Protein 5AH0 (pdb70)

B-factor: mean 68.59, std 22.22, range [23.61, 194.66]

InterPro domains:
  IPR029058 Alpha/Beta hydrolase fold [G3DSA:3.40.50.1820] (1-387)
  IPR029058 Alpha/Beta hydrolase fold [SSF53474] (4-362)
  IPR056304 Lipase-like, C-terminal domain [PF24708] (2-364)

Radius of gyration: 29.56 Å; Cα contacts (8 Å, |Δi|>4): 1753; chains: 2; bounding box: 50×104×63 Å

Sequence (772 aa):
MNSYPIVLVHGFMGWGRNEVLGLKYWGGITDYEQELSSYGYTAYTATVGPVSSNWDRACELYAYIKGGTVDYGHAHSTQKGHSRYGRTYPGLYPEWGNLTTEGKVNKIHLVAHSMGGQTVRTLVQLLKEGSEEERNTTPSQLSSLFAGGKSWVHSITTIASPHDGTTLADGINIFGDFAKNLVASLASFTGAGEKLIYDFKLDQWGLNRKSGESLTDYTNRVFNSAIWNSTNDLANWDLSTDGARVLNQWVKAQSDIYYFSYSTCATVPSILTSNELPHVIYMTPLLYPFGRFIGSYTRNEQGRVIIDNSWKPNDGVVNTISQNGPKIWSSDKIVNYNGVPQIGKWNSMPLLDTIDHMDACGIGTNALTLSWYKGLAEKLSQLTIMNSYPIVLVHGFMGWGRNEVLGLKYWGGITDYEQELSSYGYTAYTATVGPVSSNWDRACELYAYIKGGTVDYGHAHSTQKGHSRYGRTYPGLYPEWGNLTTEGKVNKIHLVAHSMGGQTVRTLVQLLKEGSEEERNTTPSQLSSLFAGGKSWVHSITTIASPHDGTTLADGINIFGDFAKNLVASLASFTGAGEKLIYDFKLDQWGLNRKSGESLTDYTNRVFNSAIWNSTNDLANWDLSTDGARVLNQWVKAQSDIYYFSYSTCATVPSILTSNELPHVIYMTPLLYPFGRFIGSYTRNEQGRVIIDNSWKPNDGVVNTISQNGPKIWSSDKIVNYNGVPQIGKWNSMPLLDTIDHMDACGIGTNALTLSWYKGLAEKLSQLTISN

Secondary structure (DSSP, 8-state):
---PPEEEE--TT---TTSSTT-BTTTBTS-HHHHHHHTT--EEEE---SSB-HHHHHHHHHHHHH-EEEE--HHHHHHHT--SEEEEE--S-TTTT-B-TT--B--EEEEEETTHHHHHHHHHHHHHH--HHHHHS--S---GGGT-----EEEEEEES--TT--HHHHTTHHHHHHHHHHHHHHHHHHT-GGG-------GGGT-PPPTT--HHHHHHHHHTSTHHHH-S-BHHHHTSHHHHHHHHHH----TT-EEEEE-EE----SSPPTTSPBPTTTSSBTTHHHHHHHTT--B--TTS--B-GGG--BSSSSBGGGSSS--TT----EEE--SS--BTSEEEPPPEET--TTGGGT-STTPPPHHHHHHHHHHHTT---/---PPEEEE--TT---TTSSTT-BTTTBTS-HHHHHHHTT--EEEE---SSB-HHHHHHHHHHHHH-EEEE--HHHHHHHT--SEEEEE--S-TTTT-B-TT--B--EEEEEETTHHHHHHHHHHHHHH--HHHHHS--S---GGGT-----EEEEEEES--TT--HHHHTTHHHHHHHHHHHHHHHHHHS-GGG-------GGGT-PPPTT--HHHHHHHHHTSTHHHH-S-BHHHHTSHHHHHHHHHH----TT-EEEEE-EE----SSPPTTSPBPTTT-SBTTHHHHHHHTT--B--TTS--B-GGG--BSSSSBGGGSSS--TT----EEE--SS--TTSEEEPPPEET--TTGGGT-STTPPPHHHHHHHHHHHTSSPP--

Structure (mmCIF, N/CA/C/O backbone):
data_5AH0
#
_entry.id   5AH0
#
_cell.length_a   91.800
_cell.length_b   91.800
_cell.length_c   215.900
_cell.angle_alpha   90.00
_cell.angle_beta   90.00
_cell.angle_gamma   90.00
#
_symmetry.space_group_name_H-M   'P 41 21 2'
#
loop_
_entity.id
_entity.type
_entity.pdbx_description
1 polymer LIPASE
2 non-polymer 'ZINC ION'
3 non-polymer DI(HYDROXYETHYL)ETHER
4 non-polymer 'POTASSIUM ION'
5 water water
#
loop_
_atom_site.group_PDB
_atom_site.id
_atom_site.type_symbol
_atom_site.label_atom_id
_atom_site.label_alt_id
_atom_site.label_comp_id
_atom_site.label_asym_id
_atom_site.label_entity_id
_atom_site.label_seq_id
_atom_site.pdbx_PDB_ins_code
_atom_site.Cartn_x
_atom_site.Cartn_y
_atom_site.Cartn_z
_atom_site.occupancy
_atom_site.B_iso_or_equiv
_atom_site.auth_seq_id
_atom_site.auth_comp_id
_atom_site.auth_asym_id
_atom_site.auth_atom_id
_atom_site.pdbx_PDB_model_num
ATOM 1 N N . MET A 1 1 ? 56.458 -19.928 63.831 1.00 106.59 16 MET A N 1
ATOM 2 C CA . MET A 1 1 ? 56.197 -19.247 65.090 1.00 102.30 16 MET A CA 1
ATOM 3 C C . MET A 1 1 ? 55.500 -20.153 66.093 1.00 95.63 16 MET A C 1
ATOM 4 O O . MET A 1 1 ? 56.154 -20.963 66.743 1.00 100.35 16 MET A O 1
ATOM 9 N N . ASN A 1 2 ? 54.174 -20.038 66.183 1.00 84.57 17 ASN A N 1
ATOM 10 C CA . ASN A 1 2 ? 53.384 -20.719 67.209 1.00 78.74 17 ASN A CA 1
ATOM 11 C C . ASN A 1 2 ? 51.898 -20.388 67.066 1.00 71.03 17 ASN A C 1
ATOM 12 O O . ASN A 1 2 ? 51.541 -19.229 66.877 1.00 72.21 17 ASN A O 1
ATOM 17 N N . SER A 1 3 ? 51.038 -21.402 67.154 1.00 66.38 18 SER A N 1
ATOM 18 C CA . SER A 1 3 ? 49.580 -21.202 67.126 1.00 65.52 18 SER A CA 1
ATOM 19 C C . SER A 1 3 ? 48.832 -21.982 68.215 1.00 64.51 18 SER A C 1
ATOM 20 O O . SER A 1 3 ? 47.615 -22.154 68.148 1.00 65.09 18 SER A O 1
ATOM 23 N N . TYR A 1 4 ? 49.564 -22.481 69.200 1.00 61.58 19 TYR A N 1
ATOM 24 C CA . TYR A 1 4 ? 48.941 -23.103 70.355 1.00 60.28 19 TYR A CA 1
ATOM 25 C C . TYR A 1 4 ? 47.980 -22.130 71.035 1.00 60.51 19 TYR A C 1
ATOM 26 O O . TYR A 1 4 ? 48.288 -20.935 71.201 1.00 56.21 19 TYR A O 1
ATOM 35 N N . PRO A 1 5 ? 46.813 -22.640 71.438 1.00 58.60 20 PRO A N 1
ATOM 36 C CA . PRO A 1 5 ? 45.864 -21.798 72.159 1.00 56.59 20 PRO A CA 1
ATOM 37 C C . PRO A 1 5 ? 46.317 -21.522 73.583 1.00 58.71 20 PRO A C 1
ATOM 38 O O . PRO A 1 5 ? 47.226 -22.188 74.098 1.00 59.64 20 PRO A O 1
ATOM 42 N N . ILE A 1 6 ? 45.672 -20.536 74.202 1.00 56.16 21 ILE A N 1
ATOM 43 C CA . ILE A 1 6 ? 45.911 -20.187 75.591 1.00 51.72 21 ILE A CA 1
ATOM 44 C C . ILE A 1 6 ? 44.775 -20.704 76.471 1.00 52.70 21 ILE A C 1
ATOM 45 O O . ILE A 1 6 ? 43.604 -20.521 76.139 1.00 51.25 21 ILE A O 1
ATOM 50 N N . VAL A 1 7 ? 45.120 -21.358 77.580 1.00 50.54 22 VAL A N 1
ATOM 51 C CA . VAL A 1 7 ? 44.121 -21.773 78.558 1.00 50.12 22 VAL A CA 1
ATOM 52 C C . VAL A 1 7 ? 44.331 -21.011 79.853 1.00 47.08 22 VAL A C 1
ATOM 53 O O . VAL A 1 7 ? 45.402 -21.078 80.455 1.00 45.58 22 VAL A O 1
ATOM 57 N N . LEU A 1 8 ? 43.299 -20.296 80.287 1.00 49.89 23 LEU A N 1
ATOM 58 C CA . LEU A 1 8 ? 43.412 -19.408 81.439 1.00 47.63 23 LEU A CA 1
ATOM 59 C C . LEU A 1 8 ? 42.968 -20.111 82.704 1.00 46.93 23 LEU A C 1
ATOM 60 O O . LEU A 1 8 ? 41.913 -20.745 82.731 1.00 49.94 23 LEU A O 1
ATOM 65 N N . VAL A 1 9 ? 43.785 -20.010 83.748 1.00 45.75 24 VAL A N 1
ATOM 66 C CA . VAL A 1 9 ? 43.564 -20.778 84.967 1.00 44.78 24 VAL A CA 1
ATOM 67 C C . VAL A 1 9 ? 43.562 -19.877 86.197 1.00 43.78 24 VAL A C 1
ATOM 68 O O . VAL A 1 9 ? 44.624 -19.424 86.648 1.00 40.96 24 VAL A O 1
ATOM 72 N N . HIS A 1 10 ? 42.366 -19.629 86.734 1.00 45.87 25 HIS A N 1
ATOM 73 C CA . HIS A 1 10 ? 42.184 -18.775 87.915 1.00 42.55 25 HIS A CA 1
ATOM 74 C C . HIS A 1 10 ? 42.855 -19.340 89.169 1.00 45.86 25 HIS A C 1
ATOM 75 O O . HIS A 1 10 ? 43.213 -20.525 89.226 1.00 43.40 25 HIS A O 1
ATOM 82 N N . GLY A 1 11 ? 43.008 -18.489 90.180 1.00 44.88 26 GLY A N 1
ATOM 83 C CA . GLY A 1 11 ? 43.691 -18.898 91.392 1.00 45.43 26 GLY A CA 1
ATOM 84 C C . GLY A 1 11 ? 42.771 -19.156 92.574 1.00 48.61 26 GLY A C 1
ATOM 85 O O . GLY A 1 11 ? 41.661 -19.674 92.426 1.00 47.55 26 GLY A O 1
ATOM 86 N N . PHE A 1 12 ? 43.258 -18.808 93.759 1.00 49.60 27 PHE A N 1
ATOM 87 C CA . PHE A 1 12 ? 42.516 -18.960 95.004 1.00 47.23 27 PHE A CA 1
ATOM 88 C C . PHE A 1 12 ? 41.223 -18.125 95.009 1.00 44.73 27 PHE A C 1
ATOM 89 O O . PHE A 1 12 ? 41.268 -16.927 94.786 1.00 41.90 27 PHE A O 1
ATOM 97 N N . MET A 1 13 ? 40.087 -18.781 95.256 1.00 45.49 28 MET A N 1
ATOM 98 C CA . MET A 1 13 ? 38.752 -18.160 95.268 1.00 43.87 28 MET A CA 1
ATOM 99 C C . MET A 1 13 ? 38.286 -17.672 93.908 1.00 44.41 28 MET A C 1
ATOM 100 O O . MET A 1 13 ? 37.267 -16.983 93.809 1.00 43.13 28 MET A O 1
ATOM 105 N N . GLY A 1 14 ? 39.017 -18.036 92.862 1.00 45.24 29 GLY A N 1
ATOM 106 C CA . GLY A 1 14 ? 38.623 -17.696 91.505 1.00 42.73 29 GLY A CA 1
ATOM 107 C C . GLY A 1 14 ? 37.313 -18.357 91.119 1.00 44.04 29 GLY A C 1
ATOM 108 O O . GLY A 1 14 ? 36.919 -19.351 91.735 1.00 48.85 29 GLY A O 1
ATOM 109 N N . TRP A 1 15 ? 36.646 -17.805 90.102 1.00 45.43 30 TRP A N 1
ATOM 110 C CA . TRP A 1 15 ? 35.309 -18.248 89.670 1.00 46.74 30 TRP A CA 1
ATOM 111 C C . TRP A 1 15 ? 35.168 -18.349 88.146 1.00 48.43 30 TRP A C 1
ATOM 112 O O . TRP A 1 15 ? 35.906 -17.704 87.401 1.00 48.38 30 TRP A O 1
ATOM 123 N N . GLY A 1 16 ? 34.221 -19.169 87.686 1.00 51.03 31 GLY A N 1
ATOM 124 C CA . GLY A 1 16 ? 34.047 -19.425 86.266 1.00 48.02 31 GLY A CA 1
ATOM 125 C C . GLY A 1 16 ? 33.071 -18.473 85.601 1.00 53.79 31 GLY A C 1
ATOM 126 O O . GLY A 1 16 ? 32.346 -17.743 86.276 1.00 56.58 31 GLY A O 1
ATOM 127 N N . ARG A 1 17 ? 33.031 -18.510 84.272 1.00 55.47 32 ARG A N 1
ATOM 128 C CA . ARG A 1 17 ? 32.294 -17.530 83.474 1.00 54.28 32 ARG A CA 1
ATOM 129 C C . ARG A 1 17 ? 30.787 -17.615 83.693 1.00 57.86 32 ARG A C 1
ATOM 130 O O . ARG A 1 17 ? 30.061 -16.657 83.440 1.00 57.59 32 ARG A O 1
ATOM 138 N N . ASN A 1 18 ? 30.320 -18.768 84.162 1.00 62.46 33 ASN A N 1
ATOM 139 C CA . ASN A 1 18 ? 28.901 -18.972 84.421 1.00 68.27 33 ASN A CA 1
ATOM 140 C C . ASN A 1 18 ? 28.532 -18.564 85.845 1.00 70.58 33 ASN A C 1
ATOM 141 O O . ASN A 1 18 ? 27.409 -18.780 86.297 1.00 76.03 33 ASN A O 1
ATOM 146 N N . GLU A 1 19 ? 29.499 -17.986 86.550 1.00 66.58 34 GLU A N 1
ATOM 147 C CA . GLU A 1 19 ? 29.319 -17.518 87.914 1.00 62.01 34 GLU A CA 1
ATOM 148 C C . GLU A 1 19 ? 29.563 -16.020 87.996 1.00 60.78 34 GLU A C 1
ATOM 149 O O . GLU A 1 19 ? 30.218 -15.452 87.121 1.00 61.11 34 GLU A O 1
ATOM 155 N N . VAL A 1 20 ? 29.045 -15.394 89.052 1.00 58.36 35 VAL A N 1
ATOM 156 C CA . VAL A 1 20 ? 29.262 -13.974 89.308 1.00 55.69 35 VAL A CA 1
ATOM 157 C C . VAL A 1 20 ? 28.975 -13.168 88.056 1.00 55.57 35 VAL A C 1
ATOM 158 O O . VAL A 1 20 ? 29.885 -12.608 87.443 1.00 53.91 35 VAL A O 1
ATOM 162 N N . LEU A 1 21 ? 27.706 -13.134 87.670 1.00 57.18 36 LEU A N 1
ATOM 163 C CA . LEU A 1 21 ? 27.288 -12.375 86.505 1.00 58.33 36 LEU A CA 1
ATOM 164 C C . LEU A 1 21 ? 27.753 -10.940 86.633 1.00 58.54 36 LEU A C 1
ATOM 165 O O . LEU A 1 21 ? 27.662 -10.343 87.706 1.00 63.86 36 LEU A O 1
ATOM 170 N N . GLY A 1 22 ? 28.277 -10.392 85.547 1.00 53.52 37 GLY A N 1
ATOM 171 C CA . GLY A 1 22 ? 28.637 -8.995 85.538 1.00 53.61 37 GLY A CA 1
ATOM 172 C C . GLY A 1 22 ? 30.088 -8.725 85.854 1.00 54.58 37 GLY A C 1
ATOM 173 O O . GLY A 1 22 ? 30.538 -7.597 85.712 1.00 63.72 37 GLY A O 1
ATOM 174 N N . LEU A 1 23 ? 30.821 -9.739 86.299 1.00 49.66 38 LEU A N 1
ATOM 175 C CA . LEU A 1 23 ? 32.248 -9.584 86.582 1.00 46.10 38 LEU A CA 1
ATOM 176 C C . LEU A 1 23 ? 33.026 -10.838 86.191 1.00 48.30 38 LEU A C 1
ATOM 177 O O . LEU A 1 23 ? 32.902 -11.885 86.829 1.00 52.23 38 LEU A O 1
ATOM 182 N N . LYS A 1 24 ? 33.821 -10.725 85.135 1.00 44.55 39 LYS A N 1
ATOM 183 C CA . LYS A 1 24 ? 34.716 -11.798 84.719 1.00 44.67 39 LYS A CA 1
ATOM 184 C C . LYS A 1 24 ? 35.966 -11.806 85.604 1.00 44.25 39 LYS A C 1
ATOM 185 O O . LYS A 1 24 ? 36.563 -10.753 85.858 1.00 46.00 39 LYS A O 1
ATOM 191 N N . TYR A 1 25 ? 36.362 -12.976 86.086 1.00 39.63 40 TYR A N 1
ATOM 192 C CA . TYR A 1 25 ? 37.625 -13.096 86.803 1.00 37.73 40 TYR A CA 1
ATOM 193 C C . TYR A 1 25 ? 38.776 -12.592 85.939 1.00 37.54 40 TYR A C 1
ATOM 194 O O . TYR A 1 25 ? 39.672 -11.904 86.418 1.00 37.88 40 TYR A O 1
ATOM 203 N N . TRP A 1 26 ? 38.762 -12.962 84.666 1.00 38.37 41 TRP A N 1
ATOM 204 C CA . TRP A 1 26 ? 39.789 -12.498 83.743 1.00 41.34 41 TRP A CA 1
ATOM 205 C C . TRP A 1 26 ? 39.286 -11.278 83.003 1.00 46.78 41 TRP A C 1
ATOM 206 O O . TRP A 1 26 ? 38.645 -11.405 81.963 1.00 50.82 41 TRP A O 1
ATOM 217 N N . GLY A 1 27 ? 39.525 -10.103 83.578 1.00 41.22 42 GLY A N 1
ATOM 218 C CA . GLY A 1 27 ? 39.221 -8.862 82.902 1.00 40.60 42 GLY A CA 1
ATOM 219 C C . GLY A 1 27 ? 38.206 -7.960 83.585 1.00 38.63 42 GLY A C 1
ATOM 220 O O . GLY A 1 27 ? 37.986 -6.847 83.141 1.00 39.88 42 GLY A O 1
ATOM 221 N N . GLY A 1 28 ? 37.572 -8.438 84.645 1.00 37.80 43 GLY A N 1
ATOM 222 C CA . GLY A 1 28 ? 36.541 -7.666 85.307 1.00 36.93 43 GLY A CA 1
ATOM 223 C C . GLY A 1 28 ? 35.357 -7.478 84.377 1.00 42.38 43 GLY A C 1
ATOM 224 O O . GLY A 1 28 ? 34.773 -8.454 83.883 1.00 40.76 43 GLY A O 1
ATOM 225 N N . ILE A 1 29 ? 35.026 -6.217 84.107 1.00 43.61 44 ILE A N 1
ATOM 226 C CA . ILE A 1 29 ? 33.896 -5.885 83.249 1.00 48.04 44 ILE A CA 1
ATOM 227 C C . ILE A 1 29 ? 34.307 -5.866 81.776 1.00 48.44 44 ILE A C 1
ATOM 228 O O . ILE A 1 29 ? 33.514 -5.496 80.913 1.00 52.15 44 ILE A O 1
ATOM 233 N N . THR A 1 30 ? 35.553 -6.249 81.499 1.00 45.33 45 THR A N 1
ATOM 234 C CA . THR A 1 30 ? 35.976 -6.597 80.139 1.00 50.38 45 THR A CA 1
ATOM 235 C C . THR A 1 30 ? 36.179 -8.122 80.007 1.00 47.81 45 THR A C 1
ATOM 236 O O . THR A 1 30 ? 36.769 -8.760 80.877 1.00 47.38 45 THR A O 1
ATOM 240 N N . ASP A 1 31 ? 35.711 -8.717 78.923 1.00 47.89 46 ASP A N 1
ATOM 241 C CA . ASP A 1 31 ? 35.905 -10.155 78.762 1.00 42.33 46 ASP A CA 1
ATOM 242 C C . ASP A 1 31 ? 37.214 -10.432 78.029 1.00 45.17 46 ASP A C 1
ATOM 243 O O . ASP A 1 31 ? 37.210 -10.589 76.811 1.00 50.93 46 ASP A O 1
ATOM 248 N N . TYR A 1 32 ? 38.323 -10.501 78.768 1.00 46.36 47 TYR A N 1
ATOM 249 C CA . TYR A 1 32 ? 39.653 -10.631 78.163 1.00 45.92 47 TYR A CA 1
ATOM 250 C C . TYR A 1 32 ? 39.758 -11.860 77.282 1.00 45.68 47 TYR A C 1
ATOM 251 O O . TYR A 1 32 ? 40.342 -11.807 76.196 1.00 48.26 47 TYR A O 1
ATOM 260 N N . GLU A 1 33 ? 39.199 -12.969 77.747 1.00 44.04 48 GLU A N 1
ATOM 261 C CA . GLU A 1 33 ? 39.241 -14.197 76.969 1.00 45.30 48 GLU A CA 1
ATOM 262 C C . GLU A 1 33 ? 38.656 -13.985 75.572 1.00 46.17 48 GLU A C 1
ATOM 263 O O . GLU A 1 33 ? 39.277 -14.346 74.575 1.00 50.79 48 GLU A O 1
ATOM 269 N N . GLN A 1 34 ? 37.453 -13.427 75.498 1.00 44.23 49 GLN A N 1
ATOM 270 C CA . GLN A 1 34 ? 36.801 -13.222 74.202 1.00 49.17 49 GLN A CA 1
ATOM 271 C C . GLN A 1 34 ? 37.512 -12.175 73.345 1.00 50.92 49 GLN A C 1
ATOM 272 O O . GLN A 1 34 ? 37.586 -12.321 72.121 1.00 56.41 49 GLN A O 1
ATOM 278 N N . GLU A 1 35 ? 38.026 -11.122 73.981 1.00 43.47 50 GLU A N 1
ATOM 279 C CA . GLU A 1 35 ? 38.743 -10.094 73.237 1.00 49.71 50 GLU A CA 1
ATOM 280 C C . GLU A 1 35 ? 40.022 -10.663 72.643 1.00 46.19 50 GLU A C 1
ATOM 281 O O . GLU A 1 35 ? 40.309 -10.454 71.465 1.00 50.69 50 GLU A O 1
ATOM 287 N N . LEU A 1 36 ? 40.765 -11.415 73.446 1.00 40.94 51 LEU A N 1
ATOM 288 C CA . LEU A 1 36 ? 41.959 -12.076 72.946 1.00 44.63 51 LEU A CA 1
ATOM 289 C C . LEU A 1 36 ? 41.623 -12.953 71.734 1.00 48.55 51 LEU A C 1
ATOM 290 O O . LEU A 1 36 ? 42.312 -12.900 70.707 1.00 50.83 51 LEU A O 1
ATOM 295 N N . SER A 1 37 ? 40.540 -13.721 71.828 1.00 47.46 52 SER A N 1
ATOM 296 C CA . SER A 1 37 ? 40.128 -14.561 70.709 1.00 52.81 52 SER A CA 1
ATOM 297 C C . SER A 1 37 ? 39.773 -13.707 69.490 1.00 56.72 52 SER A C 1
ATOM 298 O O . SER A 1 37 ? 40.128 -14.063 68.357 1.00 58.96 52 SER A O 1
ATOM 301 N N . SER A 1 38 ? 39.116 -12.564 69.717 1.00 54.21 53 SER A N 1
ATOM 302 C CA . SER A 1 38 ? 38.770 -11.654 68.619 1.00 50.89 53 SER A CA 1
ATOM 303 C C . SER A 1 38 ? 39.990 -11.044 67.961 1.00 48.77 53 SER A C 1
ATOM 304 O O . SER A 1 38 ? 39.951 -10.701 66.781 1.00 49.65 53 SER A O 1
ATOM 307 N N . TYR A 1 39 ? 41.071 -10.895 68.722 1.00 45.73 54 TYR A N 1
ATOM 308 C CA . TYR A 1 39 ? 42.326 -10.424 68.137 1.00 47.95 54 TYR A CA 1
ATOM 309 C C . TYR A 1 39 ? 43.043 -11.533 67.372 1.00 52.43 54 TYR A C 1
ATOM 310 O O . TYR A 1 39 ? 44.055 -11.278 66.734 1.00 58.30 54 TYR A O 1
ATOM 319 N N . GLY A 1 40 ? 42.539 -12.763 67.453 1.00 51.88 55 GLY A N 1
ATOM 320 C CA . GLY A 1 40 ? 43.141 -13.874 66.736 1.00 49.18 55 GLY A CA 1
ATOM 321 C C . GLY A 1 40 ? 43.940 -14.805 67.632 1.00 50.41 55 GLY A C 1
ATOM 322 O O . GLY A 1 40 ? 44.455 -15.817 67.181 1.00 59.51 55 GLY A O 1
ATOM 323 N N . TYR A 1 41 ? 44.079 -14.439 68.897 1.00 48.20 56 TYR A N 1
ATOM 324 C CA . TYR A 1 41 ? 44.742 -15.292 69.866 1.00 48.68 56 TYR A CA 1
ATOM 325 C C . TYR A 1 41 ? 43.724 -16.168 70.598 1.00 52.72 56 TYR A C 1
ATOM 326 O O . TYR A 1 41 ? 43.165 -15.746 71.607 1.00 54.09 56 TYR A O 1
ATOM 335 N N . THR A 1 42 ? 43.503 -17.385 70.100 1.00 54.95 57 THR A N 1
ATOM 336 C CA . THR A 1 42 ? 42.534 -18.290 70.708 1.00 52.47 57 THR A CA 1
ATOM 337 C C . THR A 1 42 ? 42.814 -18.483 72.181 1.00 51.76 57 THR A C 1
ATOM 338 O O . THR A 1 42 ? 43.902 -18.924 72.557 1.00 56.54 57 THR A O 1
ATOM 342 N N . ALA A 1 43 ? 41.832 -18.148 73.013 1.00 47.68 58 ALA A N 1
ATOM 343 C CA . ALA A 1 43 ? 41.969 -18.321 74.455 1.00 47.48 58 ALA A CA 1
ATOM 344 C C . ALA A 1 43 ? 40.741 -18.997 75.016 1.00 50.83 58 ALA A C 1
ATOM 345 O O . ALA A 1 43 ? 39.616 -18.713 74.606 1.00 53.69 58 ALA A O 1
ATOM 347 N N . TYR A 1 44 ? 40.981 -19.902 75.952 1.00 49.65 59 TYR A N 1
ATOM 348 C CA . TYR A 1 44 ? 39.934 -20.640 76.629 1.00 52.11 59 TYR A CA 1
ATOM 349 C C . TYR A 1 44 ? 40.024 -20.367 78.117 1.00 53.88 59 TYR A C 1
ATOM 350 O O . TYR A 1 44 ? 41.078 -19.953 78.609 1.00 51.27 59 TYR A O 1
ATOM 359 N N . THR A 1 45 ? 38.923 -20.588 78.832 1.00 56.10 60 THR A N 1
ATOM 360 C CA . THR A 1 45 ? 38.903 -20.345 80.271 1.00 53.89 60 THR A CA 1
ATOM 361 C C . THR A 1 45 ? 38.505 -21.613 81.006 1.00 52.97 60 THR A C 1
ATOM 362 O O . THR A 1 45 ? 37.410 -22.157 80.799 1.00 48.65 60 THR A O 1
ATOM 366 N N . ALA A 1 46 ? 39.428 -22.097 81.832 1.00 53.95 61 ALA A N 1
ATOM 367 C CA . ALA A 1 46 ? 39.197 -23.288 82.641 1.00 58.59 61 ALA A CA 1
ATOM 368 C C . ALA A 1 46 ? 38.689 -22.895 84.019 1.00 58.65 61 ALA A C 1
ATOM 369 O O . ALA A 1 46 ? 38.983 -21.811 84.502 1.00 55.93 61 ALA A O 1
ATOM 371 N N . THR A 1 47 ? 37.926 -23.783 84.641 1.00 60.11 62 THR A N 1
ATOM 372 C CA . THR A 1 47 ? 37.397 -23.534 85.972 1.00 62.03 62 THR A CA 1
ATOM 373 C C . THR A 1 47 ? 37.726 -24.694 86.907 1.00 63.07 62 THR A C 1
ATOM 374 O O . THR A 1 47 ? 37.500 -25.852 86.572 1.00 66.59 62 THR A O 1
ATOM 378 N N . VAL A 1 48 ? 38.284 -24.380 88.070 1.00 58.41 63 VAL A N 1
ATOM 379 C CA . VAL A 1 48 ? 38.601 -25.396 89.056 1.00 55.84 63 VAL A CA 1
ATOM 380 C C . VAL A 1 48 ? 38.104 -24.955 90.421 1.00 54.72 63 VAL A C 1
ATOM 381 O O . VAL A 1 48 ? 37.612 -23.833 90.581 1.00 55.15 63 VAL A O 1
ATOM 385 N N . GLY A 1 49 ? 38.239 -25.831 91.407 1.00 55.87 64 GLY A N 1
ATOM 386 C CA . GLY A 1 49 ? 37.729 -25.546 92.734 1.00 53.67 64 GLY A CA 1
ATOM 387 C C . GLY A 1 49 ? 38.451 -24.352 93.297 1.00 49.58 64 GLY A C 1
ATOM 388 O O . GLY A 1 49 ? 39.685 -24.350 93.360 1.00 49.99 64 GLY A O 1
ATOM 389 N N . PRO A 1 50 ? 37.693 -23.325 93.712 1.00 49.23 65 PRO A N 1
ATOM 390 C CA . PRO A 1 50 ? 38.297 -22.099 94.230 1.00 46.74 65 PRO A CA 1
ATOM 391 C C . PRO A 1 50 ? 39.105 -22.360 95.494 1.00 48.57 65 PRO A C 1
ATOM 392 O O . PRO A 1 50 ? 40.012 -21.575 95.786 1.00 49.09 65 PRO A O 1
ATOM 396 N N . VAL A 1 51 ? 38.794 -23.435 96.220 1.00 43.58 66 VAL A N 1
ATOM 397 C CA . VAL A 1 51 ? 39.517 -23.758 97.457 1.00 52.54 66 VAL A CA 1
ATOM 398 C C . VAL A 1 51 ? 39.986 -25.215 97.608 1.00 55.92 66 VAL A C 1
ATOM 399 O O . VAL A 1 51 ? 40.436 -25.611 98.688 1.00 55.79 66 VAL A O 1
ATOM 403 N N . SER A 1 52 ? 39.879 -26.015 96.549 1.00 57.09 67 SER A N 1
ATOM 404 C CA . SER A 1 52 ? 40.419 -27.371 96.582 1.00 57.02 67 SER A CA 1
ATOM 405 C C . SER A 1 52 ? 41.954 -27.373 96.590 1.00 57.07 67 SER A C 1
ATOM 406 O O . SER A 1 52 ? 42.604 -26.330 96.443 1.00 53.82 67 SER A O 1
ATOM 409 N N . SER A 1 53 ? 42.514 -28.568 96.746 1.00 59.97 68 SER A N 1
ATOM 410 C CA . SER A 1 53 ? 43.951 -28.817 96.646 1.00 61.78 68 SER A CA 1
ATOM 411 C C . SER A 1 53 ? 44.453 -28.634 95.207 1.00 56.75 68 SER A C 1
ATOM 412 O O . SER A 1 53 ? 43.671 -28.672 94.260 1.00 57.82 68 SER A O 1
ATOM 415 N N . ASN A 1 54 ? 45.759 -28.457 95.045 1.00 51.64 69 ASN A N 1
ATOM 416 C CA . ASN A 1 54 ? 46.351 -28.377 93.720 1.00 52.16 69 ASN A CA 1
ATOM 417 C C . ASN A 1 54 ? 46.204 -29.699 92.966 1.00 56.98 69 ASN A C 1
ATOM 418 O O . ASN A 1 54 ? 45.929 -29.710 91.768 1.00 56.59 69 ASN A O 1
ATOM 423 N N . TRP A 1 55 ? 46.361 -30.810 93.681 1.00 58.30 70 TRP A N 1
ATOM 424 C CA . TRP A 1 55 ? 46.130 -32.129 93.111 1.00 59.56 70 TRP A CA 1
ATOM 425 C C . TRP A 1 55 ? 44.716 -32.225 92.559 1.00 59.75 70 TRP A C 1
ATOM 426 O O . TRP A 1 55 ? 44.510 -32.672 91.433 1.00 61.42 70 TRP A O 1
ATOM 437 N N . ASP A 1 56 ? 43.739 -31.836 93.367 1.00 60.58 71 ASP A N 1
ATOM 438 C CA . ASP A 1 56 ? 42.352 -31.861 92.930 1.00 64.83 71 ASP A CA 1
ATOM 439 C C . ASP A 1 56 ? 42.115 -30.917 91.759 1.00 64.59 71 ASP A C 1
ATOM 440 O O . ASP A 1 56 ? 41.454 -31.277 90.787 1.00 69.25 71 ASP A O 1
ATOM 445 N N . ARG A 1 57 ? 42.661 -29.710 91.849 1.00 59.46 72 ARG A N 1
ATOM 446 C CA . ARG A 1 57 ? 42.471 -28.726 90.796 1.00 58.76 72 ARG A CA 1
ATOM 447 C C . ARG A 1 57 ? 43.148 -29.187 89.508 1.00 57.19 72 ARG A C 1
ATOM 448 O O . ARG A 1 57 ? 42.622 -28.991 88.414 1.00 54.88 72 ARG A O 1
ATOM 456 N N . ALA A 1 58 ? 44.321 -29.794 89.641 1.00 55.51 73 ALA A N 1
ATOM 457 C CA . ALA A 1 58 ? 45.028 -30.295 88.476 1.00 57.63 73 ALA A CA 1
ATOM 458 C C . ALA A 1 58 ? 44.208 -31.375 87.753 1.00 60.87 73 ALA A C 1
ATOM 459 O O . ALA A 1 58 ? 44.147 -31.391 86.516 1.00 59.63 73 ALA A O 1
ATOM 461 N N . CYS A 1 59 ? 43.577 -32.265 88.518 1.00 59.61 74 CYS A N 1
ATOM 462 C CA . CYS A 1 59 ? 42.721 -33.297 87.926 1.00 66.09 74 CYS A CA 1
ATOM 463 C C . CYS A 1 59 ? 41.492 -32.682 87.262 1.00 68.05 74 CYS A C 1
ATOM 464 O O . CYS A 1 59 ? 41.081 -33.109 86.183 1.00 67.57 74 CYS A O 1
ATOM 467 N N . GLU A 1 60 ? 40.889 -31.701 87.926 1.00 66.10 75 GLU A N 1
ATOM 468 C CA . GLU A 1 60 ? 39.755 -30.987 87.352 1.00 65.28 75 GLU A CA 1
ATOM 469 C C . GLU A 1 60 ? 40.159 -30.283 86.072 1.00 59.87 75 GLU A C 1
ATOM 470 O O . GLU A 1 60 ? 39.388 -30.233 85.118 1.00 60.21 75 GLU A O 1
ATOM 476 N N . LEU A 1 61 ? 41.377 -29.753 86.058 1.00 60.35 76 LEU A N 1
ATOM 477 C CA . LEU A 1 61 ? 41.896 -29.003 84.912 1.00 58.90 76 LEU A CA 1
ATOM 478 C C . LEU A 1 61 ? 42.057 -29.914 83.701 1.00 61.69 76 LEU A C 1
ATOM 479 O O . LEU A 1 61 ? 41.676 -29.540 82.588 1.00 63.95 76 LEU A O 1
ATOM 484 N N . TYR A 1 62 ? 42.632 -31.098 83.919 1.00 62.90 77 TYR A N 1
ATOM 485 C CA . TYR A 1 62 ? 42.826 -32.072 82.840 1.00 64.53 77 TYR A CA 1
ATOM 486 C C . TYR A 1 62 ? 41.503 -32.390 82.171 1.00 66.26 77 TYR A C 1
ATOM 487 O O . TYR A 1 62 ? 41.384 -32.326 80.952 1.00 66.36 77 TYR A O 1
ATOM 496 N N . ALA A 1 63 ? 40.514 -32.749 82.978 1.00 69.11 78 ALA A N 1
ATOM 497 C CA . ALA A 1 63 ? 39.186 -33.050 82.464 1.00 69.66 78 ALA A CA 1
ATOM 498 C C . ALA A 1 63 ? 38.559 -31.824 81.811 1.00 68.51 78 ALA A C 1
ATOM 499 O O . ALA A 1 63 ? 37.897 -31.943 80.779 1.00 62.63 78 ALA A O 1
ATOM 501 N N . TYR A 1 64 ? 38.766 -30.647 82.404 1.00 58.31 79 TYR A N 1
ATOM 502 C CA . TYR A 1 64 ? 38.080 -29.460 81.903 1.00 61.58 79 TYR A CA 1
ATOM 503 C C . TYR A 1 64 ? 38.546 -29.118 80.499 1.00 55.58 79 TYR A C 1
ATOM 504 O O . TYR A 1 64 ? 37.740 -28.773 79.644 1.00 55.70 79 TYR A O 1
ATOM 513 N N . ILE A 1 65 ? 39.848 -29.238 80.273 1.00 55.27 80 ILE A N 1
ATOM 514 C CA . ILE A 1 65 ? 40.447 -29.008 78.963 1.00 62.70 80 ILE A CA 1
ATOM 515 C C . ILE A 1 65 ? 40.189 -30.150 77.972 1.00 67.94 80 ILE A C 1
ATOM 516 O O . ILE A 1 65 ? 39.544 -29.969 76.935 1.00 63.55 80 ILE A O 1
ATOM 521 N N . LYS A 1 66 ? 40.704 -31.328 78.311 1.00 72.88 81 LYS A N 1
ATOM 522 C CA . LYS A 1 66 ? 40.675 -32.48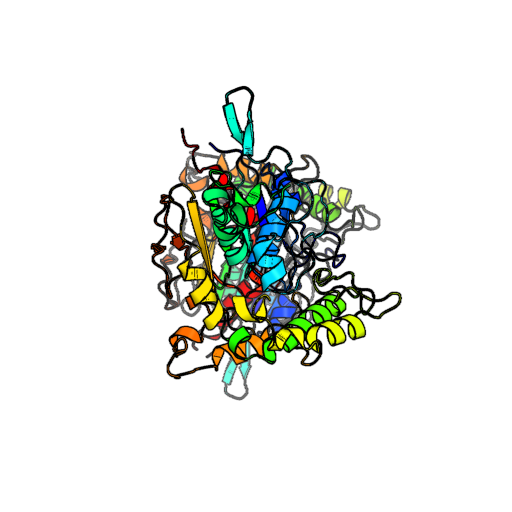8 77.418 1.00 78.03 81 LYS A CA 1
ATOM 523 C C . LYS A 1 66 ? 39.259 -32.987 77.165 1.00 76.82 81 LYS A C 1
ATOM 524 O O . LYS A 1 66 ? 38.919 -33.365 76.049 1.00 76.09 81 LYS A O 1
ATOM 530 N N . GLY A 1 67 ? 38.443 -32.972 78.212 1.00 75.33 82 GLY A N 1
ATOM 531 C CA . GLY A 1 67 ? 37.098 -33.510 78.155 1.00 74.44 82 GLY A CA 1
ATOM 532 C C . GLY A 1 67 ? 37.021 -34.750 79.021 1.00 77.55 82 GLY A C 1
ATOM 533 O O . GLY A 1 67 ? 38.017 -35.455 79.187 1.00 82.08 82 GLY A O 1
ATOM 534 N N . GLY A 1 68 ? 35.850 -35.014 79.590 1.00 76.99 83 GLY A N 1
ATOM 535 C CA . GLY A 1 68 ? 35.629 -36.251 80.327 1.00 79.59 83 GLY A CA 1
ATOM 536 C C . GLY A 1 68 ? 35.122 -36.037 81.738 1.00 82.26 83 GLY A C 1
ATOM 537 O O . GLY A 1 68 ? 34.646 -34.951 82.079 1.00 81.80 83 GLY A O 1
ATOM 538 N N . THR A 1 69 ? 35.246 -37.072 82.565 1.00 88.33 84 THR A N 1
ATOM 539 C CA . THR A 1 69 ? 34.822 -37.011 83.958 1.00 78.76 84 THR A CA 1
ATOM 540 C C . THR A 1 69 ? 36.059 -36.900 84.840 1.00 83.84 84 THR A C 1
ATOM 541 O O . THR A 1 69 ? 37.067 -37.568 84.598 1.00 78.41 84 THR A O 1
ATOM 545 N N . VAL A 1 70 ? 35.974 -36.046 85.858 1.00 78.60 85 VAL A N 1
ATOM 546 C CA . VAL A 1 70 ? 37.080 -35.816 86.776 1.00 76.08 85 VAL A CA 1
ATOM 547 C C . VAL A 1 70 ? 37.452 -37.067 87.576 1.00 80.20 85 VAL A C 1
ATOM 548 O O . VAL A 1 70 ? 36.601 -37.697 88.206 1.00 81.52 85 VAL A O 1
ATOM 552 N N . ASP A 1 71 ? 38.728 -37.432 87.520 1.00 79.70 86 ASP A N 1
ATOM 553 C CA . ASP A 1 71 ? 39.239 -38.555 88.288 1.00 81.52 86 ASP A CA 1
ATOM 554 C C . ASP A 1 71 ? 40.328 -38.085 89.247 1.00 77.99 86 ASP A C 1
ATOM 555 O O . ASP A 1 71 ? 41.464 -37.870 88.840 1.00 76.73 86 ASP A O 1
ATOM 560 N N . TYR A 1 72 ? 39.996 -37.940 90.523 1.00 77.90 87 TYR A N 1
ATOM 561 C CA . TYR A 1 72 ? 40.996 -37.525 91.496 1.00 76.25 87 TYR A CA 1
ATOM 562 C C . TYR A 1 72 ? 41.999 -38.646 91.767 1.00 84.57 87 TYR A C 1
ATOM 563 O O . TYR A 1 72 ? 43.067 -38.408 92.339 1.00 82.26 87 TYR A O 1
ATOM 572 N N . GLY A 1 73 ? 41.654 -39.865 91.351 1.00 87.63 88 GLY A N 1
ATOM 573 C CA . GLY A 1 73 ? 42.558 -40.997 91.455 1.00 88.38 88 GLY A CA 1
ATOM 574 C C . GLY A 1 73 ? 42.105 -42.049 92.447 1.00 94.34 88 GLY A C 1
ATOM 575 O O . GLY A 1 73 ? 41.507 -41.725 93.471 1.00 94.31 88 GLY A O 1
ATOM 576 N N . HIS A 1 74 ? 42.396 -43.314 92.151 1.00 98.24 89 HIS A N 1
ATOM 577 C CA . HIS A 1 74 ? 41.982 -44.404 93.024 1.00 103.83 89 HIS A CA 1
ATOM 578 C C . HIS A 1 74 ? 42.658 -44.320 94.399 1.00 104.14 89 HIS A C 1
ATOM 579 O O . HIS A 1 74 ? 41.986 -44.341 95.437 1.00 101.92 89 HIS A O 1
ATOM 586 N N . ALA A 1 75 ? 43.984 -44.221 94.400 1.00 103.71 90 ALA A N 1
ATOM 587 C CA . ALA A 1 75 ? 44.754 -44.130 95.640 1.00 100.37 90 ALA A CA 1
ATOM 588 C C . ALA A 1 75 ? 44.505 -42.813 96.395 1.00 100.02 90 ALA A C 1
ATOM 589 O O . ALA A 1 75 ? 44.129 -42.824 97.573 1.00 96.43 90 ALA A O 1
ATOM 591 N N . HIS A 1 76 ? 44.719 -41.685 95.715 1.00 94.64 91 HIS A N 1
ATOM 592 C CA . HIS A 1 76 ? 44.575 -40.372 96.343 1.00 86.56 91 HIS A CA 1
ATOM 593 C C . HIS A 1 76 ? 43.232 -40.199 97.039 1.00 86.62 91 HIS A C 1
ATOM 594 O O . HIS A 1 76 ? 43.186 -39.794 98.200 1.00 85.87 91 HIS A O 1
ATOM 601 N N . SER A 1 77 ? 42.151 -40.509 96.327 1.00 87.75 92 SER A N 1
ATOM 602 C CA . SER A 1 77 ? 40.797 -40.340 96.852 1.00 88.07 92 SER A CA 1
ATOM 603 C C . SER A 1 77 ? 40.619 -41.050 98.176 1.00 98.74 92 SER A C 1
ATOM 604 O O . SER A 1 77 ? 40.147 -40.458 99.147 1.00 98.11 92 SER A O 1
ATOM 607 N N . THR A 1 78 ? 40.986 -42.329 98.192 1.00 96.14 93 THR A N 1
ATOM 608 C CA . THR A 1 78 ? 40.830 -43.172 99.367 1.00 102.75 93 THR A CA 1
ATOM 609 C C . THR A 1 78 ? 41.653 -42.662 100.539 1.00 102.06 93 THR A C 1
ATOM 610 O O . THR A 1 78 ? 41.154 -42.569 101.659 1.00 104.93 93 THR A O 1
ATOM 614 N N . GLN A 1 79 ? 42.918 -42.346 100.278 1.00 98.36 94 GLN A N 1
ATOM 615 C CA . GLN A 1 79 ? 43.815 -41.867 101.325 1.00 97.53 94 GLN A CA 1
ATOM 616 C C . GLN A 1 79 ? 43.324 -40.565 101.964 1.00 93.48 94 GLN A C 1
ATOM 617 O O . GLN A 1 79 ? 43.517 -40.334 103.156 1.00 94.89 94 GLN A O 1
ATOM 623 N N . LYS A 1 80 ? 42.684 -39.717 101.171 1.00 89.74 95 LYS A N 1
ATOM 624 C CA . LYS A 1 80 ? 42.196 -38.453 101.690 1.00 85.95 95 LYS A CA 1
ATOM 625 C C . LYS A 1 80 ? 40.730 -38.534 102.124 1.00 87.23 95 LYS A C 1
ATOM 626 O O . LYS A 1 80 ? 40.265 -37.705 102.902 1.00 85.63 95 LYS A O 1
ATOM 632 N N . GLY A 1 81 ? 39.996 -39.519 101.618 1.00 88.91 96 GLY A N 1
ATOM 633 C CA . GLY A 1 81 ? 38.588 -39.635 101.952 1.00 90.65 96 GLY A CA 1
ATOM 634 C C . GLY A 1 81 ? 37.679 -38.865 101.009 1.00 103.10 96 GLY A C 1
ATOM 635 O O . GLY A 1 81 ? 36.840 -38.080 101.451 1.00 101.85 96 GLY A O 1
ATOM 636 N N . HIS A 1 82 ? 37.855 -39.097 99.708 1.00 97.78 97 HIS A N 1
ATOM 637 C CA . HIS A 1 82 ? 37.105 -38.409 98.653 1.00 94.86 97 HIS A CA 1
ATOM 638 C C . HIS A 1 82 ? 35.855 -39.119 98.169 1.00 96.09 97 HIS A C 1
ATOM 639 O O . HIS A 1 82 ? 35.436 -40.128 98.709 1.00 105.65 97 HIS A O 1
ATOM 646 N N . SER A 1 83 ? 35.264 -38.525 97.141 1.00 97.06 98 SER A N 1
ATOM 647 C CA . SER A 1 83 ? 34.603 -39.254 96.080 1.00 89.08 98 SER A CA 1
ATOM 648 C C . SER A 1 83 ? 35.681 -39.329 95.020 1.00 87.60 98 SER A C 1
ATOM 649 O O . SER A 1 83 ? 36.312 -38.316 94.726 1.00 84.07 98 SER A O 1
ATOM 652 N N . ARG A 1 84 ? 35.946 -40.513 94.482 1.00 96.76 99 ARG A N 1
ATOM 653 C CA . ARG A 1 84 ? 37.000 -40.648 93.480 1.00 95.02 99 ARG A CA 1
ATOM 654 C C . ARG A 1 84 ? 36.698 -39.830 92.230 1.00 89.41 99 ARG A C 1
ATOM 655 O O . ARG A 1 84 ? 37.577 -39.185 91.664 1.00 84.02 99 ARG A O 1
ATOM 663 N N . TYR A 1 85 ? 35.440 -39.872 91.808 1.00 89.59 100 TYR A N 1
ATOM 664 C CA . TYR A 1 85 ? 35.030 -39.257 90.557 1.00 90.51 100 TYR A CA 1
ATOM 665 C C . TYR A 1 85 ? 34.319 -37.933 90.799 1.00 89.92 100 TYR A C 1
ATOM 666 O O . TYR A 1 85 ? 33.494 -37.821 91.707 1.00 90.49 100 TYR A O 1
ATOM 675 N N . GLY A 1 86 ? 34.650 -36.933 89.984 1.00 88.00 101 GLY A N 1
ATOM 676 C CA . GLY A 1 86 ? 34.055 -35.612 90.094 1.00 80.67 101 GLY A CA 1
ATOM 677 C C . GLY A 1 86 ? 33.001 -35.334 89.037 1.00 81.21 101 GLY A C 1
ATOM 678 O O . GLY A 1 86 ? 32.180 -36.193 88.712 1.00 87.32 101 GLY A O 1
ATOM 679 N N . ARG A 1 87 ? 33.026 -34.121 88.495 1.00 80.41 102 ARG A N 1
ATOM 680 C CA . ARG A 1 87 ? 32.048 -33.705 87.495 1.00 78.35 102 ARG A CA 1
ATOM 681 C C . ARG A 1 87 ? 32.473 -34.159 86.115 1.00 75.73 102 ARG A C 1
ATOM 682 O O . ARG A 1 87 ? 33.584 -34.661 85.929 1.00 72.88 102 ARG A O 1
ATOM 690 N N . THR A 1 88 ? 31.588 -33.975 85.144 1.00 73.43 103 THR A N 1
ATOM 691 C CA . THR A 1 88 ? 31.914 -34.322 83.771 1.00 77.93 103 THR A CA 1
ATOM 692 C C . THR A 1 88 ? 31.857 -33.073 82.876 1.00 76.82 103 THR A C 1
ATOM 693 O O . THR A 1 88 ? 30.935 -32.261 82.976 1.00 78.75 103 THR A O 1
ATOM 697 N N . TYR A 1 89 ? 32.856 -32.914 82.014 1.00 75.45 104 TYR A N 1
ATOM 698 C CA . TYR A 1 89 ? 32.947 -31.724 81.177 1.00 73.68 104 TYR A CA 1
ATOM 699 C C . TYR A 1 89 ? 33.058 -32.079 79.696 1.00 75.74 104 TYR A C 1
ATOM 700 O O . TYR A 1 89 ? 33.685 -33.077 79.344 1.00 75.59 104 TYR A O 1
ATOM 709 N N . PRO A 1 90 ? 32.480 -31.236 78.821 1.00 77.41 105 PRO A N 1
ATOM 710 C CA . PRO A 1 90 ? 32.582 -31.407 77.364 1.00 76.77 105 PRO A CA 1
ATOM 711 C C . PRO A 1 90 ? 34.025 -31.306 76.891 1.00 74.08 105 PRO A C 1
ATOM 712 O O . PRO A 1 90 ? 34.445 -32.034 75.993 1.00 73.88 105 PRO A O 1
ATOM 716 N N . GLY A 1 91 ? 34.774 -30.397 77.507 1.00 72.62 106 GLY A N 1
ATOM 717 C CA . GLY A 1 91 ? 36.152 -30.158 77.133 1.00 69.49 106 GLY A CA 1
ATOM 718 C C . GLY A 1 91 ? 36.292 -28.890 76.322 1.00 67.72 106 GLY A C 1
ATOM 719 O O . GLY A 1 91 ? 35.605 -28.703 75.320 1.00 69.31 106 GLY A O 1
ATOM 720 N N . LEU A 1 92 ? 37.183 -28.013 76.767 1.00 67.61 107 LEU A N 1
ATOM 721 C CA . LEU A 1 92 ? 37.441 -26.757 76.079 1.00 65.06 107 LEU A CA 1
ATOM 722 C C . LEU A 1 92 ? 38.152 -27.001 74.769 1.00 70.22 107 LEU A C 1
ATOM 723 O O . LEU A 1 92 ? 37.991 -26.239 73.817 1.00 75.71 107 LEU A O 1
ATOM 728 N N . TYR A 1 93 ? 38.971 -28.050 74.749 1.00 68.36 108 TYR A N 1
ATOM 729 C CA . TYR A 1 93 ? 39.866 -28.327 73.630 1.00 65.31 108 TYR A CA 1
ATOM 730 C C . TYR A 1 93 ? 40.111 -29.832 73.473 1.00 67.66 108 TYR A C 1
ATOM 731 O O . TYR A 1 93 ? 41.206 -30.320 73.751 1.00 69.74 108 TYR A O 1
ATOM 740 N N . PRO A 1 94 ? 39.085 -30.572 73.031 1.00 68.18 109 PRO A N 1
ATOM 741 C CA . PRO A 1 94 ? 39.123 -32.041 72.936 1.00 73.27 109 PRO A CA 1
ATOM 742 C C . PRO A 1 94 ? 40.337 -32.609 72.194 1.00 73.47 109 PRO A C 1
ATOM 743 O O . PRO A 1 94 ? 40.771 -33.711 72.512 1.00 75.58 109 PRO A O 1
ATOM 747 N N . GLU A 1 95 ? 40.886 -31.869 71.239 1.00 72.96 110 GLU A N 1
ATOM 748 C CA . GLU A 1 95 ? 41.993 -32.378 70.439 1.00 78.11 110 GLU A CA 1
ATOM 749 C C . GLU A 1 95 ? 43.343 -32.105 71.079 1.00 75.23 110 GLU A C 1
ATOM 750 O O . GLU A 1 95 ? 44.379 -32.305 70.444 1.00 75.48 110 GLU A O 1
ATOM 756 N N . TRP A 1 96 ? 43.321 -31.658 72.333 1.00 72.31 111 TRP A N 1
ATOM 757 C CA . TRP A 1 96 ? 44.535 -31.361 73.083 1.00 70.01 111 TRP A CA 1
ATOM 758 C C . TRP A 1 96 ? 45.441 -32.590 73.090 1.00 75.31 111 TRP A C 1
ATOM 759 O O . TRP A 1 96 ? 44.989 -33.693 73.399 1.00 80.53 111 TRP A O 1
ATOM 770 N N . GLY A 1 97 ? 46.707 -32.408 72.727 1.00 73.90 112 GLY A N 1
ATOM 771 C CA . GLY A 1 97 ? 47.666 -33.498 72.771 1.00 76.80 112 GLY A CA 1
ATOM 772 C C . GLY A 1 97 ? 47.685 -34.426 71.560 1.00 81.31 112 GLY A C 1
ATOM 773 O O . GLY A 1 97 ? 48.596 -35.246 71.414 1.00 82.90 112 GLY A O 1
ATOM 774 N N . ASN A 1 98 ? 46.676 -34.320 70.698 1.00 82.02 113 ASN A N 1
ATOM 775 C CA . ASN A 1 98 ? 46.642 -35.108 69.465 1.00 88.43 113 ASN A CA 1
ATOM 776 C C . ASN A 1 98 ? 47.731 -34.695 68.496 1.00 90.30 113 ASN A C 1
ATOM 777 O O . ASN A 1 98 ? 48.517 -33.776 68.760 1.00 90.54 113 ASN A O 1
ATOM 782 N N . LEU A 1 99 ? 47.755 -35.374 67.359 1.00 91.62 114 LEU A N 1
ATOM 783 C CA . LEU A 1 99 ? 48.674 -35.030 66.292 1.00 96.89 114 LEU A CA 1
ATOM 784 C C . LEU A 1 99 ? 47.866 -34.550 65.094 1.00 102.14 114 LEU A C 1
ATOM 785 O O . LEU A 1 99 ? 46.754 -35.024 64.850 1.00 101.88 114 LEU A O 1
ATOM 790 N N . THR A 1 100 ? 48.419 -33.597 64.355 1.00 105.08 115 THR A N 1
ATOM 791 C CA . THR A 1 100 ? 47.754 -33.107 63.163 1.00 108.61 115 THR A CA 1
ATOM 792 C C . THR A 1 100 ? 48.011 -34.095 62.033 1.00 116.97 115 THR A C 1
ATOM 793 O O . THR A 1 100 ? 48.742 -35.077 62.212 1.00 117.98 115 THR A O 1
ATOM 797 N N . THR A 1 101 ? 47.402 -33.841 60.879 1.00 120.45 116 THR A N 1
ATOM 798 C CA . THR A 1 101 ? 47.655 -34.637 59.682 1.00 123.68 116 THR A CA 1
ATOM 799 C C . THR A 1 101 ? 49.158 -34.675 59.388 1.00 124.61 116 THR A C 1
ATOM 800 O O . THR A 1 101 ? 49.694 -35.699 58.959 1.00 128.12 116 THR A O 1
ATOM 804 N N . GLU A 1 102 ? 49.824 -33.549 59.633 1.00 121.40 117 GLU A N 1
ATOM 805 C CA . GLU A 1 102 ? 51.259 -33.420 59.412 1.00 121.35 117 GLU A CA 1
ATOM 806 C C . GLU A 1 102 ? 52.069 -33.878 60.623 1.00 115.78 117 GLU A C 1
ATOM 807 O O . GLU A 1 102 ? 53.286 -33.704 60.666 1.00 113.98 117 GLU A O 1
ATOM 813 N N . GLY A 1 103 ? 51.389 -34.452 61.610 1.00 114.80 118 GLY A N 1
ATOM 814 C CA . GLY A 1 103 ? 52.059 -35.087 62.731 1.00 117.32 118 GLY A CA 1
ATOM 815 C C . GLY A 1 103 ? 52.741 -34.145 63.709 1.00 117.38 118 GLY A C 1
ATOM 816 O O . GLY A 1 103 ? 53.749 -34.504 64.321 1.00 120.85 118 GLY A O 1
ATOM 817 N N . LYS A 1 104 ? 52.190 -32.943 63.861 1.00 112.10 119 LYS A N 1
ATOM 818 C CA . LYS A 1 104 ? 52.631 -32.015 64.900 1.00 107.80 119 LYS A CA 1
ATOM 819 C C . LYS A 1 104 ? 51.742 -32.207 66.125 1.00 101.20 119 LYS A C 1
ATOM 820 O O . LYS A 1 104 ? 50.585 -32.584 65.992 1.00 102.58 119 LYS A O 1
ATOM 826 N N . VAL A 1 105 ? 52.261 -31.938 67.316 1.00 94.72 120 VAL A N 1
ATOM 827 C CA . VAL A 1 105 ? 51.472 -32.153 68.527 1.00 87.52 120 VAL A CA 1
ATOM 828 C C . VAL A 1 105 ? 50.662 -30.905 68.906 1.00 79.01 120 VAL A C 1
ATOM 829 O O . VAL A 1 105 ? 51.190 -29.790 68.894 1.00 75.47 120 VAL A O 1
ATOM 833 N N . ASN A 1 106 ? 49.391 -31.104 69.255 1.00 75.08 121 ASN A N 1
ATOM 834 C CA . ASN A 1 106 ? 48.515 -30.014 69.696 1.00 69.06 121 ASN A CA 1
ATOM 835 C C . ASN A 1 106 ? 48.759 -29.591 71.131 1.00 66.80 121 ASN A C 1
ATOM 836 O O . ASN A 1 106 ? 48.093 -30.082 72.040 1.00 66.26 121 ASN A O 1
ATOM 841 N N . LYS A 1 107 ? 49.693 -28.671 71.337 1.00 65.10 122 LYS A N 1
ATOM 842 C CA . LYS A 1 107 ? 50.029 -28.237 72.688 1.00 66.24 122 LYS A CA 1
ATOM 843 C C . LYS A 1 107 ? 49.226 -26.988 73.073 1.00 66.19 122 LYS A C 1
ATOM 844 O O . LYS A 1 107 ? 48.521 -26.417 72.235 1.00 66.52 122 LYS A O 1
ATOM 850 N N . ILE A 1 108 ? 49.310 -26.588 74.343 1.00 64.52 123 ILE A N 1
ATOM 851 C CA . ILE A 1 108 ? 48.684 -25.346 74.819 1.00 58.51 123 ILE A CA 1
ATOM 852 C C . ILE A 1 108 ? 49.670 -24.507 75.601 1.00 58.89 123 ILE A C 1
ATOM 853 O O . ILE A 1 108 ? 50.699 -25.018 76.054 1.00 64.65 123 ILE A O 1
ATOM 858 N N . HIS A 1 109 ? 49.355 -23.219 75.751 1.00 54.25 124 HIS A N 1
ATOM 859 C CA . HIS A 1 109 ? 50.021 -22.349 76.722 1.00 51.55 124 HIS A CA 1
ATOM 860 C C . HIS A 1 109 ? 49.151 -22.219 77.959 1.00 54.45 124 HIS A C 1
ATOM 861 O O . HIS A 1 109 ? 47.984 -21.838 77.852 1.00 55.60 124 HIS A O 1
ATOM 868 N N . LEU A 1 110 ? 49.710 -22.492 79.131 1.00 54.71 125 LEU A N 1
ATOM 869 C CA . LEU A 1 110 ? 48.968 -22.264 80.364 1.00 51.55 125 LEU A CA 1
ATOM 870 C C . LEU A 1 110 ? 49.318 -20.901 80.946 1.00 54.48 125 LEU A C 1
ATOM 871 O O . LEU A 1 110 ? 50.481 -20.613 81.235 1.00 58.64 125 LEU A O 1
ATOM 876 N N . VAL A 1 111 ? 48.306 -20.051 81.082 1.00 51.10 126 VAL A N 1
ATOM 877 C CA . VAL A 1 111 ? 48.465 -18.763 81.749 1.00 49.89 126 VAL A CA 1
ATOM 878 C C . VAL A 1 111 ? 47.637 -18.798 83.022 1.00 49.13 126 VAL A C 1
ATOM 879 O O . VAL A 1 111 ? 46.415 -19.011 82.989 1.00 48.93 126 VAL A O 1
ATOM 883 N N . ALA A 1 112 ? 48.318 -18.618 84.145 1.00 44.98 127 ALA A N 1
ATOM 884 C CA . ALA A 1 112 ? 47.707 -18.807 85.439 1.00 42.99 127 ALA A CA 1
ATOM 885 C C . ALA A 1 112 ? 47.954 -17.615 86.343 1.00 41.36 127 ALA A C 1
ATOM 886 O O . ALA A 1 112 ? 48.993 -16.964 86.268 1.00 40.90 127 ALA A O 1
ATOM 888 N N . HIS A 1 113 ? 46.982 -17.361 87.205 1.00 40.24 128 HIS A N 1
ATOM 889 C CA . HIS A 1 113 ? 47.047 -16.308 88.193 1.00 39.31 128 HIS A CA 1
ATOM 890 C C . HIS A 1 113 ? 46.945 -16.942 89.564 1.00 40.75 128 HIS A C 1
ATOM 891 O O . HIS A 1 113 ? 46.205 -17.909 89.756 1.00 40.33 128 HIS A O 1
ATOM 898 N N . SER A 1 114 ? 47.698 -16.395 90.508 1.00 42.78 129 SER A N 1
ATOM 899 C CA . SER A 1 114 ? 47.600 -16.802 91.901 1.00 42.69 129 SER A CA 1
ATOM 900 C C . SER A 1 114 ? 47.821 -18.310 92.046 1.00 44.46 129 SER A C 1
ATOM 901 O O . SER A 1 114 ? 48.732 -18.858 91.424 1.00 49.59 129 SER A O 1
ATOM 904 N N . MET A 1 115 ? 46.984 -18.982 92.836 1.00 44.80 130 MET A N 1
ATOM 905 C CA . MET A 1 115 ? 47.146 -20.417 93.110 1.00 45.00 130 MET A CA 1
ATOM 906 C C . MET A 1 115 ? 47.155 -21.278 91.842 1.00 51.60 130 MET A C 1
ATOM 907 O O . MET A 1 115 ? 47.665 -22.404 91.833 1.00 53.53 130 MET A O 1
ATOM 912 N N . GLY A 1 116 ? 46.590 -20.739 90.769 1.00 52.07 131 GLY A N 1
ATOM 913 C CA . GLY A 1 116 ? 46.599 -21.410 89.489 1.00 49.34 131 GLY A CA 1
ATOM 914 C C . GLY A 1 116 ? 48.029 -21.675 89.064 1.00 47.89 131 GLY A C 1
ATOM 915 O O . GLY A 1 116 ? 48.308 -22.642 88.345 1.00 44.02 131 GLY A O 1
ATOM 916 N N . GLY A 1 117 ? 48.943 -20.803 89.494 1.00 43.64 132 GLY A N 1
ATOM 917 C CA . GLY A 1 117 ? 50.344 -21.005 89.174 1.00 46.51 132 GLY A CA 1
ATOM 918 C C . GLY A 1 117 ? 50.842 -22.349 89.693 1.00 52.63 132 GLY A C 1
ATOM 919 O O . GLY A 1 117 ? 51.583 -23.056 89.005 1.00 56.48 132 GLY A O 1
ATOM 920 N N . GLN A 1 118 ? 50.385 -22.725 90.887 1.00 51.22 133 GLN A N 1
ATOM 921 C CA . GLN A 1 118 ? 50.756 -23.995 91.492 1.00 55.60 133 GLN A CA 1
ATOM 922 C C . GLN A 1 118 ? 50.064 -25.143 90.776 1.00 56.73 133 GLN A C 1
ATOM 923 O O . GLN A 1 118 ? 50.658 -26.180 90.501 1.00 58.53 133 GLN A O 1
ATOM 929 N N . THR A 1 119 ? 48.793 -24.925 90.473 1.00 54.12 134 THR A N 1
ATOM 930 C CA . THR A 1 119 ? 47.954 -25.930 89.850 1.00 57.34 134 THR A CA 1
ATOM 931 C C . THR A 1 119 ? 48.503 -26.421 88.517 1.00 59.96 134 THR A C 1
ATOM 932 O O . THR A 1 119 ? 48.525 -27.624 88.265 1.00 62.25 134 THR A O 1
ATOM 936 N N . VAL A 1 120 ? 48.961 -25.498 87.673 1.00 57.59 135 VAL A N 1
ATOM 937 C CA . VAL A 1 120 ? 49.402 -25.872 86.334 1.00 56.90 135 VAL A CA 1
ATOM 938 C C . VAL A 1 120 ? 50.804 -26.481 86.328 1.00 60.75 135 VAL A C 1
ATOM 939 O O . VAL A 1 120 ? 51.108 -27.322 85.477 1.00 66.14 135 VAL A O 1
ATOM 943 N N . ARG A 1 121 ? 51.639 -26.087 87.288 1.00 58.25 136 ARG A N 1
ATOM 944 C CA . ARG A 1 121 ? 52.903 -26.787 87.535 1.00 59.43 136 ARG A CA 1
ATOM 945 C C . ARG A 1 121 ? 52.613 -28.259 87.851 1.00 64.62 136 ARG A C 1
ATOM 946 O O . ARG A 1 121 ? 53.315 -29.173 87.405 1.00 64.75 136 ARG A O 1
ATOM 954 N N . THR A 1 122 ? 51.565 -28.473 88.635 1.00 65.20 137 THR A N 1
ATOM 955 C CA . THR A 1 122 ? 51.177 -29.809 89.049 1.00 69.99 137 THR A CA 1
ATOM 956 C C . THR A 1 122 ? 50.604 -30.581 87.870 1.00 72.14 137 THR A C 1
ATOM 957 O O . THR A 1 122 ? 50.913 -31.764 87.676 1.00 77.52 137 THR A O 1
ATOM 961 N N . LEU A 1 123 ? 49.780 -29.909 87.076 1.00 66.31 138 LEU A N 1
ATOM 962 C CA . LEU A 1 123 ? 49.222 -30.524 85.884 1.00 65.81 138 LEU A CA 1
ATOM 963 C C . LEU A 1 123 ? 50.315 -31.074 84.975 1.00 69.68 138 LEU A C 1
ATOM 964 O O . LEU A 1 123 ? 50.219 -32.211 84.525 1.00 72.77 138 LEU A O 1
ATOM 969 N N . VAL A 1 124 ? 51.348 -30.277 84.700 1.00 69.86 139 VAL A N 1
ATOM 970 C CA . VAL A 1 124 ? 52.375 -30.712 83.748 1.00 72.45 139 VAL A CA 1
ATOM 971 C C . VAL A 1 124 ? 53.227 -31.828 84.352 1.00 73.08 139 VAL A C 1
ATOM 972 O O . VAL A 1 124 ? 53.746 -32.686 83.624 1.00 72.59 139 VAL A O 1
ATOM 976 N N . GLN A 1 125 ? 53.342 -31.833 85.679 1.00 71.90 140 GLN A N 1
ATOM 977 C CA . GLN A 1 125 ? 54.073 -32.895 86.367 1.00 73.70 140 GLN A CA 1
ATOM 978 C C . GLN A 1 125 ? 53.369 -34.233 86.160 1.00 75.31 140 GLN A C 1
ATOM 979 O O . GLN A 1 125 ? 54.012 -35.260 85.950 1.00 79.04 140 GLN A O 1
ATOM 985 N N . LEU A 1 126 ? 52.043 -34.205 86.220 1.00 74.11 141 LEU A N 1
ATOM 986 C CA . LEU A 1 126 ? 51.229 -35.391 86.025 1.00 76.28 141 LEU A CA 1
ATOM 987 C C . LEU A 1 126 ? 51.180 -35.779 84.547 1.00 79.20 141 LEU A C 1
ATOM 988 O O . LEU A 1 126 ? 51.200 -36.969 84.208 1.00 82.75 141 LEU A O 1
ATOM 993 N N . LEU A 1 127 ? 51.140 -34.777 83.671 1.00 76.17 142 LEU A N 1
ATOM 994 C CA . LEU A 1 127 ? 51.178 -35.023 82.231 1.00 78.84 142 LEU A CA 1
ATOM 995 C C . LEU A 1 127 ? 52.410 -35.817 81.827 1.00 89.45 142 LEU A C 1
ATOM 996 O O . LEU A 1 127 ? 52.322 -36.831 81.121 1.00 93.80 142 LEU A O 1
ATOM 1001 N N . LYS A 1 128 ? 53.557 -35.351 82.300 1.00 90.68 143 LYS A N 1
ATOM 1002 C CA . LYS A 1 128 ? 54.831 -35.907 81.891 1.00 94.04 143 LYS A CA 1
ATOM 1003 C C . LYS A 1 128 ? 55.096 -37.269 82.494 1.00 97.10 143 LYS A C 1
ATOM 1004 O O . LYS A 1 128 ? 55.583 -38.169 81.812 1.00 101.42 143 LYS A O 1
ATOM 1010 N N . GLU A 1 129 ? 54.784 -37.424 83.775 1.00 94.51 144 GLU A N 1
ATOM 1011 C CA . GLU A 1 129 ? 55.249 -38.601 84.497 1.00 98.13 144 GLU A CA 1
ATOM 1012 C C . GLU A 1 129 ? 54.165 -39.334 85.276 1.00 96.49 144 GLU A C 1
ATOM 1013 O O . GLU A 1 129 ? 54.453 -40.320 85.949 1.00 100.69 144 GLU A O 1
ATOM 1019 N N . GLY A 1 130 ? 52.924 -38.866 85.167 1.00 91.55 145 GLY A N 1
ATOM 1020 C CA . GLY A 1 130 ? 51.803 -39.504 85.836 1.00 88.22 145 GLY A CA 1
ATOM 1021 C C . GLY A 1 130 ? 52.055 -39.734 87.311 1.00 88.48 145 GLY A C 1
ATOM 1022 O O . GLY A 1 130 ? 52.868 -39.046 87.930 1.00 89.51 145 GLY A O 1
ATOM 1023 N N . SER A 1 131 ? 51.365 -40.710 87.879 1.00 90.21 146 SER A N 1
ATOM 1024 C CA . SER A 1 131 ? 51.592 -41.069 89.269 1.00 93.47 146 SER A CA 1
ATOM 1025 C C . SER A 1 131 ? 51.896 -42.557 89.347 1.00 106.33 146 SER A C 1
ATOM 1026 O O . SER A 1 131 ? 51.092 -43.386 88.920 1.00 113.46 146 SER A O 1
ATOM 1029 N N . GLU A 1 132 ? 53.074 -42.898 89.853 1.00 109.44 147 GLU A N 1
ATOM 1030 C CA . GLU A 1 132 ? 53.437 -44.299 89.985 1.00 117.88 147 GLU A CA 1
ATOM 1031 C C . GLU A 1 132 ? 52.513 -44.966 90.988 1.00 118.02 147 GLU A C 1
ATOM 1032 O O . GLU A 1 132 ? 52.141 -46.128 90.834 1.00 120.20 147 GLU A O 1
ATOM 1038 N N . GLU A 1 133 ? 52.127 -44.198 92.000 1.00 115.62 148 GLU A N 1
ATOM 1039 C CA . GLU A 1 133 ? 51.218 -44.665 93.029 1.00 118.90 148 GLU A CA 1
ATOM 1040 C C . GLU A 1 133 ? 49.900 -45.128 92.433 1.00 117.69 148 GLU A C 1
ATOM 1041 O O . GLU A 1 133 ? 49.354 -46.153 92.832 1.00 124.29 148 GLU A O 1
ATOM 1047 N N . GLU A 1 134 ? 49.407 -44.394 91.444 1.00 110.60 149 GLU A N 1
ATOM 1048 C CA . GLU A 1 134 ? 48.102 -44.703 90.883 1.00 109.21 149 GLU A CA 1
ATOM 1049 C C . GLU A 1 134 ? 48.186 -45.866 89.907 1.00 110.94 149 GLU A C 1
ATOM 1050 O O . GLU A 1 134 ? 47.291 -46.704 89.863 1.00 113.37 149 GLU A O 1
ATOM 1056 N N . ARG A 1 135 ? 49.267 -45.917 89.135 1.00 111.38 150 ARG A N 1
ATOM 1057 C CA . ARG A 1 135 ? 49.447 -46.969 88.145 1.00 116.73 150 ARG A CA 1
ATOM 1058 C C . ARG A 1 135 ? 49.574 -48.338 88.786 1.00 127.70 150 ARG A C 1
ATOM 1059 O O . ARG A 1 135 ? 49.203 -49.352 88.195 1.00 133.35 150 ARG A O 1
ATOM 1067 N N . ASN A 1 136 ? 50.113 -48.363 89.998 1.00 128.92 151 ASN A N 1
ATOM 1068 C CA . ASN A 1 136 ? 50.260 -49.612 90.721 1.00 132.72 151 ASN A CA 1
ATOM 1069 C C . ASN A 1 136 ? 48.926 -50.114 91.227 1.00 137.00 151 ASN A C 1
ATOM 1070 O O . ASN A 1 136 ? 48.419 -51.141 90.769 1.00 144.53 151 ASN A O 1
ATOM 1075 N N . THR A 1 137 ? 48.362 -49.375 92.173 1.00 131.22 152 THR A N 1
ATOM 1076 C CA . THR A 1 137 ? 47.138 -49.791 92.831 1.00 134.16 152 THR A CA 1
ATOM 1077 C C . THR A 1 137 ? 45.913 -49.122 92.230 1.00 130.44 152 THR A C 1
ATOM 1078 O O . THR A 1 137 ? 45.536 -48.024 92.647 1.00 130.49 152 THR A O 1
ATOM 1082 N N . THR A 1 138 ? 45.307 -49.774 91.244 1.00 129.13 153 THR A N 1
ATOM 1083 C CA . THR A 1 138 ? 44.046 -49.319 90.669 1.00 125.07 153 THR A CA 1
ATOM 1084 C C . THR A 1 138 ? 43.439 -50.526 89.968 1.00 125.91 153 THR A C 1
ATOM 1085 O O . THR A 1 138 ? 44.097 -51.175 89.155 1.00 128.58 153 THR A O 1
ATOM 1089 N N . PRO A 1 139 ? 42.178 -50.842 90.298 1.00 134.57 154 PRO A N 1
ATOM 1090 C CA . PRO A 1 139 ? 41.585 -52.101 89.830 1.00 133.87 154 PRO A CA 1
ATOM 1091 C C . PRO A 1 139 ? 41.566 -52.176 88.310 1.00 133.87 154 PRO A C 1
ATOM 1092 O O . PRO A 1 139 ? 42.314 -52.942 87.707 1.00 143.82 154 PRO A O 1
ATOM 1096 N N . SER A 1 140 ? 40.730 -51.361 87.698 1.00 130.29 155 SER A N 1
ATOM 1097 C CA . SER A 1 140 ? 40.803 -51.158 86.271 1.00 129.13 155 SER A CA 1
ATOM 1098 C C . SER A 1 140 ? 40.312 -49.756 86.028 1.00 133.60 155 SER A C 1
ATOM 1099 O O . SER A 1 140 ? 39.999 -49.025 86.981 1.00 129.66 155 SER A O 1
ATOM 1102 N N . GLN A 1 141 ? 40.280 -49.370 84.760 1.00 129.14 156 GLN A N 1
ATOM 1103 C CA . GLN A 1 141 ? 39.723 -48.088 84.385 1.00 123.60 156 GLN A CA 1
ATOM 1104 C C . GLN A 1 141 ? 40.465 -46.950 85.098 1.00 120.98 156 GLN A C 1
ATOM 1105 O O . GLN A 1 141 ? 39.855 -46.160 85.815 1.00 117.61 156 GLN A O 1
ATOM 1111 N N . LEU A 1 142 ? 41.786 -46.904 84.933 1.00 127.73 157 LEU A N 1
ATOM 1112 C CA . LEU A 1 142 ? 42.619 -45.831 85.487 1.00 105.29 157 LEU A CA 1
ATOM 1113 C C . LEU A 1 142 ? 42.548 -44.562 84.624 1.00 100.30 157 LEU A C 1
ATOM 1114 O O . LEU A 1 142 ? 42.446 -44.651 83.398 1.00 100.82 157 LEU A O 1
ATOM 1119 N N . SER A 1 143 ? 42.608 -43.385 85.255 1.00 99.60 158 SER A N 1
ATOM 1120 C CA . SER A 1 143 ? 42.590 -42.130 84.502 1.00 91.11 158 SER A CA 1
ATOM 1121 C C . SER A 1 143 ? 43.837 -41.936 83.655 1.00 90.29 158 SER A C 1
ATOM 1122 O O . SER A 1 143 ? 44.959 -42.096 84.139 1.00 90.71 158 SER A O 1
ATOM 1125 N N . SER A 1 144 ? 43.623 -41.560 82.397 1.00 89.23 159 SER A N 1
ATOM 1126 C CA . SER A 1 144 ? 44.702 -41.376 81.433 1.00 91.23 159 SER A CA 1
ATOM 1127 C C . SER A 1 144 ? 45.779 -40.386 81.893 1.00 88.65 159 SER A C 1
ATOM 1128 O O . SER A 1 144 ? 46.939 -40.486 81.486 1.00 88.71 159 SER A O 1
ATOM 1131 N N . LEU A 1 145 ? 45.398 -39.448 82.756 1.00 85.53 160 LEU A N 1
ATOM 1132 C CA . LEU A 1 145 ? 46.337 -38.463 83.271 1.00 84.38 160 LEU A CA 1
ATOM 1133 C C . LEU A 1 145 ? 47.567 -39.105 83.915 1.00 88.04 160 LEU A C 1
ATOM 1134 O O . LEU A 1 145 ? 48.680 -38.590 83.792 1.00 79.33 160 LEU A O 1
ATOM 1139 N N . PHE A 1 146 ? 47.364 -40.233 84.592 1.00 92.35 161 PHE A N 1
ATOM 1140 C CA . PHE A 1 146 ? 48.432 -40.847 85.383 1.00 95.50 161 PHE A CA 1
ATOM 1141 C C . PHE A 1 146 ? 49.350 -41.788 84.603 1.00 96.62 161 PHE A C 1
ATOM 1142 O O . PHE A 1 146 ? 50.271 -42.371 85.176 1.00 99.51 161 PHE A O 1
ATOM 1150 N N . ALA A 1 147 ? 49.115 -41.936 83.305 1.00 97.14 162 ALA A N 1
ATOM 1151 C CA . ALA A 1 147 ? 50.002 -42.764 82.483 1.00 102.21 162 ALA A CA 1
ATOM 1152 C C . ALA A 1 147 ? 51.411 -42.175 82.443 1.00 100.68 162 ALA A C 1
ATOM 1153 O O . ALA A 1 147 ? 52.379 -42.812 82.875 1.00 99.40 162 ALA A O 1
ATOM 1155 N N . GLY A 1 148 ? 51.498 -40.947 81.928 1.00 95.80 163 GLY A N 1
ATOM 1156 C CA . GLY A 1 148 ? 52.756 -40.245 81.740 1.00 91.57 163 GLY A CA 1
ATOM 1157 C C . GLY A 1 148 ? 53.092 -40.050 80.266 1.00 91.62 163 GLY A C 1
ATOM 1158 O O . GLY A 1 148 ? 52.296 -40.367 79.379 1.00 93.04 163 GLY A O 1
ATOM 1159 N N . GLY A 1 149 ? 54.279 -39.517 80.001 1.00 91.75 164 GLY A N 1
ATOM 1160 C CA . GLY A 1 149 ? 54.760 -39.366 78.641 1.00 88.17 164 GLY A CA 1
ATOM 1161 C C . GLY A 1 149 ? 54.065 -38.316 77.799 1.00 91.07 164 GLY A C 1
ATOM 1162 O O . GLY A 1 149 ? 54.291 -38.248 76.596 1.00 94.60 164 GLY A O 1
ATOM 1163 N N . LYS A 1 150 ? 53.235 -37.482 78.416 1.00 85.81 165 LYS A N 1
ATOM 1164 C CA . LYS A 1 150 ? 52.463 -36.514 77.650 1.00 82.07 165 LYS A CA 1
ATOM 1165 C C . LYS A 1 150 ? 53.084 -35.130 77.696 1.00 83.79 165 LYS A C 1
ATOM 1166 O O . LYS A 1 150 ? 53.042 -34.452 78.712 1.00 84.85 165 LYS A O 1
ATOM 1172 N N . SER A 1 151 ? 53.648 -34.702 76.579 1.00 86.08 166 SER A N 1
ATOM 1173 C CA . SER A 1 151 ? 54.195 -33.362 76.496 1.00 85.90 166 SER A CA 1
ATOM 1174 C C . SER A 1 151 ? 53.215 -32.471 75.729 1.00 81.71 166 SER A C 1
ATOM 1175 O O . SER A 1 151 ? 53.338 -32.286 74.518 1.00 81.94 166 SER A O 1
ATOM 1178 N N . TRP A 1 152 ? 52.223 -31.951 76.451 1.00 79.40 167 TRP A N 1
ATOM 1179 C CA . TRP A 1 152 ? 51.088 -31.235 75.861 1.00 75.72 167 TRP A CA 1
ATOM 1180 C C . TRP A 1 152 ? 51.069 -29.728 76.148 1.00 70.84 167 TRP A C 1
ATOM 1181 O O . TRP A 1 152 ? 50.132 -29.016 75.771 1.00 66.05 167 TRP A O 1
ATOM 1192 N N . VAL A 1 153 ? 52.093 -29.251 76.841 1.00 69.16 168 VAL A N 1
ATOM 1193 C CA . VAL A 1 153 ? 52.130 -27.867 77.281 1.00 66.03 168 VAL A CA 1
ATOM 1194 C C . VAL A 1 153 ? 53.416 -27.234 76.783 1.00 71.12 168 VAL A C 1
ATOM 1195 O O . VAL A 1 153 ? 54.494 -27.812 76.933 1.00 78.09 168 VAL A O 1
ATOM 1199 N N . HIS A 1 154 ? 53.309 -26.062 76.165 1.00 66.15 169 HIS A N 1
ATOM 1200 C CA . HIS A 1 154 ? 54.483 -25.440 75.580 1.00 68.19 169 HIS A CA 1
ATOM 1201 C C . HIS A 1 154 ? 55.098 -24.431 76.543 1.00 66.17 169 HIS A C 1
ATOM 1202 O O . HIS A 1 154 ? 56.320 -24.316 76.655 1.00 70.08 169 HIS A O 1
ATOM 1209 N N . SER A 1 155 ? 54.245 -23.680 77.225 1.00 59.61 170 SER A N 1
ATOM 1210 C CA . SER A 1 155 ? 54.719 -22.690 78.174 1.00 55.83 170 SER A CA 1
ATOM 1211 C C . SER A 1 155 ? 53.810 -22.569 79.369 1.00 50.39 170 SER A C 1
ATOM 1212 O O . SER A 1 155 ? 52.620 -22.874 79.304 1.00 49.49 170 SER A O 1
ATOM 1215 N N . ILE A 1 156 ? 54.383 -22.075 80.456 1.00 49.35 171 ILE A N 1
ATOM 1216 C CA . ILE A 1 156 ? 53.626 -21.781 81.646 1.00 49.95 171 ILE A CA 1
ATOM 1217 C C . ILE A 1 156 ? 53.925 -20.348 82.071 1.00 49.92 171 ILE A C 1
ATOM 1218 O O . ILE A 1 156 ? 55.082 -19.984 82.308 1.00 51.48 171 ILE A O 1
ATOM 1223 N N . THR A 1 157 ? 52.884 -19.527 82.141 1.00 46.29 172 THR A N 1
ATOM 1224 C CA . THR A 1 157 ? 53.035 -18.187 82.662 1.00 43.64 172 THR A CA 1
ATOM 1225 C C . THR A 1 157 ? 52.262 -18.108 83.955 1.00 46.04 172 THR A C 1
ATOM 1226 O O . THR A 1 157 ? 51.072 -18.417 83.979 1.00 49.70 172 THR A O 1
ATOM 1230 N N . THR A 1 158 ? 52.928 -17.724 85.040 1.00 43.51 173 THR A N 1
ATOM 1231 C CA . THR A 1 158 ? 52.224 -17.568 86.301 1.00 43.10 173 THR A CA 1
ATOM 1232 C C . THR A 1 158 ? 52.310 -16.127 86.756 1.00 44.87 173 THR A C 1
ATOM 1233 O O . THR A 1 158 ? 53.318 -15.445 86.564 1.00 44.49 173 THR A O 1
ATOM 1237 N N . ILE A 1 159 ? 51.195 -15.651 87.291 1.00 41.86 174 ILE A N 1
ATOM 1238 C CA . ILE A 1 159 ? 51.056 -14.269 87.685 1.00 39.02 174 ILE A CA 1
ATOM 1239 C C . ILE A 1 159 ? 50.609 -14.181 89.119 1.00 39.75 174 ILE A C 1
ATOM 1240 O O . ILE A 1 159 ? 49.539 -14.694 89.463 1.00 40.58 174 ILE A O 1
ATOM 1245 N N . ALA A 1 160 ? 51.426 -13.529 89.941 1.00 39.81 175 ALA A N 1
ATOM 1246 C CA . ALA A 1 160 ? 51.159 -13.383 91.366 1.00 40.35 175 ALA A CA 1
ATOM 1247 C C . ALA A 1 160 ? 50.938 -14.724 92.046 1.00 44.56 175 ALA A C 1
ATOM 1248 O O . ALA A 1 160 ? 50.070 -14.855 92.910 1.00 45.42 175 ALA A O 1
ATOM 1250 N N . SER A 1 161 ? 51.736 -15.717 91.675 1.00 45.34 176 SER A N 1
ATOM 1251 C CA . SER A 1 161 ? 51.566 -17.053 92.234 1.00 46.28 176 SER A CA 1
ATOM 1252 C C . SER A 1 161 ? 52.441 -17.311 93.456 1.00 45.40 176 SER A C 1
ATOM 1253 O O . SER A 1 161 ? 53.588 -16.874 93.502 1.00 47.12 176 SER A O 1
ATOM 1256 N N . PRO A 1 162 ? 51.895 -18.038 94.445 1.00 40.44 177 PRO A N 1
ATOM 1257 C CA . PRO A 1 162 ? 52.595 -18.395 95.682 1.00 43.36 177 PRO A CA 1
ATOM 1258 C C . PRO A 1 162 ? 53.412 -19.687 95.542 1.00 48.51 177 PRO A C 1
ATOM 1259 O O . PRO A 1 162 ? 53.058 -20.745 96.091 1.00 44.77 177 PRO A O 1
ATOM 1263 N N . HIS A 1 163 ? 54.524 -19.594 94.828 1.00 47.50 178 HIS A N 1
ATOM 1264 C CA . HIS A 1 163 ? 55.330 -20.776 94.575 1.00 51.56 178 HIS A CA 1
ATOM 1265 C C . HIS A 1 163 ? 56.052 -21.262 95.833 1.00 53.61 178 HIS A C 1
ATOM 1266 O O . HIS A 1 163 ? 56.454 -22.417 95.909 1.00 63.05 178 HIS A O 1
ATOM 1273 N N . ASP A 1 164 ? 56.202 -20.385 96.817 1.00 51.24 179 ASP A 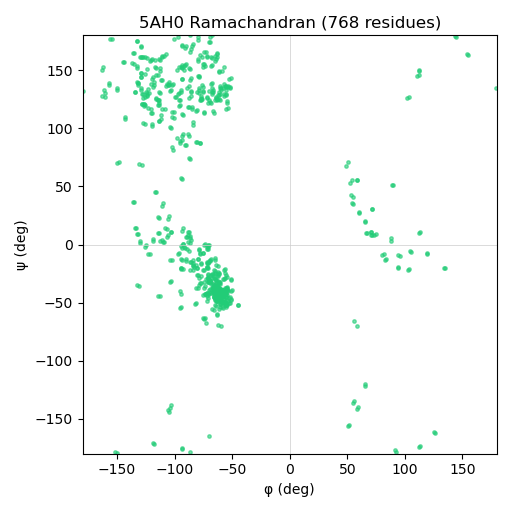N 1
ATOM 1274 C CA . ASP A 1 164 ? 56.755 -20.754 98.120 1.00 51.70 179 ASP A CA 1
ATOM 1275 C C . ASP A 1 164 ? 55.689 -20.631 99.215 1.00 50.39 179 ASP A C 1
ATOM 1276 O O . ASP A 1 164 ? 55.984 -20.726 100.411 1.00 46.92 179 ASP A O 1
ATOM 1281 N N . GLY A 1 165 ? 54.445 -20.418 98.791 1.00 50.27 180 GLY A N 1
ATOM 1282 C CA . GLY A 1 165 ? 53.329 -20.265 99.706 1.00 50.12 180 GLY A CA 1
ATOM 1283 C C . GLY A 1 165 ? 53.070 -18.814 100.084 1.00 49.80 180 GLY A C 1
ATOM 1284 O O . GLY A 1 165 ? 53.751 -17.917 99.584 1.00 49.36 180 GLY A O 1
ATOM 1285 N N . THR A 1 166 ? 52.076 -18.607 100.956 1.00 48.56 181 THR A N 1
ATOM 1286 C CA . THR A 1 166 ? 51.701 -17.302 101.500 1.00 47.22 181 THR A CA 1
ATOM 1287 C C . THR A 1 166 ? 51.532 -17.296 103.010 1.00 49.15 181 THR A C 1
ATOM 1288 O O . THR A 1 166 ? 50.879 -18.185 103.555 1.00 51.56 181 THR A O 1
ATOM 1292 N N . THR A 1 167 ? 52.032 -16.260 103.683 1.00 48.88 182 THR A N 1
ATOM 1293 C CA . THR A 1 167 ? 51.817 -16.147 105.123 1.00 47.57 182 THR A CA 1
ATOM 1294 C C . THR A 1 167 ? 50.334 -15.869 105.427 1.00 47.21 182 THR A C 1
ATOM 1295 O O . THR A 1 167 ? 49.889 -16.003 106.559 1.00 49.01 182 THR A O 1
ATOM 1299 N N . LEU A 1 168 ? 49.558 -15.530 104.403 1.00 47.19 183 LEU A N 1
ATOM 1300 C CA . LEU A 1 168 ? 48.120 -15.384 104.592 1.00 46.94 183 LEU A CA 1
ATOM 1301 C C . LEU A 1 168 ? 47.509 -16.715 105.001 1.00 48.60 183 LEU A C 1
ATOM 1302 O O . LEU A 1 168 ? 46.613 -16.769 105.838 1.00 46.62 183 LEU A O 1
ATOM 1307 N N . ALA A 1 169 ? 48.011 -17.795 104.418 1.00 50.77 184 ALA A N 1
ATOM 1308 C CA . ALA A 1 169 ? 47.483 -19.122 104.727 1.00 54.45 184 ALA A CA 1
ATOM 1309 C C . ALA A 1 169 ? 48.122 -19.714 105.986 1.00 57.90 184 ALA A C 1
ATOM 1310 O O . ALA A 1 169 ? 47.572 -20.643 106.577 1.00 61.52 184 ALA A O 1
ATOM 1312 N N . ASP A 1 170 ? 49.271 -19.178 106.398 1.00 60.43 185 ASP A N 1
ATOM 1313 C CA . ASP A 1 170 ? 49.931 -19.651 107.617 1.00 69.93 185 ASP A CA 1
ATOM 1314 C C . ASP A 1 170 ? 49.160 -19.228 108.866 1.00 81.15 185 ASP A C 1
ATOM 1315 O O . ASP A 1 170 ? 49.212 -19.905 109.892 1.00 77.25 185 ASP A O 1
ATOM 1320 N N . GLY A 1 171 ? 48.466 -18.094 108.774 1.00 97.89 186 GLY A N 1
ATOM 1321 C CA . GLY A 1 171 ? 47.652 -17.586 109.867 1.00 102.72 186 GLY A CA 1
ATOM 1322 C C . GLY A 1 171 ? 46.376 -18.374 110.125 1.00 108.57 186 GLY A C 1
ATOM 1323 O O . GLY A 1 171 ? 45.621 -18.058 111.045 1.00 112.35 186 GLY A O 1
ATOM 1324 N N . ILE A 1 172 ? 46.133 -19.392 109.303 1.00 109.18 187 ILE A N 1
ATOM 1325 C CA . ILE A 1 172 ? 45.003 -20.309 109.472 1.00 108.48 187 ILE A CA 1
ATOM 1326 C C . ILE A 1 172 ? 43.629 -19.632 109.528 1.00 106.17 187 ILE A C 1
ATOM 1327 O O . ILE A 1 172 ? 42.803 -19.825 108.637 1.00 110.06 187 ILE A O 1
ATOM 1332 N N . ASN A 1 173 ? 43.379 -18.844 110.568 1.00 86.42 188 ASN A N 1
ATOM 1333 C CA . ASN A 1 173 ? 42.065 -18.243 110.739 1.00 68.30 188 ASN A CA 1
ATOM 1334 C C . ASN A 1 173 ? 41.777 -17.147 109.726 1.00 60.04 188 ASN A C 1
ATOM 1335 O O . ASN A 1 173 ? 40.630 -16.900 109.364 1.00 61.09 188 ASN A O 1
ATOM 1340 N N . ILE A 1 174 ? 42.817 -16.479 109.261 1.00 53.25 189 ILE A N 1
ATOM 1341 C CA . ILE A 1 174 ? 42.600 -15.349 108.378 1.00 52.13 189 ILE A CA 1
ATOM 1342 C C . ILE A 1 174 ? 42.344 -15.827 106.945 1.00 48.76 189 ILE A C 1
ATOM 1343 O O . ILE A 1 174 ? 41.753 -15.116 106.133 1.00 43.71 189 ILE A O 1
ATOM 1348 N N . PHE A 1 175 ? 42.765 -17.052 106.654 1.00 51.29 190 PHE A N 1
ATOM 1349 C CA . PHE A 1 175 ? 42.426 -17.713 105.395 1.00 50.67 190 PHE A CA 1
ATOM 1350 C C . PHE A 1 175 ? 40.911 -17.778 105.183 1.00 49.58 190 PHE A C 1
ATOM 1351 O O . PHE A 1 175 ? 40.412 -17.447 104.119 1.00 49.37 190 PHE A O 1
ATOM 1359 N N . GLY A 1 176 ? 40.185 -18.234 106.196 1.00 48.97 191 GLY A N 1
ATOM 1360 C CA . GLY A 1 176 ? 38.736 -18.293 106.123 1.00 49.06 191 GLY A CA 1
ATOM 1361 C C . GLY A 1 176 ? 38.085 -16.916 106.139 1.00 49.09 191 GLY A C 1
ATOM 1362 O O . GLY A 1 176 ? 37.020 -16.715 105.555 1.00 50.41 191 GLY A O 1
ATOM 1363 N N . ASP A 1 177 ? 38.711 -15.960 106.817 1.00 47.38 192 ASP A N 1
ATOM 1364 C CA . ASP A 1 177 ? 38.170 -14.613 106.831 1.00 47.83 192 ASP A CA 1
ATOM 1365 C C . ASP A 1 177 ? 38.270 -14.020 105.436 1.00 46.16 192 ASP A C 1
ATOM 1366 O O . ASP A 1 177 ? 37.349 -13.350 104.962 1.00 42.61 192 ASP A O 1
ATOM 1371 N N . PHE A 1 178 ? 39.399 -14.275 104.780 1.00 46.86 193 PHE A N 1
ATOM 1372 C CA . PHE A 1 178 ? 39.600 -13.787 103.431 1.00 43.31 193 PHE A CA 1
ATOM 1373 C C . PHE A 1 178 ? 38.583 -14.400 102.474 1.00 48.22 193 PHE A C 1
ATOM 1374 O O . PHE A 1 178 ? 38.031 -13.713 101.624 1.00 49.52 193 PHE A O 1
ATOM 1382 N N . ALA A 1 179 ? 38.350 -15.701 102.598 1.00 49.53 194 ALA A N 1
ATOM 1383 C CA . ALA A 1 179 ? 37.419 -16.355 101.700 1.00 48.53 194 ALA A CA 1
ATOM 1384 C C . ALA A 1 179 ? 36.027 -15.756 101.846 1.00 47.67 194 ALA A C 1
ATOM 1385 O O . ALA A 1 179 ? 35.445 -15.279 100.864 1.00 47.46 194 ALA A O 1
ATOM 1387 N N . LYS A 1 180 ? 35.511 -15.765 103.076 1.00 43.73 195 LYS A N 1
ATOM 1388 C CA . LYS A 1 180 ? 34.199 -15.209 103.360 1.00 41.94 195 LYS A CA 1
ATOM 1389 C C . LYS A 1 180 ? 34.065 -13.793 102.816 1.00 43.66 195 LYS A C 1
ATOM 1390 O O . LYS A 1 180 ? 33.088 -13.470 102.136 1.00 46.82 195 LYS A O 1
ATOM 1396 N N . ASN A 1 181 ? 35.065 -12.955 103.071 1.00 40.25 196 ASN A N 1
ATOM 1397 C CA . ASN A 1 181 ? 34.982 -11.567 102.642 1.00 40.53 196 ASN A CA 1
ATOM 1398 C C . ASN A 1 181 ? 35.062 -11.401 101.129 1.00 40.49 196 ASN A C 1
ATOM 1399 O O . ASN A 1 181 ? 34.453 -10.491 100.574 1.00 38.05 196 ASN A O 1
ATOM 1404 N N . LEU A 1 182 ? 35.780 -12.285 100.445 1.00 41.74 197 LEU A N 1
ATOM 1405 C CA . LEU A 1 182 ? 35.816 -12.197 98.990 1.00 42.88 197 LEU A CA 1
ATOM 1406 C C . LEU A 1 182 ? 34.435 -12.470 98.393 1.00 41.58 197 LEU A C 1
ATOM 1407 O O . LEU A 1 182 ? 34.003 -11.768 97.491 1.00 42.37 197 LEU A O 1
ATOM 1412 N N . VAL A 1 183 ? 33.741 -13.489 98.886 1.00 46.06 198 VAL A N 1
ATOM 1413 C CA . VAL A 1 183 ? 32.393 -13.762 98.397 1.00 47.34 198 VAL A CA 1
ATOM 1414 C C . VAL A 1 183 ? 31.479 -12.593 98.706 1.00 48.78 198 VAL A C 1
ATOM 1415 O O . VAL A 1 183 ? 30.751 -12.117 97.843 1.00 52.25 198 VAL A O 1
ATOM 1419 N N . ALA A 1 184 ? 31.540 -12.124 99.945 1.00 45.94 199 ALA A N 1
ATOM 1420 C CA . ALA A 1 184 ? 30.729 -11.000 100.369 1.00 42.60 199 ALA A CA 1
ATOM 1421 C C . ALA A 1 184 ? 31.040 -9.784 99.523 1.00 44.65 199 ALA A C 1
ATOM 1422 O O . ALA A 1 184 ? 30.139 -9.042 99.129 1.00 49.77 199 ALA A O 1
ATOM 1424 N N . SER A 1 185 ? 32.318 -9.608 99.206 1.00 41.92 200 SER A N 1
ATOM 1425 C CA . SER A 1 185 ? 32.745 -8.479 98.392 1.00 39.49 200 SER A CA 1
ATOM 1426 C C . SER A 1 185 ? 32.169 -8.543 96.985 1.00 43.37 200 SER A C 1
ATOM 1427 O O . SER A 1 185 ? 31.700 -7.539 96.462 1.00 35.88 200 SER A O 1
ATOM 1430 N N . LEU A 1 186 ? 32.215 -9.723 96.371 1.00 45.65 201 LEU A N 1
ATOM 1431 C CA . LEU A 1 186 ? 31.684 -9.895 95.022 1.00 48.92 201 LEU A CA 1
ATOM 1432 C C . LEU A 1 186 ? 30.185 -9.598 94.961 1.00 51.01 201 LEU A C 1
ATOM 1433 O O . LEU A 1 186 ? 29.710 -8.922 94.046 1.00 53.65 201 LEU A O 1
ATOM 1438 N N . ALA A 1 187 ? 29.450 -10.095 95.951 1.00 51.87 202 ALA A N 1
ATOM 1439 C CA . ALA A 1 187 ? 28.007 -9.888 96.023 1.00 54.08 202 ALA A CA 1
ATOM 1440 C C . ALA A 1 187 ? 27.667 -8.409 96.106 1.00 59.45 202 ALA A C 1
ATOM 1441 O O . ALA A 1 187 ? 26.701 -7.966 95.501 1.00 67.51 202 ALA A O 1
ATOM 1443 N N . SER A 1 188 ? 28.454 -7.644 96.854 1.00 56.98 203 SER A N 1
ATOM 1444 C CA . SER A 1 188 ? 28.193 -6.214 96.969 1.00 56.62 203 SER A CA 1
ATOM 1445 C C . SER A 1 188 ? 28.537 -5.477 95.685 1.00 52.27 203 SER A C 1
ATOM 1446 O O . SER A 1 188 ? 27.727 -4.724 95.152 1.00 54.98 203 SER A O 1
ATOM 1449 N N . PHE A 1 189 ? 29.725 -5.755 95.166 1.00 48.27 204 PHE A N 1
ATOM 1450 C CA . PHE A 1 189 ? 30.279 -5.045 94.023 1.00 49.88 204 PHE A CA 1
ATOM 1451 C C . PHE A 1 189 ? 29.456 -5.209 92.742 1.00 57.44 204 PHE A C 1
ATOM 1452 O O . PHE A 1 189 ? 29.403 -4.298 91.923 1.00 60.75 204 PHE A O 1
ATOM 1460 N N . THR A 1 190 ? 28.863 -6.380 92.544 1.00 56.58 205 THR A N 1
ATOM 1461 C CA . THR A 1 190 ? 27.979 -6.590 91.405 1.00 55.43 205 THR A CA 1
ATOM 1462 C C . THR A 1 190 ? 26.538 -6.168 91.705 1.00 57.19 205 THR A C 1
ATOM 1463 O O . THR A 1 190 ? 25.760 -5.904 90.795 1.00 58.11 205 THR A O 1
ATOM 1467 N N . GLY A 1 191 ? 26.175 -6.111 92.980 1.00 56.92 206 GLY A N 1
ATOM 1468 C CA . GLY A 1 191 ? 24.800 -5.804 93.324 1.00 58.62 206 GLY A CA 1
ATOM 1469 C C . GLY A 1 191 ? 23.956 -7.066 93.384 1.00 59.74 206 GLY A C 1
ATOM 1470 O O . GLY A 1 191 ? 22.733 -7.012 93.535 1.00 62.80 206 GLY A O 1
ATOM 1471 N N . ALA A 1 192 ? 24.609 -8.212 93.232 1.00 59.69 207 ALA A N 1
ATOM 1472 C CA . ALA A 1 192 ? 23.920 -9.498 93.285 1.00 64.29 207 ALA A CA 1
ATOM 1473 C C . ALA A 1 192 ? 23.313 -9.786 94.653 1.00 67.27 207 ALA A C 1
ATOM 1474 O O . ALA A 1 192 ? 22.271 -10.444 94.741 1.00 66.99 207 ALA A O 1
ATOM 1476 N N . GLY A 1 193 ? 23.964 -9.308 95.714 1.00 66.82 208 GLY A N 1
ATOM 1477 C CA . GLY A 1 193 ? 23.512 -9.601 97.061 1.00 68.43 208 GLY A CA 1
ATOM 1478 C C . GLY A 1 193 ? 23.480 -11.104 97.279 1.00 69.69 208 GLY A C 1
ATOM 1479 O O . GLY A 1 193 ? 24.343 -11.826 96.779 1.00 68.83 208 GLY A O 1
ATOM 1480 N N . GLU A 1 194 ? 22.462 -11.579 97.989 1.00 74.42 209 GLU A N 1
ATOM 1481 C CA . GLU A 1 194 ? 22.321 -13.004 98.299 1.00 82.25 209 GLU A CA 1
ATOM 1482 C C . GLU A 1 194 ? 22.094 -13.887 97.073 1.00 80.70 209 GLU A C 1
ATOM 1483 O O . GLU A 1 194 ? 22.201 -15.112 97.162 1.00 80.48 209 GLU A O 1
ATOM 1489 N N . LYS A 1 195 ? 21.777 -13.280 95.933 1.00 77.95 210 LYS A N 1
ATOM 1490 C CA . LYS A 1 195 ? 21.512 -14.066 94.737 1.00 73.37 210 LYS A CA 1
ATOM 1491 C C . LYS A 1 195 ? 22.754 -14.269 93.881 1.00 68.95 210 LYS A C 1
ATOM 1492 O O . LYS A 1 195 ? 22.652 -14.693 92.736 1.00 71.29 210 LYS A O 1
ATOM 1498 N N . LEU A 1 196 ? 23.923 -13.979 94.445 1.00 64.49 211 LEU A N 1
ATOM 1499 C CA . LEU A 1 196 ? 25.187 -14.173 93.739 1.00 61.77 211 LEU A CA 1
ATOM 1500 C C . LEU A 1 196 ? 25.395 -15.633 93.346 1.00 66.68 211 LEU A C 1
ATOM 1501 O O . LEU A 1 196 ? 25.266 -16.535 94.172 1.00 72.63 211 LEU A O 1
ATOM 1506 N N . ILE A 1 197 ? 25.716 -15.869 92.083 1.00 63.76 212 ILE A N 1
ATOM 1507 C CA . ILE A 1 197 ? 26.030 -17.216 91.643 1.00 61.01 212 ILE A CA 1
ATOM 1508 C C . ILE A 1 197 ? 27.499 -17.497 91.934 1.00 61.10 212 ILE A C 1
ATOM 1509 O O . ILE A 1 197 ? 28.393 -16.961 91.279 1.00 62.65 212 ILE A O 1
ATOM 1514 N N . TYR A 1 198 ? 27.741 -18.297 92.961 1.00 59.85 213 TYR A N 1
ATOM 1515 C CA . TYR A 1 198 ? 29.089 -18.677 93.342 1.00 56.79 213 TYR A CA 1
ATOM 1516 C C . TYR A 1 198 ? 29.042 -20.060 93.967 1.00 57.44 213 TYR A C 1
ATOM 1517 O O . TYR A 1 198 ? 28.171 -20.346 94.785 1.00 61.14 213 TYR A O 1
ATOM 1526 N N . ASP A 1 199 ? 29.964 -20.927 93.570 1.00 56.01 214 ASP A N 1
ATOM 1527 C CA . ASP A 1 199 ? 29.964 -22.293 94.063 1.00 60.30 214 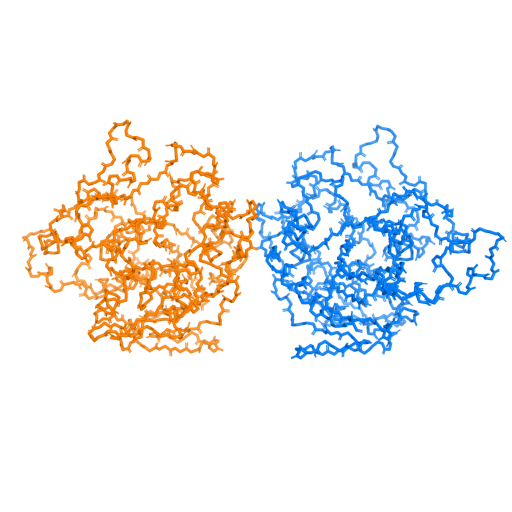ASP A CA 1
ATOM 1528 C C . ASP A 1 199 ? 31.354 -22.768 94.476 1.00 58.44 214 ASP A C 1
ATOM 1529 O O . ASP A 1 199 ? 32.308 -22.637 93.714 1.00 56.46 214 ASP A O 1
ATOM 1534 N N . PHE A 1 200 ? 31.467 -23.356 95.664 1.00 59.49 215 PHE A N 1
ATOM 1535 C CA . PHE A 1 200 ? 32.787 -23.736 96.153 1.00 60.00 215 PHE A CA 1
ATOM 1536 C C . PHE A 1 200 ? 33.287 -25.035 95.552 1.00 63.61 215 PHE A C 1
ATOM 1537 O O . PHE A 1 200 ? 34.477 -25.358 95.665 1.00 62.86 215 PHE A O 1
ATOM 1545 N N . LYS A 1 201 ? 32.381 -25.751 94.887 1.00 66.18 216 LYS A N 1
ATOM 1546 C CA . LYS A 1 201 ? 32.722 -26.976 94.174 1.00 62.63 216 LYS A CA 1
ATOM 1547 C C . LYS A 1 201 ? 33.442 -27.964 95.084 1.00 61.46 216 LYS A C 1
ATOM 1548 O O . LYS A 1 201 ? 34.566 -28.388 94.801 1.00 58.38 216 LYS A O 1
ATOM 1554 N N . LEU A 1 202 ? 32.805 -28.293 96.201 1.00 64.31 217 LEU A N 1
ATOM 1555 C CA . LEU A 1 202 ? 33.364 -29.269 97.128 1.00 69.89 217 LEU A CA 1
ATOM 1556 C C . LEU A 1 202 ? 32.463 -30.486 97.246 1.00 77.31 217 LEU A C 1
ATOM 1557 O O . LEU A 1 202 ? 32.216 -30.981 98.342 1.00 80.50 217 LEU A O 1
ATOM 1562 N N . ASP A 1 203 ? 31.987 -30.981 96.109 1.00 83.29 218 ASP A N 1
ATOM 1563 C CA . ASP A 1 203 ? 31.039 -32.092 96.120 1.00 91.63 218 ASP A CA 1
ATOM 1564 C C . ASP A 1 203 ? 31.742 -33.408 96.457 1.00 93.61 218 ASP A C 1
ATOM 1565 O O . ASP A 1 203 ? 31.108 -34.350 96.938 1.00 98.84 218 ASP A O 1
ATOM 1570 N N . GLN A 1 204 ? 33.054 -33.465 96.235 1.00 86.76 219 GLN A N 1
ATOM 1571 C CA . GLN A 1 204 ? 33.828 -34.646 96.601 1.00 86.33 219 GLN A CA 1
ATOM 1572 C C . GLN A 1 204 ? 34.026 -34.715 98.113 1.00 87.80 219 GLN A C 1
ATOM 1573 O O . GLN A 1 204 ? 34.651 -35.647 98.631 1.00 90.78 219 GLN A O 1
ATOM 1579 N N . TRP A 1 205 ? 33.486 -33.721 98.814 1.00 84.46 220 TRP A N 1
ATOM 1580 C CA . TRP A 1 205 ? 33.445 -33.724 100.272 1.00 81.46 220 TRP A CA 1
ATOM 1581 C C . TRP A 1 205 ? 32.008 -33.685 100.784 1.00 81.90 220 TRP A C 1
ATOM 1582 O O . TRP A 1 205 ? 31.775 -33.544 101.977 1.00 78.68 220 TRP A O 1
ATOM 1593 N N . GLY A 1 206 ? 31.047 -33.745 99.870 1.00 83.54 221 GLY A N 1
ATOM 1594 C CA . GLY A 1 206 ? 29.643 -33.689 100.237 1.00 85.97 221 GLY A CA 1
ATOM 1595 C C . GLY A 1 206 ? 29.188 -32.309 100.670 1.00 82.42 221 GLY A C 1
ATOM 1596 O O . GLY A 1 206 ? 28.062 -32.139 101.148 1.00 82.31 221 GLY A O 1
ATOM 1597 N N . LEU A 1 207 ? 30.063 -31.318 100.503 1.00 76.91 222 LEU A N 1
ATOM 1598 C CA . LEU A 1 207 ? 29.743 -29.951 100.896 1.00 76.11 222 LEU A CA 1
ATOM 1599 C C . LEU A 1 207 ? 29.199 -29.106 99.748 1.00 79.61 222 LEU A C 1
ATOM 1600 O O . LEU A 1 207 ? 29.753 -28.053 99.414 1.00 85.90 222 LEU A O 1
ATOM 1605 N N . ASN A 1 208 ? 28.110 -29.571 99.148 1.00 79.84 223 ASN A N 1
ATOM 1606 C CA . ASN A 1 208 ? 27.418 -28.814 98.119 1.00 79.49 223 ASN A CA 1
ATOM 1607 C C . ASN A 1 208 ? 26.222 -28.083 98.714 1.00 78.91 223 ASN A C 1
ATOM 1608 O O . ASN A 1 208 ? 25.629 -28.552 99.685 1.00 77.91 223 ASN A O 1
ATOM 1613 N N . ARG A 1 209 ? 25.862 -26.940 98.133 1.00 79.19 224 ARG A N 1
ATOM 1614 C CA . ARG A 1 209 ? 24.776 -26.150 98.697 1.00 81.59 224 ARG A CA 1
ATOM 1615 C C . ARG A 1 209 ? 23.469 -26.919 98.714 1.00 89.51 224 ARG A C 1
ATOM 1616 O O . ARG A 1 209 ? 23.097 -27.556 97.731 1.00 89.85 224 ARG A O 1
ATOM 1624 N N . LYS A 1 210 ? 22.776 -26.840 99.842 1.00 96.69 225 LYS A N 1
ATOM 1625 C CA . LYS A 1 210 ? 21.464 -27.447 99.990 1.00 104.37 225 LYS A CA 1
ATOM 1626 C C . LYS A 1 210 ? 20.401 -26.581 99.318 1.00 105.88 225 LYS A C 1
ATOM 1627 O O . LYS A 1 210 ? 20.641 -25.405 99.032 1.00 104.88 225 LYS A O 1
ATOM 1633 N N . SER A 1 211 ? 19.233 -27.161 99.065 1.00 109.24 226 SER A N 1
ATOM 1634 C CA . SER A 1 211 ? 18.144 -26.425 98.435 1.00 109.05 226 SER A CA 1
ATOM 1635 C C . SER A 1 211 ? 17.609 -25.337 99.352 1.00 107.24 226 SER A C 1
ATOM 1636 O O . SER A 1 211 ? 17.419 -25.559 100.545 1.00 109.10 226 SER A O 1
ATOM 1639 N N . GLY A 1 212 ? 17.396 -24.149 98.798 1.00 105.48 227 GLY A N 1
ATOM 1640 C CA . GLY A 1 212 ? 16.831 -23.054 99.565 1.00 106.66 227 GLY A CA 1
ATOM 1641 C C . GLY A 1 212 ? 17.766 -22.483 100.616 1.00 107.06 227 GLY A C 1
ATOM 1642 O O . GLY A 1 212 ? 17.358 -21.668 101.444 1.00 110.19 227 GLY A O 1
ATOM 1643 N N . GLU A 1 213 ? 19.017 -22.929 100.601 1.00 102.37 228 GLU A N 1
ATOM 1644 C CA . GLU A 1 213 ? 20.027 -22.410 101.511 1.00 95.94 228 GLU A CA 1
ATOM 1645 C C . GLU A 1 213 ? 20.566 -21.095 100.973 1.00 87.56 228 GLU A C 1
ATOM 1646 O O . GLU A 1 213 ? 20.922 -21.001 99.798 1.00 86.62 228 GLU A O 1
ATOM 1652 N N . SER A 1 214 ? 20.618 -20.077 101.824 1.00 82.71 229 SER A N 1
ATOM 1653 C CA . SER A 1 214 ? 21.155 -18.785 101.420 1.00 77.48 229 SER A CA 1
ATOM 1654 C C . SER A 1 214 ? 22.658 -18.885 101.159 1.00 71.01 229 SER A C 1
ATOM 1655 O O . SER A 1 214 ? 23.321 -19.772 101.691 1.00 72.36 229 SER A O 1
ATOM 1658 N N . LEU A 1 215 ? 23.185 -17.994 100.325 1.00 65.52 230 LEU A N 1
ATOM 1659 C CA . LEU A 1 215 ? 24.618 -17.975 100.038 1.00 67.11 230 LEU A CA 1
ATOM 1660 C C . LEU A 1 215 ? 25.442 -17.833 101.314 1.00 69.29 230 LEU A C 1
ATOM 1661 O O . LEU A 1 215 ? 26.457 -18.508 101.491 1.00 69.11 230 LEU A O 1
ATOM 1666 N N . THR A 1 216 ? 24.979 -16.961 102.205 1.00 69.92 231 THR A N 1
ATOM 1667 C CA . THR A 1 216 ? 25.658 -16.700 103.467 1.00 68.10 231 THR A CA 1
ATOM 1668 C C . THR A 1 216 ? 25.738 -17.941 104.358 1.00 71.58 231 THR A C 1
ATOM 1669 O O . THR A 1 216 ? 26.803 -18.246 104.903 1.00 70.88 231 THR A O 1
ATOM 1673 N N . ASP A 1 217 ? 24.627 -18.660 104.498 1.00 72.74 232 ASP A N 1
ATOM 1674 C CA . ASP A 1 217 ? 24.627 -19.878 105.301 1.00 76.84 232 ASP A CA 1
ATOM 1675 C C . ASP A 1 217 ? 25.495 -20.953 104.673 1.00 73.49 232 ASP A C 1
ATOM 1676 O O . ASP A 1 217 ? 26.235 -21.643 105.365 1.00 76.57 232 ASP A O 1
ATOM 1681 N N . TYR A 1 218 ? 25.426 -21.061 103.352 1.00 70.39 233 TYR A N 1
ATOM 1682 C CA . TYR A 1 218 ? 26.227 -22.023 102.606 1.00 68.53 233 TYR A CA 1
ATOM 1683 C C . TYR A 1 218 ? 27.713 -21.733 102.824 1.00 67.04 233 TYR A C 1
ATOM 1684 O O . TYR A 1 218 ? 28.487 -22.648 103.135 1.00 59.24 233 TYR A O 1
ATOM 1693 N N . THR A 1 219 ? 28.097 -20.461 102.690 1.00 55.91 234 THR A N 1
ATOM 1694 C CA . THR A 1 219 ? 29.490 -20.043 102.880 1.00 68.00 234 THR A CA 1
ATOM 1695 C C . THR A 1 219 ? 30.013 -20.354 104.281 1.00 68.45 234 THR A C 1
ATOM 1696 O O . THR A 1 219 ? 31.091 -20.936 104.433 1.00 68.93 234 THR A O 1
ATOM 1700 N N . ASN A 1 220 ? 29.253 -19.959 105.299 1.00 68.72 235 ASN A N 1
ATOM 1701 C CA . ASN A 1 220 ? 29.617 -20.256 106.683 1.00 69.90 235 ASN A CA 1
ATOM 1702 C C . ASN A 1 220 ? 29.721 -21.749 106.961 1.00 71.60 235 ASN A C 1
ATOM 1703 O O . ASN A 1 220 ? 30.635 -22.187 107.651 1.00 73.24 235 ASN A O 1
ATOM 1708 N N . ARG A 1 221 ? 28.788 -22.531 106.432 1.00 71.95 236 ARG A N 1
ATOM 1709 C CA . ARG A 1 221 ? 28.812 -23.969 106.674 1.00 72.75 236 ARG A CA 1
ATOM 1710 C C . ARG A 1 221 ? 30.080 -24.589 106.077 1.00 70.19 236 ARG A C 1
ATOM 1711 O O . ARG A 1 221 ? 30.674 -25.486 106.670 1.00 72.36 236 ARG A O 1
ATOM 1719 N N . VAL A 1 222 ? 30.527 -24.076 104.934 1.00 66.17 237 VAL A N 1
ATOM 1720 C CA . VAL A 1 222 ? 31.739 -24.593 104.304 1.00 66.39 237 VAL A CA 1
ATOM 1721 C C . VAL A 1 222 ? 32.996 -24.383 105.147 1.00 72.36 237 VAL A C 1
ATOM 1722 O O . VAL A 1 222 ? 33.770 -25.319 105.356 1.00 73.85 237 VAL A O 1
ATOM 1726 N N . PHE A 1 223 ? 33.185 -23.163 105.646 1.00 74.85 238 PHE A N 1
ATOM 1727 C CA . PHE A 1 223 ? 34.425 -22.802 106.339 1.00 74.42 238 PHE A CA 1
ATOM 1728 C C . PHE A 1 223 ? 34.354 -22.996 107.861 1.00 81.85 238 PHE A C 1
ATOM 1729 O O . PHE A 1 223 ? 35.320 -22.735 108.581 1.00 84.18 238 PHE A O 1
ATOM 1737 N N . ASN A 1 224 ? 33.212 -23.459 108.348 1.00 86.09 239 ASN A N 1
ATOM 1738 C CA . ASN A 1 224 ? 33.101 -23.863 109.743 1.00 90.27 239 ASN A CA 1
ATOM 1739 C C . ASN A 1 224 ? 33.139 -25.379 109.832 1.00 92.42 239 ASN A C 1
ATOM 1740 O O . ASN A 1 224 ? 32.842 -25.961 110.869 1.00 97.10 239 ASN A O 1
ATOM 1745 N N . SER A 1 225 ? 33.484 -26.015 108.719 1.00 89.57 240 SER A N 1
ATOM 1746 C CA . SER A 1 225 ? 33.587 -27.465 108.667 1.00 86.89 240 SER A CA 1
ATOM 1747 C C . SER A 1 225 ? 34.846 -27.984 109.357 1.00 84.19 240 SER A C 1
ATOM 1748 O O . SER A 1 225 ? 35.861 -27.294 109.436 1.00 81.48 240 SER A O 1
ATOM 1751 N N . ALA A 1 226 ? 34.772 -29.214 109.843 1.00 87.33 241 ALA A N 1
ATOM 1752 C CA . ALA A 1 226 ? 35.895 -29.830 110.528 1.00 88.63 241 ALA A CA 1
ATOM 1753 C C . ALA A 1 226 ? 37.001 -30.192 109.551 1.00 88.33 241 ALA A C 1
ATOM 1754 O O . ALA A 1 226 ? 38.154 -30.360 109.941 1.00 89.09 241 ALA A O 1
ATOM 1756 N N . ILE A 1 227 ? 36.636 -30.301 108.279 1.00 87.07 242 ILE A N 1
ATOM 1757 C CA . ILE A 1 227 ? 37.546 -30.772 107.241 1.00 90.58 242 ILE A CA 1
ATOM 1758 C C . ILE A 1 227 ? 38.850 -29.981 107.189 1.00 89.16 242 ILE A C 1
ATOM 1759 O O . ILE A 1 227 ? 39.920 -30.555 106.994 1.00 92.82 242 ILE A O 1
ATOM 1764 N N . TRP A 1 228 ? 38.756 -28.670 107.390 1.00 81.93 243 TRP A N 1
ATOM 1765 C CA . TRP A 1 228 ? 39.902 -27.783 107.240 1.00 75.10 243 TRP A CA 1
ATOM 1766 C C . TRP A 1 228 ? 41.046 -28.107 108.186 1.00 79.63 243 TRP A C 1
ATOM 1767 O O . TRP A 1 228 ? 42.216 -27.931 107.839 1.00 76.95 243 TRP A O 1
ATOM 1778 N N . ASN A 1 229 ? 40.704 -28.608 109.367 1.00 86.60 244 ASN A N 1
ATOM 1779 C CA . ASN A 1 229 ? 41.698 -28.930 110.378 1.00 90.73 244 ASN A CA 1
ATOM 1780 C C . ASN A 1 229 ? 42.135 -30.388 110.330 1.00 92.46 244 ASN A C 1
ATOM 1781 O O . ASN A 1 229 ? 43.130 -30.758 110.949 1.00 93.70 244 ASN A O 1
ATOM 1786 N N . SER A 1 230 ? 41.395 -31.212 109.592 1.00 94.13 245 SER A N 1
ATOM 1787 C CA . SER A 1 230 ? 41.604 -32.665 109.612 1.00 98.51 245 SER A CA 1
ATOM 1788 C C . SER A 1 230 ? 42.351 -33.197 108.386 1.00 95.90 245 SER A C 1
ATOM 1789 O O . SER A 1 230 ? 43.061 -34.198 108.472 1.00 98.49 245 SER A O 1
ATOM 1792 N N . THR A 1 231 ? 42.166 -32.558 107.239 1.00 88.96 246 THR A N 1
ATOM 1793 C CA . THR A 1 231 ? 42.881 -32.985 106.046 1.00 83.93 246 THR A CA 1
ATOM 1794 C C . THR A 1 231 ? 43.979 -32.003 105.648 1.00 77.50 246 THR A C 1
ATOM 1795 O O . THR A 1 231 ? 44.016 -30.866 106.119 1.00 71.10 246 THR A O 1
ATOM 1799 N N . ASN A 1 232 ? 44.886 -32.458 104.794 1.00 76.84 247 ASN A N 1
ATOM 1800 C CA . ASN A 1 232 ? 45.890 -31.576 104.214 1.00 77.25 247 ASN A CA 1
ATOM 1801 C C . ASN A 1 232 ? 45.648 -31.465 102.713 1.00 74.23 247 ASN A C 1
ATOM 1802 O O . ASN A 1 232 ? 46.557 -31.163 101.951 1.00 74.57 247 ASN A O 1
ATOM 1807 N N . ASP A 1 233 ? 44.409 -31.727 102.305 1.00 73.18 248 ASP A N 1
ATOM 1808 C CA . ASP A 1 233 ? 44.044 -31.803 100.893 1.00 70.76 248 ASP A CA 1
ATOM 1809 C C . ASP A 1 233 ? 43.148 -30.655 100.465 1.00 66.23 248 ASP A C 1
ATOM 1810 O O . ASP A 1 233 ? 42.292 -30.815 99.596 1.00 68.19 248 ASP A O 1
ATOM 1815 N N . LEU A 1 234 ? 43.353 -29.489 101.061 1.00 65.47 249 LEU A N 1
ATOM 1816 C CA . LEU A 1 234 ? 42.613 -28.308 100.644 1.00 59.40 249 LEU A CA 1
ATOM 1817 C C . LEU A 1 234 ? 43.571 -27.144 100.386 1.00 56.76 249 LEU A C 1
ATOM 1818 O O . LEU A 1 234 ? 44.769 -27.240 100.694 1.00 55.04 249 LEU A O 1
ATOM 1823 N N . ALA A 1 235 ? 43.051 -26.059 99.812 1.00 54.65 250 ALA A N 1
ATOM 1824 C CA . ALA A 1 235 ? 43.883 -24.906 99.458 1.00 51.53 250 ALA A CA 1
ATOM 1825 C C . ALA A 1 235 ? 44.655 -24.364 100.659 1.00 51.51 250 ALA A C 1
ATOM 1826 O O . ALA A 1 235 ? 45.816 -23.986 100.528 1.00 51.06 250 ALA A O 1
ATOM 1828 N N . ASN A 1 236 ? 44.024 -24.373 101.832 1.00 53.55 251 ASN A N 1
ATOM 1829 C CA . ASN A 1 236 ? 44.622 -23.777 103.022 1.00 55.89 251 ASN A CA 1
ATOM 1830 C C . ASN A 1 236 ? 45.934 -24.464 103.432 1.00 60.82 251 ASN A C 1
ATOM 1831 O O . ASN A 1 236 ? 46.816 -23.834 104.011 1.00 63.61 251 ASN A O 1
ATOM 1836 N N . TRP A 1 237 ? 46.089 -25.739 103.104 1.00 61.23 252 TRP A N 1
ATOM 1837 C CA . TRP A 1 237 ? 47.377 -26.385 103.325 1.00 63.62 252 TRP A CA 1
ATOM 1838 C C . TRP A 1 237 ? 48.347 -26.048 102.192 1.00 65.70 252 TRP A C 1
ATOM 1839 O O . TRP A 1 237 ? 49.468 -25.608 102.440 1.00 67.24 252 TRP A O 1
ATOM 1850 N N . ASP A 1 238 ? 47.897 -26.230 100.9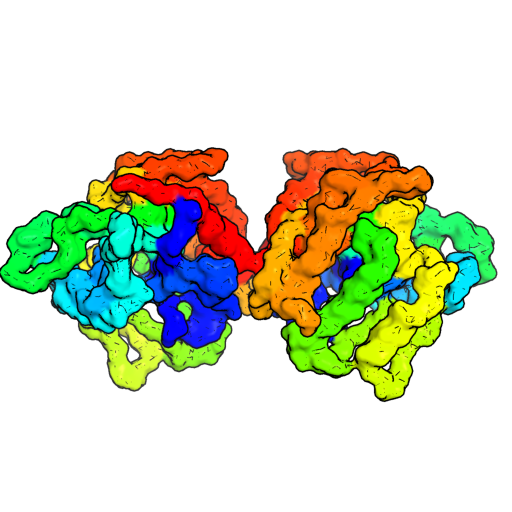53 1.00 64.54 253 ASP A N 1
ATOM 1851 C CA . ASP A 1 238 ? 48.746 -26.041 99.780 1.00 64.42 253 ASP A CA 1
ATOM 1852 C C . ASP A 1 238 ? 49.197 -24.585 99.593 1.00 56.54 253 ASP A C 1
ATOM 1853 O O . ASP A 1 238 ? 50.208 -24.313 98.946 1.00 54.08 253 ASP A O 1
ATOM 1858 N N . LEU A 1 239 ? 48.431 -23.646 100.128 1.00 52.91 254 LEU A N 1
ATOM 1859 C CA . LEU A 1 239 ? 48.795 -22.236 100.017 1.00 48.91 254 LEU A CA 1
ATOM 1860 C C . LEU A 1 239 ? 49.803 -21.808 101.070 1.00 46.60 254 LEU A C 1
ATOM 1861 O O . LEU A 1 239 ? 50.472 -20.789 100.911 1.00 46.67 254 LEU A O 1
ATOM 1866 N N . SER A 1 240 ? 49.908 -22.583 102.145 1.00 48.07 255 SER A N 1
ATOM 1867 C CA . SER A 1 240 ? 50.821 -22.238 103.223 1.00 53.29 255 SER A CA 1
ATOM 1868 C C . SER A 1 240 ? 52.271 -22.451 102.821 1.00 60.94 255 SER A C 1
ATOM 1869 O O . SER A 1 240 ? 52.572 -23.174 101.867 1.00 66.24 255 SER A O 1
ATOM 1872 N N . THR A 1 241 ? 53.167 -21.825 103.572 1.00 62.65 256 THR A N 1
ATOM 1873 C CA . THR A 1 241 ? 54.596 -22.007 103.384 1.00 63.31 256 THR A CA 1
ATOM 1874 C C . THR A 1 241 ? 54.958 -23.469 103.616 1.00 68.37 256 THR A C 1
ATOM 1875 O O . THR A 1 241 ? 55.868 -24.010 102.981 1.00 70.52 256 THR A O 1
ATOM 1879 N N . ASP A 1 242 ? 54.211 -24.106 104.512 1.00 68.31 257 ASP A N 1
ATOM 1880 C CA . ASP A 1 242 ? 54.446 -25.493 104.883 1.00 71.02 257 ASP A CA 1
ATOM 1881 C C . ASP A 1 242 ? 54.054 -26.450 103.773 1.00 71.33 257 ASP A C 1
ATOM 1882 O O . ASP A 1 242 ? 54.798 -27.374 103.453 1.00 77.11 257 ASP A O 1
ATOM 1887 N N . GLY A 1 243 ? 52.894 -26.219 103.170 1.00 66.99 258 GLY A N 1
ATOM 1888 C CA . GLY A 1 243 ? 52.414 -27.086 102.111 1.00 66.08 258 GLY A CA 1
ATOM 1889 C C . GLY A 1 243 ? 53.053 -26.859 100.752 1.00 64.42 258 GLY A C 1
ATOM 1890 O O . GLY A 1 243 ? 53.263 -27.804 99.986 1.00 66.26 258 GLY A O 1
ATOM 1891 N N . ALA A 1 244 ? 53.368 -25.606 100.444 1.00 63.48 259 ALA A N 1
ATOM 1892 C CA . ALA A 1 244 ? 53.953 -25.285 99.145 1.00 62.02 259 ALA A CA 1
ATOM 1893 C C . ALA A 1 244 ? 55.325 -25.942 99.046 1.00 66.79 259 ALA A C 1
ATOM 1894 O O . ALA A 1 244 ? 55.695 -26.534 98.024 1.00 66.07 259 ALA A O 1
ATOM 1896 N N . ARG A 1 245 ? 56.057 -25.814 100.143 1.00 67.07 260 ARG A N 1
ATOM 1897 C CA . ARG A 1 245 ? 57.332 -26.459 100.357 1.00 63.63 260 ARG A CA 1
ATOM 1898 C C . ARG A 1 245 ? 57.255 -27.906 99.923 1.00 69.22 260 ARG A C 1
ATOM 1899 O O . ARG A 1 245 ? 58.073 -28.380 99.133 1.00 74.49 260 ARG A O 1
ATOM 1907 N N . VAL A 1 246 ? 56.242 -28.595 100.441 1.00 66.95 261 VAL A N 1
ATOM 1908 C CA . VAL A 1 246 ? 56.018 -30.002 100.152 1.00 65.16 261 VAL A CA 1
ATOM 1909 C C . VAL A 1 246 ? 55.796 -30.221 98.662 1.00 65.32 261 VAL A C 1
ATOM 1910 O O . VAL A 1 246 ? 56.396 -31.119 98.055 1.00 69.73 261 VAL A O 1
ATOM 1914 N N . LEU A 1 247 ? 54.924 -29.406 98.075 1.00 61.37 262 LEU A N 1
ATOM 1915 C CA . LEU A 1 247 ? 54.636 -29.506 96.646 1.00 63.71 262 LEU A CA 1
ATOM 1916 C C . LEU A 1 247 ? 55.916 -29.335 95.823 1.00 67.35 262 LEU A C 1
ATOM 1917 O O . LEU A 1 247 ? 56.131 -30.037 94.835 1.00 70.98 262 LEU A O 1
ATOM 1922 N N . ASN A 1 248 ? 56.768 -28.413 96.258 1.00 65.37 263 ASN A N 1
ATOM 1923 C CA . ASN A 1 248 ? 58.003 -28.091 95.556 1.00 67.61 263 ASN A CA 1
ATOM 1924 C C . ASN A 1 248 ? 58.971 -29.257 95.436 1.00 74.75 263 ASN A C 1
ATOM 1925 O O . ASN A 1 248 ? 59.787 -29.294 94.520 1.00 79.34 263 ASN A O 1
ATOM 1930 N N . GLN A 1 249 ? 58.883 -30.206 96.360 1.00 76.39 264 GLN A N 1
ATOM 1931 C CA . GLN A 1 249 ? 59.796 -31.337 96.367 1.00 78.84 264 GLN A CA 1
ATOM 1932 C C . GLN A 1 249 ? 59.600 -32.232 95.158 1.00 81.38 264 GLN A C 1
ATOM 1933 O O . GLN A 1 249 ? 60.558 -32.810 94.651 1.00 82.09 264 GLN A O 1
ATOM 1939 N N . TRP A 1 250 ? 58.358 -32.349 94.694 1.00 82.20 265 TRP A N 1
ATOM 1940 C CA . TRP A 1 250 ? 58.043 -33.314 93.643 1.00 83.97 265 TRP A CA 1
ATOM 1941 C C . TRP A 1 250 ? 57.448 -32.698 92.369 1.00 81.19 265 TRP A C 1
ATOM 1942 O O . TRP A 1 250 ? 57.278 -33.394 91.362 1.00 78.99 265 TRP A O 1
ATOM 1953 N N . VAL A 1 251 ? 57.128 -31.406 92.406 1.00 77.88 266 VAL A N 1
ATOM 1954 C CA . VAL A 1 251 ? 56.677 -30.711 91.197 1.00 74.16 266 VAL A CA 1
ATOM 1955 C C . VAL A 1 251 ? 57.808 -29.843 90.655 1.00 74.79 266 VAL A C 1
ATOM 1956 O O . VAL A 1 251 ? 58.079 -28.753 91.167 1.00 77.65 266 VAL A O 1
ATOM 1960 N N . LYS A 1 252 ? 58.472 -30.345 89.621 1.00 76.10 267 LYS A N 1
ATOM 1961 C CA . LYS A 1 252 ? 59.721 -29.767 89.153 1.00 76.71 267 LYS A CA 1
ATOM 1962 C C . LYS A 1 252 ? 59.565 -29.153 87.777 1.00 76.19 267 LYS A C 1
ATOM 1963 O O . LYS A 1 252 ? 58.649 -29.502 87.032 1.00 78.22 267 LYS A O 1
ATOM 1969 N N . ALA A 1 253 ? 60.471 -28.244 87.438 1.00 74.99 268 ALA A N 1
ATOM 1970 C CA . ALA A 1 253 ? 60.417 -27.584 86.144 1.00 75.75 268 ALA A CA 1
ATOM 1971 C C . ALA A 1 253 ? 60.742 -28.593 85.057 1.00 79.29 268 ALA A C 1
ATOM 1972 O O . ALA A 1 253 ? 61.800 -29.216 85.089 1.00 80.37 268 ALA A O 1
ATOM 1974 N N . GLN A 1 254 ? 59.820 -28.771 84.115 1.00 79.31 269 GLN A N 1
ATOM 1975 C CA . GLN A 1 254 ? 60.040 -29.687 82.998 1.00 79.51 269 GLN A CA 1
ATOM 1976 C C . GLN A 1 254 ? 60.988 -29.093 81.968 1.00 81.90 269 GLN A C 1
ATOM 1977 O O . GLN A 1 254 ? 61.102 -27.877 81.838 1.00 81.58 269 GLN A O 1
ATOM 1983 N N . SER A 1 255 ? 61.638 -29.969 81.214 1.00 87.42 270 SER A N 1
ATOM 1984 C CA . SER A 1 255 ? 62.682 -29.580 80.275 1.00 90.20 270 SER A CA 1
ATOM 1985 C C . SER A 1 255 ? 62.145 -28.918 79.019 1.00 88.88 270 SER A C 1
ATOM 1986 O O . SER A 1 255 ? 62.798 -28.051 78.443 1.00 89.31 270 SER A O 1
ATOM 1989 N N . ASP A 1 256 ? 60.960 -29.334 78.590 1.00 89.00 271 ASP A N 1
ATOM 1990 C CA . ASP A 1 256 ? 60.412 -28.894 77.311 1.00 89.89 271 ASP A CA 1
ATOM 1991 C C . ASP A 1 256 ? 59.307 -27.863 77.480 1.00 80.94 271 ASP A C 1
ATOM 1992 O O . ASP A 1 256 ? 58.425 -27.762 76.625 1.00 80.31 271 ASP A O 1
ATOM 1997 N N . ILE A 1 257 ? 59.325 -27.144 78.601 1.00 75.42 272 ILE A N 1
ATOM 1998 C CA . ILE A 1 257 ? 58.339 -26.102 78.862 1.00 73.82 272 ILE A CA 1
ATOM 1999 C C . ILE A 1 257 ? 58.987 -24.741 79.137 1.00 75.68 272 ILE A C 1
ATOM 2000 O O . ILE A 1 257 ? 59.847 -24.621 80.009 1.00 78.86 272 ILE A O 1
ATOM 2005 N N . TYR A 1 258 ? 58.563 -23.709 78.419 1.00 71.94 273 TYR A N 1
ATOM 2006 C CA . TYR A 1 258 ? 59.011 -22.362 78.742 1.00 70.96 273 TYR A CA 1
ATOM 2007 C C . TYR A 1 258 ? 58.277 -21.853 79.999 1.00 69.33 273 TYR A C 1
ATOM 2008 O O . TYR A 1 258 ? 57.056 -21.984 80.108 1.00 67.94 273 TYR A O 1
ATOM 2017 N N . TYR A 1 259 ? 59.009 -21.290 80.956 1.00 65.33 274 TYR A N 1
ATOM 2018 C CA . TYR A 1 259 ? 58.369 -20.781 82.162 1.00 62.71 274 TYR A CA 1
ATOM 2019 C C . TYR A 1 259 ? 58.532 -19.266 82.283 1.00 61.71 274 TYR A C 1
ATOM 2020 O O . TYR A 1 259 ? 59.650 -18.744 82.253 1.00 62.06 274 TYR A O 1
ATOM 2029 N N . PHE A 1 260 ? 57.412 -18.567 82.421 1.00 55.81 275 PHE A N 1
ATOM 2030 C CA . PHE A 1 260 ? 57.437 -17.137 82.711 1.00 54.22 275 PHE A CA 1
ATOM 2031 C C . PHE A 1 260 ? 56.680 -16.845 84.005 1.00 53.78 275 PHE A C 1
ATOM 2032 O O . PHE A 1 260 ? 55.535 -17.272 84.175 1.00 52.94 275 PHE A O 1
ATOM 2040 N N . SER A 1 261 ? 57.312 -16.084 84.894 1.00 52.12 276 SER A N 1
ATOM 2041 C CA . SER A 1 261 ? 56.691 -15.705 86.157 1.00 49.92 276 SER A CA 1
ATOM 2042 C C . SER A 1 261 ? 56.700 -14.191 86.345 1.00 50.18 276 SER A C 1
ATOM 2043 O O . SER A 1 261 ? 57.741 -13.542 86.233 1.00 52.07 276 SER A O 1
ATOM 2046 N N . TYR A 1 262 ? 55.528 -13.636 86.623 1.00 45.16 277 TYR A N 1
ATOM 2047 C CA . TYR A 1 262 ? 55.392 -12.223 86.903 1.00 42.44 277 TYR A CA 1
ATOM 2048 C C . TYR A 1 262 ? 55.190 -12.018 88.392 1.00 46.49 277 TYR A C 1
ATOM 2049 O O . TYR A 1 262 ? 54.443 -12.763 89.018 1.00 48.20 277 TYR A O 1
ATOM 2058 N N . SER A 1 263 ? 55.863 -11.020 88.963 1.00 47.45 278 SER A N 1
ATOM 2059 C CA . SER A 1 263 ? 55.740 -10.743 90.392 1.00 42.50 278 SER A CA 1
ATOM 2060 C C . SER A 1 263 ? 55.020 -9.435 90.653 1.00 45.04 278 SER A C 1
ATOM 2061 O O . SER A 1 263 ? 55.214 -8.451 89.934 1.00 50.93 278 SER A O 1
ATOM 2064 N N . THR A 1 264 ? 54.182 -9.432 91.684 1.00 42.43 279 THR A N 1
ATOM 2065 C CA . THR A 1 264 ? 53.391 -8.257 92.049 1.00 41.68 279 THR A CA 1
ATOM 2066 C C . THR A 1 264 ? 53.746 -7.742 93.424 1.00 43.94 279 THR A C 1
ATOM 2067 O O . THR A 1 264 ? 54.176 -8.491 94.294 1.00 45.03 279 THR A O 1
ATOM 2071 N N . CYS A 1 265 ? 53.537 -6.452 93.622 1.00 43.99 280 CYS A N 1
ATOM 2072 C CA . CYS A 1 265 ? 53.827 -5.822 94.893 1.00 45.45 280 CYS A CA 1
ATOM 2073 C C . CYS A 1 265 ? 52.987 -4.572 94.981 1.00 45.56 280 CYS A C 1
ATOM 2074 O O . CYS A 1 265 ? 52.841 -3.868 93.986 1.00 47.18 280 CYS A O 1
ATOM 2077 N N . ALA A 1 266 ? 52.415 -4.306 96.149 1.00 40.76 281 ALA A N 1
ATOM 2078 C CA . ALA A 1 266 ? 51.577 -3.126 96.298 1.00 40.10 281 ALA A CA 1
ATOM 2079 C C . ALA A 1 266 ? 51.363 -2.779 97.759 1.00 42.18 281 ALA A C 1
ATOM 2080 O O . ALA A 1 266 ? 51.352 -3.654 98.611 1.00 46.28 281 ALA A O 1
ATOM 2082 N N . THR A 1 267 ? 51.173 -1.499 98.048 1.00 40.94 282 THR A N 1
ATOM 2083 C CA . THR A 1 267 ? 50.629 -1.140 99.335 1.00 43.16 282 THR A CA 1
ATOM 2084 C C . THR A 1 267 ? 49.212 -0.671 99.042 1.00 42.76 282 THR A C 1
ATOM 2085 O O . THR A 1 267 ? 48.991 0.296 98.307 1.00 40.67 282 THR A O 1
ATOM 2089 N N . VAL A 1 268 ? 48.247 -1.402 99.584 1.00 40.02 283 VAL A N 1
ATOM 2090 C CA . VAL A 1 268 ? 46.850 -1.096 99.331 1.00 40.51 283 VAL A CA 1
ATOM 2091 C C . VAL A 1 268 ? 46.408 0.091 100.182 1.00 36.89 283 VAL A C 1
ATOM 2092 O O . VAL A 1 268 ? 46.583 0.084 101.385 1.00 38.65 283 VAL A O 1
ATOM 2096 N N . PRO A 1 269 ? 45.873 1.144 99.552 1.00 39.02 284 PRO A N 1
ATOM 2097 C CA . PRO A 1 269 ? 45.350 2.274 100.336 1.00 35.40 284 PRO A CA 1
ATOM 2098 C C . PRO A 1 269 ? 44.146 1.888 101.204 1.00 36.76 284 PRO A C 1
ATOM 2099 O O . PRO A 1 269 ? 43.500 0.849 100.956 1.00 33.58 284 PRO A O 1
ATOM 2103 N N . SER A 1 270 ? 43.847 2.725 102.197 1.00 37.31 285 SER A N 1
ATOM 2104 C CA . SER A 1 270 ? 42.669 2.532 103.027 1.00 37.79 285 SER A CA 1
ATOM 2105 C C . SER A 1 270 ? 41.412 3.165 102.421 1.00 42.97 285 SER A C 1
ATOM 2106 O O . SER A 1 270 ? 40.298 2.850 102.836 1.00 48.65 285 SER A O 1
ATOM 2109 N N . ILE A 1 271 ? 41.581 4.040 101.432 1.00 46.08 286 ILE A N 1
ATOM 2110 C CA . ILE A 1 271 ? 40.440 4.727 100.812 1.00 46.94 286 ILE A CA 1
ATOM 2111 C C . ILE A 1 271 ? 39.813 3.899 99.701 1.00 42.50 286 ILE A C 1
ATOM 2112 O O . ILE A 1 271 ? 40.516 3.413 98.828 1.00 44.60 286 ILE A O 1
ATOM 2117 N N . LEU A 1 272 ? 38.491 3.776 99.707 1.00 43.25 287 LEU A N 1
ATOM 2118 C CA . LEU A 1 272 ? 37.798 2.955 98.723 1.00 45.52 287 LEU A CA 1
ATOM 2119 C C . LEU A 1 272 ? 37.273 3.744 97.517 1.00 50.38 287 LEU A C 1
ATOM 2120 O O . LEU A 1 272 ? 36.519 4.702 97.667 1.00 55.70 287 LEU A O 1
ATOM 2125 N N . THR A 1 273 ? 37.682 3.311 96.330 1.00 48.65 288 THR A N 1
ATOM 2126 C CA . THR A 1 273 ? 37.159 3.773 95.051 1.00 54.00 288 THR A CA 1
ATOM 2127 C C . THR A 1 273 ? 36.031 2.850 94.601 1.00 60.44 288 THR A C 1
ATOM 2128 O O . THR A 1 273 ? 35.999 1.671 94.982 1.00 61.90 288 THR A O 1
ATOM 2132 N N . SER A 1 274 ? 35.113 3.364 93.783 1.00 66.19 289 SER A N 1
ATOM 2133 C CA . SER A 1 274 ? 34.040 2.539 93.216 1.00 72.61 289 SER A CA 1
ATOM 2134 C C . SER A 1 274 ? 34.559 1.553 92.169 1.00 72.99 289 SER A C 1
ATOM 2135 O O . SER A 1 274 ? 33.814 0.732 91.638 1.00 72.96 289 SER A O 1
ATOM 2138 N N . ASN A 1 275 ? 35.853 1.623 91.905 1.00 74.68 290 ASN A N 1
ATOM 2139 C CA . ASN A 1 275 ? 36.464 0.888 90.820 1.00 73.94 290 ASN A CA 1
ATOM 2140 C C . ASN A 1 275 ? 37.027 -0.460 91.276 1.00 67.59 290 ASN A C 1
ATOM 2141 O O . ASN A 1 275 ? 37.530 -1.230 90.464 1.00 64.94 290 ASN A O 1
ATOM 2146 N N . GLU A 1 276 ? 36.942 -0.749 92.573 1.00 63.43 291 GLU A N 1
ATOM 2147 C CA . GLU A 1 276 ? 37.608 -1.933 93.109 1.00 58.61 291 GLU A CA 1
ATOM 2148 C C . GLU A 1 276 ? 36.733 -2.727 94.065 1.00 53.39 291 GLU A C 1
ATOM 2149 O O . GLU A 1 276 ? 35.701 -2.241 94.522 1.00 56.86 291 GLU A O 1
ATOM 2155 N N . LEU A 1 277 ? 37.150 -3.960 94.347 1.00 45.54 292 LEU A N 1
ATOM 2156 C CA . LEU A 1 277 ? 36.458 -4.801 95.313 1.00 40.85 292 LEU A CA 1
ATOM 2157 C C . LEU A 1 277 ? 36.502 -4.180 96.710 1.00 42.16 292 LEU A C 1
ATOM 2158 O O . LEU A 1 277 ? 37.575 -3.898 97.238 1.00 41.79 292 LEU A O 1
ATOM 2163 N N . PRO A 1 278 ? 35.329 -3.975 97.319 1.00 40.81 293 PRO A N 1
ATOM 2164 C CA . PRO A 1 278 ? 35.319 -3.371 98.648 1.00 40.57 293 PRO A CA 1
ATOM 2165 C C . PRO A 1 278 ? 35.385 -4.403 99.760 1.00 39.34 293 PRO A C 1
ATOM 2166 O O . PRO A 1 278 ? 35.000 -5.561 99.572 1.00 40.32 293 PRO A O 1
ATOM 2170 N N . HIS A 1 279 ? 35.878 -3.972 100.912 1.00 36.34 294 HIS A N 1
ATOM 2171 C CA . HIS A 1 279 ? 35.667 -4.717 102.137 1.00 36.83 294 HIS A CA 1
ATOM 2172 C C . HIS A 1 279 ? 34.311 -4.329 102.736 1.00 41.40 294 HIS A C 1
ATOM 2173 O O . HIS A 1 279 ? 34.059 -3.162 103.057 1.00 46.16 294 HIS A O 1
ATOM 2180 N N . VAL A 1 280 ? 33.414 -5.294 102.849 1.00 43.27 295 VAL A N 1
ATOM 2181 C CA . VAL A 1 280 ? 32.041 -4.979 103.240 1.00 46.68 295 VAL A CA 1
ATOM 2182 C C . VAL A 1 280 ? 31.915 -4.554 104.712 1.00 47.64 295 VAL A C 1
ATOM 2183 O O . VAL A 1 280 ? 30.928 -3.944 105.110 1.00 50.00 295 VAL A O 1
ATOM 2187 N N . ILE A 1 281 ? 32.932 -4.824 105.520 1.00 49.86 296 ILE A N 1
ATOM 2188 C CA . ILE A 1 281 ? 32.875 -4.406 106.922 1.00 51.00 296 ILE A CA 1
ATOM 2189 C C . ILE A 1 281 ? 33.555 -3.049 107.104 1.00 47.10 296 ILE A C 1
ATOM 2190 O O . ILE A 1 281 ? 32.948 -2.105 107.603 1.00 49.41 296 ILE A O 1
ATOM 2195 N N . TYR A 1 282 ? 34.798 -2.940 106.662 1.00 43.39 297 TYR A N 1
ATOM 2196 C CA . TYR A 1 282 ? 35.587 -1.738 106.928 1.00 47.69 297 TYR A CA 1
ATOM 2197 C C . TYR A 1 282 ? 35.354 -0.588 105.953 1.00 50.20 297 TYR A C 1
ATOM 2198 O O . TYR A 1 282 ? 35.795 0.537 106.206 1.00 50.54 297 TYR A O 1
ATOM 2207 N N . MET A 1 283 ? 34.700 -0.879 104.831 1.00 49.71 298 MET A N 1
ATOM 2208 C CA . MET A 1 283 ? 34.482 0.114 103.780 1.00 51.98 298 MET A CA 1
ATOM 2209 C C . MET A 1 283 ? 35.824 0.620 103.266 1.00 45.29 298 MET A C 1
ATOM 2210 O O . MET A 1 283 ? 35.954 1.764 102.856 1.00 48.57 298 MET A O 1
ATOM 2215 N N . THR A 1 284 ? 36.835 -0.232 103.367 1.00 37.86 299 THR A N 1
ATOM 2216 C CA . THR A 1 284 ? 38.113 -0.014 102.716 1.00 37.37 299 THR A CA 1
ATOM 2217 C C . THR A 1 284 ? 38.167 -0.852 101.438 1.00 39.32 299 THR A C 1
ATOM 2218 O O . THR A 1 284 ? 37.240 -1.628 101.152 1.00 40.04 299 THR A O 1
ATOM 2222 N N . PRO A 1 285 ? 39.253 -0.734 100.669 1.00 36.45 300 PRO A N 1
ATOM 2223 C CA . PRO A 1 285 ? 39.405 -1.776 99.633 1.00 37.47 300 PRO A CA 1
ATOM 2224 C C . PRO A 1 285 ? 39.464 -3.175 100.287 1.00 39.15 300 PRO A C 1
ATOM 2225 O O . PRO A 1 285 ? 39.949 -3.257 101.422 1.00 40.77 300 PRO A O 1
ATOM 2229 N N . LEU A 1 286 ? 38.993 -4.225 99.604 1.00 31.07 301 LEU A N 1
ATOM 2230 C CA . LEU A 1 286 ? 38.990 -5.586 100.153 1.00 29.89 301 LEU A CA 1
ATOM 2231 C C . LEU A 1 286 ? 40.355 -6.005 100.685 1.00 34.00 301 LEU A C 1
ATOM 2232 O O . LEU A 1 286 ? 40.460 -6.545 101.774 1.00 32.15 301 LEU A O 1
ATOM 2237 N N . LEU A 1 287 ? 41.406 -5.731 99.921 1.00 28.17 302 LEU A N 1
ATOM 2238 C CA . LEU A 1 287 ? 42.728 -6.226 100.246 1.00 31.64 302 LEU A CA 1
ATOM 2239 C C . LEU A 1 287 ? 43.457 -5.441 101.335 1.00 37.05 302 LEU A C 1
ATOM 2240 O O . LEU A 1 287 ? 44.568 -5.819 101.730 1.00 39.07 302 LEU A O 1
ATOM 2245 N N . TYR A 1 288 ? 42.856 -4.346 101.807 1.00 33.27 303 TYR A N 1
ATOM 2246 C CA . TYR A 1 288 ? 43.543 -3.476 102.749 1.00 34.77 303 TYR A CA 1
ATOM 2247 C C . TYR A 1 288 ? 43.969 -4.186 104.058 1.00 41.75 303 TYR A C 1
ATOM 2248 O O . TYR A 1 288 ? 45.137 -4.137 104.431 1.00 43.25 303 TYR A O 1
ATOM 2257 N N . PRO A 1 289 ? 43.032 -4.844 104.759 1.00 43.74 304 PRO A N 1
ATOM 2258 C CA . PRO A 1 289 ? 43.498 -5.470 105.998 1.00 41.21 304 PRO A CA 1
ATOM 2259 C C . PRO A 1 289 ? 44.423 -6.663 105.745 1.00 38.98 304 PRO A C 1
ATOM 2260 O O . PRO A 1 289 ? 45.311 -6.928 106.553 1.00 39.05 304 PRO A O 1
ATOM 2264 N N . PHE A 1 290 ? 44.214 -7.384 104.651 1.00 35.38 305 PHE A N 1
ATOM 2265 C CA . PHE A 1 290 ? 45.040 -8.555 104.379 1.00 35.97 305 PHE A CA 1
ATOM 2266 C C . PHE A 1 290 ? 46.474 -8.179 104.003 1.00 38.82 305 PHE A C 1
ATOM 2267 O O . PHE A 1 290 ? 47.421 -8.792 104.498 1.00 38.57 305 PHE A O 1
ATOM 2275 N N . GLY A 1 291 ? 46.628 -7.151 103.169 1.00 41.62 306 GLY A N 1
ATOM 2276 C CA . GLY A 1 291 ? 47.929 -6.572 102.882 1.00 28.54 306 GLY A CA 1
ATOM 2277 C C . GLY A 1 291 ? 48.674 -6.145 104.134 1.00 38.44 306 GLY A C 1
ATOM 2278 O O . GLY A 1 291 ? 49.879 -6.390 104.252 1.00 37.56 306 GLY A O 1
ATOM 2279 N N . ARG A 1 292 ? 47.977 -5.499 105.072 1.00 38.59 307 ARG A N 1
ATOM 2280 C CA . ARG A 1 292 ? 48.620 -5.055 106.310 1.00 39.40 307 ARG A CA 1
ATOM 2281 C C . ARG A 1 292 ? 48.969 -6.236 107.195 1.00 41.96 307 ARG A C 1
ATOM 2282 O O . ARG A 1 292 ? 50.033 -6.251 107.822 1.00 44.69 307 ARG A O 1
ATOM 2290 N N . PHE A 1 293 ? 48.088 -7.232 107.241 1.00 40.08 308 PHE A N 1
ATOM 2291 C CA . PHE A 1 293 ? 48.388 -8.414 108.024 1.00 40.44 308 PHE A CA 1
ATOM 2292 C C . PHE A 1 293 ? 49.654 -9.092 107.509 1.00 40.16 308 PHE A C 1
ATOM 2293 O O . PHE A 1 293 ? 50.539 -9.398 108.288 1.00 46.33 308 PHE A O 1
ATOM 2301 N N . ILE A 1 294 ? 49.723 -9.352 106.210 1.00 38.89 309 ILE A N 1
ATOM 2302 C CA . ILE A 1 294 ? 50.880 -10.034 105.625 1.00 42.37 309 ILE A CA 1
ATOM 2303 C C . ILE A 1 294 ? 52.154 -9.221 105.797 1.00 44.85 309 ILE A C 1
ATOM 2304 O O . ILE A 1 294 ? 53.232 -9.769 106.053 1.00 46.60 309 ILE A O 1
ATOM 2309 N N . GLY A 1 295 ? 52.024 -7.905 105.676 1.00 44.62 310 GLY A N 1
ATOM 2310 C CA . GLY A 1 295 ? 53.168 -7.024 105.797 1.00 44.72 310 GLY A CA 1
ATOM 2311 C C . GLY A 1 295 ? 53.711 -6.871 107.207 1.00 50.27 310 GLY A C 1
ATOM 2312 O O . GLY A 1 295 ? 54.725 -6.209 107.400 1.00 57.38 310 GLY A O 1
ATOM 2313 N N . SER A 1 296 ? 53.052 -7.476 108.194 1.00 48.86 311 SER A N 1
ATOM 2314 C CA . SER A 1 296 ? 53.501 -7.364 109.580 1.00 51.19 311 SER A CA 1
ATOM 2315 C C . SER A 1 296 ? 53.722 -8.736 110.229 1.00 53.56 311 SER A C 1
ATOM 2316 O O . SER A 1 296 ? 54.095 -8.827 111.397 1.00 59.05 311 SER A O 1
ATOM 2319 N N . TYR A 1 297 ? 53.475 -9.800 109.475 1.00 49.52 312 TYR A N 1
ATOM 2320 C CA . TYR A 1 297 ? 53.595 -11.147 110.004 1.00 48.34 312 TYR A CA 1
ATOM 2321 C C . TYR A 1 297 ? 55.013 -11.686 109.865 1.00 52.69 312 TYR A C 1
ATOM 2322 O O . TYR A 1 297 ? 55.524 -11.821 108.765 1.00 51.82 312 TYR A O 1
ATOM 2331 N N . THR A 1 298 ? 55.650 -11.982 110.995 1.00 58.75 313 THR A N 1
ATOM 2332 C CA . THR A 1 298 ? 56.953 -12.647 110.980 1.00 59.96 313 THR A CA 1
ATOM 2333 C C . THR A 1 298 ? 56.911 -13.912 111.836 1.00 59.64 313 THR A C 1
ATOM 2334 O O . THR A 1 298 ? 56.022 -14.087 112.663 1.00 58.62 313 THR A O 1
ATOM 2338 N N . ARG A 1 299 ? 57.865 -14.806 111.620 1.00 60.58 314 ARG A N 1
ATOM 2339 C CA . ARG A 1 299 ? 57.891 -16.047 112.379 1.00 62.08 314 ARG A CA 1
ATOM 2340 C C . ARG A 1 299 ? 59.257 -16.697 112.342 1.00 69.59 314 ARG A C 1
ATOM 2341 O O . ARG A 1 299 ? 59.839 -16.889 111.272 1.00 71.43 314 ARG A O 1
ATOM 2349 N N . ASN A 1 300 ? 59.748 -17.059 113.521 1.00 73.66 315 ASN A N 1
ATOM 2350 C CA . ASN A 1 300 ? 61.060 -17.666 113.658 1.00 76.59 315 ASN A CA 1
ATOM 2351 C C . ASN A 1 300 ? 60.934 -18.948 114.459 1.00 78.70 315 ASN A C 1
ATOM 2352 O O . ASN A 1 300 ? 61.371 -19.012 115.606 1.00 79.26 315 ASN A O 1
ATOM 2357 N N . GLU A 1 301 ? 60.290 -19.950 113.874 1.00 80.39 316 GLU A N 1
ATOM 2358 C CA . GLU A 1 301 ? 60.118 -21.218 114.562 1.00 88.32 316 GLU A CA 1
ATOM 2359 C C . GLU A 1 301 ? 60.913 -22.310 113.875 1.00 89.44 316 GLU A C 1
ATOM 2360 O O . GLU A 1 301 ? 61.107 -22.296 112.660 1.00 89.68 316 GLU A O 1
ATOM 2366 N N . GLN A 1 302 ? 61.365 -23.268 114.665 1.00 90.70 317 GLN A N 1
ATOM 2367 C CA . GLN A 1 302 ? 62.143 -24.369 114.131 1.00 91.18 317 GLN A CA 1
ATOM 2368 C C . GLN A 1 302 ? 61.228 -25.364 113.415 1.00 87.48 317 GLN A C 1
ATOM 2369 O O . GLN A 1 302 ? 60.113 -25.638 113.864 1.00 87.08 317 GLN A O 1
ATOM 2375 N N . GLY A 1 303 ? 61.675 -25.844 112.259 1.00 84.10 318 GLY A N 1
ATOM 2376 C CA . GLY A 1 303 ? 60.909 -26.804 111.486 1.00 83.00 318 GLY A CA 1
ATOM 2377 C C . GLY A 1 303 ? 60.019 -26.179 110.421 1.00 80.38 318 GLY A C 1
ATOM 2378 O O . GLY A 1 303 ? 59.632 -26.849 109.465 1.00 83.10 318 GLY A O 1
ATOM 2379 N N . ARG A 1 304 ? 59.702 -24.894 110.567 1.00 74.70 319 ARG A N 1
ATOM 2380 C CA . ARG A 1 304 ? 58.902 -24.204 109.556 1.00 72.26 319 ARG A CA 1
ATOM 2381 C C . ARG A 1 304 ? 59.743 -23.171 108.818 1.00 70.04 319 ARG A C 1
ATOM 2382 O O . ARG A 1 304 ? 60.796 -22.765 109.304 1.00 72.14 319 ARG A O 1
ATOM 2390 N N . VAL A 1 305 ? 59.272 -22.748 107.649 1.00 68.77 320 VAL A N 1
ATOM 2391 C CA . VAL A 1 305 ? 59.934 -21.702 106.873 1.00 64.31 320 VAL A CA 1
ATOM 2392 C C . VAL A 1 305 ? 60.065 -20.442 107.716 1.00 58.91 320 VAL A C 1
ATOM 2393 O O . VAL A 1 305 ? 59.079 -19.960 108.281 1.00 50.82 320 VAL A O 1
ATOM 2397 N N . ILE A 1 306 ? 61.280 -19.911 107.808 1.00 62.61 321 ILE A N 1
ATOM 2398 C CA . ILE A 1 306 ? 61.507 -18.719 108.623 1.00 65.52 321 ILE A CA 1
ATOM 2399 C C . ILE A 1 306 ? 61.007 -17.496 107.862 1.00 67.47 321 ILE A C 1
ATOM 2400 O O . ILE A 1 306 ? 61.355 -17.291 106.697 1.00 66.94 321 ILE A O 1
ATOM 2405 N N . ILE A 1 307 ? 60.164 -16.709 108.522 1.00 66.59 322 ILE A N 1
ATOM 2406 C CA . ILE A 1 307 ? 59.511 -15.577 107.887 1.00 65.14 322 ILE A CA 1
ATOM 2407 C C . ILE A 1 307 ? 59.982 -14.246 108.465 1.00 67.91 322 ILE A C 1
ATOM 2408 O O . ILE A 1 307 ? 59.621 -13.852 109.576 1.00 67.56 322 ILE A O 1
ATOM 2413 N N . ASP A 1 308 ? 60.788 -13.560 107.664 1.00 70.27 323 ASP A N 1
ATOM 2414 C CA . ASP A 1 308 ? 61.510 -12.368 108.069 1.00 72.90 323 ASP A CA 1
ATOM 2415 C C . ASP A 1 308 ? 61.083 -11.168 107.245 1.00 66.01 323 ASP A C 1
ATOM 2416 O O . ASP A 1 308 ? 60.154 -11.258 106.447 1.00 65.04 323 ASP A O 1
ATOM 2421 N N . ASN A 1 309 ? 61.805 -10.063 107.404 1.00 62.41 324 ASN A N 1
ATOM 2422 C CA . ASN A 1 309 ? 61.453 -8.814 106.749 1.00 58.59 324 ASN A CA 1
ATOM 2423 C C . ASN A 1 309 ? 61.343 -8.908 105.231 1.00 57.20 324 ASN A C 1
ATOM 2424 O O . ASN A 1 309 ? 60.556 -8.190 104.621 1.00 56.91 324 ASN A O 1
ATOM 2429 N N . SER A 1 310 ? 62.090 -9.818 104.621 1.00 58.58 325 SER A N 1
ATOM 2430 C CA . SER A 1 310 ? 62.035 -9.963 103.173 1.00 54.75 325 SER A CA 1
ATOM 2431 C C . SER A 1 310 ? 60.697 -10.544 102.707 1.00 52.68 325 SER A C 1
ATOM 2432 O O . SER A 1 310 ? 60.383 -10.491 101.524 1.00 59.01 325 SER A O 1
ATOM 2435 N N . TRP A 1 311 ? 59.915 -11.093 103.632 1.00 48.89 326 TRP A N 1
ATOM 2436 C CA . TRP A 1 311 ? 58.590 -11.637 103.311 1.00 45.96 326 TRP A CA 1
ATOM 2437 C C . TRP A 1 311 ? 57.457 -10.623 103.435 1.00 43.68 326 TRP A C 1
ATOM 2438 O O . TRP A 1 311 ? 56.333 -10.878 102.995 1.00 41.52 326 TRP A O 1
ATOM 2449 N N . LYS A 1 312 ? 57.741 -9.482 104.044 1.00 44.67 327 LYS A N 1
ATOM 2450 C CA . LYS A 1 312 ? 56.693 -8.492 104.259 1.00 49.04 327 LYS A CA 1
ATOM 2451 C C . LYS A 1 312 ? 56.116 -7.863 102.979 1.00 49.03 327 LYS A C 1
ATOM 2452 O O . LYS A 1 312 ? 54.916 -7.616 102.915 1.00 47.02 327 LYS A O 1
ATOM 2458 N N . PRO A 1 313 ? 56.945 -7.614 101.949 1.00 48.69 328 PRO A N 1
ATOM 2459 C CA . PRO A 1 313 ? 56.256 -7.005 100.798 1.00 46.02 328 PRO A CA 1
ATOM 2460 C C . PRO A 1 313 ? 55.285 -7.982 100.149 1.00 44.69 328 PRO A C 1
ATOM 2461 O O . PRO A 1 313 ? 55.609 -9.158 100.022 1.00 43.23 328 PRO A O 1
ATOM 2465 N N . ASN A 1 314 ? 54.105 -7.502 99.765 1.00 43.06 329 ASN A N 1
ATOM 2466 C CA . ASN A 1 314 ? 53.100 -8.382 99.201 1.00 40.27 329 ASN A CA 1
ATOM 2467 C C . ASN A 1 314 ? 52.120 -7.649 98.289 1.00 39.86 329 ASN A C 1
ATOM 2468 O O . ASN A 1 314 ? 52.200 -6.428 98.138 1.00 37.09 329 ASN A O 1
ATOM 2473 N N . ASP A 1 315 ? 51.205 -8.395 97.668 1.00 36.92 330 ASP A N 1
ATOM 2474 C CA . ASP A 1 315 ? 50.220 -7.787 96.781 1.00 33.89 330 ASP A CA 1
ATOM 2475 C C . ASP A 1 315 ? 48.831 -7.764 97.421 1.00 34.44 330 ASP A C 1
ATOM 2476 O O . ASP A 1 315 ? 47.829 -7.534 96.732 1.00 32.07 330 ASP A O 1
ATOM 2481 N N . GLY A 1 316 ? 48.771 -8.017 98.731 1.00 31.28 331 GLY A N 1
ATOM 2482 C CA . GLY A 1 316 ? 47.498 -8.029 99.437 1.00 31.60 331 GLY A CA 1
ATOM 2483 C C . GLY A 1 316 ? 47.034 -9.453 99.708 1.00 39.45 331 GLY A C 1
ATOM 2484 O O . GLY A 1 316 ? 46.243 -9.703 100.616 1.00 41.89 331 GLY A O 1
ATOM 2485 N N . VAL A 1 317 ? 47.546 -10.404 98.936 1.00 40.44 332 VAL A N 1
ATOM 2486 C CA . VAL A 1 317 ? 47.172 -11.784 99.140 1.00 41.94 332 VAL A CA 1
ATOM 2487 C C . VAL A 1 317 ? 48.397 -12.685 99.201 1.00 42.01 332 VAL A C 1
ATOM 2488 O O . VAL A 1 317 ? 48.412 -13.639 99.955 1.00 42.48 332 VAL A O 1
ATOM 2492 N N . VAL A 1 318 ? 49.425 -12.376 98.421 1.00 39.98 333 VAL A N 1
ATOM 2493 C CA . VAL A 1 318 ? 50.600 -13.239 98.333 1.00 41.33 333 VAL A CA 1
ATOM 2494 C C . VAL A 1 318 ? 51.904 -12.473 98.548 1.00 43.92 333 VAL A C 1
ATOM 2495 O O . VAL A 1 318 ? 52.065 -11.386 98.005 1.00 44.99 333 VAL A O 1
ATOM 2499 N N . ASN A 1 319 ? 52.820 -13.018 99.352 1.00 42.57 334 ASN A N 1
ATOM 2500 C CA . ASN A 1 319 ? 54.139 -12.407 99.512 1.00 39.53 334 ASN A CA 1
ATOM 2501 C C . ASN A 1 319 ? 54.867 -12.288 98.167 1.00 40.44 334 ASN A C 1
ATOM 2502 O O . ASN A 1 319 ? 54.897 -13.248 97.394 1.00 40.73 334 ASN A O 1
ATOM 2507 N N . THR A 1 320 ? 55.465 -11.124 97.904 1.00 41.02 335 THR A N 1
ATOM 2508 C CA . THR A 1 320 ? 56.148 -10.878 96.637 1.00 43.41 335 THR A CA 1
ATOM 2509 C C . THR A 1 320 ? 57.310 -11.837 96.428 1.00 48.15 335 THR A C 1
ATOM 2510 O O . THR A 1 320 ? 57.540 -12.308 95.327 1.00 55.91 335 THR A O 1
ATOM 2514 N N . ILE A 1 321 ? 58.025 -12.151 97.500 1.00 50.86 336 ILE A N 1
ATOM 2515 C CA . ILE A 1 321 ? 59.219 -12.998 97.415 1.00 53.78 336 ILE A CA 1
ATOM 2516 C C . ILE A 1 321 ? 58.875 -14.409 96.944 1.00 57.57 336 ILE A C 1
ATOM 2517 O O . ILE A 1 321 ? 59.746 -15.154 96.505 1.00 62.76 336 ILE A O 1
ATOM 2522 N N . SER A 1 322 ? 57.606 -14.784 97.038 1.00 53.64 337 SER A N 1
ATOM 2523 C CA . SER A 1 322 ? 57.214 -16.156 96.754 1.00 55.01 337 SER A CA 1
ATOM 2524 C C . SER A 1 322 ? 56.871 -16.401 95.271 1.00 56.98 337 SER A C 1
ATOM 2525 O O . SER A 1 322 ? 56.616 -17.549 94.872 1.00 56.69 337 SER A O 1
ATOM 2528 N N . GLN A 1 323 ? 56.888 -15.339 94.459 1.00 52.36 338 GLN A N 1
ATOM 2529 C CA . GLN A 1 323 ? 56.234 -15.362 93.140 1.00 46.47 338 GLN A CA 1
ATOM 2530 C C . GLN A 1 323 ? 57.158 -15.508 91.922 1.00 47.55 338 GLN A C 1
ATOM 2531 O O . GLN A 1 323 ? 56.677 -15.757 90.823 1.00 49.17 338 GLN A O 1
ATOM 2537 N N . ASN A 1 324 ? 58.466 -15.343 92.083 1.00 47.78 339 ASN A N 1
ATOM 2538 C CA . ASN A 1 324 ? 59.338 -15.435 90.912 1.00 49.67 339 ASN A CA 1
ATOM 2539 C C . ASN A 1 324 ? 59.554 -16.881 90.494 1.00 56.54 339 ASN A C 1
ATOM 2540 O O . ASN A 1 324 ? 60.035 -17.154 89.399 1.00 58.92 339 ASN A O 1
ATOM 2545 N N . GLY A 1 325 ? 59.222 -17.809 91.386 1.00 57.92 340 GLY A N 1
ATOM 2546 C CA . GLY A 1 325 ? 59.383 -19.221 91.104 1.00 57.61 340 GLY A CA 1
ATOM 2547 C C . GLY A 1 325 ? 59.549 -19.996 92.391 1.00 58.03 340 GLY A C 1
ATOM 2548 O O . GLY A 1 325 ? 59.825 -19.405 93.435 1.00 53.67 340 GLY A O 1
ATOM 2549 N N . PRO A 1 326 ? 59.369 -21.325 92.327 1.00 59.86 341 PRO A N 1
ATOM 2550 C CA . PRO A 1 326 ? 59.522 -22.167 93.512 1.00 61.14 341 PRO A CA 1
ATOM 2551 C C . PRO A 1 326 ? 60.981 -22.262 93.910 1.00 64.64 341 PRO A C 1
ATOM 2552 O O . PRO A 1 326 ? 61.800 -22.679 93.091 1.00 69.08 341 PRO A O 1
ATOM 2556 N N . LYS A 1 327 ? 61.295 -21.864 95.140 1.00 61.66 342 LYS A N 1
ATOM 2557 C CA . LYS A 1 327 ? 62.661 -21.894 95.641 1.00 63.99 342 LYS A CA 1
ATOM 2558 C C . LYS A 1 327 ? 62.841 -22.884 96.779 1.00 66.87 342 LYS A C 1
ATOM 2559 O O . LYS A 1 327 ? 63.827 -23.623 96.829 1.00 74.47 342 LYS A O 1
ATOM 2565 N N . ILE A 1 328 ? 61.890 -22.879 97.703 1.00 61.56 343 ILE A N 1
ATOM 2566 C CA . ILE A 1 328 ? 62.009 -23.657 98.923 1.00 59.91 343 ILE A CA 1
ATOM 2567 C C . ILE A 1 328 ? 61.745 -25.135 98.652 1.00 63.85 343 ILE A C 1
ATOM 2568 O O . ILE A 1 328 ? 60.713 -25.493 98.093 1.00 63.53 343 ILE A O 1
ATOM 2573 N N . TRP A 1 329 ? 62.699 -25.982 99.041 1.00 68.21 344 TRP A N 1
ATOM 2574 C CA . TRP A 1 329 ? 62.675 -27.418 98.751 1.00 69.29 344 TRP A CA 1
ATOM 2575 C C . TRP A 1 329 ? 62.519 -27.666 97.257 1.00 72.85 344 TRP A C 1
ATOM 2576 O O . TRP A 1 329 ? 61.856 -28.621 96.833 1.00 75.20 344 TRP A O 1
ATOM 2587 N N . SER A 1 330 ? 63.127 -26.801 96.456 1.00 71.47 345 SER A N 1
ATOM 2588 C CA . SER A 1 330 ? 63.034 -26.940 95.013 1.00 71.81 345 SER A CA 1
ATOM 2589 C C . SER A 1 330 ? 64.410 -26.803 94.375 1.00 78.69 345 SER A C 1
ATOM 2590 O O . SER A 1 330 ? 65.310 -26.171 94.941 1.00 80.53 345 SER A O 1
ATOM 2593 N N . SER A 1 331 ? 64.578 -27.420 93.211 1.00 80.09 346 SER A N 1
ATOM 2594 C CA . SER A 1 331 ? 65.819 -27.292 92.462 1.00 83.35 346 SER A CA 1
ATOM 2595 C C . SER A 1 331 ? 65.611 -26.526 91.163 1.00 84.47 346 SER A C 1
ATOM 2596 O O . SER A 1 331 ? 66.539 -26.388 90.369 1.00 89.34 346 SER A O 1
ATOM 2599 N N . ASP A 1 332 ? 64.388 -26.047 90.950 1.00 80.16 347 ASP A N 1
ATOM 2600 C CA . ASP A 1 332 ? 64.053 -25.257 89.771 1.00 77.95 347 ASP A CA 1
ATOM 2601 C C . ASP A 1 332 ? 65.029 -24.102 89.586 1.00 80.23 347 ASP A C 1
ATOM 2602 O O . ASP A 1 332 ? 65.346 -23.395 90.535 1.00 82.17 347 ASP A O 1
ATOM 2607 N N . LYS A 1 333 ? 65.497 -23.899 88.360 1.00 81.84 348 LYS A N 1
ATOM 2608 C CA . LYS A 1 333 ? 66.385 -22.774 88.089 1.00 83.56 348 LYS A CA 1
ATOM 2609 C C . LYS A 1 333 ? 65.574 -21.517 87.800 1.00 76.46 348 LYS A C 1
ATOM 2610 O O . LYS A 1 333 ? 64.678 -21.519 86.960 1.00 74.48 348 LYS A O 1
ATOM 2616 N N . ILE A 1 334 ? 65.879 -20.442 88.510 1.00 73.83 349 ILE A N 1
ATOM 2617 C CA . ILE A 1 334 ? 65.174 -19.193 88.278 1.00 70.67 349 ILE A CA 1
ATOM 2618 C C . ILE A 1 334 ? 66.134 -18.177 87.692 1.00 71.12 349 ILE A C 1
ATOM 2619 O O . ILE A 1 334 ? 67.216 -17.954 88.223 1.00 77.07 349 ILE A O 1
ATOM 2624 N N . VAL A 1 335 ? 65.709 -17.555 86.602 1.00 67.91 350 VAL A N 1
ATOM 2625 C CA . VAL A 1 335 ? 66.553 -16.680 85.800 1.00 71.66 350 VAL A CA 1
ATOM 2626 C C . VAL A 1 335 ? 65.892 -15.325 85.546 1.00 73.73 350 VAL A C 1
ATOM 2627 O O . VAL A 1 335 ? 64.673 -15.243 85.405 1.00 75.43 350 VAL A O 1
ATOM 2631 N N . ASN A 1 336 ? 66.687 -14.259 85.518 1.00 75.09 351 ASN A N 1
ATOM 2632 C CA . ASN A 1 336 ? 66.197 -12.966 85.052 1.00 77.19 351 ASN A CA 1
ATOM 2633 C C . ASN A 1 336 ? 65.988 -12.956 83.533 1.00 82.85 351 ASN A C 1
ATOM 2634 O O . ASN A 1 336 ? 66.906 -13.276 82.771 1.00 87.48 351 ASN A O 1
ATOM 2639 N N . TYR A 1 337 ? 64.784 -12.585 83.096 1.00 81.11 352 TYR A N 1
ATOM 2640 C CA . TYR A 1 337 ? 64.443 -12.566 81.672 1.00 80.76 352 TYR A CA 1
ATOM 2641 C C . TYR A 1 337 ? 65.229 -11.503 80.918 1.00 86.89 352 TYR A C 1
ATOM 2642 O O . TYR A 1 337 ? 65.064 -10.313 81.164 1.00 89.07 352 TYR A O 1
ATOM 2651 N N . ASN A 1 338 ? 66.083 -11.942 80.000 1.00 90.62 353 ASN A N 1
ATOM 2652 C CA . ASN A 1 338 ? 66.974 -11.044 79.272 1.00 92.39 353 ASN A CA 1
ATOM 2653 C C . ASN A 1 338 ? 66.401 -10.556 77.946 1.00 93.83 353 ASN A C 1
ATOM 2654 O O . ASN A 1 338 ? 66.854 -9.551 77.400 1.00 96.98 353 ASN A O 1
ATOM 2659 N N . GLY A 1 339 ? 65.428 -11.287 77.415 1.00 90.97 354 GLY A N 1
ATOM 2660 C CA . GLY A 1 339 ? 64.827 -10.945 76.141 1.00 88.26 354 GLY A CA 1
ATOM 2661 C C . GLY A 1 339 ? 64.722 -12.194 75.287 1.00 90.31 354 GLY A C 1
ATOM 2662 O O . GLY A 1 339 ? 63.951 -12.255 74.326 1.00 92.84 354 GLY A O 1
ATOM 2663 N N . VAL A 1 340 ? 65.531 -13.189 75.632 1.00 87.75 355 VAL A N 1
ATOM 2664 C CA . VAL A 1 340 ? 65.465 -14.492 74.993 1.00 85.53 355 VAL A CA 1
ATOM 2665 C C . VAL A 1 340 ? 64.967 -15.539 75.985 1.00 85.49 355 VAL A C 1
ATOM 2666 O O . VAL A 1 340 ? 65.666 -15.866 76.943 1.00 90.69 355 VAL A O 1
ATOM 2670 N N . PRO A 1 341 ? 63.748 -16.056 75.765 1.00 81.83 356 PRO A N 1
ATOM 2671 C CA . PRO A 1 341 ? 63.138 -17.096 76.608 1.00 80.92 356 PRO A CA 1
ATOM 2672 C C . PRO A 1 341 ? 64.021 -18.330 76.778 1.00 85.54 356 PRO A C 1
ATOM 2673 O O . PRO A 1 341 ? 64.326 -18.987 75.783 1.00 90.13 356 PRO A O 1
ATOM 2677 N N . GLN A 1 342 ? 64.435 -18.635 78.005 1.00 84.97 357 GLN A N 1
ATOM 2678 C CA . GLN A 1 342 ? 65.208 -19.852 78.244 1.00 88.39 357 GLN A CA 1
ATOM 2679 C C . GLN A 1 342 ? 64.315 -21.016 78.655 1.00 84.11 357 GLN A C 1
ATOM 2680 O O . GLN A 1 342 ? 63.707 -21.002 79.720 1.00 84.27 357 GLN A O 1
ATOM 2686 N N . ILE A 1 343 ? 64.225 -22.013 77.786 1.00 84.23 358 ILE A N 1
ATOM 2687 C CA . ILE A 1 343 ? 63.431 -23.208 78.046 1.00 81.02 358 ILE A CA 1
ATOM 2688 C C . ILE A 1 343 ? 63.947 -23.969 79.271 1.00 81.64 358 ILE A C 1
ATOM 2689 O O . ILE A 1 343 ? 65.139 -23.931 79.579 1.00 84.87 358 ILE A O 1
ATOM 2694 N N . GLY A 1 344 ? 63.043 -24.633 79.986 1.00 78.21 359 GLY A N 1
ATOM 2695 C CA . GLY A 1 344 ? 63.418 -25.439 81.134 1.00 74.49 359 GLY A CA 1
ATOM 2696 C C . GLY A 1 344 ? 63.665 -24.667 82.418 1.00 70.82 359 GLY A C 1
ATOM 2697 O O . GLY A 1 344 ? 63.811 -25.265 83.478 1.00 70.60 359 GLY A O 1
ATOM 2698 N N . LYS A 1 345 ? 63.702 -23.340 82.341 1.00 70.15 360 LYS A N 1
ATOM 2699 C CA . LYS A 1 345 ? 63.971 -22.524 83.526 1.00 68.83 360 LYS A CA 1
ATOM 2700 C C . LYS A 1 345 ? 62.891 -21.461 83.701 1.00 63.41 360 LYS A C 1
ATOM 2701 O O . LYS A 1 345 ? 62.167 -21.143 82.761 1.00 62.42 360 LYS A O 1
ATOM 2707 N N . TRP A 1 346 ? 62.785 -20.909 84.904 1.00 62.00 361 TRP A N 1
ATOM 2708 C CA . TRP A 1 346 ? 61.826 -19.843 85.163 1.00 59.56 361 TRP A CA 1
ATOM 2709 C C . TRP A 1 346 ? 62.369 -18.502 84.678 1.00 62.78 361 TRP A C 1
ATOM 2710 O O . TRP A 1 346 ? 63.374 -18.005 85.187 1.00 63.97 361 TRP A O 1
ATOM 2721 N N . ASN A 1 347 ? 61.704 -17.923 83.685 1.00 61.80 362 ASN A N 1
ATOM 2722 C CA . ASN A 1 347 ? 62.062 -16.596 83.213 1.00 63.20 362 ASN A CA 1
ATOM 2723 C C . ASN A 1 347 ? 61.332 -15.535 84.036 1.00 64.13 362 ASN A C 1
ATOM 2724 O O . ASN A 1 347 ? 60.178 -15.189 83.740 1.00 61.70 362 ASN A O 1
ATOM 2729 N N . SER A 1 348 ? 61.998 -15.042 85.082 1.00 65.16 363 SER A N 1
ATOM 2730 C CA . SER A 1 348 ? 61.407 -14.070 86.008 1.00 61.06 363 SER A CA 1
ATOM 2731 C C . SER A 1 348 ? 61.326 -12.674 85.397 1.00 61.82 363 SER A C 1
ATOM 2732 O O . SER A 1 348 ? 62.350 -12.036 85.112 1.00 64.41 363 SER A O 1
ATOM 2735 N N . MET A 1 349 ? 60.102 -12.208 85.189 1.00 59.58 364 MET A N 1
ATOM 2736 C CA . MET A 1 349 ? 59.873 -10.943 84.513 1.00 59.76 364 MET A CA 1
ATOM 2737 C C . MET A 1 349 ? 60.091 -9.779 85.460 1.00 59.78 364 MET A C 1
ATOM 2738 O O . MET A 1 349 ? 60.086 -9.970 86.672 1.00 62.57 364 MET A O 1
ATOM 2743 N N . PRO A 1 350 ? 60.335 -8.578 84.906 1.00 60.32 365 PRO A N 1
ATOM 2744 C CA . PRO A 1 350 ? 60.441 -7.356 85.710 1.00 58.19 365 PRO A CA 1
ATOM 2745 C C . PRO A 1 350 ? 59.227 -7.170 86.615 1.00 59.14 365 PRO A C 1
ATOM 2746 O O . PRO A 1 350 ? 58.100 -7.447 86.188 1.00 58.20 365 PRO A O 1
ATOM 2750 N N . LEU A 1 351 ? 59.460 -6.663 87.824 1.00 58.39 366 LEU A N 1
ATOM 2751 C CA . LEU A 1 351 ? 58.438 -6.577 88.860 1.00 52.27 366 LEU A CA 1
ATOM 2752 C C . LEU A 1 351 ? 57.253 -5.704 88.472 1.00 51.28 366 LEU A C 1
ATOM 2753 O O . LEU A 1 351 ? 57.426 -4.568 88.041 1.00 56.45 366 LEU A O 1
ATOM 2758 N N . LEU A 1 352 ? 56.047 -6.244 88.617 1.00 47.86 367 LEU A N 1
ATOM 2759 C CA . LEU A 1 352 ? 54.833 -5.459 88.454 1.00 47.27 367 LEU A CA 1
ATOM 2760 C C . LEU A 1 352 ? 54.576 -4.699 89.745 1.00 51.09 367 LEU A C 1
ATOM 2761 O O . LEU A 1 352 ? 53.878 -5.187 90.627 1.00 53.10 367 LEU A O 1
ATOM 2766 N N . ASP A 1 353 ? 55.152 -3.514 89.862 1.00 53.36 368 ASP A N 1
ATOM 2767 C CA . ASP A 1 353 ? 55.054 -2.739 91.090 1.00 54.01 368 ASP A CA 1
ATOM 2768 C C . ASP A 1 353 ? 53.799 -1.867 91.144 1.00 47.53 368 ASP A C 1
ATOM 2769 O O . ASP A 1 353 ? 53.411 -1.279 90.138 1.00 45.22 368 ASP A O 1
ATOM 2774 N N . THR A 1 354 ? 53.207 -1.770 92.336 1.00 45.92 369 THR A N 1
ATOM 2775 C CA . THR A 1 354 ? 51.922 -1.097 92.597 1.00 45.64 369 THR A CA 1
ATOM 2776 C C . THR A 1 354 ? 50.746 -1.784 91.920 1.00 44.23 369 THR A C 1
ATOM 2777 O O . THR A 1 354 ? 49.694 -1.166 91.710 1.00 42.33 369 THR A O 1
ATOM 2781 N N . ILE A 1 355 ? 50.944 -3.048 91.564 1.00 41.49 370 ILE A N 1
ATOM 2782 C CA . ILE A 1 355 ? 49.880 -3.905 91.066 1.00 40.61 370 ILE A CA 1
ATOM 2783 C C . ILE A 1 355 ? 49.414 -4.819 92.206 1.00 39.60 370 ILE A C 1
ATOM 2784 O O . ILE A 1 355 ? 50.198 -5.639 92.686 1.00 39.18 370 ILE A O 1
ATOM 2789 N N . ASP A 1 356 ? 48.179 -4.682 92.689 1.00 36.15 371 ASP A N 1
ATOM 2790 C CA . ASP A 1 356 ? 47.781 -5.609 93.749 1.00 36.65 371 ASP A CA 1
ATOM 2791 C C . ASP A 1 356 ? 47.217 -6.904 93.147 1.00 39.00 371 ASP A C 1
ATOM 2792 O O . ASP A 1 356 ? 47.180 -7.073 91.922 1.00 41.48 371 ASP A O 1
ATOM 2797 N N . HIS A 1 357 ? 46.797 -7.819 94.011 1.00 37.67 372 HIS A N 1
ATOM 2798 C CA . HIS A 1 357 ? 46.456 -9.166 93.572 1.00 42.64 372 HIS A CA 1
ATOM 2799 C C . HIS A 1 357 ? 45.324 -9.240 92.549 1.00 38.93 372 HIS A C 1
ATOM 2800 O O . HIS A 1 357 ? 45.421 -9.985 91.573 1.00 34.83 372 HIS A O 1
ATOM 2807 N N . MET A 1 358 ? 44.256 -8.475 92.768 1.00 36.09 373 MET A N 1
ATOM 2808 C CA . MET A 1 358 ? 43.131 -8.499 91.838 1.00 36.50 373 MET A CA 1
ATOM 2809 C C . MET A 1 358 ? 43.398 -7.650 90.610 1.00 39.04 373 MET A C 1
ATOM 2810 O O . MET A 1 358 ? 42.828 -7.918 89.549 1.00 42.39 373 MET A O 1
ATOM 2815 N N . ASP A 1 359 ? 44.257 -6.635 90.761 1.00 34.60 374 ASP A N 1
ATOM 2816 C CA . ASP A 1 359 ? 44.717 -5.836 89.633 1.00 39.19 374 ASP A CA 1
ATOM 2817 C C . ASP A 1 359 ? 45.235 -6.775 88.544 1.00 39.59 374 ASP A C 1
ATOM 2818 O O . ASP A 1 359 ? 44.996 -6.571 87.351 1.00 42.51 374 ASP A O 1
ATOM 2823 N N . ALA A 1 360 ? 45.931 -7.820 88.982 1.00 32.52 375 ALA A N 1
ATOM 2824 C CA . ALA A 1 360 ? 46.726 -8.646 88.095 1.00 33.91 375 ALA A CA 1
ATOM 2825 C C . ALA A 1 360 ? 45.872 -9.449 87.142 1.00 38.41 375 ALA A C 1
ATOM 2826 O O . ALA A 1 360 ? 46.330 -9.790 86.047 1.00 40.19 375 ALA A O 1
ATOM 2828 N N . CYS A 1 361 ? 44.635 -9.744 87.539 1.00 37.06 376 CYS A N 1
ATOM 2829 C CA . CYS A 1 361 ? 43.735 -10.458 86.633 1.00 39.71 376 CYS A CA 1
ATOM 2830 C C . CYS A 1 361 ? 42.676 -9.505 86.075 1.00 41.54 376 CYS A C 1
ATOM 2831 O O . CYS A 1 361 ? 41.735 -9.931 85.427 1.00 46.08 376 CYS A O 1
ATOM 2834 N N . GLY A 1 362 ? 42.823 -8.213 86.334 1.00 41.76 377 GLY A N 1
ATOM 2835 C CA . GLY A 1 362 ? 42.045 -7.222 85.602 1.00 41.67 377 GLY A CA 1
ATOM 2836 C C . GLY A 1 362 ? 40.994 -6.432 86.361 1.00 38.47 377 GLY A C 1
ATOM 2837 O O . GLY A 1 362 ? 40.199 -5.711 85.763 1.00 43.20 377 GLY A O 1
ATOM 2838 N N . ILE A 1 363 ? 41.004 -6.551 87.677 1.00 35.08 378 ILE A N 1
ATOM 2839 C CA . ILE A 1 363 ? 40.012 -5.917 88.529 1.00 38.66 378 ILE A CA 1
ATOM 2840 C C . ILE A 1 363 ? 40.687 -4.961 89.516 1.00 41.78 378 ILE A C 1
ATOM 2841 O O . ILE A 1 363 ? 41.446 -5.388 90.395 1.00 41.72 378 ILE A O 1
ATOM 2846 N N . GLY A 1 364 ? 40.444 -3.667 89.371 1.00 43.07 379 GLY A N 1
ATOM 2847 C CA . GLY A 1 364 ? 41.005 -2.729 90.328 1.00 41.74 379 GLY A CA 1
ATOM 2848 C C . GLY A 1 364 ? 41.440 -1.410 89.743 1.00 42.62 379 GLY A C 1
ATOM 2849 O O . GLY A 1 364 ? 41.329 -1.181 88.538 1.00 46.10 379 GLY A O 1
ATOM 2850 N N . THR A 1 365 ? 41.946 -0.541 90.607 1.00 42.07 380 THR A N 1
ATOM 2851 C CA . THR A 1 365 ? 42.333 0.804 90.212 1.00 43.79 380 THR A CA 1
ATOM 2852 C C . THR A 1 365 ? 43.650 0.838 89.436 1.00 44.61 380 THR A C 1
ATOM 2853 O O . THR A 1 365 ? 44.059 1.889 88.941 1.00 48.02 380 THR A O 1
ATOM 2857 N N . ASN A 1 366 ? 44.333 -0.298 89.363 1.00 39.62 381 ASN A N 1
ATOM 2858 C CA . ASN A 1 366 ? 45.556 -0.370 88.578 1.00 37.67 381 ASN A CA 1
ATOM 2859 C C . ASN A 1 366 ? 45.627 -1.637 87.740 1.00 37.75 381 ASN A C 1
ATOM 2860 O O . ASN A 1 366 ? 46.708 -2.213 87.571 1.00 39.08 381 ASN A O 1
ATOM 2865 N N . ALA A 1 367 ? 44.476 -2.059 87.223 1.00 35.82 382 ALA A N 1
ATOM 2866 C CA . ALA A 1 367 ? 44.348 -3.340 86.535 1.00 40.11 382 ALA A CA 1
ATOM 2867 C C . ALA A 1 367 ? 45.249 -3.463 85.305 1.00 39.80 382 ALA A C 1
ATOM 2868 O O . ALA A 1 367 ? 45.350 -2.527 84.500 1.00 39.44 382 ALA A O 1
ATOM 2870 N N . LEU A 1 368 ? 45.918 -4.612 85.188 1.00 38.72 383 LEU A N 1
ATOM 2871 C CA . LEU A 1 368 ? 46.588 -4.993 83.942 1.00 36.68 383 LEU A CA 1
ATOM 2872 C C . LEU A 1 368 ? 45.569 -4.969 82.825 1.00 34.80 383 LEU A C 1
ATOM 2873 O O . LEU A 1 368 ? 44.482 -5.505 82.973 1.00 37.38 383 LEU A O 1
ATOM 2878 N N . THR A 1 369 ? 45.917 -4.358 81.703 1.00 37.52 384 THR A N 1
ATOM 2879 C CA . THR A 1 369 ? 44.942 -4.100 80.648 1.00 38.53 384 THR A CA 1
ATOM 2880 C C . THR A 1 369 ? 44.730 -5.248 79.663 1.00 41.35 384 THR A C 1
ATOM 2881 O O . THR A 1 369 ? 45.481 -6.229 79.641 1.00 41.24 384 THR A O 1
ATOM 2885 N N . LEU A 1 370 ? 43.682 -5.117 78.858 1.00 43.59 385 LEU A N 1
ATOM 2886 C CA . LEU A 1 370 ? 43.454 -6.028 77.754 1.00 43.73 385 LEU A CA 1
ATOM 2887 C C . LEU A 1 370 ? 44.677 -6.013 76.849 1.00 46.96 385 LEU A C 1
ATOM 2888 O O . LEU A 1 370 ? 45.141 -7.054 76.364 1.00 46.75 385 LEU A O 1
ATOM 2893 N N . SER A 1 371 ? 45.193 -4.814 76.628 1.00 43.39 386 SER A N 1
ATOM 2894 C CA . SER A 1 371 ? 46.355 -4.631 75.786 1.00 41.53 386 SER A CA 1
ATOM 2895 C C . SER A 1 371 ? 47.569 -5.328 76.404 1.00 39.62 386 SER A C 1
ATOM 2896 O O . SER A 1 371 ? 48.384 -5.900 75.686 1.00 39.94 386 SER A O 1
ATOM 2899 N N . TRP A 1 372 ? 47.690 -5.307 77.731 1.00 35.90 387 TRP A N 1
ATOM 2900 C CA . TRP A 1 372 ? 48.801 -6.014 78.381 1.00 37.36 387 TRP A CA 1
ATOM 2901 C C . TRP A 1 372 ? 48.750 -7.525 78.116 1.00 42.36 387 TRP A C 1
ATOM 2902 O O . TRP A 1 372 ? 49.765 -8.145 77.790 1.00 47.53 387 TRP A O 1
ATOM 2913 N N . TYR A 1 373 ? 47.563 -8.107 78.256 1.00 39.91 388 TYR A N 1
ATOM 2914 C CA . TYR A 1 373 ? 47.372 -9.532 77.992 1.00 42.58 388 TYR A CA 1
ATOM 2915 C C . TYR A 1 373 ? 47.528 -9.867 76.510 1.00 44.86 388 TYR A C 1
ATOM 2916 O O . TYR A 1 373 ? 47.998 -10.951 76.165 1.00 41.50 388 TYR A O 1
ATOM 2925 N N . LYS A 1 374 ? 47.148 -8.939 75.635 1.00 45.73 389 LYS A N 1
ATOM 2926 C CA . LYS A 1 374 ? 47.405 -9.112 74.206 1.00 45.00 389 LYS A CA 1
ATOM 2927 C C . LYS A 1 374 ? 48.919 -9.219 73.979 1.00 45.07 389 LYS A C 1
ATOM 2928 O O . LYS A 1 374 ? 49.390 -10.085 73.240 1.00 47.62 389 LYS A O 1
ATOM 2934 N N . GLY A 1 375 ? 49.673 -8.347 74.642 1.00 42.53 390 GLY A N 1
ATOM 2935 C CA . GLY A 1 375 ? 51.119 -8.379 74.572 1.00 40.94 390 GLY A CA 1
ATOM 2936 C C . GLY A 1 375 ? 51.680 -9.712 75.015 1.00 45.90 390 GLY A C 1
ATOM 2937 O O . GLY A 1 375 ? 52.591 -10.251 74.387 1.00 51.47 390 GLY A O 1
ATOM 2938 N N . LEU A 1 376 ? 51.130 -10.256 76.094 1.00 45.25 391 LEU A N 1
ATOM 2939 C CA . LEU A 1 376 ? 51.565 -11.559 76.581 1.00 44.95 391 LEU A CA 1
ATOM 2940 C C . LEU A 1 376 ? 51.288 -12.647 75.552 1.00 48.78 391 LEU A C 1
ATOM 2941 O O . LEU A 1 376 ? 52.182 -13.435 75.236 1.00 52.97 391 LEU A O 1
ATOM 2946 N N . ALA A 1 377 ? 50.068 -12.683 75.014 1.00 47.77 392 ALA A N 1
ATOM 2947 C CA . ALA A 1 377 ? 49.721 -13.684 73.995 1.00 52.33 392 ALA A CA 1
ATOM 2948 C C . ALA A 1 377 ? 50.644 -13.624 72.773 1.00 59.52 392 ALA A C 1
ATOM 2949 O O . ALA A 1 377 ? 51.035 -14.667 72.244 1.00 62.21 392 ALA A O 1
ATOM 2951 N N . GLU A 1 378 ? 50.977 -12.411 72.326 1.00 61.95 393 GLU A N 1
ATOM 2952 C CA . GLU A 1 378 ? 51.911 -12.226 71.213 1.00 64.24 393 GLU A CA 1
ATOM 2953 C C . GLU A 1 378 ? 53.241 -12.880 71.530 1.00 63.60 393 GLU A C 1
ATOM 2954 O O . GLU A 1 378 ? 53.786 -13.609 70.702 1.00 67.01 393 GLU A O 1
ATOM 2960 N N . LYS A 1 379 ? 53.746 -12.628 72.737 1.00 58.68 394 LYS A N 1
ATOM 2961 C CA . LYS A 1 379 ? 55.023 -13.184 73.154 1.00 60.99 394 LYS A CA 1
ATOM 2962 C C . LYS A 1 379 ? 54.954 -14.709 73.106 1.00 61.14 394 LYS A C 1
ATOM 2963 O O . LYS A 1 379 ? 55.857 -15.374 72.585 1.00 64.27 394 LYS A O 1
ATOM 2969 N N . LEU A 1 380 ? 53.852 -15.250 73.612 1.00 57.02 395 LEU A N 1
ATOM 2970 C CA . LEU A 1 380 ? 53.671 -16.690 73.695 1.00 58.53 395 LEU A CA 1
ATOM 2971 C C . LEU A 1 380 ? 53.547 -17.319 72.314 1.00 62.01 395 LEU A C 1
ATOM 2972 O O . LEU A 1 380 ? 53.858 -18.492 72.134 1.00 62.10 395 LEU A O 1
ATOM 2977 N N . SER A 1 381 ? 53.099 -16.535 71.342 1.00 61.24 396 SER A N 1
ATOM 2978 C CA . SER A 1 381 ? 52.911 -17.053 69.999 1.00 65.42 396 SER A CA 1
ATOM 2979 C C . SER A 1 381 ? 54.172 -16.850 69.169 1.00 68.80 396 SER A C 1
ATOM 2980 O O . SER A 1 381 ? 54.230 -17.250 68.013 1.00 66.61 396 SER A O 1
ATOM 2983 N N . GLN A 1 382 ? 55.175 -16.210 69.762 1.00 71.18 397 GLN A N 1
ATOM 2984 C CA . GLN A 1 382 ? 56.441 -16.011 69.074 1.00 75.65 397 GLN A CA 1
ATOM 2985 C C . GLN A 1 382 ? 57.456 -17.075 69.483 1.00 76.84 397 GLN A C 1
ATOM 2986 O O . GLN A 1 382 ? 58.529 -17.178 68.887 1.00 80.42 397 GLN A O 1
ATOM 2992 N N . LEU A 1 383 ? 57.097 -17.878 70.484 1.00 73.79 398 LEU A N 1
ATOM 2993 C CA . LEU A 1 383 ? 57.937 -18.983 70.935 1.00 72.74 398 LEU A CA 1
ATOM 2994 C C . LEU A 1 383 ? 58.031 -20.033 69.845 1.00 83.59 398 LEU A C 1
ATOM 2995 O O . LEU A 1 383 ? 57.015 -20.441 69.293 1.00 86.83 398 LEU A O 1
ATOM 3000 N N . THR A 1 384 ? 59.250 -20.468 69.535 1.00 89.77 399 THR A N 1
ATOM 3001 C CA . THR A 1 384 ? 59.470 -21.420 68.450 1.00 93.69 399 THR A CA 1
ATOM 3002 C C . THR A 1 384 ? 59.323 -22.870 68.889 1.00 91.45 399 THR A C 1
ATOM 3003 O O . THR A 1 384 ? 59.578 -23.212 70.042 1.00 89.04 399 THR A O 1
ATOM 3007 N N . ILE A 1 385 ? 58.913 -23.720 67.956 1.00 93.36 400 ILE A N 1
ATOM 3008 C CA . ILE A 1 385 ? 58.767 -25.142 68.233 1.00 96.88 400 ILE A CA 1
ATOM 3009 C C . ILE A 1 385 ? 60.127 -25.837 68.202 1.00 100.80 400 ILE A C 1
ATOM 3010 O O . ILE A 1 385 ? 60.400 -26.732 68.999 1.00 102.79 400 ILE A O 1
ATOM 3015 N N . MET B 1 1 ? 54.338 18.935 102.247 1.00 108.99 16 MET B N 1
ATOM 3016 C CA . MET B 1 1 ? 55.356 19.186 101.236 1.00 106.71 16 MET B CA 1
ATOM 3017 C C . MET B 1 1 ? 54.809 20.087 100.140 1.00 100.28 16 MET B C 1
ATOM 3018 O O . MET B 1 1 ? 55.549 20.860 99.531 1.00 102.59 16 MET B O 1
ATOM 3023 N N . ASN B 1 2 ? 53.498 19.999 99.932 1.00 92.12 17 ASN B N 1
ATOM 3024 C CA . ASN B 1 2 ? 52.815 20.665 98.831 1.00 86.76 17 ASN B CA 1
ATOM 3025 C C . ASN B 1 2 ? 51.330 20.349 98.906 1.00 82.98 17 ASN B C 1
ATOM 3026 O O . ASN B 1 2 ? 50.961 19.190 99.041 1.00 83.14 17 ASN B O 1
ATOM 3031 N N . SER B 1 3 ? 50.475 21.360 98.794 1.00 82.94 18 SER B N 1
ATOM 3032 C CA . SER B 1 3 ? 49.029 21.120 98.813 1.00 74.66 18 SER B CA 1
ATOM 3033 C C . SER B 1 3 ? 48.295 21.879 97.723 1.00 73.76 18 SER B C 1
ATOM 3034 O O . SER B 1 3 ? 47.066 22.000 97.753 1.00 73.46 18 SER B O 1
ATOM 3037 N N . TYR B 1 4 ? 49.055 22.394 96.765 1.00 73.51 19 TYR B N 1
ATOM 3038 C CA . TYR B 1 4 ? 48.472 23.019 95.590 1.00 72.55 19 TYR B CA 1
ATOM 3039 C C . TYR B 1 4 ? 47.525 22.041 94.904 1.00 85.78 19 TYR B C 1
ATOM 3040 O O . TYR B 1 4 ? 47.836 20.845 94.780 1.00 68.09 19 TYR B O 1
ATOM 3049 N N . PRO B 1 5 ? 46.352 22.534 94.480 1.00 78.09 20 PRO B N 1
ATOM 3050 C CA . PRO B 1 5 ? 45.431 21.664 93.748 1.00 71.51 20 PRO B CA 1
ATOM 3051 C C . PRO B 1 5 ? 45.907 21.419 92.329 1.00 71.25 20 PRO B C 1
ATOM 3052 O O . PRO B 1 5 ? 46.785 22.141 91.839 1.00 71.47 20 PRO B O 1
ATOM 3056 N N . ILE B 1 6 ? 45.314 20.411 91.688 1.00 68.86 21 ILE B N 1
ATOM 3057 C CA . ILE B 1 6 ? 45.582 20.070 90.303 1.00 60.85 21 ILE B CA 1
ATOM 3058 C C . ILE B 1 6 ? 44.441 20.557 89.423 1.00 65.49 21 ILE B C 1
ATOM 3059 O O . ILE B 1 6 ? 43.274 20.357 89.746 1.00 66.96 21 ILE B O 1
ATOM 3064 N N . VAL B 1 7 ? 44.777 21.218 88.325 1.00 62.76 22 VAL B N 1
ATOM 3065 C CA . VAL B 1 7 ? 43.781 21.609 87.341 1.00 59.44 22 VAL B CA 1
ATOM 3066 C C . VAL B 1 7 ? 44.036 20.865 86.044 1.00 57.26 22 VAL B C 1
ATOM 3067 O O . VAL B 1 7 ? 45.129 20.904 85.488 1.00 57.12 22 VAL B O 1
ATOM 3071 N N . LEU B 1 8 ? 43.010 20.171 85.580 1.00 60.51 23 LEU B N 1
ATOM 3072 C CA . LEU B 1 8 ? 43.135 19.297 84.440 1.00 53.61 23 LEU B CA 1
ATOM 3073 C C . LEU B 1 8 ? 42.742 20.025 83.169 1.00 57.73 23 LEU B C 1
ATOM 3074 O O . LEU B 1 8 ? 41.716 20.700 83.126 1.00 60.46 23 LEU B O 1
ATOM 3079 N N . VAL B 1 9 ? 43.572 19.899 82.139 1.00 55.66 24 VAL B N 1
ATOM 3080 C CA . VAL B 1 9 ? 43.390 20.660 80.916 1.00 52.89 24 VAL B CA 1
ATOM 3081 C C . VAL B 1 9 ? 43.342 19.753 79.684 1.00 56.02 24 VAL B C 1
ATOM 3082 O O . VAL B 1 9 ? 44.376 19.284 79.211 1.00 52.39 24 VAL B O 1
ATOM 3086 N N . HIS B 1 10 ? 42.141 19.529 79.156 1.00 56.14 25 HIS B N 1
ATOM 3087 C CA . HIS B 1 10 ? 41.966 18.706 77.956 1.00 54.47 25 HIS B CA 1
ATOM 3088 C C . HIS B 1 10 ? 42.646 19.312 76.731 1.00 57.16 25 HIS B C 1
ATOM 3089 O O . HIS B 1 10 ? 42.970 20.504 76.703 1.00 50.29 25 HIS B O 1
ATOM 3096 N N . GLY B 1 11 ? 42.828 18.484 75.704 1.00 56.95 26 GLY B N 1
ATOM 3097 C CA . GLY B 1 11 ? 43.506 18.905 74.490 1.00 53.89 26 GLY B CA 1
ATOM 3098 C C . GLY B 1 11 ? 42.603 19.127 73.285 1.00 55.56 26 GLY B C 1
ATOM 3099 O O . GLY B 1 11 ? 41.489 19.648 73.394 1.00 55.91 26 GLY B O 1
ATOM 3100 N N . PHE B 1 12 ? 43.117 18.744 72.120 1.00 57.65 27 PHE B N 1
ATOM 3101 C CA . PHE B 1 12 ? 42.409 18.848 70.844 1.00 57.72 27 PHE B CA 1
ATOM 3102 C C . PHE B 1 12 ? 41.113 18.020 70.863 1.00 54.94 27 PHE B C 1
ATOM 3103 O O . PHE B 1 12 ? 41.148 16.841 71.149 1.00 47.11 27 PHE B O 1
ATOM 3111 N N . MET B 1 13 ? 39.979 18.662 70.581 1.00 58.27 28 MET B N 1
ATOM 3112 C CA . MET B 1 13 ? 38.648 18.026 70.589 1.00 53.33 28 MET B CA 1
ATOM 3113 C C . MET B 1 13 ? 38.176 17.564 71.972 1.00 53.41 28 MET B C 1
ATOM 3114 O O . MET B 1 13 ? 37.160 16.879 72.085 1.00 52.49 28 MET B O 1
ATOM 3119 N N . GLY B 1 14 ? 38.893 17.947 73.021 1.00 56.77 29 GLY B N 1
ATOM 3120 C CA . GLY B 1 14 ? 38.482 17.606 74.374 1.00 56.84 29 GLY B CA 1
ATOM 3121 C C . GLY B 1 14 ? 37.174 18.255 74.789 1.00 56.03 29 GLY B C 1
ATOM 3122 O O . GLY B 1 14 ? 36.791 19.285 74.241 1.00 55.95 29 GLY B O 1
ATOM 3123 N N . TRP B 1 15 ? 36.511 17.672 75.786 1.00 56.36 30 TRP B N 1
ATOM 3124 C CA . TRP B 1 15 ? 35.191 18.126 76.215 1.00 52.68 30 TRP B CA 1
ATOM 3125 C C . TRP B 1 15 ? 35.075 18.202 77.740 1.00 55.95 30 TRP B C 1
ATOM 3126 O O . TRP B 1 15 ? 35.787 17.501 78.462 1.00 58.23 30 TRP B O 1
ATOM 3137 N N . GLY B 1 16 ? 34.168 19.046 78.226 1.00 60.49 31 GLY B N 1
ATOM 3138 C CA . GLY B 1 16 ? 34.011 19.295 79.649 1.00 50.85 31 GLY B CA 1
ATOM 3139 C C . GLY B 1 16 ? 33.015 18.361 80.308 1.00 57.30 31 GLY B C 1
ATOM 3140 O O . GLY B 1 16 ? 32.295 17.636 79.628 1.00 56.30 31 GLY B O 1
ATOM 3141 N N . ARG B 1 17 ? 32.955 18.406 81.638 1.00 56.91 32 ARG B N 1
ATOM 3142 C CA . ARG B 1 17 ? 32.204 17.428 82.423 1.00 56.97 32 ARG B CA 1
ATOM 3143 C C . ARG B 1 17 ? 30.706 17.491 82.157 1.00 62.17 32 ARG B C 1
ATOM 3144 O O . ARG B 1 17 ? 29.995 16.513 82.376 1.00 64.21 32 ARG B O 1
ATOM 3152 N N . ASN B 1 18 ? 30.228 18.636 81.682 1.00 64.52 33 ASN B N 1
ATOM 3153 C CA . ASN B 1 18 ? 28.815 18.796 81.362 1.00 72.93 33 ASN B CA 1
ATOM 3154 C C . ASN B 1 18 ? 28.490 18.423 79.913 1.00 75.76 33 ASN B C 1
ATOM 3155 O O . ASN B 1 18 ? 27.365 18.598 79.448 1.00 80.61 33 ASN B O 1
ATOM 3160 N N . GLU B 1 19 ? 29.485 17.896 79.211 1.00 71.72 34 GLU B N 1
ATOM 3161 C CA . GLU B 1 19 ? 29.319 17.458 77.837 1.00 65.17 34 GLU B CA 1
ATOM 3162 C C . GLU B 1 19 ? 29.553 15.962 77.767 1.00 60.65 34 GLU B C 1
ATOM 3163 O O . GLU B 1 19 ? 30.201 15.396 78.655 1.00 58.27 34 GLU B O 1
ATOM 3169 N N . VAL B 1 20 ? 29.027 15.330 76.716 1.00 59.65 35 VAL B N 1
ATOM 3170 C CA . VAL B 1 20 ? 29.231 13.903 76.486 1.00 54.52 35 VAL B CA 1
ATOM 3171 C C . VAL B 1 20 ? 28.917 13.091 77.735 1.00 56.49 35 VAL B C 1
ATOM 3172 O O . VAL B 1 20 ? 29.826 12.609 78.408 1.00 56.38 35 VAL B O 1
ATOM 3176 N N . LEU B 1 21 ? 27.637 13.004 78.082 1.00 58.88 36 LEU B N 1
ATOM 3177 C CA . LEU B 1 21 ? 27.206 12.222 79.236 1.00 58.67 36 LEU B CA 1
ATOM 3178 C C . LEU B 1 21 ? 27.715 10.795 79.175 1.00 60.59 36 LEU B C 1
ATOM 3179 O O . LEU B 1 21 ? 27.664 10.161 78.120 1.00 60.36 36 LEU B O 1
ATOM 3184 N N . GLY B 1 22 ? 28.212 10.294 80.301 1.00 59.02 37 GLY B N 1
ATOM 3185 C CA . GLY B 1 22 ? 28.599 8.903 80.375 1.00 57.78 37 GLY B CA 1
ATOM 3186 C C . GLY B 1 22 ? 30.062 8.661 80.088 1.00 58.83 37 GLY B C 1
ATOM 3187 O O . GLY B 1 22 ? 30.557 7.553 80.257 1.00 64.33 37 GLY B O 1
ATOM 3188 N N . LEU B 1 23 ? 30.760 9.684 79.625 1.00 54.67 38 LEU B N 1
ATOM 3189 C CA . LEU B 1 23 ? 32.175 9.534 79.347 1.00 47.34 38 LEU B CA 1
ATOM 3190 C C . LEU B 1 23 ? 32.952 10.797 79.697 1.00 50.07 38 LEU B C 1
ATOM 3191 O O . LEU B 1 23 ? 32.866 11.808 79.001 1.00 49.39 38 LEU B O 1
ATOM 3196 N N . LYS B 1 24 ? 33.726 10.719 80.768 1.00 53.03 39 LYS B N 1
ATOM 3197 C CA . LYS B 1 24 ? 34.627 11.787 81.146 1.00 44.25 39 LYS B CA 1
ATOM 3198 C C . LYS B 1 24 ? 35.867 11.728 80.274 1.00 48.55 39 LYS B C 1
ATOM 3199 O O . LYS B 1 24 ? 36.418 10.645 80.027 1.00 43.25 39 LYS B O 1
ATOM 3205 N N . TYR B 1 25 ? 36.291 12.880 79.776 1.00 43.65 40 TYR B N 1
ATOM 3206 C CA . TYR B 1 25 ? 37.557 12.978 79.069 1.00 43.04 40 TYR B CA 1
ATOM 3207 C C . TYR B 1 25 ? 38.693 12.464 79.941 1.00 48.03 40 TYR B C 1
ATOM 3208 O O . TYR B 1 25 ? 39.581 11.747 79.473 1.00 45.07 40 TYR B O 1
ATOM 3217 N N . TRP B 1 26 ? 38.656 12.829 81.213 1.00 44.20 41 TRP B N 1
ATOM 3218 C CA . TRP B 1 26 ? 39.657 12.368 82.154 1.00 49.23 41 TRP B CA 1
ATOM 3219 C C . TRP B 1 26 ? 39.164 11.128 82.895 1.00 48.79 41 TRP B C 1
ATOM 3220 O O . TRP B 1 26 ? 38.571 11.226 83.965 1.00 49.19 41 TRP B O 1
ATOM 3231 N N . GLY B 1 27 ? 39.398 9.960 82.306 1.00 45.11 42 GLY B N 1
ATOM 3232 C CA . GLY B 1 27 ? 39.101 8.710 82.970 1.00 42.80 42 GLY B CA 1
ATOM 3233 C C . GLY B 1 27 ? 38.085 7.827 82.273 1.00 44.76 42 GLY B C 1
ATOM 3234 O O . GLY B 1 27 ? 37.877 6.695 82.690 1.00 41.88 42 GLY B O 1
ATOM 3235 N N . GLY B 1 28 ? 37.444 8.326 81.224 1.00 41.49 43 GLY B N 1
ATOM 3236 C CA . GLY B 1 28 ? 36.408 7.549 80.564 1.00 41.89 43 GLY B CA 1
ATOM 3237 C C . GLY B 1 28 ? 35.215 7.329 81.482 1.00 47.19 43 GLY B C 1
ATOM 3238 O O . GLY B 1 28 ? 34.582 8.292 81.959 1.00 46.91 43 GLY B O 1
ATOM 3239 N N . ILE B 1 29 ? 34.909 6.062 81.749 1.00 46.68 44 ILE B N 1
ATOM 3240 C CA . ILE B 1 29 ? 33.776 5.730 82.609 1.00 54.38 44 ILE B CA 1
ATOM 3241 C C . ILE B 1 29 ? 34.151 5.724 84.094 1.00 57.19 44 ILE B C 1
ATOM 3242 O O . ILE B 1 29 ? 33.326 5.393 84.942 1.00 60.96 44 ILE B O 1
ATOM 3247 N N . THR B 1 30 ? 35.396 6.089 84.395 1.00 54.74 45 THR B N 1
ATOM 3248 C CA . THR B 1 30 ? 35.810 6.422 85.756 1.00 55.70 45 THR B CA 1
ATOM 3249 C C . THR B 1 30 ? 35.993 7.940 85.835 1.00 55.93 45 THR B C 1
ATOM 3250 O O . THR B 1 30 ? 36.509 8.558 84.903 1.00 56.01 45 THR B O 1
ATOM 3254 N N . ASP B 1 31 ? 35.540 8.553 86.920 1.00 56.20 46 ASP B N 1
ATOM 3255 C CA . ASP B 1 31 ? 35.708 9.992 87.085 1.00 54.83 46 ASP B CA 1
ATOM 3256 C C . ASP B 1 31 ? 37.017 10.252 87.817 1.00 54.21 46 ASP B C 1
ATOM 3257 O O . ASP B 1 31 ? 37.022 10.389 89.040 1.00 55.24 46 ASP B O 1
ATOM 3262 N N . TYR B 1 32 ? 38.125 10.318 87.080 1.00 55.66 47 TYR B N 1
ATOM 3263 C CA . TYR B 1 32 ? 39.439 10.448 87.715 1.00 58.14 47 TYR B CA 1
ATOM 3264 C C . TYR B 1 32 ? 39.537 11.649 88.630 1.00 55.09 47 TYR B C 1
ATOM 3265 O O . TYR B 1 32 ? 40.138 11.564 89.702 1.00 57.59 47 TYR B O 1
ATOM 3274 N N . GLU B 1 33 ? 38.979 12.773 88.188 1.00 54.04 48 GLU B N 1
ATOM 3275 C CA . GLU B 1 33 ? 39.016 13.992 88.975 1.00 52.13 48 GLU B CA 1
ATOM 3276 C C . GLU B 1 33 ? 38.438 13.755 90.363 1.00 57.73 48 GLU B C 1
ATOM 3277 O O . GLU B 1 33 ? 39.074 14.062 91.370 1.00 63.29 48 GLU B O 1
ATOM 3283 N N . GLN B 1 34 ? 37.238 13.196 90.422 1.00 54.74 49 GLN B N 1
ATOM 3284 C CA . GLN B 1 34 ? 36.598 12.975 91.708 1.00 61.62 49 GLN B CA 1
ATOM 3285 C C . GLN B 1 34 ? 37.334 11.943 92.550 1.00 64.33 49 GLN B C 1
ATOM 3286 O O . GLN B 1 34 ? 37.447 12.112 93.764 1.00 73.45 49 GLN B O 1
ATOM 3292 N N . GLU B 1 35 ? 37.856 10.898 91.914 1.00 58.79 50 GLU B N 1
ATOM 3293 C CA . GLU B 1 35 ? 38.586 9.868 92.640 1.00 59.20 50 GLU B CA 1
ATOM 3294 C C . GLU B 1 35 ? 39.856 10.441 93.247 1.00 59.55 50 GLU B C 1
ATOM 3295 O O . GLU B 1 35 ? 40.168 10.183 94.410 1.00 62.25 50 GLU B O 1
ATOM 3301 N N . LEU B 1 36 ? 40.590 11.228 92.468 1.00 57.92 51 LEU B N 1
ATOM 3302 C CA . LEU B 1 36 ? 41.771 11.894 93.012 1.00 59.57 51 LEU B CA 1
ATOM 3303 C C . LEU B 1 36 ? 41.432 12.760 94.222 1.00 63.36 51 LEU B C 1
ATOM 3304 O O . LEU B 1 36 ? 42.144 12.725 95.227 1.00 67.98 51 LEU B O 1
ATOM 3309 N N . SER B 1 37 ? 40.346 13.527 94.128 1.00 62.51 52 SER B N 1
ATOM 3310 C CA . SER B 1 37 ? 39.908 14.372 95.244 1.00 65.36 52 SER B CA 1
ATOM 3311 C C . SER B 1 37 ? 39.565 13.514 96.462 1.00 66.27 52 SER B C 1
ATOM 3312 O O . SER B 1 37 ? 39.828 13.915 97.593 1.00 63.15 52 SER B O 1
ATOM 3315 N N . SER B 1 38 ? 38.971 12.341 96.234 1.00 63.42 53 SER B N 1
ATOM 3316 C CA . SER B 1 38 ? 38.671 11.417 97.330 1.00 66.02 53 SER B CA 1
ATOM 3317 C C . SER B 1 38 ? 39.921 10.825 97.977 1.00 67.53 53 SER B C 1
ATOM 3318 O O . SER B 1 38 ? 39.903 10.465 99.150 1.00 63.22 53 SER B O 1
ATOM 3321 N N . TYR B 1 39 ? 40.997 10.696 97.203 1.00 67.44 54 TYR B N 1
ATOM 3322 C CA . TYR B 1 39 ? 42.268 10.240 97.760 1.00 68.71 54 TYR B CA 1
ATOM 3323 C C . TYR B 1 39 ? 42.974 11.362 98.513 1.00 62.75 54 TYR B C 1
ATOM 3324 O O . TYR B 1 39 ? 43.973 11.129 99.184 1.00 74.83 54 TYR B O 1
ATOM 3333 N N . GLY B 1 40 ? 42.443 12.577 98.417 1.00 68.33 55 GLY B N 1
ATOM 3334 C CA . GLY B 1 40 ? 43.011 13.714 99.124 1.00 65.38 55 GLY B CA 1
ATOM 3335 C C . GLY B 1 40 ? 43.773 14.673 98.232 1.00 71.78 55 GLY B C 1
ATOM 3336 O O . GLY B 1 40 ? 44.193 15.732 98.675 1.00 78.34 55 GLY B O 1
ATOM 3337 N N . TYR B 1 41 ? 43.944 14.304 96.969 1.00 65.95 56 TYR B N 1
ATOM 3338 C CA . TYR B 1 41 ? 44.587 15.169 95.992 1.00 63.45 56 TYR B CA 1
ATOM 3339 C C . TYR B 1 41 ? 43.526 15.968 95.274 1.00 65.40 56 TYR B C 1
ATOM 3340 O O . TYR B 1 41 ? 42.928 15.490 94.310 1.00 66.07 56 TYR B O 1
ATOM 3349 N N . THR B 1 42 ? 43.286 17.175 95.762 1.00 63.67 57 THR B N 1
ATOM 3350 C CA . THR B 1 42 ? 42.302 18.061 95.178 1.00 63.72 57 THR B CA 1
ATOM 3351 C C . THR B 1 42 ? 42.578 18.258 93.700 1.00 62.02 57 THR B C 1
ATOM 3352 O O . THR B 1 42 ? 43.679 18.668 93.321 1.00 66.09 57 THR B O 1
ATOM 3356 N N . ALA B 1 43 ? 41.588 17.950 92.866 1.00 61.20 58 ALA B N 1
ATOM 3357 C CA . ALA B 1 43 ? 41.718 18.134 91.421 1.00 60.01 58 ALA B CA 1
ATOM 3358 C C . ALA B 1 43 ? 40.509 18.858 90.850 1.00 63.47 58 ALA B C 1
ATOM 3359 O O . ALA B 1 43 ? 39.372 18.596 91.244 1.00 66.92 58 ALA B O 1
ATOM 3361 N N . TYR B 1 44 ? 40.766 19.778 89.928 1.00 62.58 59 TYR B N 1
ATOM 3362 C CA . TYR B 1 44 ? 39.704 20.516 89.258 1.00 62.06 59 TYR B CA 1
ATOM 3363 C C . TYR B 1 44 ? 39.808 20.280 87.766 1.00 60.59 59 TYR B C 1
ATOM 3364 O O . TYR B 1 44 ? 40.876 19.947 87.261 1.00 57.20 59 TYR B O 1
ATOM 3373 N N . THR B 1 45 ? 38.711 20.486 87.053 1.00 65.02 60 THR B N 1
ATOM 3374 C CA . THR B 1 45 ? 38.701 20.226 85.620 1.00 63.63 60 THR B CA 1
ATOM 3375 C C . THR B 1 45 ? 38.354 21.484 84.856 1.00 64.13 60 THR B C 1
ATOM 3376 O O . THR B 1 45 ? 37.254 22.016 84.990 1.00 57.68 60 THR B O 1
ATOM 3380 N N . ALA B 1 46 ? 39.301 21.941 84.048 1.00 61.72 61 ALA B N 1
ATOM 3381 C CA . ALA B 1 46 ? 39.106 23.125 83.227 1.00 61.92 61 ALA B CA 1
ATOM 3382 C C . ALA B 1 46 ? 38.569 22.763 81.854 1.00 63.46 61 ALA B C 1
ATOM 3383 O O . ALA B 1 46 ? 38.860 21.692 81.317 1.00 61.85 61 ALA B O 1
ATOM 3385 N N . THR B 1 47 ? 37.798 23.674 81.277 1.00 65.23 62 THR B N 1
ATOM 3386 C CA . THR B 1 47 ? 37.275 23.450 79.942 1.00 66.71 62 THR B CA 1
ATOM 3387 C C . THR B 1 47 ? 37.591 24.650 79.065 1.00 68.98 62 THR B C 1
ATOM 3388 O O . THR B 1 47 ? 37.345 25.798 79.444 1.00 69.84 62 THR B O 1
ATOM 3392 N N . VAL B 1 48 ? 38.167 24.372 77.902 1.00 68.98 63 VAL B N 1
ATOM 3393 C CA . VAL B 1 48 ? 38.502 25.402 76.929 1.00 70.84 63 VAL B CA 1
ATOM 3394 C C . VAL B 1 48 ? 38.018 24.976 75.549 1.00 69.71 63 VAL B C 1
ATOM 3395 O O . VAL B 1 48 ? 37.526 23.858 75.376 1.00 70.20 63 VAL B O 1
ATOM 3399 N N . GLY B 1 49 ? 38.160 25.860 74.569 1.00 68.84 64 GLY B N 1
ATOM 3400 C CA . GLY B 1 49 ? 37.676 25.575 73.233 1.00 64.91 64 GLY B CA 1
ATOM 3401 C C . GLY B 1 49 ? 38.413 24.395 72.638 1.00 63.91 64 GLY B C 1
ATOM 3402 O O . GLY B 1 49 ? 39.644 24.409 72.574 1.00 65.79 64 GLY B O 1
ATOM 3403 N N . PRO B 1 50 ? 37.668 23.364 72.197 1.00 58.89 65 PRO B N 1
ATOM 3404 C CA . PRO B 1 50 ? 38.259 22.147 71.630 1.00 57.76 65 PRO B CA 1
ATOM 3405 C C . PRO B 1 50 ? 39.051 22.389 70.347 1.00 56.73 65 PRO B C 1
ATOM 3406 O O . PRO B 1 50 ? 39.942 21.595 70.033 1.00 56.81 65 PRO B O 1
ATOM 3410 N N . VAL B 1 51 ? 38.734 23.453 69.615 1.00 55.32 66 VAL B N 1
ATOM 3411 C CA . VAL B 1 51 ? 39.457 23.747 68.376 1.00 58.75 66 VAL B CA 1
ATOM 3412 C C . VAL B 1 51 ? 39.910 25.197 68.279 1.00 63.39 66 VAL B C 1
ATOM 3413 O O . VAL B 1 51 ? 40.369 25.634 67.223 1.00 66.16 66 VAL B O 1
ATOM 3417 N N . SER B 1 52 ? 39.783 25.955 69.364 1.00 61.71 67 SER B N 1
ATOM 3418 C CA . SER B 1 52 ? 40.323 27.307 69.347 1.00 63.43 67 SER B CA 1
ATOM 3419 C C . SER B 1 52 ? 41.854 27.275 69.324 1.00 65.36 67 SER B C 1
ATOM 3420 O O . SER B 1 52 ? 42.485 26.219 69.440 1.00 65.15 67 SER B O 1
ATOM 3423 N N . SER B 1 53 ? 42.426 28.457 69.179 1.00 61.95 68 SER B N 1
ATOM 3424 C CA . SER B 1 53 ? 43.856 28.697 69.255 1.00 67.18 68 SER B CA 1
ATOM 3425 C C . SER B 1 53 ? 44.392 28.466 70.675 1.00 67.50 68 SER B C 1
ATOM 3426 O O . SER B 1 53 ? 43.630 28.479 71.641 1.00 62.54 68 SER B O 1
ATOM 3429 N N . ASN B 1 54 ? 45.701 28.267 70.804 1.00 62.74 69 A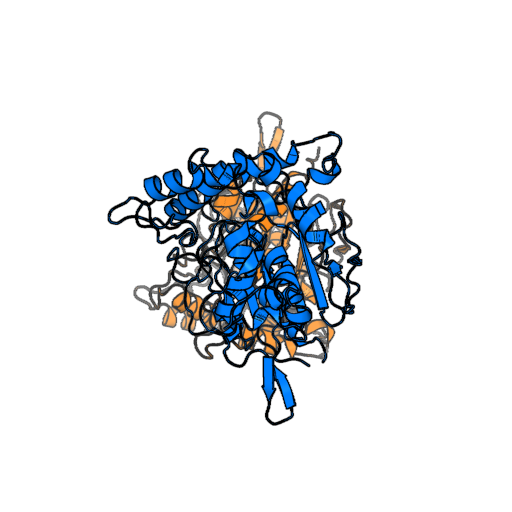SN B N 1
ATOM 3430 C CA . ASN B 1 54 ? 46.320 28.172 72.120 1.00 62.99 69 ASN B CA 1
ATOM 3431 C C . ASN B 1 54 ? 46.198 29.500 72.871 1.00 73.41 69 ASN B C 1
ATOM 3432 O O . ASN B 1 54 ? 45.988 29.523 74.088 1.00 70.97 69 ASN B O 1
ATOM 3437 N N . TRP B 1 55 ? 46.343 30.604 72.139 1.00 68.07 70 TRP B N 1
ATOM 3438 C CA . TRP B 1 55 ? 46.116 31.931 72.699 1.00 71.00 70 TRP B CA 1
ATOM 3439 C C . TRP B 1 55 ? 44.707 32.050 73.245 1.00 70.80 70 TRP B C 1
ATOM 3440 O O . TRP B 1 55 ? 44.511 32.475 74.375 1.00 78.08 70 TRP B O 1
ATOM 3451 N N . ASP B 1 56 ? 43.725 31.679 72.437 1.00 69.48 71 ASP B N 1
ATOM 3452 C CA . ASP B 1 56 ? 42.334 31.767 72.854 1.00 69.38 71 ASP B CA 1
ATOM 3453 C C . ASP B 1 56 ? 42.038 30.883 74.062 1.00 68.43 71 ASP B C 1
ATOM 3454 O O . ASP B 1 56 ? 41.393 31.333 75.014 1.00 68.78 71 ASP B O 1
ATOM 3459 N N . ARG B 1 57 ? 42.547 29.650 74.035 1.00 65.15 72 ARG B N 1
ATOM 3460 C CA . ARG B 1 57 ? 42.337 28.676 75.104 1.00 63.44 72 ARG B CA 1
ATOM 3461 C C . ARG B 1 57 ? 42.996 29.113 76.408 1.00 69.43 72 ARG B C 1
ATOM 3462 O O . ARG B 1 57 ? 42.434 28.945 77.488 1.00 64.90 72 ARG B O 1
ATOM 3470 N N . ALA B 1 58 ? 44.192 29.679 76.300 1.00 66.38 73 ALA B N 1
ATOM 3471 C CA . ALA B 1 58 ? 44.894 30.174 77.471 1.00 68.11 73 ALA B CA 1
ATOM 3472 C C . ALA B 1 58 ? 44.073 31.267 78.161 1.00 70.56 73 ALA B C 1
ATOM 3473 O O . ALA B 1 58 ? 43.987 31.297 79.390 1.00 71.10 73 ALA B O 1
ATOM 3475 N N . CYS B 1 59 ? 43.458 32.146 77.368 1.00 71.88 74 CYS B N 1
ATOM 3476 C CA . CYS B 1 59 ? 42.594 33.205 77.911 1.00 77.35 74 CYS B CA 1
ATOM 3477 C C . CYS B 1 59 ? 41.352 32.625 78.570 1.00 76.19 74 CYS B C 1
ATOM 3478 O O . CYS B 1 59 ? 40.930 33.080 79.634 1.00 74.53 74 CYS B O 1
ATOM 3481 N N . GLU B 1 60 ? 40.746 31.644 77.910 1.00 72.20 75 GLU B N 1
ATOM 3482 C CA . GLU B 1 60 ? 39.611 30.941 78.484 1.00 71.22 75 GLU B CA 1
ATOM 3483 C C . GLU B 1 60 ? 40.048 30.256 79.766 1.00 68.38 75 GLU B C 1
ATOM 3484 O O . GLU B 1 60 ? 39.320 30.246 80.758 1.00 68.89 75 GLU B O 1
ATOM 3490 N N . LEU B 1 61 ? 41.268 29.728 79.750 1.00 67.40 76 LEU B N 1
ATOM 3491 C CA . LEU B 1 61 ? 41.781 28.976 80.883 1.00 69.88 76 LEU B CA 1
ATOM 3492 C C . LEU B 1 61 ? 41.920 29.879 82.101 1.00 72.87 76 LEU B C 1
ATOM 3493 O O . LEU B 1 61 ? 41.484 29.514 83.197 1.00 73.84 76 LEU B O 1
ATOM 3498 N N . TYR B 1 62 ? 42.506 31.060 81.904 1.00 75.65 77 TYR B N 1
ATOM 3499 C CA . TYR B 1 62 ? 42.691 32.020 83.002 1.00 74.51 77 TYR B CA 1
ATOM 3500 C C . TYR B 1 62 ? 41.362 32.338 83.672 1.00 75.44 77 TYR B C 1
ATOM 3501 O O . TYR B 1 62 ? 41.217 32.178 84.882 1.00 75.98 77 TYR B O 1
ATOM 3510 N N . ALA B 1 63 ? 40.384 32.746 82.870 1.00 75.67 78 ALA B N 1
ATOM 3511 C CA . ALA B 1 63 ? 39.056 33.054 83.383 1.00 77.70 78 ALA B CA 1
ATOM 3512 C C . ALA B 1 63 ? 38.380 31.830 84.009 1.00 79.33 78 ALA B C 1
ATOM 3513 O O . ALA B 1 63 ? 37.724 31.955 85.043 1.00 84.02 78 ALA B O 1
ATOM 3515 N N . TYR B 1 64 ? 38.541 30.656 83.398 1.00 71.49 79 TYR B N 1
ATOM 3516 C CA . TYR B 1 64 ? 37.854 29.455 83.885 1.00 69.45 79 TYR B CA 1
ATOM 3517 C C . TYR B 1 64 ? 38.328 29.055 85.270 1.00 69.73 79 TYR B C 1
ATOM 3518 O O . TYR B 1 64 ? 37.526 28.659 86.117 1.00 69.75 79 TYR B O 1
ATOM 3527 N N . ILE B 1 65 ? 39.637 29.152 85.488 1.00 70.08 80 ILE B N 1
ATOM 3528 C CA . ILE B 1 65 ? 40.226 28.876 86.798 1.00 72.47 80 ILE B CA 1
ATOM 3529 C C . ILE B 1 65 ? 39.942 30.005 87.802 1.00 76.41 80 ILE B C 1
ATOM 3530 O O . ILE B 1 65 ? 39.280 29.795 88.823 1.00 77.12 80 ILE B O 1
ATOM 3535 N N . LYS B 1 66 ? 40.455 31.197 87.503 1.00 76.03 81 LYS B N 1
ATOM 3536 C CA . LYS B 1 66 ? 40.376 32.331 88.423 1.00 88.74 81 LYS B CA 1
ATOM 3537 C C . LYS B 1 66 ? 38.954 32.827 88.635 1.00 90.10 81 LYS B C 1
ATOM 3538 O O . LYS B 1 66 ? 38.558 33.139 89.753 1.00 82.38 81 LYS B O 1
ATOM 3544 N N . GLY B 1 67 ? 38.182 32.871 87.559 1.00 86.48 82 GLY B N 1
ATOM 3545 C CA . GLY B 1 67 ? 36.852 33.443 87.604 1.00 83.93 82 GLY B CA 1
ATOM 3546 C C . GLY B 1 67 ? 36.847 34.711 86.782 1.00 83.74 82 GLY B C 1
ATOM 3547 O O . GLY B 1 67 ? 37.871 35.381 86.657 1.00 84.66 82 GLY B O 1
ATOM 3548 N N . GLY B 1 68 ? 35.701 35.035 86.199 1.00 84.70 83 GLY B N 1
ATOM 3549 C CA . GLY B 1 68 ? 35.564 36.286 85.481 1.00 88.95 83 GLY B CA 1
ATOM 3550 C C . GLY B 1 68 ? 35.079 36.069 84.068 1.00 89.21 83 GLY B C 1
ATOM 3551 O O . GLY B 1 68 ? 34.541 35.013 83.740 1.00 87.35 83 GLY B O 1
ATOM 3552 N N . THR B 1 69 ? 35.281 37.080 83.233 1.00 86.49 84 THR B N 1
ATOM 3553 C CA . THR B 1 69 ? 34.890 37.036 81.837 1.00 85.54 84 THR B CA 1
ATOM 3554 C C . THR B 1 69 ? 36.129 36.845 80.976 1.00 84.32 84 THR B C 1
ATOM 3555 O O . THR B 1 69 ? 37.191 37.392 81.270 1.00 85.77 84 THR B O 1
ATOM 3559 N N . VAL B 1 70 ? 36.004 36.016 79.949 1.00 82.74 85 VAL B N 1
ATOM 3560 C CA . VAL B 1 70 ? 37.102 35.765 79.034 1.00 80.49 85 VAL B CA 1
ATOM 3561 C C . VAL B 1 70 ? 37.459 37.025 78.264 1.00 83.48 85 VAL B C 1
ATOM 3562 O O . VAL B 1 70 ? 36.612 37.626 77.605 1.00 84.58 85 VAL B O 1
ATOM 3566 N N . ASP B 1 71 ? 38.722 37.416 78.345 1.00 84.29 86 ASP B N 1
ATOM 3567 C CA . ASP B 1 71 ? 39.202 38.559 77.591 1.00 92.66 86 ASP B CA 1
ATOM 3568 C C . ASP B 1 71 ? 40.309 38.114 76.646 1.00 85.56 86 ASP B C 1
ATOM 3569 O O . ASP B 1 71 ? 41.439 37.874 77.070 1.00 85.26 86 ASP B O 1
ATOM 3574 N N . TYR B 1 72 ? 39.980 37.987 75.367 1.00 84.77 87 TYR B N 1
ATOM 3575 C CA . TYR B 1 72 ? 40.971 37.574 74.392 1.00 83.56 87 TYR B CA 1
ATOM 3576 C C . TYR B 1 72 ? 41.979 38.692 74.120 1.00 86.69 87 TYR B C 1
ATOM 3577 O O . TYR B 1 72 ? 43.051 38.453 73.564 1.00 86.21 87 TYR B O 1
ATOM 3586 N N . GLY B 1 73 ? 41.637 39.915 74.514 1.00 90.08 88 GLY B N 1
ATOM 3587 C CA . GLY B 1 73 ? 42.565 41.024 74.395 1.00 93.44 88 GLY B CA 1
ATOM 3588 C C . GLY B 1 73 ? 42.149 42.041 73.348 1.00 101.35 88 GLY B C 1
ATOM 3589 O O . GLY B 1 73 ? 41.601 41.682 72.306 1.00 99.19 88 GLY B O 1
ATOM 3590 N N . HIS B 1 74 ? 42.430 43.313 73.609 1.00 100.04 89 HIS B N 1
ATOM 3591 C CA . HIS B 1 74 ? 42.048 44.359 72.675 1.00 104.97 89 HIS B CA 1
ATOM 3592 C C . HIS B 1 74 ? 42.785 44.217 71.342 1.00 102.68 89 HIS B C 1
ATOM 3593 O O . HIS B 1 74 ? 42.166 44.178 70.276 1.00 102.35 89 HIS B O 1
ATOM 3600 N N . ALA B 1 75 ? 44.109 44.116 71.414 1.00 104.56 90 ALA B N 1
ATOM 3601 C CA . ALA B 1 75 ? 44.940 44.010 70.221 1.00 102.83 90 ALA B CA 1
ATOM 3602 C C . ALA B 1 75 ? 44.686 42.713 69.461 1.00 105.92 90 ALA B C 1
ATOM 3603 O O . ALA B 1 75 ? 44.365 42.744 68.269 1.00 106.09 90 ALA B O 1
ATOM 3605 N N . HIS B 1 76 ? 44.834 41.581 70.149 1.00 95.38 91 HIS B N 1
ATOM 3606 C CA . HIS B 1 76 ? 44.678 40.278 69.517 1.00 91.52 91 HIS B CA 1
ATOM 3607 C C . HIS B 1 76 ? 43.352 40.143 68.778 1.00 90.66 91 HIS B C 1
ATOM 3608 O O . HIS B 1 76 ? 43.325 39.718 67.622 1.00 89.53 91 HIS B O 1
ATOM 3615 N N . SER B 1 77 ? 42.257 40.480 69.456 1.00 91.27 92 SER B N 1
ATOM 3616 C CA . SER B 1 77 ? 40.920 40.339 68.880 1.00 90.57 92 SER B CA 1
ATOM 3617 C C . SER B 1 77 ? 40.803 41.083 67.567 1.00 95.70 92 SER B C 1
ATOM 3618 O O . SER B 1 77 ? 40.388 40.522 66.550 1.00 94.48 92 SER B O 1
ATOM 3621 N N . THR B 1 78 ? 41.192 42.352 67.605 1.00 99.07 93 THR B N 1
ATOM 3622 C CA . THR B 1 78 ? 41.071 43.234 66.460 1.00 102.85 93 THR B CA 1
ATOM 3623 C C . THR B 1 78 ? 41.865 42.691 65.287 1.00 100.89 93 THR B C 1
ATOM 3624 O O . THR B 1 78 ? 41.357 42.618 64.171 1.00 100.73 93 THR B O 1
ATOM 3628 N N . GLN B 1 79 ? 43.109 42.306 65.546 1.00 97.37 94 GLN B N 1
ATOM 3629 C CA . GLN B 1 79 ? 43.973 41.779 64.497 1.00 96.36 94 GLN B CA 1
ATOM 3630 C C . GLN B 1 79 ? 43.420 40.492 63.868 1.00 100.97 94 GLN B C 1
ATOM 3631 O O . GLN B 1 79 ? 43.605 40.249 62.676 1.00 100.81 94 GLN B O 1
ATOM 3637 N N . LYS B 1 80 ? 42.737 39.672 64.659 1.00 89.73 95 LYS B N 1
ATOM 3638 C CA . LYS B 1 80 ? 42.195 38.426 64.135 1.00 90.06 95 LYS B CA 1
ATOM 3639 C C . LYS B 1 80 ? 40.745 38.502 63.659 1.00 90.18 95 LYS B C 1
ATOM 3640 O O . LYS B 1 80 ? 40.305 37.647 62.892 1.00 90.28 95 LYS B O 1
ATOM 3646 N N . GLY B 1 81 ? 39.994 39.496 64.117 1.00 89.94 96 GLY B N 1
ATOM 3647 C CA . GLY B 1 81 ? 38.595 39.583 63.740 1.00 88.91 96 GLY B CA 1
ATOM 3648 C C . GLY B 1 81 ? 37.696 38.810 64.694 1.00 89.63 96 GLY B C 1
ATOM 3649 O O . GLY B 1 81 ? 36.885 37.985 64.260 1.00 85.25 96 GLY B O 1
ATOM 3650 N N . HIS B 1 82 ? 37.858 39.078 65.993 1.00 86.97 97 HIS B N 1
ATOM 3651 C CA . HIS B 1 82 ? 37.110 38.414 67.062 1.00 97.14 97 HIS B CA 1
ATOM 3652 C C . HIS B 1 82 ? 35.857 39.135 67.521 1.00 98.22 97 HIS B C 1
ATOM 3653 O O . HIS B 1 82 ? 35.459 40.166 66.993 1.00 108.91 97 HIS B O 1
ATOM 3660 N N . SER B 1 83 ? 35.255 38.550 68.545 1.00 91.38 98 SER B N 1
ATOM 3661 C CA . SER B 1 83 ? 34.580 39.292 69.588 1.00 89.28 98 SER B CA 1
ATOM 3662 C C . SER B 1 83 ? 35.640 39.363 70.681 1.00 90.65 98 SER B C 1
ATOM 3663 O O . SER B 1 83 ? 36.230 38.335 71.014 1.00 89.36 98 SER B O 1
ATOM 3666 N N . ARG B 1 84 ? 35.921 40.545 71.221 1.00 93.55 99 ARG B N 1
ATOM 3667 C CA . ARG B 1 84 ? 36.965 40.657 72.238 1.00 91.33 99 ARG B CA 1
ATOM 3668 C C . ARG B 1 84 ? 36.650 39.828 73.481 1.00 92.02 99 ARG B C 1
ATOM 3669 O O . ARG B 1 84 ? 37.527 39.174 74.052 1.00 89.21 99 ARG B O 1
ATOM 3677 N N . TYR B 1 85 ? 35.389 39.854 73.888 1.00 94.83 100 TYR B N 1
ATOM 3678 C CA . TYR B 1 85 ? 34.986 39.229 75.139 1.00 95.34 100 TYR B CA 1
ATOM 3679 C C . TYR B 1 85 ? 34.320 37.877 74.924 1.00 92.30 100 TYR B C 1
ATOM 3680 O O . TYR B 1 85 ? 33.525 37.709 74.003 1.00 84.15 100 TYR B O 1
ATOM 3689 N N . GLY B 1 86 ? 34.674 36.908 75.766 1.00 89.92 101 GLY B N 1
ATOM 3690 C CA . GLY B 1 86 ? 34.109 35.570 75.680 1.00 83.13 101 GLY B CA 1
ATOM 3691 C C . GLY B 1 86 ? 33.065 35.279 76.742 1.00 85.56 101 GLY B C 1
ATOM 3692 O O . GLY B 1 86 ? 32.269 36.146 77.090 1.00 91.28 101 GLY B O 1
ATOM 3693 N N . ARG B 1 87 ? 33.084 34.064 77.283 1.00 86.55 102 ARG B N 1
ATOM 3694 C CA . ARG B 1 87 ? 32.096 33.661 78.282 1.00 84.62 102 ARG B CA 1
ATOM 3695 C C . ARG B 1 87 ? 32.516 34.094 79.681 1.00 81.72 102 ARG B C 1
ATOM 3696 O O . ARG B 1 87 ? 33.637 34.560 79.881 1.00 81.25 102 ARG B O 1
ATOM 3704 N N . THR B 1 88 ? 31.616 33.953 80.650 1.00 81.01 103 THR B N 1
ATOM 3705 C CA . THR B 1 88 ? 31.955 34.303 82.027 1.00 83.41 103 THR B CA 1
ATOM 3706 C C . THR B 1 88 ? 31.810 33.085 82.947 1.00 80.22 103 THR B C 1
ATOM 3707 O O . THR B 1 88 ? 30.854 32.313 82.849 1.00 79.62 103 THR B O 1
ATOM 3711 N N . TYR B 1 89 ? 32.768 32.921 83.847 1.00 80.06 104 TYR B N 1
ATOM 3712 C CA . TYR B 1 89 ? 32.818 31.737 84.687 1.00 81.75 104 TYR B CA 1
ATOM 3713 C C . TYR B 1 89 ? 32.834 32.028 86.179 1.00 80.78 104 TYR B C 1
ATOM 3714 O O . TYR B 1 89 ? 33.305 33.079 86.600 1.00 80.21 104 TYR B O 1
ATOM 3723 N N . PRO B 1 90 ? 32.287 31.097 86.980 1.00 80.21 105 PRO B N 1
ATOM 3724 C CA . PRO B 1 90 ? 32.358 31.196 88.441 1.00 81.66 105 PRO B CA 1
ATOM 3725 C C . PRO B 1 90 ? 33.810 31.164 88.913 1.00 80.87 105 PRO B C 1
ATOM 3726 O O . PRO B 1 90 ? 34.194 31.884 89.832 1.00 83.71 105 PRO B O 1
ATOM 3730 N N . GLY B 1 91 ? 34.609 30.318 88.272 1.00 79.13 106 GLY B N 1
ATOM 3731 C CA . GLY B 1 91 ? 35.999 30.134 88.646 1.00 79.69 106 GLY B CA 1
ATOM 3732 C C . GLY B 1 91 ? 36.175 28.860 89.449 1.00 79.40 106 GLY B C 1
ATOM 3733 O O . GLY B 1 91 ? 35.493 28.659 90.450 1.00 79.46 106 GLY B O 1
ATOM 3734 N N . LEU B 1 92 ? 37.084 27.993 89.013 1.00 79.70 107 LEU B N 1
ATOM 3735 C CA . LEU B 1 92 ? 37.329 26.739 89.716 1.00 78.86 107 LEU B CA 1
ATOM 3736 C C . LEU B 1 92 ? 38.026 26.980 91.034 1.00 82.17 107 LEU B C 1
ATOM 3737 O O . LEU B 1 92 ? 37.816 26.250 91.999 1.00 85.92 107 LEU B O 1
ATOM 3742 N N . TYR B 1 93 ? 38.859 28.013 91.063 1.00 82.06 108 TYR B N 1
ATOM 3743 C CA . TYR B 1 93 ? 39.737 28.261 92.197 1.00 85.20 108 TYR B CA 1
ATOM 3744 C C . TYR B 1 93 ? 39.960 29.770 92.360 1.00 78.16 108 TYR B C 1
ATOM 3745 O O . TYR B 1 93 ? 41.050 30.276 92.095 1.00 78.92 108 TYR B O 1
ATOM 3754 N N . PRO B 1 94 ? 38.913 30.489 92.802 1.00 80.12 109 PRO B N 1
ATOM 3755 C CA . PRO B 1 94 ? 38.877 31.957 92.888 1.00 83.25 109 PRO B CA 1
ATOM 3756 C C . PRO B 1 94 ? 40.069 32.581 93.619 1.00 85.47 109 PRO B C 1
ATOM 3757 O O . PRO B 1 94 ? 40.466 33.705 93.300 1.00 93.91 109 PRO B O 1
ATOM 3761 N N . GLU B 1 95 ? 40.628 31.859 94.584 1.00 85.14 110 GLU B N 1
ATOM 3762 C CA . GLU B 1 95 ? 41.728 32.372 95.389 1.00 91.58 110 GLU B CA 1
ATOM 3763 C C . GLU B 1 95 ? 43.072 32.077 94.750 1.00 86.14 110 GLU B C 1
ATOM 3764 O O . GLU B 1 95 ? 44.112 32.233 95.389 1.00 87.53 110 GLU B O 1
ATOM 3770 N N . TRP B 1 96 ? 43.041 31.630 93.497 1.00 83.64 111 TRP B N 1
ATOM 3771 C CA . TRP B 1 96 ? 44.260 31.331 92.764 1.00 82.44 111 TRP B CA 1
ATOM 3772 C C . TRP B 1 96 ? 45.150 32.568 92.766 1.00 92.09 111 TRP B C 1
ATOM 3773 O O . TRP B 1 96 ? 44.687 33.675 92.486 1.00 94.42 111 TRP B O 1
ATOM 3784 N N . GLY B 1 97 ? 46.412 32.391 93.140 1.00 85.89 112 GLY B N 1
ATOM 3785 C CA . GLY B 1 97 ? 47.371 33.478 93.092 1.00 89.30 112 GLY B CA 1
ATOM 3786 C C . GLY B 1 97 ? 47.345 34.412 94.288 1.00 94.94 112 GLY B C 1
ATOM 3787 O O . GLY B 1 97 ? 48.259 35.219 94.462 1.00 94.78 112 GLY B O 1
ATOM 3788 N N . ASN B 1 98 ? 46.296 34.322 95.104 1.00 98.41 113 ASN B N 1
ATOM 3789 C CA . ASN B 1 98 ? 46.220 35.106 96.339 1.00 102.85 113 ASN B CA 1
ATOM 3790 C C . ASN B 1 98 ? 47.240 34.636 97.367 1.00 103.62 113 ASN B C 1
ATOM 3791 O O . ASN B 1 98 ? 47.981 33.678 97.142 1.00 101.77 113 ASN B O 1
ATOM 3796 N N . LEU B 1 99 ? 47.258 35.312 98.508 1.00 110.02 114 LEU B N 1
ATOM 3797 C CA . LEU B 1 99 ? 48.123 34.931 99.616 1.00 114.20 114 LEU B CA 1
ATOM 3798 C C . LEU B 1 99 ? 47.291 34.522 100.819 1.00 116.77 114 LEU B C 1
ATOM 3799 O O . LEU B 1 99 ? 46.221 35.076 101.063 1.00 119.32 114 LEU B O 1
ATOM 3804 N N . THR B 1 100 ? 47.796 33.555 101.574 1.00 116.17 115 THR B N 1
ATOM 3805 C CA . THR B 1 100 ? 47.127 33.106 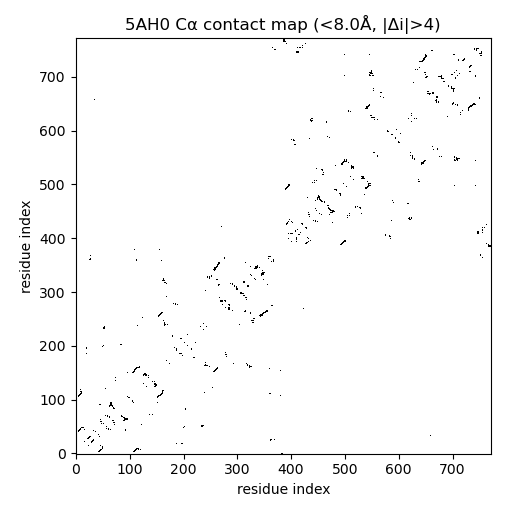102.783 1.00 117.03 115 THR B CA 1
ATOM 3806 C C . THR B 1 100 ? 47.417 34.084 103.913 1.00 122.63 115 THR B C 1
ATOM 3807 O O . THR B 1 100 ? 48.1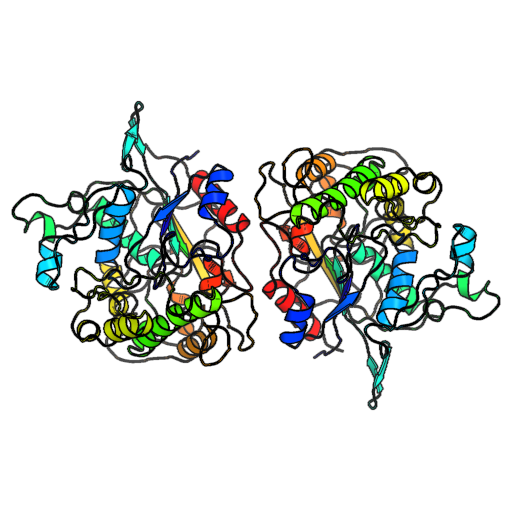23 35.079 103.716 1.00 122.59 115 THR B O 1
ATOM 3811 N N . THR B 1 101 ? 46.842 33.819 105.082 1.00 126.37 116 THR B N 1
ATOM 3812 C CA . THR B 1 101 ? 47.115 34.617 106.275 1.00 131.72 116 THR B CA 1
ATOM 3813 C C . THR B 1 101 ? 48.616 34.708 106.557 1.00 132.67 116 THR B C 1
ATOM 3814 O O . THR B 1 101 ? 49.125 35.772 106.931 1.00 135.29 116 THR B O 1
ATOM 3818 N N . GLU B 1 102 ? 49.316 33.590 106.363 1.00 130.39 117 GLU B N 1
ATOM 3819 C CA . GLU B 1 102 ? 50.758 33.526 106.582 1.00 131.29 117 GLU B CA 1
ATOM 3820 C C . GLU B 1 102 ? 51.541 33.917 105.325 1.00 126.15 117 GLU B C 1
ATOM 3821 O O . GLU B 1 102 ? 52.761 33.762 105.264 1.00 123.56 117 GLU B O 1
ATOM 3827 N N . GLY B 1 103 ? 50.829 34.403 104.316 1.00 126.85 118 GLY B N 1
ATOM 3828 C CA . GLY B 1 103 ? 51.463 35.000 103.157 1.00 129.63 118 GLY B CA 1
ATOM 3829 C C . GLY B 1 103 ? 52.182 34.073 102.197 1.00 130.95 118 GLY B C 1
ATOM 3830 O O . GLY B 1 103 ? 53.170 34.472 101.581 1.00 134.39 118 GLY B O 1
ATOM 3831 N N . LYS B 1 104 ? 51.708 32.837 102.072 1.00 128.55 119 LYS B N 1
ATOM 3832 C CA . LYS B 1 104 ? 52.190 31.960 101.010 1.00 123.17 119 LYS B CA 1
ATOM 3833 C C . LYS B 1 104 ? 51.244 32.066 99.816 1.00 117.54 119 LYS B C 1
ATOM 3834 O O . LYS B 1 104 ? 50.062 32.356 99.982 1.00 117.81 119 LYS B O 1
ATOM 3840 N N . VAL B 1 105 ? 51.753 31.823 98.616 1.00 107.63 120 VAL B N 1
ATOM 3841 C CA . VAL B 1 105 ? 50.931 31.985 97.423 1.00 100.35 120 VAL B CA 1
ATOM 3842 C C . VAL B 1 105 ? 50.143 30.728 97.076 1.00 93.72 120 VAL B C 1
ATOM 3843 O O . VAL B 1 105 ? 50.663 29.612 97.144 1.00 91.32 120 VAL B O 1
ATOM 3847 N N . ASN B 1 106 ? 48.876 30.934 96.725 1.00 90.68 121 ASN B N 1
ATOM 3848 C CA . ASN B 1 106 ? 47.982 29.867 96.296 1.00 88.50 121 ASN B CA 1
ATOM 3849 C C . ASN B 1 106 ? 48.234 29.444 94.858 1.00 87.50 121 ASN B C 1
ATOM 3850 O O . ASN B 1 106 ? 47.591 29.949 93.933 1.00 85.96 121 ASN B O 1
ATOM 3855 N N . LYS B 1 107 ? 49.158 28.511 94.667 1.00 87.59 122 LYS B N 1
ATOM 3856 C CA . LYS B 1 107 ? 49.507 28.072 93.321 1.00 85.91 122 LYS B CA 1
ATOM 3857 C C . LYS B 1 107 ? 48.703 26.843 92.897 1.00 81.15 122 LYS B C 1
ATOM 3858 O O . LYS B 1 107 ? 47.995 26.243 93.706 1.00 82.02 122 LYS B O 1
ATOM 3864 N N . ILE B 1 108 ? 48.803 26.479 91.621 1.00 80.15 123 ILE B N 1
ATOM 3865 C CA . ILE B 1 108 ? 48.179 25.254 91.125 1.00 76.61 123 ILE B CA 1
ATOM 3866 C C . ILE B 1 108 ? 49.194 24.430 90.363 1.00 74.98 123 ILE B C 1
ATOM 3867 O O . ILE B 1 108 ? 50.237 24.954 89.954 1.00 69.91 123 ILE B O 1
ATOM 3872 N N . HIS B 1 109 ? 48.883 23.139 90.203 1.00 66.49 124 HIS B N 1
ATOM 3873 C CA . HIS B 1 109 ? 49.564 22.263 89.258 1.00 64.53 124 HIS B CA 1
ATOM 3874 C C . HIS B 1 109 ? 48.732 22.139 88.004 1.00 70.43 124 HIS B C 1
ATOM 3875 O O . HIS B 1 109 ? 47.557 21.781 88.066 1.00 70.30 124 HIS B O 1
ATOM 3882 N N . LEU B 1 110 ? 49.341 22.400 86.859 1.00 66.44 125 LEU B N 1
ATOM 3883 C CA . LEU B 1 110 ? 48.654 22.191 85.597 1.00 63.79 125 LEU B CA 1
ATOM 3884 C C . LEU B 1 110 ? 49.014 20.824 85.027 1.00 64.72 125 LEU B C 1
ATOM 3885 O O . LEU B 1 110 ? 50.188 20.533 84.769 1.00 66.03 125 LEU B O 1
ATOM 3890 N N . VAL B 1 111 ? 47.997 19.985 84.856 1.00 62.95 126 VAL B N 1
ATOM 3891 C CA . VAL B 1 111 ? 48.151 18.696 84.197 1.00 54.28 126 VAL B CA 1
ATOM 3892 C C . VAL B 1 111 ? 47.359 18.708 82.891 1.00 59.48 126 VAL B C 1
ATOM 3893 O O . VAL B 1 111 ? 46.143 18.897 82.893 1.00 58.71 126 VAL B O 1
ATOM 3897 N N . ALA B 1 112 ? 48.056 18.514 81.780 1.00 52.22 127 ALA B N 1
ATOM 3898 C CA . ALA B 1 112 ? 47.462 18.703 80.469 1.00 51.33 127 ALA B CA 1
ATOM 3899 C C . ALA B 1 112 ? 47.683 17.510 79.541 1.00 55.47 127 ALA B C 1
ATOM 3900 O O . ALA B 1 112 ? 48.709 16.840 79.591 1.00 49.13 127 ALA B O 1
ATOM 3902 N N . HIS B 1 113 ? 46.714 17.273 78.671 1.00 55.01 128 HIS B N 1
ATOM 3903 C CA . HIS B 1 113 ? 46.808 16.205 77.696 1.00 53.80 128 HIS B CA 1
ATOM 3904 C C . HIS B 1 113 ? 46.758 16.814 76.312 1.00 52.81 128 HIS B C 1
ATOM 3905 O O . HIS B 1 113 ? 46.065 17.812 76.098 1.00 51.86 128 HIS B O 1
ATOM 3912 N N . SER B 1 114 ? 47.513 16.233 75.384 1.00 53.50 129 SER B N 1
ATOM 3913 C CA . SER B 1 114 ? 47.439 16.658 73.992 1.00 55.32 129 SER B CA 1
ATOM 3914 C C . SER B 1 114 ? 47.697 18.165 73.859 1.00 54.11 129 SER B C 1
ATOM 3915 O O . SER B 1 114 ? 48.580 18.704 74.523 1.00 56.95 129 SER B O 1
ATOM 3918 N N . MET B 1 115 ? 46.893 18.847 73.050 1.00 52.16 130 MET B N 1
ATOM 3919 C CA . MET B 1 115 ? 47.084 20.281 72.798 1.00 54.62 130 MET B CA 1
ATOM 3920 C C . MET B 1 115 ? 47.084 21.113 74.081 1.00 56.32 130 MET B C 1
ATOM 3921 O O . MET B 1 115 ? 47.617 22.224 74.116 1.00 57.04 130 MET B O 1
ATOM 3926 N N . GLY B 1 116 ? 46.503 20.561 75.140 1.00 56.07 131 GLY B N 1
ATOM 3927 C CA . GLY B 1 116 ? 46.505 21.224 76.425 1.00 56.46 131 GLY B CA 1
ATOM 3928 C C . GLY B 1 116 ? 47.935 21.509 76.844 1.00 59.42 131 GLY B C 1
ATOM 3929 O O . GLY B 1 116 ? 48.196 22.484 77.549 1.00 55.47 131 GLY B O 1
ATOM 3930 N N . GLY B 1 117 ? 48.864 20.655 76.408 1.00 58.64 132 GLY B N 1
ATOM 3931 C CA . GLY B 1 117 ? 50.269 20.852 76.714 1.00 53.81 132 GLY B CA 1
ATOM 3932 C C . GLY B 1 117 ? 50.763 22.192 76.194 1.00 65.35 132 GLY B C 1
ATOM 3933 O O . GLY B 1 117 ? 51.544 22.881 76.855 1.00 65.70 132 GLY B O 1
ATOM 3934 N N . GLN B 1 118 ? 50.288 22.566 75.010 1.00 61.30 133 GLN B N 1
ATOM 3935 C CA . GLN B 1 118 ? 50.641 23.838 74.416 1.00 63.23 133 GLN B CA 1
ATOM 3936 C C . GLN B 1 118 ? 49.937 24.969 75.124 1.00 63.90 133 GLN B C 1
ATOM 3937 O O . GLN B 1 118 ? 50.527 26.005 75.384 1.00 61.99 133 GLN B O 1
ATOM 3943 N N . THR B 1 119 ? 48.660 24.757 75.421 1.00 63.81 134 THR B N 1
ATOM 3944 C CA . THR B 1 119 ? 47.840 25.793 76.031 1.00 66.18 134 THR B CA 1
ATOM 3945 C C . THR B 1 119 ? 48.381 26.266 77.369 1.00 67.70 134 THR B C 1
ATOM 3946 O O . THR B 1 119 ? 48.414 27.462 77.635 1.00 70.17 134 THR B O 1
ATOM 3950 N N . VAL B 1 120 ? 48.819 25.340 78.211 1.00 65.33 135 VAL B N 1
ATOM 3951 C CA . VAL B 1 120 ? 49.231 25.729 79.555 1.00 67.15 135 VAL B CA 1
ATOM 3952 C C . VAL B 1 120 ? 50.617 26.370 79.550 1.00 68.16 135 VAL B C 1
ATOM 3953 O O . VAL B 1 120 ? 50.925 27.194 80.411 1.00 69.84 135 VAL B O 1
ATOM 3957 N N . ARG B 1 121 ? 51.443 26.000 78.575 1.00 66.70 136 ARG B N 1
ATOM 3958 C CA . ARG B 1 121 ? 52.687 26.715 78.328 1.00 68.25 136 ARG B CA 1
ATOM 3959 C C . ARG B 1 121 ? 52.367 28.180 78.021 1.00 71.25 136 ARG B C 1
ATOM 3960 O O . ARG B 1 121 ? 53.030 29.114 78.496 1.00 72.22 136 ARG B O 1
ATOM 3968 N N . THR B 1 122 ? 51.322 28.371 77.228 1.00 71.45 137 THR B N 1
ATOM 3969 C CA . THR B 1 122 ? 50.929 29.703 76.806 1.00 77.57 137 THR B CA 1
ATOM 3970 C C . THR B 1 122 ? 50.326 30.468 77.977 1.00 81.95 137 THR B C 1
ATOM 3971 O O . THR B 1 122 ? 50.619 31.648 78.173 1.00 87.27 137 THR B O 1
ATOM 3975 N N . LEU B 1 123 ? 49.499 29.790 78.765 1.00 70.12 138 LEU B N 1
ATOM 3976 C CA . LEU B 1 123 ? 48.900 30.403 79.941 1.00 71.64 138 LEU B CA 1
ATOM 3977 C C . LEU B 1 123 ? 49.952 31.004 80.857 1.00 78.96 138 LEU B C 1
ATOM 3978 O O . LEU B 1 123 ? 49.833 32.157 81.270 1.00 78.26 138 LEU B O 1
ATOM 3983 N N . VAL B 1 124 ? 50.990 30.234 81.166 1.00 78.25 139 VAL B N 1
ATOM 3984 C CA . VAL B 1 124 ? 51.978 30.694 82.136 1.00 79.01 139 VAL B CA 1
ATOM 3985 C C . VAL B 1 124 ? 52.825 31.825 81.575 1.00 78.39 139 VAL B C 1
ATOM 3986 O O . VAL B 1 124 ? 53.365 32.636 82.332 1.00 81.12 139 VAL B O 1
ATOM 3990 N N . GLN B 1 125 ? 52.949 31.875 80.253 1.00 79.54 140 GLN B N 1
ATOM 3991 C CA . GLN B 1 125 ? 53.706 32.944 79.611 1.00 81.66 140 GLN B CA 1
ATOM 3992 C C . GLN B 1 125 ? 53.034 34.290 79.855 1.00 83.37 140 GLN B C 1
ATOM 3993 O O . GLN B 1 125 ? 53.693 35.282 80.150 1.00 86.52 140 GLN B O 1
ATOM 3999 N N . LEU B 1 126 ? 51.710 34.298 79.755 1.00 82.28 141 LEU B N 1
ATOM 4000 C CA . LEU B 1 126 ? 50.925 35.503 79.950 1.00 84.75 141 LEU B CA 1
ATOM 4001 C C . LEU B 1 126 ? 50.875 35.871 81.429 1.00 91.11 141 LEU B C 1
ATOM 4002 O O . LEU B 1 126 ? 50.886 37.052 81.788 1.00 92.80 141 LEU B O 1
ATOM 4007 N N . LEU B 1 127 ? 50.826 34.858 82.283 1.00 84.38 142 LEU B N 1
ATOM 4008 C CA . LEU B 1 127 ? 50.871 35.072 83.721 1.00 93.40 142 LEU B CA 1
ATOM 4009 C C . LEU B 1 127 ? 52.136 35.832 84.097 1.00 97.86 142 LEU B C 1
ATOM 4010 O O . LEU B 1 127 ? 52.096 36.835 84.812 1.00 101.49 142 LEU B O 1
ATOM 4015 N N . LYS B 1 128 ? 53.262 35.339 83.598 1.00 97.34 143 LYS B N 1
ATOM 4016 C CA . LYS B 1 128 ? 54.562 35.865 83.976 1.00 102.35 143 LYS B CA 1
ATOM 4017 C C . LYS B 1 128 ? 54.882 37.205 83.335 1.00 105.55 143 LYS B C 1
ATOM 4018 O O . LYS B 1 128 ? 55.389 38.110 83.998 1.00 109.37 143 LYS B O 1
ATOM 4024 N N . GLU B 1 129 ? 54.592 37.337 82.045 1.00 102.89 144 GLU B N 1
ATOM 4025 C CA . GLU B 1 129 ? 55.102 38.482 81.301 1.00 104.59 144 GLU B CA 1
ATOM 4026 C C . GLU B 1 129 ? 54.045 39.217 80.506 1.00 103.98 144 GLU B C 1
ATOM 4027 O O . GLU B 1 129 ? 54.355 40.198 79.835 1.00 109.86 144 GLU B O 1
ATOM 4033 N N . GLY B 1 130 ? 52.802 38.761 80.598 1.00 101.55 145 GLY B N 1
ATOM 4034 C CA . GLY B 1 130 ? 51.702 39.411 79.917 1.00 95.64 145 GLY B CA 1
ATOM 4035 C C . GLY B 1 130 ? 51.999 39.653 78.453 1.00 95.92 145 GLY B C 1
ATOM 4036 O O . GLY B 1 130 ? 52.843 38.980 77.863 1.00 97.46 145 GLY B O 1
ATOM 4037 N N . SER B 1 131 ? 51.322 40.634 77.871 1.00 97.95 146 SER B N 1
ATOM 4038 C CA . SER B 1 131 ? 51.566 41.004 76.484 1.00 107.55 146 SER B CA 1
ATOM 4039 C C . SER B 1 131 ? 51.852 42.485 76.371 1.00 113.30 146 SER B C 1
ATOM 4040 O O . SER B 1 131 ? 51.008 43.307 76.718 1.00 117.75 146 SER B O 1
ATOM 4043 N N . GLU B 1 132 ? 53.040 42.829 75.889 1.00 115.29 147 GLU B N 1
ATOM 4044 C CA . GLU B 1 132 ? 53.388 44.235 75.721 1.00 121.96 147 GLU B CA 1
ATOM 4045 C C . GLU B 1 132 ? 52.482 44.866 74.677 1.00 123.61 147 GLU B C 1
ATOM 4046 O O . GLU B 1 132 ? 52.133 46.043 74.773 1.00 127.05 147 GLU B O 1
ATOM 4052 N N . GLU B 1 133 ? 52.108 44.067 73.684 1.00 122.18 148 GLU B N 1
ATOM 4053 C CA . GLU B 1 133 ? 51.193 44.501 72.642 1.00 123.53 148 GLU B CA 1
ATOM 4054 C C . GLU B 1 133 ? 49.876 44.962 73.251 1.00 120.35 148 GLU B C 1
ATOM 4055 O O . GLU B 1 133 ? 49.287 45.943 72.813 1.00 123.75 148 GLU B O 1
ATOM 4061 N N . GLU B 1 134 ? 49.421 44.249 74.273 1.00 115.81 149 GLU B N 1
ATOM 4062 C CA . GLU B 1 134 ? 48.126 44.533 74.871 1.00 112.38 149 GLU B CA 1
ATOM 4063 C C . GLU B 1 134 ? 48.176 45.694 75.863 1.00 114.37 149 GLU B C 1
ATOM 4064 O O . GLU B 1 134 ? 47.234 46.479 75.943 1.00 112.63 149 GLU B O 1
ATOM 4070 N N . ARG B 1 135 ? 49.266 45.788 76.620 1.00 111.83 150 ARG B N 1
ATOM 4071 C CA . ARG B 1 135 ? 49.434 46.845 77.616 1.00 122.99 150 ARG B CA 1
ATOM 4072 C C . ARG B 1 135 ? 49.496 48.221 76.974 1.00 129.05 150 ARG B C 1
ATOM 4073 O O . ARG B 1 135 ? 49.115 49.224 77.580 1.00 132.07 150 ARG B O 1
ATOM 4081 N N . ASN B 1 136 ? 50.005 48.259 75.751 1.00 133.58 151 ASN B N 1
ATOM 4082 C CA . ASN B 1 136 ? 50.062 49.485 74.978 1.00 140.97 151 ASN B CA 1
ATOM 4083 C C . ASN B 1 136 ? 48.687 49.861 74.451 1.00 151.93 151 ASN B C 1
ATOM 4084 O O . ASN B 1 136 ? 48.125 50.887 74.830 1.00 155.70 151 ASN B O 1
ATOM 4089 N N . THR B 1 137 ? 48.144 49.012 73.589 1.00 159.15 152 THR B N 1
ATOM 4090 C CA . THR B 1 137 ? 46.886 49.305 72.919 1.00 161.41 152 THR B CA 1
ATOM 4091 C C . THR B 1 137 ? 45.683 48.730 73.640 1.00 158.19 152 THR B C 1
ATOM 4092 O O . THR B 1 137 ? 45.271 47.600 73.372 1.00 158.59 152 THR B O 1
ATOM 4096 N N . THR B 1 138 ? 45.123 49.509 74.555 1.00 148.72 153 THR B N 1
ATOM 4097 C CA . THR B 1 138 ? 43.879 49.141 75.210 1.00 137.06 153 THR B CA 1
ATOM 4098 C C . THR B 1 138 ? 43.310 50.395 75.846 1.00 133.05 153 THR B C 1
ATOM 4099 O O . THR B 1 138 ? 44.007 51.095 76.577 1.00 136.39 153 THR B O 1
ATOM 4103 N N . PRO B 1 139 ? 42.040 50.697 75.552 1.00 129.62 154 PRO B N 1
ATOM 4104 C CA . PRO B 1 139 ? 41.469 51.975 75.996 1.00 132.94 154 PRO B CA 1
ATOM 4105 C C . PRO B 1 139 ? 41.457 52.066 77.516 1.00 130.10 154 PRO B C 1
ATOM 4106 O O . PRO B 1 139 ? 42.196 52.854 78.102 1.00 136.00 154 PRO B O 1
ATOM 4110 N N . SER B 1 140 ? 40.622 51.256 78.142 1.00 127.18 155 SER B N 1
ATOM 4111 C CA . SER B 1 140 ? 40.686 51.044 79.575 1.00 126.99 155 SER B CA 1
ATOM 4112 C C . SER B 1 140 ? 40.154 49.648 79.816 1.00 140.28 155 SER B C 1
ATOM 4113 O O . SER B 1 140 ? 39.820 48.935 78.857 1.00 119.18 155 SER B O 1
ATOM 4116 N N . GLN B 1 141 ? 40.098 49.254 81.084 1.00 129.88 156 GLN B N 1
ATOM 4117 C CA . GLN B 1 141 ? 39.522 47.973 81.456 1.00 124.20 156 GLN B CA 1
ATOM 4118 C C . GLN B 1 141 ? 40.275 46.831 80.754 1.00 122.45 156 GLN B C 1
ATOM 4119 O O . GLN B 1 141 ? 39.679 46.036 80.029 1.00 121.57 156 GLN B O 1
ATOM 4125 N N . LEU B 1 142 ? 41.593 46.785 80.950 1.00 124.59 157 LEU B N 1
ATOM 4126 C CA . LEU B 1 142 ? 42.451 45.727 80.402 1.00 121.16 157 LEU B CA 1
ATOM 4127 C C . LEU B 1 142 ? 42.387 44.430 81.227 1.00 106.15 157 LEU B C 1
ATOM 4128 O O . LEU B 1 142 ? 42.260 44.481 82.449 1.00 106.97 157 LEU B O 1
ATOM 4133 N N . SER B 1 143 ? 42.478 43.269 80.573 1.00 110.22 158 SER B N 1
ATOM 4134 C CA . SER B 1 143 ? 42.478 42.003 81.314 1.00 98.93 158 SER B CA 1
ATOM 4135 C C . SER B 1 143 ? 43.739 41.861 82.150 1.00 99.36 158 SER B C 1
ATOM 4136 O O . SER B 1 143 ? 44.850 41.994 81.637 1.00 99.86 158 SER B O 1
ATOM 4139 N N . SER B 1 144 ? 43.557 41.539 83.426 1.00 99.17 159 SER B N 1
ATOM 4140 C CA . SER B 1 144 ? 44.665 41.412 84.363 1.00 99.82 159 SER B CA 1
ATOM 4141 C C . SER B 1 144 ? 45.708 40.410 83.873 1.00 102.46 159 SER B C 1
ATOM 4142 O O . SER B 1 144 ? 46.875 40.468 84.261 1.00 98.02 159 SER B O 1
ATOM 4145 N N . LEU B 1 145 ? 45.268 39.488 83.022 1.00 98.36 160 LEU B N 1
ATOM 4146 C CA . LEU B 1 145 ? 46.134 38.474 82.453 1.00 91.02 160 LEU B CA 1
ATOM 4147 C C . LEU B 1 145 ? 47.371 39.045 81.761 1.00 92.76 160 LEU B C 1
ATOM 4148 O O . LEU B 1 145 ? 48.460 38.488 81.875 1.00 91.92 160 LEU B O 1
ATOM 4153 N N . PHE B 1 146 ? 47.210 40.158 81.051 1.00 100.65 161 PHE B N 1
ATOM 4154 C CA . PHE B 1 146 ? 48.310 40.697 80.251 1.00 100.11 161 PHE B CA 1
ATOM 4155 C C . PHE B 1 146 ? 49.219 41.653 81.028 1.00 102.51 161 PHE B C 1
ATOM 4156 O O . PHE B 1 146 ? 50.157 42.219 80.465 1.00 104.48 161 PHE B O 1
ATOM 4164 N N . ALA B 1 147 ? 48.937 41.840 82.313 1.00 101.89 162 ALA B N 1
ATOM 4165 C CA . ALA B 1 147 ? 49.791 42.666 83.168 1.00 105.41 162 ALA B CA 1
ATOM 4166 C C . ALA B 1 147 ? 51.192 42.075 83.296 1.00 111.19 162 ALA B C 1
ATOM 4167 O O . ALA B 1 147 ? 52.183 42.709 82.931 1.00 107.19 162 ALA B O 1
ATOM 4169 N N . GLY B 1 148 ? 51.255 40.853 83.822 1.00 108.31 163 GLY B N 1
ATOM 4170 C CA . GLY B 1 148 ? 52.511 40.170 84.071 1.00 100.78 163 GLY B CA 1
ATOM 4171 C C . GLY B 1 148 ? 52.770 39.983 85.557 1.00 101.51 163 GLY B C 1
ATOM 4172 O O . GLY B 1 148 ? 51.908 40.259 86.393 1.00 102.23 163 GLY B O 1
ATOM 4173 N N . GLY B 1 149 ? 53.957 39.484 85.885 1.00 101.40 164 GLY B N 1
ATOM 4174 C CA . GLY B 1 149 ? 54.376 39.348 87.268 1.00 102.49 164 GLY B CA 1
ATOM 4175 C C . GLY B 1 149 ? 53.688 38.285 88.102 1.00 104.65 164 GLY B C 1
ATOM 4176 O O . GLY B 1 149 ? 53.850 38.275 89.322 1.00 108.16 164 GLY B O 1
ATOM 4177 N N . LYS B 1 150 ? 52.915 37.403 87.471 1.00 98.16 165 LYS B N 1
ATOM 4178 C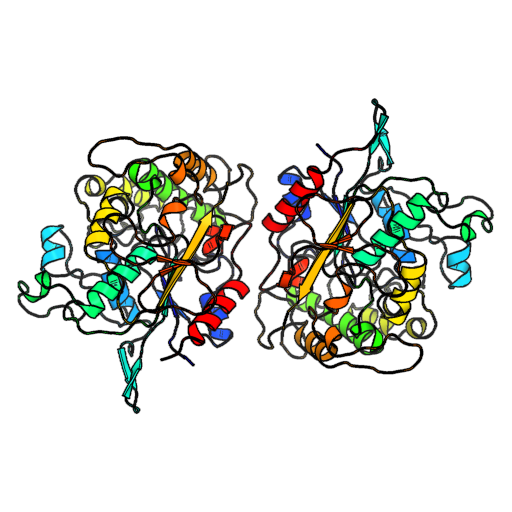 CA . LYS B 1 150 ? 52.159 36.411 88.223 1.00 93.68 165 LYS B CA 1
ATOM 4179 C C . LYS B 1 150 ? 52.806 35.036 88.183 1.00 103.38 165 LYS B C 1
ATOM 4180 O O . LYS B 1 150 ? 52.807 34.369 87.153 1.00 100.90 165 LYS B O 1
ATOM 4186 N N . SER B 1 151 ? 53.352 34.610 89.312 1.00 98.37 166 SER B N 1
ATOM 4187 C CA . SER B 1 151 ? 53.892 33.270 89.412 1.00 97.14 166 SER B CA 1
ATOM 4188 C C . SER B 1 151 ? 52.889 32.404 90.151 1.00 99.51 166 SER B C 1
ATOM 4189 O O . SER B 1 151 ? 53.022 32.152 91.351 1.00 103.20 166 SER B O 1
ATOM 4192 N N . TRP B 1 152 ? 51.889 31.933 89.418 1.00 98.47 167 TRP B N 1
ATOM 4193 C CA . TRP B 1 152 ? 50.751 31.258 90.025 1.00 94.92 167 TRP B CA 1
ATOM 4194 C C . TRP B 1 152 ? 50.742 29.762 89.729 1.00 84.44 167 TRP B C 1
ATOM 4195 O O . TRP B 1 152 ? 49.838 29.030 90.141 1.00 78.30 167 TRP B O 1
ATOM 4206 N N . VAL B 1 153 ? 51.764 29.309 89.024 1.00 81.12 168 VAL B N 1
ATOM 4207 C CA . VAL B 1 153 ? 51.804 27.933 88.585 1.00 74.94 168 VAL B CA 1
ATOM 4208 C C . VAL B 1 153 ? 53.081 27.300 89.080 1.00 79.94 168 VAL B C 1
ATOM 4209 O O . VAL B 1 153 ? 54.164 27.855 88.914 1.00 81.68 168 VAL B O 1
ATOM 4213 N N . HIS B 1 154 ? 52.938 26.135 89.700 1.00 73.55 169 HIS B N 1
ATOM 4214 C CA . HIS B 1 154 ? 54.059 25.452 90.314 1.00 75.47 169 HIS B CA 1
ATOM 4215 C C . HIS B 1 154 ? 54.685 24.418 89.388 1.00 74.86 169 HIS B C 1
ATOM 4216 O O . HIS B 1 154 ? 55.911 24.303 89.292 1.00 78.33 169 HIS B O 1
ATOM 4223 N N . SER B 1 155 ? 53.838 23.664 88.706 1.00 69.65 170 SER B N 1
ATOM 4224 C CA . SER B 1 155 ? 54.321 22.640 87.799 1.00 69.20 170 SER B CA 1
ATOM 4225 C C . SER B 1 155 ? 53.445 22.514 86.572 1.00 64.96 170 SER B C 1
ATOM 4226 O O . SER B 1 155 ? 52.274 22.879 86.588 1.00 64.66 170 SER B O 1
ATOM 4229 N N . ILE B 1 156 ? 54.040 21.989 85.509 1.00 67.39 171 ILE B N 1
ATOM 4230 C CA . ILE B 1 156 ? 53.328 21.669 84.287 1.00 61.70 171 ILE B CA 1
ATOM 4231 C C . ILE B 1 156 ? 53.626 20.231 83.871 1.00 65.56 171 ILE B C 1
ATOM 4232 O O . ILE B 1 156 ? 54.781 19.850 83.684 1.00 66.61 171 ILE B O 1
ATOM 4237 N N . THR B 1 157 ? 52.582 19.423 83.768 1.00 57.56 172 THR B N 1
ATOM 4238 C CA . THR B 1 157 ? 52.725 18.073 83.246 1.00 55.53 172 THR B CA 1
ATOM 4239 C C . THR B 1 157 ? 51.975 17.968 81.934 1.00 53.93 172 THR B C 1
ATOM 4240 O O . THR B 1 157 ? 50.789 18.266 81.871 1.00 54.71 172 THR B O 1
ATOM 4244 N N . THR B 1 158 ? 52.670 17.559 80.879 1.00 53.23 173 THR B N 1
ATOM 4245 C CA . THR B 1 158 ? 52.031 17.402 79.584 1.00 51.80 173 THR B CA 1
ATOM 4246 C C . THR B 1 158 ? 52.100 15.954 79.133 1.00 51.65 173 THR B C 1
ATOM 4247 O O . THR B 1 158 ? 53.118 15.280 79.275 1.00 50.66 173 THR B O 1
ATOM 4251 N N . ILE B 1 159 ? 50.988 15.472 78.598 1.00 51.31 174 ILE B N 1
ATOM 4252 C CA . ILE B 1 159 ? 50.868 14.085 78.210 1.00 46.66 174 ILE B CA 1
ATOM 4253 C C . ILE B 1 159 ? 50.429 14.003 76.761 1.00 47.62 174 ILE B C 1
ATOM 4254 O O . ILE B 1 159 ? 49.390 14.556 76.404 1.00 50.48 174 ILE B O 1
ATOM 4259 N N . ALA B 1 160 ? 51.246 13.351 75.930 1.00 45.12 175 ALA B N 1
ATOM 4260 C CA . ALA B 1 160 ? 50.991 13.221 74.496 1.00 44.29 175 ALA B CA 1
ATOM 4261 C C . ALA B 1 160 ? 50.750 14.575 73.841 1.00 45.96 175 ALA B C 1
ATOM 4262 O O . ALA B 1 160 ? 49.845 14.721 73.021 1.00 46.08 175 ALA B O 1
ATOM 4264 N N . SER B 1 161 ? 51.551 15.566 74.212 1.00 50.22 176 SER B N 1
ATOM 4265 C CA . SER B 1 161 ? 51.397 16.916 73.673 1.00 51.86 176 SER B CA 1
ATOM 4266 C C . SER B 1 161 ? 52.277 17.180 72.462 1.00 54.88 176 SER B C 1
ATOM 4267 O O . SER B 1 161 ? 53.425 16.740 72.427 1.00 53.76 176 SER B O 1
ATOM 4270 N N . PRO B 1 162 ? 51.745 17.928 71.477 1.00 54.78 177 PRO B N 1
ATOM 4271 C CA . PRO B 1 162 ? 52.456 18.298 70.251 1.00 54.82 177 PRO B CA 1
ATOM 4272 C C . PRO B 1 162 ? 53.275 19.573 70.398 1.00 59.42 177 PRO B C 1
ATOM 4273 O O . PRO B 1 162 ? 52.901 20.630 69.878 1.00 53.65 177 PRO B O 1
ATOM 4277 N N . HIS B 1 163 ? 54.396 19.470 71.098 1.00 59.91 178 HIS B N 1
ATOM 4278 C CA . HIS B 1 163 ? 55.228 20.638 71.352 1.00 64.73 178 HIS B CA 1
ATOM 4279 C C . HIS B 1 163 ? 55.958 21.088 70.078 1.00 66.93 178 HIS B C 1
ATOM 4280 O O . HIS B 1 163 ? 56.407 22.229 69.981 1.00 68.87 178 HIS B O 1
ATOM 4287 N N . ASP B 1 164 ? 56.066 20.183 69.107 1.00 65.40 179 ASP B N 1
ATOM 4288 C CA . ASP B 1 164 ? 56.594 20.518 67.787 1.00 62.24 179 ASP B CA 1
ATOM 4289 C C . ASP B 1 164 ? 55.524 20.376 66.712 1.00 60.97 179 ASP B C 1
ATOM 4290 O O . ASP B 1 164 ? 55.823 20.426 65.518 1.00 61.60 179 ASP B O 1
ATOM 4295 N N . GLY B 1 165 ? 54.277 20.190 67.129 1.00 58.00 180 GLY B N 1
ATOM 4296 C CA . GLY B 1 165 ? 53.184 20.051 66.178 1.00 53.05 180 GLY B CA 1
ATOM 4297 C C . GLY B 1 165 ? 52.882 18.611 65.777 1.00 58.60 180 GLY B C 1
ATOM 4298 O O . GLY B 1 165 ? 53.490 17.673 66.295 1.00 57.58 180 GLY B O 1
ATOM 4299 N N . THR B 1 166 ? 51.929 18.445 64.861 1.00 54.20 181 THR B N 1
ATOM 4300 C CA . THR B 1 166 ? 51.559 17.136 64.335 1.00 55.82 181 THR B CA 1
ATOM 4301 C C . THR B 1 166 ? 51.476 17.128 62.831 1.00 56.34 181 THR B C 1
ATOM 4302 O O . THR B 1 166 ? 50.920 18.053 62.249 1.00 59.82 181 THR B O 1
ATOM 4306 N N . THR B 1 167 ? 51.970 16.073 62.193 1.00 53.96 182 THR B N 1
ATOM 4307 C CA . THR B 1 167 ? 51.825 15.982 60.746 1.00 54.73 182 THR B CA 1
ATOM 4308 C C . THR B 1 167 ? 50.357 15.746 60.370 1.00 53.52 182 THR B C 1
ATOM 4309 O O . THR B 1 167 ? 49.964 15.916 59.220 1.00 56.99 182 THR B O 1
ATOM 4313 N N . LEU B 1 168 ? 49.542 15.393 61.356 1.00 52.06 183 LEU B N 1
ATOM 4314 C CA . LEU B 1 168 ? 48.107 15.279 61.142 1.00 50.67 183 LEU B CA 1
ATOM 4315 C C . LEU B 1 168 ? 47.505 16.626 60.790 1.00 51.34 183 LEU B C 1
ATOM 4316 O O . LEU B 1 168 ? 46.613 16.711 59.960 1.00 52.44 183 LEU B O 1
ATOM 4321 N N . ALA B 1 169 ? 48.005 17.688 61.401 1.00 53.39 184 ALA B N 1
ATOM 4322 C CA . ALA B 1 169 ? 47.471 19.017 61.132 1.00 56.23 184 ALA B CA 1
ATOM 4323 C C . ALA B 1 169 ? 48.097 19.630 59.877 1.00 61.67 184 ALA B C 1
ATOM 4324 O O . ALA B 1 169 ? 47.574 20.604 59.331 1.00 65.02 184 ALA B O 1
ATOM 4326 N N . ASP B 1 170 ? 49.231 19.082 59.445 1.00 64.35 185 ASP B N 1
ATOM 4327 C CA . ASP B 1 170 ? 49.896 19.547 58.227 1.00 71.59 185 ASP B CA 1
ATOM 4328 C C . ASP B 1 170 ? 49.122 19.113 56.992 1.00 77.17 185 ASP B C 1
ATOM 4329 O O . ASP B 1 170 ? 49.129 19.800 55.968 1.00 76.59 185 ASP B O 1
ATOM 4334 N N . GLY B 1 171 ? 48.443 17.973 57.116 1.00 83.06 186 GLY B N 1
ATOM 4335 C CA . GLY B 1 171 ? 47.641 17.396 56.051 1.00 89.65 186 GLY B CA 1
ATOM 4336 C C . GLY B 1 171 ? 46.373 18.164 55.723 1.00 99.69 186 GLY B C 1
ATOM 4337 O O . GLY B 1 171 ? 45.605 17.749 54.853 1.00 103.67 186 GLY B O 1
ATOM 4338 N N . ILE B 1 172 ? 46.141 19.261 56.444 1.00 103.80 187 ILE B N 1
ATOM 4339 C CA . ILE B 1 172 ? 45.032 20.181 56.177 1.00 106.61 187 ILE B CA 1
ATOM 4340 C C . ILE B 1 172 ? 43.644 19.534 56.238 1.00 106.09 187 ILE B C 1
ATOM 4341 O O . ILE B 1 172 ? 42.869 19.792 57.158 1.00 110.99 187 ILE B O 1
ATOM 4346 N N . ASN B 1 173 ? 43.338 18.695 55.256 1.00 88.46 188 ASN B N 1
ATOM 4347 C CA . ASN B 1 173 ? 42.014 18.096 55.139 1.00 71.61 188 ASN B CA 1
ATOM 4348 C C . ASN B 1 173 ? 41.690 17.043 56.184 1.00 61.72 188 ASN B C 1
ATOM 4349 O O . ASN B 1 173 ? 40.529 16.827 56.544 1.00 58.69 188 ASN B O 1
ATOM 4354 N N . ILE B 1 174 ? 42.717 16.373 56.671 1.00 55.09 189 ILE B N 1
ATOM 4355 C CA . ILE B 1 174 ? 42.482 15.269 57.563 1.00 53.65 189 ILE B CA 1
ATOM 4356 C C . ILE B 1 174 ? 42.219 15.786 58.982 1.00 47.66 189 ILE B C 1
ATOM 4357 O O . ILE B 1 174 ? 41.618 15.100 59.799 1.00 43.40 189 ILE B O 1
ATOM 4362 N N . PHE B 1 175 ? 42.639 17.014 59.254 1.00 49.76 190 PHE B N 1
ATOM 4363 C CA . PHE B 1 175 ? 42.305 17.685 60.507 1.00 49.92 190 PHE B CA 1
ATOM 4364 C C . PHE B 1 175 ? 40.789 17.755 60.728 1.00 51.15 190 PHE B C 1
ATOM 4365 O O . PHE B 1 175 ? 40.285 17.380 61.791 1.00 51.42 190 PHE B O 1
ATOM 4373 N N . GLY B 1 176 ? 40.067 18.226 59.713 1.00 50.08 191 GLY B N 1
ATOM 4374 C CA . GLY B 1 176 ? 38.621 18.303 59.786 1.00 48.22 191 GLY B CA 1
ATOM 4375 C C . GLY B 1 176 ? 37.975 16.928 59.774 1.00 51.80 191 GLY B C 1
ATOM 4376 O O . GLY B 1 176 ? 36.928 16.725 60.389 1.00 58.39 191 GLY B O 1
ATOM 4377 N N . ASP B 1 177 ? 38.594 15.973 59.086 1.00 47.10 192 ASP B N 1
ATOM 4378 C CA . ASP B 1 177 ? 38.062 14.619 59.068 1.00 47.73 192 ASP B CA 1
ATOM 4379 C C . ASP B 1 177 ? 38.193 13.983 60.440 1.00 48.60 192 ASP B C 1
ATOM 4380 O O . ASP B 1 177 ? 37.291 13.288 60.914 1.00 45.01 192 ASP B O 1
ATOM 4385 N N . PHE B 1 178 ? 39.333 14.212 61.082 1.00 48.83 193 PHE B N 1
ATOM 4386 C CA . PHE B 1 178 ? 39.515 13.683 62.412 1.00 47.08 193 PHE B CA 1
ATOM 4387 C C . PHE B 1 178 ? 38.499 14.291 63.370 1.00 51.73 193 PHE B C 1
ATOM 4388 O O . PHE B 1 178 ? 37.914 13.586 64.182 1.00 51.68 193 PHE B O 1
ATOM 4396 N N . ALA B 1 179 ? 38.292 15.601 63.280 1.00 54.06 194 ALA B N 1
ATOM 4397 C CA . ALA B 1 179 ? 37.349 16.260 64.172 1.00 53.66 194 ALA B CA 1
ATOM 4398 C C . ALA B 1 179 ? 35.941 15.686 63.984 1.00 49.35 194 ALA B C 1
ATOM 4399 O O . ALA B 1 179 ? 35.315 15.233 64.957 1.00 47.59 194 ALA B O 1
ATOM 4401 N N . LYS B 1 180 ? 35.460 15.685 62.739 1.00 44.58 195 LYS B N 1
ATOM 4402 C CA . LYS B 1 180 ? 34.147 15.128 62.431 1.00 42.33 195 LYS B CA 1
ATOM 4403 C C . LYS B 1 180 ? 33.996 13.721 63.001 1.00 44.71 195 LYS B C 1
ATOM 4404 O O . LYS B 1 180 ? 33.008 13.419 63.678 1.00 46.81 195 LYS B O 1
ATOM 4410 N N . ASN B 1 181 ? 34.995 12.877 62.779 1.00 39.84 196 ASN B N 1
ATOM 4411 C CA . ASN B 1 181 ? 34.918 11.497 63.242 1.00 40.83 196 ASN B CA 1
ATOM 4412 C C . ASN B 1 181 ? 35.007 11.323 64.754 1.00 38.32 196 ASN B C 1
ATOM 4413 O O . ASN B 1 181 ? 34.425 10.399 65.307 1.00 37.78 196 ASN B O 1
ATOM 4418 N N . LEU B 1 182 ? 35.724 12.200 65.445 1.00 48.86 197 LEU B N 1
ATOM 4419 C CA . LEU B 1 182 ? 35.767 12.063 66.895 1.00 43.39 197 LEU B CA 1
ATOM 4420 C C . LEU B 1 182 ? 34.385 12.315 67.504 1.00 47.39 197 LEU B C 1
ATOM 4421 O O . LEU B 1 182 ? 33.918 11.541 68.345 1.00 47.18 197 LEU B O 1
ATOM 4426 N N . VAL B 1 183 ? 33.709 13.362 67.046 1.00 52.81 198 VAL B N 1
ATOM 4427 C CA . VAL B 1 183 ? 32.363 13.645 67.534 1.00 52.70 198 VAL B CA 1
ATOM 4428 C C . VAL B 1 183 ? 31.426 12.497 67.196 1.00 48.61 198 VAL B C 1
ATOM 4429 O O . VAL B 1 183 ? 30.663 12.038 68.042 1.00 51.93 198 VAL B O 1
ATOM 4433 N N . ALA B 1 184 ? 31.496 12.032 65.957 1.00 45.18 199 ALA B N 1
ATOM 4434 C CA . ALA B 1 184 ? 30.673 10.910 65.511 1.00 45.97 199 ALA B CA 1
ATOM 4435 C C . ALA B 1 184 ? 30.971 9.663 66.351 1.00 47.55 199 ALA B C 1
ATOM 4436 O O . ALA B 1 184 ? 30.065 8.908 66.709 1.00 46.01 199 ALA B O 1
ATOM 4438 N N . SER B 1 185 ? 32.244 9.481 66.693 1.00 48.29 200 SER B N 1
ATOM 4439 C CA . SER B 1 185 ? 32.673 8.348 67.503 1.00 45.86 200 SER B CA 1
ATOM 4440 C C . SER B 1 185 ? 32.097 8.391 68.910 1.00 46.03 200 SER B C 1
ATOM 4441 O O . SER B 1 185 ? 31.626 7.382 69.420 1.00 46.22 200 SER B O 1
ATOM 4444 N N . LEU B 1 186 ? 32.148 9.563 69.538 1.00 48.86 201 LEU B N 1
ATOM 4445 C CA . LEU B 1 186 ? 31.596 9.737 70.874 1.00 49.22 201 LEU B CA 1
ATOM 4446 C C . LEU B 1 186 ? 30.097 9.469 70.888 1.00 53.46 201 LEU B C 1
ATOM 4447 O O . LEU B 1 186 ? 29.584 8.858 71.825 1.00 56.29 201 LEU B O 1
ATOM 4452 N N . ALA B 1 187 ? 29.397 9.962 69.864 1.00 53.36 202 ALA B N 1
ATOM 4453 C CA . ALA B 1 187 ? 27.952 9.770 69.762 1.00 51.43 202 ALA B CA 1
ATOM 4454 C C . ALA B 1 187 ? 27.615 8.297 69.674 1.00 50.22 202 ALA B C 1
ATOM 4455 O O . ALA B 1 187 ? 26.662 7.837 70.297 1.00 54.39 202 ALA B O 1
ATOM 4457 N N . SER B 1 188 ? 28.407 7.546 68.925 1.00 49.13 203 SER B N 1
ATOM 4458 C CA . SER B 1 188 ? 28.141 6.118 68.809 1.00 54.17 203 SER B CA 1
ATOM 4459 C C . SER B 1 188 ? 28.463 5.388 70.099 1.00 54.80 203 SER B C 1
ATOM 4460 O O . SER B 1 188 ? 27.682 4.565 70.560 1.00 59.06 203 SER B O 1
ATOM 4463 N N . PHE B 1 189 ? 29.628 5.693 70.661 1.00 52.42 204 PHE B N 1
ATOM 4464 C CA . PHE B 1 189 ? 30.150 4.995 71.825 1.00 50.96 204 PHE B CA 1
ATOM 4465 C C . PHE B 1 189 ? 29.303 5.218 73.088 1.00 54.99 204 PHE B C 1
ATOM 4466 O O . PHE B 1 189 ? 29.106 4.295 73.866 1.00 55.39 204 PHE B O 1
ATOM 4474 N N . THR B 1 190 ? 28.785 6.428 73.287 1.00 56.26 205 THR B N 1
ATOM 4475 C CA . THR B 1 190 ? 27.903 6.674 74.428 1.00 56.92 205 THR B CA 1
ATOM 4476 C C . THR B 1 190 ? 26.468 6.284 74.119 1.00 60.89 205 THR B C 1
ATOM 4477 O O . THR B 1 190 ? 25.675 6.076 75.026 1.00 61.55 205 THR B O 1
ATOM 4481 N N . GLY B 1 191 ? 26.123 6.222 72.838 1.00 63.45 206 GLY B N 1
ATOM 4482 C CA . GLY B 1 191 ? 24.767 5.893 72.445 1.00 64.07 206 GLY B CA 1
ATOM 4483 C C . GLY B 1 191 ? 23.868 7.109 72.369 1.00 65.54 206 GLY B C 1
ATOM 4484 O O . GLY B 1 191 ? 22.674 6.985 72.110 1.00 67.97 206 GLY B O 1
ATOM 4485 N N . ALA B 1 192 ? 24.444 8.287 72.598 1.00 65.73 207 ALA B N 1
ATOM 4486 C CA . ALA B 1 192 ? 23.696 9.546 72.527 1.00 67.39 207 ALA B CA 1
ATOM 4487 C C . ALA B 1 192 ? 23.176 9.845 71.121 1.00 65.76 207 ALA B C 1
ATOM 4488 O O . ALA B 1 192 ? 22.148 10.500 70.971 1.00 67.29 207 ALA B O 1
ATOM 4490 N N . GLY B 1 193 ? 23.900 9.392 70.101 1.00 61.13 208 GLY B N 1
ATOM 4491 C CA . GLY B 1 193 ? 23.531 9.686 68.732 1.00 62.40 208 GLY B CA 1
ATOM 4492 C C . GLY B 1 193 ? 23.512 11.183 68.503 1.00 66.93 208 GLY B C 1
ATOM 4493 O O . GLY B 1 193 ? 24.369 11.906 69.010 1.00 69.68 208 GLY B O 1
ATOM 4494 N N . GLU B 1 194 ? 22.519 11.651 67.756 1.00 69.28 209 GLU B N 1
ATOM 4495 C CA . GLU B 1 194 ? 22.396 13.070 67.416 1.00 74.43 209 GLU B CA 1
ATOM 4496 C C . GLU B 1 194 ? 22.152 13.949 68.632 1.00 74.90 209 GLU B C 1
ATOM 4497 O O . GLU B 1 194 ? 22.223 15.172 68.540 1.00 80.89 209 GLU B O 1
ATOM 4503 N N . LYS B 1 195 ? 21.846 13.327 69.765 1.00 73.22 210 LYS B N 1
ATOM 4504 C CA . LYS B 1 195 ? 21.537 14.063 70.987 1.00 73.59 210 LYS B CA 1
ATOM 4505 C C . LYS B 1 195 ? 22.766 14.271 71.878 1.00 66.28 210 LYS B C 1
ATOM 4506 O O . LYS B 1 195 ? 22.641 14.678 73.029 1.00 62.73 210 LYS B O 1
ATOM 4512 N N . LEU B 1 196 ? 23.951 13.999 71.343 1.00 63.19 211 LEU B N 1
ATOM 4513 C CA . LEU B 1 196 ? 25.188 14.158 72.105 1.00 62.30 211 LEU B CA 1
ATOM 4514 C C . LEU B 1 196 ? 25.416 15.598 72.548 1.00 62.08 211 LEU B C 1
ATOM 4515 O O . LEU B 1 196 ? 25.301 16.531 71.757 1.00 63.20 211 LEU B O 1
ATOM 4520 N N . ILE B 1 197 ? 25.728 15.789 73.819 1.00 59.19 212 ILE B N 1
ATOM 4521 C CA . ILE B 1 197 ? 26.061 17.122 74.271 1.00 59.82 212 ILE B CA 1
ATOM 4522 C C . ILE B 1 197 ? 27.523 17.430 73.998 1.00 60.17 212 ILE B C 1
ATOM 4523 O O . ILE B 1 197 ? 28.412 16.979 74.717 1.00 60.28 212 ILE B O 1
ATOM 4528 N N . TYR B 1 198 ? 27.759 18.217 72.956 1.00 61.08 213 TYR B N 1
ATOM 4529 C CA . TYR B 1 198 ? 29.103 18.617 72.571 1.00 59.33 213 TYR B CA 1
ATOM 4530 C C . TYR B 1 198 ? 29.062 19.983 71.908 1.00 57.42 213 TYR B C 1
ATOM 4531 O O . TYR B 1 198 ? 28.262 20.221 70.998 1.00 56.75 213 TYR B O 1
ATOM 4540 N N . ASP B 1 199 ? 29.963 20.861 72.320 1.00 57.61 214 ASP B N 1
ATOM 4541 C CA . ASP B 1 199 ? 29.951 22.229 71.824 1.00 62.20 214 ASP B CA 1
ATOM 4542 C C . ASP B 1 199 ? 31.347 22.695 71.428 1.00 62.78 214 ASP B C 1
ATOM 4543 O O . ASP B 1 199 ? 32.300 22.553 72.198 1.00 63.01 214 ASP B O 1
ATOM 4548 N N . PHE B 1 200 ? 31.466 23.278 70.241 1.00 53.88 215 PHE B N 1
ATOM 4549 C CA . PHE B 1 200 ? 32.781 23.668 69.729 1.00 61.65 215 PHE B CA 1
ATOM 4550 C C . PHE B 1 200 ? 33.307 24.971 70.320 1.00 64.24 215 PHE B C 1
ATOM 4551 O O . PHE B 1 200 ? 34.496 25.299 70.169 1.00 56.19 215 PHE B O 1
ATOM 4559 N N . LYS B 1 201 ? 32.419 25.689 71.005 1.00 57.64 216 LYS B N 1
ATOM 4560 C CA . LYS B 1 201 ? 32.772 26.915 71.709 1.00 65.77 216 LYS B CA 1
ATOM 4561 C C . LYS B 1 201 ? 33.496 27.907 70.788 1.00 64.16 216 LYS B C 1
ATOM 4562 O O . LYS B 1 201 ? 34.578 28.417 71.101 1.00 62.21 216 LYS B O 1
ATOM 4568 N N . LEU B 1 202 ? 32.879 28.186 69.650 1.00 64.29 217 LEU B N 1
ATOM 4569 C CA . LEU B 1 202 ? 33.443 29.153 68.729 1.00 67.95 217 LEU B CA 1
ATOM 4570 C C . LEU B 1 202 ? 32.531 30.351 68.559 1.00 73.97 217 LEU B C 1
ATOM 4571 O O . LEU B 1 202 ? 32.299 30.802 67.440 1.00 77.14 217 LEU B O 1
ATOM 4576 N N . ASP B 1 203 ? 32.010 30.875 69.665 1.00 80.89 218 ASP B N 1
ATOM 4577 C CA . ASP B 1 203 ? 31.080 32.006 69.577 1.00 88.01 218 ASP B CA 1
ATOM 4578 C C . ASP B 1 203 ? 31.797 33.312 69.263 1.00 85.50 218 ASP B C 1
ATOM 4579 O O . ASP B 1 203 ? 31.192 34.225 68.717 1.00 87.31 218 ASP B O 1
ATOM 4584 N N . GLN B 1 204 ? 33.095 33.381 69.555 1.00 81.35 219 GLN B N 1
ATOM 4585 C CA . GLN B 1 204 ? 33.877 34.576 69.245 1.00 85.78 219 GLN B CA 1
ATOM 4586 C C . GLN B 1 204 ? 34.131 34.674 67.741 1.00 87.02 219 GLN B C 1
ATOM 4587 O O . GLN B 1 204 ? 34.789 35.607 67.268 1.00 89.73 219 GLN B O 1
ATOM 4593 N N . TRP B 1 205 ? 33.603 33.700 67.000 1.00 84.39 220 TRP B N 1
ATOM 4594 C CA . TRP B 1 205 ? 33.598 33.736 65.539 1.00 81.16 220 TRP B CA 1
ATOM 4595 C C . TRP B 1 205 ? 32.173 33.728 64.978 1.00 81.68 220 TRP B C 1
ATOM 4596 O O . TRP B 1 205 ? 31.978 33.704 63.762 1.00 79.86 220 TRP B O 1
ATOM 4607 N N . GLY B 1 206 ? 31.182 33.750 65.864 1.00 82.69 221 GLY B N 1
ATOM 4608 C CA . GLY B 1 206 ? 29.795 33.675 65.446 1.00 83.35 221 GLY B CA 1
ATOM 4609 C C . GLY B 1 206 ? 29.397 32.276 65.012 1.00 82.81 221 GLY B C 1
ATOM 4610 O O . GLY B 1 206 ? 28.314 32.065 64.473 1.00 85.16 221 GLY B O 1
ATOM 4611 N N . LEU B 1 207 ? 30.270 31.304 65.246 1.00 80.12 222 LEU B N 1
ATOM 4612 C CA . LEU B 1 207 ? 29.967 29.938 64.852 1.00 80.93 222 LEU B CA 1
ATOM 4613 C C . LEU B 1 207 ? 29.329 29.162 65.996 1.00 85.70 222 LEU B C 1
ATOM 4614 O O . LEU B 1 207 ? 29.804 28.085 66.375 1.00 88.18 222 LEU B O 1
ATOM 4619 N N . ASN B 1 208 ? 28.222 29.686 66.513 1.00 86.14 223 ASN B N 1
ATOM 4620 C CA . ASN B 1 208 ? 27.487 29.007 67.567 1.00 81.99 223 ASN B CA 1
ATOM 4621 C C . ASN B 1 208 ? 26.357 28.207 66.956 1.00 79.15 223 ASN B C 1
ATOM 4622 O O . ASN B 1 208 ? 25.859 28.537 65.880 1.00 80.85 223 ASN B O 1
ATOM 4627 N N . ARG B 1 209 ? 25.972 27.140 67.639 1.00 78.40 224 ARG B N 1
ATOM 4628 C CA . ARG B 1 209 ? 24.945 26.249 67.139 1.00 79.29 224 ARG B CA 1
ATOM 4629 C C . ARG B 1 209 ? 23.636 27.007 66.964 1.00 81.37 224 ARG B C 1
ATOM 4630 O O . ARG B 1 209 ? 23.266 27.833 67.800 1.00 83.06 224 ARG B O 1
ATOM 4638 N N . LYS B 1 210 ? 22.959 26.764 65.848 1.00 81.38 225 LYS B N 1
ATOM 4639 C CA . LYS B 1 210 ? 21.644 27.351 65.628 1.00 85.63 225 LYS B CA 1
ATOM 4640 C C . LYS B 1 210 ? 20.611 26.600 66.453 1.00 85.87 225 LYS B C 1
ATOM 4641 O O . LYS B 1 210 ? 20.856 25.468 66.891 1.00 84.55 225 LYS B O 1
ATOM 4647 N N . SER B 1 211 ? 19.459 27.225 66.666 1.00 86.99 226 SER B N 1
ATOM 4648 C CA . SER B 1 211 ? 18.391 26.574 67.408 1.00 86.88 226 SER B CA 1
ATOM 4649 C C . SER B 1 211 ? 17.798 25.433 66.588 1.00 82.22 226 SER B C 1
ATOM 4650 O O . SER B 1 211 ? 17.457 25.613 65.423 1.00 81.07 226 SER B O 1
ATOM 4653 N N . GLY B 1 212 ? 17.637 24.273 67.214 1.00 80.94 227 GLY B N 1
ATOM 4654 C CA . GLY B 1 212 ? 17.054 23.118 66.553 1.00 81.64 227 GLY B CA 1
ATOM 4655 C C . GLY B 1 212 ? 17.956 22.483 65.517 1.00 81.44 227 GLY B C 1
ATOM 4656 O O . GLY B 1 212 ? 17.544 21.568 64.801 1.00 80.26 227 GLY B O 1
ATOM 4657 N N . GLU B 1 213 ? 19.200 22.942 65.458 1.00 80.35 228 GLU B N 1
ATOM 4658 C CA . GLU B 1 213 ? 20.167 22.384 64.524 1.00 78.20 228 GLU B CA 1
ATOM 4659 C C . GLU B 1 213 ? 20.710 21.070 65.049 1.00 75.43 228 GLU B C 1
ATOM 4660 O O . GLU B 1 213 ? 21.140 20.987 66.204 1.00 73.68 228 GLU B O 1
ATOM 4666 N N . SER B 1 214 ? 20.688 20.047 64.199 1.00 73.49 229 SER B N 1
ATOM 4667 C CA . SER B 1 214 ? 21.209 18.741 64.575 1.00 70.69 229 SER B CA 1
ATOM 4668 C C . SER B 1 214 ? 22.721 18.801 64.747 1.00 65.49 229 SER B C 1
ATOM 4669 O O . SER B 1 214 ? 23.387 19.633 64.139 1.00 65.64 229 SER B O 1
ATOM 4672 N N . LEU B 1 215 ? 23.255 17.907 65.569 1.00 63.63 230 LEU B N 1
ATOM 4673 C CA . LEU B 1 215 ? 24.691 17.844 65.809 1.00 65.63 230 LEU B CA 1
ATOM 4674 C C . LEU B 1 215 ? 25.503 17.664 64.517 1.00 68.43 230 LEU B C 1
ATOM 4675 O O . LEU B 1 215 ? 26.541 18.304 64.337 1.00 71.87 230 LEU B O 1
ATOM 4680 N N . THR B 1 216 ? 25.027 16.808 63.616 1.00 66.50 231 THR B N 1
ATOM 4681 C CA . THR B 1 216 ? 25.716 16.569 62.347 1.00 63.86 231 THR B CA 1
ATOM 4682 C C . THR B 1 216 ? 25.802 17.826 61.475 1.00 64.15 231 THR B C 1
ATOM 4683 O O . THR B 1 216 ? 26.857 18.131 60.900 1.00 61.01 231 THR B O 1
ATOM 4687 N N . ASP B 1 217 ? 24.690 18.545 61.367 1.00 66.90 232 ASP B N 1
ATOM 4688 C CA . ASP B 1 217 ? 24.654 19.784 60.589 1.00 71.69 232 ASP B CA 1
ATOM 4689 C C . ASP B 1 217 ? 25.514 20.878 61.216 1.00 69.94 232 ASP B C 1
ATOM 4690 O O . ASP B 1 217 ? 26.149 21.656 60.513 1.00 71.86 232 ASP B O 1
ATOM 4695 N N . TYR B 1 218 ? 25.513 20.941 62.540 1.00 68.40 233 TYR B N 1
ATOM 4696 C CA . TYR B 1 218 ? 26.333 21.896 63.275 1.00 65.32 233 TYR B CA 1
ATOM 4697 C C . TYR B 1 218 ? 27.818 21.616 63.025 1.00 62.45 233 TYR B C 1
ATOM 4698 O O . TYR B 1 218 ? 28.576 22.526 62.676 1.00 59.56 233 TYR B O 1
ATOM 4707 N N . THR B 1 219 ? 28.212 20.351 63.163 1.00 61.54 234 THR B N 1
ATOM 4708 C CA . THR B 1 219 ? 29.598 19.934 62.932 1.00 65.36 234 THR B CA 1
ATOM 4709 C C . THR B 1 219 ? 30.078 20.222 61.509 1.00 68.69 234 THR B C 1
ATOM 4710 O O . THR B 1 219 ? 31.152 20.800 61.313 1.00 69.27 234 THR B O 1
ATOM 4714 N N . ASN B 1 220 ? 29.277 19.828 60.521 1.00 69.42 235 ASN B N 1
ATOM 4715 C CA . ASN B 1 220 ? 29.595 20.120 59.127 1.00 67.49 235 ASN B CA 1
ATOM 4716 C C . ASN B 1 220 ? 29.746 21.618 58.885 1.00 65.14 235 ASN B C 1
ATOM 4717 O O . ASN B 1 220 ? 30.699 22.053 58.240 1.00 64.85 235 ASN B O 1
ATOM 4722 N N . ARG B 1 221 ? 28.823 22.411 59.418 1.00 63.84 236 ARG B N 1
ATOM 4723 C CA . ARG B 1 221 ? 28.866 23.856 59.183 1.00 64.05 236 ARG B CA 1
ATOM 4724 C C . ARG B 1 221 ? 30.105 24.497 59.812 1.00 63.53 236 ARG B C 1
ATOM 4725 O O . ARG B 1 221 ? 30.675 25.431 59.248 1.00 65.44 236 ARG B O 1
ATOM 4733 N N . VAL B 1 222 ? 30.528 23.992 60.970 1.00 61.63 237 VAL B N 1
ATOM 4734 C CA . VAL B 1 222 ? 31.728 24.510 61.623 1.00 64.30 237 VAL B CA 1
ATOM 4735 C C . VAL B 1 222 ? 32.988 24.251 60.798 1.00 67.25 237 VAL B C 1
ATOM 4736 O O . VAL B 1 222 ? 33.791 25.162 60.582 1.00 66.82 237 VAL B O 1
ATOM 4740 N N . PHE B 1 223 ? 33.156 23.021 60.317 1.00 67.60 238 PHE B N 1
ATOM 4741 C CA . PHE B 1 223 ? 34.402 22.665 59.641 1.00 67.80 238 PHE B CA 1
ATOM 4742 C C . PHE B 1 223 ? 34.368 22.862 58.131 1.00 76.92 238 PHE B C 1
ATOM 4743 O O . PHE B 1 223 ? 35.361 22.605 57.454 1.00 81.24 238 PHE B O 1
ATOM 4751 N N . ASN B 1 224 ? 33.242 23.329 57.600 1.00 79.64 239 ASN B N 1
ATOM 4752 C CA . ASN B 1 224 ? 33.187 23.708 56.190 1.00 80.72 239 ASN B CA 1
ATOM 4753 C C . ASN B 1 224 ? 33.229 25.216 56.058 1.00 83.07 239 ASN B C 1
ATOM 4754 O O . ASN B 1 224 ? 32.998 25.765 54.986 1.00 86.92 239 ASN B O 1
ATOM 4759 N N . SER B 1 225 ? 33.520 25.881 57.168 1.00 82.69 240 SER B N 1
ATOM 4760 C CA . SER B 1 225 ? 33.604 27.331 57.191 1.00 81.41 240 SER B CA 1
ATOM 4761 C C . SER B 1 225 ? 34.868 27.832 56.503 1.00 81.84 240 SER B C 1
ATOM 4762 O O . SER B 1 225 ? 35.873 27.134 56.449 1.00 84.52 240 SER B O 1
ATOM 4765 N N . ALA B 1 226 ? 34.809 29.049 55.985 1.00 82.96 241 ALA B N 1
ATOM 4766 C CA . ALA B 1 226 ? 35.938 29.650 55.292 1.00 85.01 241 ALA B CA 1
ATOM 4767 C C . ALA B 1 226 ? 37.044 30.019 56.266 1.00 84.29 241 ALA B C 1
ATOM 4768 O O . ALA B 1 226 ? 38.191 30.232 55.874 1.00 85.60 241 ALA B O 1
ATOM 4770 N N . ILE B 1 227 ? 36.676 30.123 57.535 1.00 82.72 242 ILE B N 1
ATOM 4771 C CA . ILE B 1 227 ? 37.585 30.589 58.572 1.00 87.24 242 ILE B CA 1
ATOM 4772 C C . ILE B 1 227 ? 38.883 29.785 58.623 1.00 82.86 242 ILE B C 1
ATOM 4773 O O . ILE B 1 227 ? 39.955 30.348 58.816 1.00 86.50 242 ILE B O 1
ATOM 4778 N N . TRP B 1 228 ? 38.781 28.475 58.426 1.00 76.17 243 TRP B N 1
ATOM 4779 C CA . TRP B 1 228 ? 39.926 27.579 58.572 1.00 73.67 243 TRP B CA 1
ATOM 4780 C C . TRP B 1 228 ? 41.054 27.877 57.588 1.00 76.50 243 TRP B C 1
ATOM 4781 O O . TRP B 1 228 ? 42.226 27.670 57.898 1.00 79.07 243 TRP B O 1
ATOM 4792 N N . ASN B 1 229 ? 40.702 28.367 56.409 1.00 78.22 244 ASN B N 1
ATOM 4793 C CA . ASN B 1 229 ? 41.696 28.658 55.390 1.00 83.13 244 ASN B CA 1
ATOM 4794 C C . ASN B 1 229 ? 42.159 30.109 55.428 1.00 86.23 244 ASN B C 1
ATOM 4795 O O . ASN B 1 229 ? 43.148 30.463 54.791 1.00 90.13 244 ASN B O 1
ATOM 4800 N N . SER B 1 230 ? 41.435 30.952 56.159 1.00 84.96 245 SER B N 1
ATOM 4801 C CA . SER B 1 230 ? 41.684 32.393 56.124 1.00 87.02 245 SER B CA 1
ATOM 4802 C C . SER B 1 230 ? 42.419 32.921 57.355 1.00 85.00 245 SER B C 1
ATOM 4803 O O . SER B 1 230 ? 43.161 33.896 57.263 1.00 87.87 245 SER B O 1
ATOM 4806 N N . THR B 1 231 ? 42.186 32.322 58.516 1.00 78.95 246 THR B N 1
ATOM 4807 C CA . THR B 1 231 ? 42.907 32.761 59.702 1.00 77.44 246 THR B CA 1
ATOM 4808 C C . THR B 1 231 ? 43.945 31.750 60.172 1.00 73.85 246 THR B C 1
ATOM 4809 O O . THR B 1 231 ? 43.892 30.572 59.819 1.00 70.55 246 THR B O 1
ATOM 4813 N N . ASN B 1 232 ? 44.877 32.213 60.996 1.00 73.00 247 ASN B N 1
ATOM 4814 C CA . ASN B 1 232 ? 45.845 31.318 61.604 1.00 75.91 247 ASN B CA 1
ATOM 4815 C C . ASN B 1 232 ? 45.638 31.259 63.111 1.00 77.75 247 ASN B C 1
ATOM 4816 O O . ASN B 1 232 ? 46.542 30.898 63.861 1.00 78.71 247 ASN B O 1
ATOM 4821 N N . ASP B 1 233 ? 44.430 31.598 63.544 1.00 79.92 248 ASP B N 1
ATOM 4822 C CA . ASP B 1 233 ? 44.139 31.705 64.962 1.00 81.87 248 ASP B CA 1
ATOM 4823 C C . ASP B 1 233 ? 43.220 30.582 65.386 1.00 77.97 248 ASP B C 1
ATOM 4824 O O . ASP B 1 233 ? 42.342 30.758 66.232 1.00 80.19 248 ASP B O 1
ATOM 4829 N N . LEU B 1 234 ? 43.419 29.421 64.779 1.00 72.79 249 LEU B N 1
ATOM 4830 C CA . LEU B 1 234 ? 42.677 28.239 65.168 1.00 66.07 249 LEU B CA 1
ATOM 4831 C C . LEU B 1 234 ? 43.620 27.072 65.423 1.00 64.99 249 LEU B C 1
ATOM 4832 O O . LEU B 1 234 ? 44.818 27.143 65.116 1.00 63.12 249 LEU B O 1
ATOM 4837 N N . ALA B 1 235 ? 43.062 26.004 65.986 1.00 66.20 250 ALA B N 1
ATOM 4838 C CA . ALA B 1 235 ? 43.820 24.813 66.361 1.00 65.59 250 ALA B CA 1
ATOM 4839 C C . ALA B 1 235 ? 44.592 24.215 65.187 1.00 61.62 250 ALA B C 1
ATOM 4840 O O . ALA B 1 235 ? 45.704 23.722 65.354 1.00 59.54 250 ALA B O 1
ATOM 4842 N N . ASN B 1 236 ? 43.988 24.255 64.006 1.00 61.41 251 ASN B N 1
ATOM 4843 C CA . ASN B 1 236 ? 44.576 23.647 62.818 1.00 60.17 251 ASN B CA 1
ATOM 4844 C C . ASN B 1 236 ? 45.900 24.308 62.439 1.00 65.46 251 ASN B C 1
ATOM 4845 O O . ASN B 1 236 ? 46.757 23.680 61.822 1.00 69.23 251 ASN B O 1
ATOM 4850 N N . TRP B 1 237 ? 46.068 25.577 62.799 1.00 65.78 252 TRP B N 1
ATOM 4851 C CA . TRP B 1 237 ? 47.360 26.221 62.613 1.00 67.46 252 TRP B CA 1
ATOM 4852 C C . TRP B 1 237 ? 48.319 25.893 63.756 1.00 67.48 252 TRP B C 1
ATOM 4853 O O . TRP B 1 237 ? 49.453 25.488 63.510 1.00 70.52 252 TRP B O 1
ATOM 4864 N N . ASP B 1 238 ? 47.871 26.077 64.998 1.00 64.82 253 ASP B N 1
ATOM 4865 C CA . ASP B 1 238 ? 48.756 25.906 66.152 1.00 67.21 253 ASP B CA 1
ATOM 4866 C C . ASP B 1 238 ? 49.197 24.457 66.336 1.00 61.88 253 ASP B C 1
ATOM 4867 O O . ASP B 1 238 ? 50.258 24.191 66.895 1.00 60.65 253 ASP B O 1
ATOM 4872 N N . LEU B 1 239 ? 48.381 23.519 65.871 1.00 58.67 254 LEU B N 1
ATOM 4873 C CA . LEU B 1 239 ? 48.739 22.108 65.975 1.00 56.72 254 LEU B CA 1
ATOM 4874 C C . LEU B 1 239 ? 49.692 21.687 64.867 1.00 57.76 254 LEU B C 1
ATOM 4875 O O . LEU B 1 239 ? 50.324 20.643 64.966 1.00 57.25 254 LEU B O 1
ATOM 4880 N N . SER B 1 240 ? 49.783 22.482 63.805 1.00 58.25 255 SER B N 1
ATOM 4881 C CA . SER B 1 240 ? 50.653 22.123 62.698 1.00 61.68 255 SER B CA 1
ATOM 4882 C C . SER B 1 240 ? 52.112 22.288 63.085 1.00 65.33 255 SER B C 1
ATOM 4883 O O . SER B 1 240 ? 52.425 22.993 64.039 1.00 69.17 255 SER B O 1
ATOM 4886 N N . THR B 1 241 ? 53.003 21.650 62.329 1.00 66.05 256 THR B N 1
ATOM 4887 C CA . THR B 1 241 ? 54.441 21.810 62.536 1.00 66.88 256 THR B CA 1
ATOM 4888 C C . THR B 1 241 ? 54.845 23.267 62.320 1.00 69.56 256 THR B C 1
ATOM 4889 O O . THR B 1 241 ? 55.738 23.785 62.989 1.00 73.05 256 THR B O 1
ATOM 4893 N N . ASP B 1 242 ? 54.145 23.928 61.407 1.00 69.54 257 ASP B N 1
ATOM 4894 C CA . ASP B 1 242 ? 54.436 25.307 61.039 1.00 75.38 257 ASP B CA 1
ATOM 4895 C C . ASP B 1 242 ? 54.037 26.283 62.140 1.00 74.47 257 ASP B C 1
ATOM 4896 O O . ASP B 1 242 ? 54.756 27.234 62.422 1.00 79.74 257 ASP B O 1
ATOM 4901 N N . GLY B 1 243 ? 52.884 26.053 62.754 1.00 70.07 258 GLY B N 1
ATOM 4902 C CA . GLY B 1 243 ? 52.405 26.918 63.817 1.00 70.38 258 GLY B CA 1
ATOM 4903 C C . GLY B 1 243 ? 53.080 26.690 65.162 1.00 70.95 258 GLY B C 1
ATOM 4904 O O . GLY B 1 243 ? 53.255 27.629 65.951 1.00 74.30 258 GLY B O 1
ATOM 4905 N N . ALA B 1 244 ? 53.450 25.440 65.437 1.00 68.04 259 ALA B N 1
ATOM 4906 C CA . ALA B 1 244 ? 54.078 25.095 66.711 1.00 66.00 259 ALA B CA 1
ATOM 4907 C C . ALA B 1 244 ? 55.439 25.770 66.844 1.00 67.90 259 ALA B C 1
ATOM 4908 O O . ALA B 1 244 ? 55.775 26.306 67.909 1.00 69.39 259 ALA B O 1
ATOM 4910 N N . ARG B 1 245 ? 56.214 25.729 65.763 1.00 65.48 260 ARG B N 1
ATOM 4911 C CA . ARG B 1 245 ? 57.467 26.462 65.677 1.00 68.25 260 ARG B CA 1
ATOM 4912 C C . ARG B 1 245 ? 57.292 27.864 66.187 1.00 78.87 260 ARG B C 1
ATOM 4913 O O . ARG B 1 245 ? 58.016 28.316 67.066 1.00 82.89 260 ARG B O 1
ATOM 4921 N N . VAL B 1 246 ? 56.287 28.531 65.633 1.00 71.18 261 VAL B N 1
ATOM 4922 C CA . VAL B 1 246 ? 56.013 29.926 65.931 1.00 75.84 261 VAL B CA 1
ATOM 4923 C C . VAL B 1 246 ? 55.765 30.106 67.410 1.00 76.63 261 VAL B C 1
ATOM 4924 O O . VAL B 1 246 ? 56.364 30.975 68.040 1.00 82.38 261 VAL B O 1
ATOM 4928 N N . LEU B 1 247 ? 54.895 29.267 67.963 1.00 74.06 262 LEU B N 1
ATOM 4929 C CA . LEU B 1 247 ? 54.599 29.319 69.384 1.00 74.98 262 LEU B CA 1
ATOM 4930 C C . LEU B 1 247 ? 55.885 29.121 70.174 1.00 79.82 262 LEU B C 1
ATOM 4931 O O . LEU B 1 247 ? 56.129 29.820 71.158 1.00 83.24 262 LEU B O 1
ATOM 4936 N N . ASN B 1 248 ? 56.722 28.192 69.709 1.00 78.35 263 ASN B N 1
ATOM 4937 C CA . ASN B 1 248 ? 57.960 27.845 70.406 1.00 80.34 263 ASN B CA 1
ATOM 4938 C C . ASN B 1 248 ? 58.927 29.044 70.516 1.00 84.40 263 ASN B C 1
ATOM 4939 O O . ASN B 1 248 ? 59.769 29.104 71.415 1.00 86.46 263 ASN B O 1
ATOM 4944 N N . GLN B 1 249 ? 58.797 29.999 69.604 1.00 85.25 264 GLN B N 1
ATOM 4945 C CA . GLN B 1 249 ? 59.655 31.180 69.607 1.00 88.38 264 GLN B CA 1
ATOM 4946 C C . GLN B 1 249 ? 59.449 32.099 70.802 1.00 85.32 264 GLN B C 1
ATOM 4947 O O . GLN B 1 249 ? 60.398 32.716 71.281 1.00 85.04 264 GLN B O 1
ATOM 4953 N N . TRP B 1 250 ? 58.210 32.216 71.263 1.00 82.34 265 TRP B N 1
ATOM 4954 C CA . TRP B 1 250 ? 57.900 33.185 72.307 1.00 85.62 265 TRP B CA 1
ATOM 4955 C C . TRP B 1 250 ? 57.275 32.586 73.558 1.00 84.83 265 TRP B C 1
ATOM 4956 O O . TRP B 1 250 ? 57.093 33.283 74.552 1.00 87.41 265 TRP B O 1
ATOM 4967 N N . VAL B 1 251 ? 56.923 31.308 73.505 1.00 80.77 266 VAL B N 1
ATOM 4968 C CA . VAL B 1 251 ? 56.435 30.622 74.692 1.00 78.09 266 VAL B CA 1
ATOM 4969 C C . VAL B 1 251 ? 57.567 29.747 75.203 1.00 78.34 266 VAL B C 1
ATOM 4970 O O . VAL B 1 251 ? 57.831 28.666 74.669 1.00 78.20 266 VAL B O 1
ATOM 4974 N N . LYS B 1 252 ? 58.241 30.250 76.232 1.00 79.27 267 LYS B N 1
ATOM 4975 C CA . LYS B 1 252 ? 59.504 29.703 76.699 1.00 81.12 267 LYS B CA 1
ATOM 4976 C C . LYS B 1 252 ? 59.375 29.099 78.095 1.00 81.25 267 LYS B C 1
ATOM 4977 O O . LYS B 1 252 ? 58.447 29.418 78.839 1.00 82.01 267 LYS B O 1
ATOM 4983 N N . ALA B 1 253 ? 60.315 28.229 78.448 1.00 79.35 268 ALA B N 1
ATOM 4984 C CA . ALA B 1 253 ? 60.314 27.596 79.761 1.00 81.62 268 ALA B CA 1
ATOM 4985 C C . ALA B 1 253 ? 60.639 28.605 80.860 1.00 88.67 268 ALA B C 1
ATOM 4986 O O . ALA B 1 253 ? 61.678 29.265 80.834 1.00 93.14 268 ALA B O 1
ATOM 4988 N N . GLN B 1 254 ? 59.731 28.728 81.820 1.00 87.48 269 GLN B N 1
ATOM 4989 C CA . GLN B 1 254 ? 59.926 29.608 82.960 1.00 86.20 269 GLN B CA 1
ATOM 4990 C C . GLN B 1 254 ? 60.922 29.017 83.952 1.00 87.98 269 GLN B C 1
ATOM 4991 O O . GLN B 1 254 ? 61.115 27.804 84.002 1.00 86.71 269 GLN B O 1
ATOM 4997 N N . SER B 1 255 ? 61.551 29.888 84.736 1.00 92.72 270 SER B N 1
ATOM 4998 C CA . SER B 1 255 ? 62.593 29.491 85.673 1.00 86.70 270 SER B CA 1
ATOM 4999 C C . SER B 1 255 ? 62.010 28.845 86.907 1.00 85.59 270 SER B C 1
ATOM 5000 O O . SER B 1 255 ? 62.621 27.961 87.506 1.00 86.90 270 SER B O 1
ATOM 5003 N N . ASP B 1 256 ? 60.826 29.306 87.289 1.00 90.46 271 ASP B N 1
ATOM 5004 C CA . ASP B 1 256 ? 60.227 28.921 88.561 1.00 94.37 271 ASP B CA 1
ATOM 5005 C C . ASP B 1 256 ? 59.073 27.922 88.439 1.00 86.89 271 ASP B C 1
ATOM 5006 O O . ASP B 1 256 ? 58.244 27.811 89.345 1.00 81.22 271 ASP B O 1
ATOM 5011 N N . ILE B 1 257 ? 59.034 27.192 87.327 1.00 82.70 272 ILE B N 1
ATOM 5012 C CA . ILE B 1 257 ? 58.014 26.176 87.107 1.00 80.39 272 ILE B CA 1
ATOM 5013 C C . ILE B 1 257 ? 58.641 24.812 86.829 1.00 81.97 272 ILE B C 1
ATOM 5014 O O . ILE B 1 257 ? 59.513 24.690 85.974 1.00 85.59 272 ILE B O 1
ATOM 5019 N N . TYR B 1 258 ? 58.204 23.788 87.555 1.00 78.79 273 TYR B N 1
ATOM 5020 C CA . TYR B 1 258 ? 58.609 22.421 87.250 1.00 78.68 273 TYR B CA 1
ATOM 5021 C C . TYR B 1 258 ? 57.886 21.862 86.005 1.00 75.50 273 TYR B C 1
ATOM 5022 O O . TYR B 1 258 ? 56.666 21.955 85.900 1.00 74.68 273 TYR B O 1
ATOM 5031 N N . TYR B 1 259 ? 58.637 21.269 85.075 1.00 71.27 274 TYR B N 1
ATOM 5032 C CA . TYR B 1 259 ? 58.052 20.727 83.844 1.00 68.89 274 TYR B CA 1
ATOM 5033 C C . TYR B 1 259 ? 58.202 19.210 83.726 1.00 67.45 274 TYR B C 1
ATOM 5034 O O . TYR B 1 259 ? 59.308 18.672 83.815 1.00 69.39 274 TYR B O 1
ATOM 5043 N N . PHE B 1 260 ? 57.082 18.526 83.524 1.00 60.07 275 PHE B N 1
ATOM 5044 C CA . PHE B 1 260 ? 57.105 17.092 83.256 1.00 63.77 275 PHE B CA 1
ATOM 5045 C C . PHE B 1 260 ? 56.419 16.763 81.925 1.00 62.27 275 PHE B C 1
ATOM 5046 O O . PHE B 1 260 ? 55.343 17.283 81.618 1.00 61.61 275 PHE B O 1
ATOM 5054 N N . SER B 1 261 ? 57.074 15.923 81.127 1.00 60.16 276 SER B N 1
ATOM 5055 C CA . SER B 1 261 ? 56.541 15.500 79.842 1.00 55.61 276 SER B CA 1
ATOM 5056 C C . SER B 1 261 ? 56.504 13.982 79.680 1.00 56.12 276 SER B C 1
ATOM 5057 O O . SER B 1 261 ? 57.516 13.302 79.839 1.00 58.50 276 SER B O 1
ATOM 5060 N N . TYR B 1 262 ? 55.331 13.454 79.352 1.00 51.07 277 TYR B N 1
ATOM 5061 C CA . TYR B 1 262 ? 55.192 12.038 79.081 1.00 51.31 277 TYR B CA 1
ATOM 5062 C C . TYR B 1 262 ? 55.026 11.826 77.587 1.00 49.61 277 TYR B C 1
ATOM 5063 O O . TYR B 1 262 ? 54.301 12.573 76.943 1.00 50.00 277 TYR B O 1
ATOM 5072 N N . SER B 1 263 ? 55.702 10.828 77.024 1.00 48.15 278 SER B N 1
ATOM 5073 C CA . SER B 1 263 ? 55.577 10.596 75.586 1.00 49.93 278 SER B CA 1
ATOM 5074 C C . SER B 1 263 ? 54.844 9.300 75.279 1.00 52.25 278 SER B C 1
ATOM 5075 O O . SER B 1 263 ? 55.015 8.291 75.975 1.00 57.68 278 SER B O 1
ATOM 5078 N N . THR B 1 264 ? 54.015 9.331 74.239 1.00 51.40 279 THR B N 1
ATOM 5079 C CA . THR B 1 264 ? 53.220 8.158 73.870 1.00 50.84 279 THR B CA 1
ATOM 5080 C C . THR B 1 264 ? 53.602 7.627 72.499 1.00 48.34 279 THR B C 1
ATOM 5081 O O . THR B 1 264 ? 54.042 8.371 71.629 1.00 44.56 279 THR B O 1
ATOM 5085 N N . CYS B 1 265 ? 53.403 6.330 72.313 1.00 46.21 280 CYS B N 1
ATOM 5086 C CA . CYS B 1 265 ? 53.696 5.678 71.056 1.00 44.05 280 CYS B CA 1
ATOM 5087 C C . CYS B 1 265 ? 52.866 4.420 70.969 1.00 48.29 280 CYS B C 1
ATOM 5088 O O . CYS B 1 265 ? 52.752 3.694 71.947 1.00 48.66 280 CYS B O 1
ATOM 5091 N N . ALA B 1 266 ? 52.294 4.155 69.803 1.00 38.31 281 ALA B N 1
ATOM 5092 C CA . ALA B 1 266 ? 51.451 2.985 69.639 1.00 43.18 281 ALA B CA 1
ATOM 5093 C C . ALA B 1 266 ? 51.261 2.638 68.171 1.00 41.97 281 ALA B C 1
ATOM 5094 O O . ALA B 1 266 ? 51.380 3.484 67.300 1.00 41.79 281 ALA B O 1
ATOM 5096 N N . THR B 1 267 ? 51.028 1.367 67.891 1.00 45.98 282 THR B N 1
ATOM 5097 C CA . THR B 1 267 ? 50.490 1.010 66.599 1.00 44.74 282 THR B CA 1
ATOM 5098 C C . THR B 1 267 ? 49.076 0.539 66.871 1.00 41.42 282 THR B C 1
ATOM 5099 O O . THR B 1 267 ? 48.855 -0.438 67.576 1.00 41.58 282 THR B O 1
ATOM 5103 N N . VAL B 1 268 ? 48.112 1.265 66.336 1.00 39.62 283 VAL B N 1
ATOM 5104 C CA . VAL B 1 268 ? 46.721 0.963 66.593 1.00 37.68 283 VAL B CA 1
ATOM 5105 C C . VAL B 1 268 ? 46.277 -0.243 65.762 1.00 34.90 283 VAL B C 1
ATOM 5106 O O . VAL B 1 268 ? 46.425 -0.248 64.559 1.00 35.50 283 VAL B O 1
ATOM 5110 N N . PRO B 1 269 ? 45.739 -1.284 66.410 1.00 36.92 284 PRO B N 1
ATOM 5111 C CA . PRO B 1 269 ? 45.218 -2.422 65.642 1.00 34.11 284 PRO B CA 1
ATOM 5112 C C . PRO B 1 269 ? 44.041 -2.040 64.746 1.00 36.11 284 PRO B C 1
ATOM 5113 O O . PRO B 1 269 ? 43.430 -0.998 64.983 1.00 35.53 284 PRO B O 1
ATOM 5117 N N . SER B 1 270 ? 43.743 -2.868 63.742 1.00 35.14 285 SER B N 1
ATOM 5118 C CA . SER B 1 270 ? 42.573 -2.687 62.897 1.00 36.93 285 SER B CA 1
ATOM 5119 C C . SER B 1 270 ? 41.326 -3.355 63.494 1.00 43.85 285 SER B C 1
ATOM 5120 O O . SER B 1 270 ? 40.209 -3.072 63.069 1.00 46.88 285 SER B O 1
ATOM 5123 N N . ILE B 1 271 ? 41.518 -4.237 64.474 1.00 46.87 286 ILE B N 1
ATOM 5124 C CA . ILE B 1 271 ? 40.401 -4.931 65.121 1.00 43.45 286 ILE B CA 1
ATOM 5125 C C . ILE B 1 271 ? 39.825 -4.094 66.249 1.00 40.99 286 ILE B C 1
ATOM 5126 O O . ILE B 1 271 ? 40.556 -3.615 67.106 1.00 42.27 286 ILE B O 1
ATOM 5131 N N . LEU B 1 272 ? 38.508 -3.957 66.266 1.00 43.49 287 LEU B N 1
ATOM 5132 C CA . LEU B 1 272 ? 37.833 -3.105 67.233 1.00 43.79 287 LEU B CA 1
ATOM 5133 C C . LEU B 1 272 ? 37.294 -3.840 68.471 1.00 50.33 287 LEU B C 1
ATOM 5134 O O . LEU B 1 272 ? 36.518 -4.785 68.361 1.00 52.51 287 LEU B O 1
ATOM 5139 N N . THR B 1 273 ? 37.705 -3.380 69.647 1.00 52.69 288 THR B N 1
ATOM 5140 C CA . THR B 1 273 ? 37.143 -3.831 70.917 1.00 57.01 288 THR B CA 1
ATOM 5141 C C . THR B 1 273 ? 36.002 -2.898 71.296 1.00 61.89 288 THR B C 1
ATOM 5142 O O . THR B 1 273 ? 35.992 -1.734 70.891 1.00 65.28 288 THR B O 1
ATOM 5146 N N . SER B 1 274 ? 35.041 -3.394 72.070 1.00 66.43 289 SER B N 1
ATOM 5147 C CA . SER B 1 274 ? 33.949 -2.554 72.576 1.00 69.60 289 SER B CA 1
ATOM 5148 C C . SER B 1 274 ? 34.423 -1.571 73.656 1.00 69.04 289 SER B C 1
ATOM 5149 O O . SER B 1 274 ? 33.652 -0.769 74.179 1.00 67.59 289 SER B O 1
ATOM 5152 N N . ASN B 1 275 ? 35.711 -1.650 73.962 1.00 70.26 290 ASN B N 1
ATOM 5153 C CA . ASN B 1 275 ? 36.330 -0.938 75.060 1.00 71.84 290 ASN B CA 1
ATOM 5154 C C . ASN B 1 275 ? 36.956 0.391 74.650 1.00 66.61 290 ASN B C 1
ATOM 5155 O O . ASN B 1 275 ? 37.528 1.094 75.482 1.00 65.34 290 ASN B O 1
ATOM 5160 N N . GLU B 1 276 ? 36.878 0.715 73.360 1.00 62.10 291 GLU B N 1
ATOM 5161 C CA . GLU B 1 276 ? 37.564 1.895 72.817 1.00 53.74 291 GLU B CA 1
ATOM 5162 C C . GLU B 1 276 ? 36.674 2.682 71.870 1.00 44.62 291 GLU B C 1
ATOM 5163 O O . GLU B 1 276 ? 35.643 2.190 71.437 1.00 48.41 291 GLU B O 1
ATOM 5169 N N . LEU B 1 277 ? 37.071 3.910 71.565 1.00 43.07 292 LEU B N 1
ATOM 5170 C CA . LEU B 1 277 ? 36.346 4.738 70.605 1.00 42.85 292 LEU B CA 1
ATOM 5171 C C . LEU B 1 277 ? 36.388 4.097 69.214 1.00 45.74 292 LEU B C 1
ATOM 5172 O O . LEU B 1 277 ? 37.468 3.746 68.716 1.00 43.44 292 LEU B O 1
ATOM 5177 N N . PRO B 1 278 ? 35.211 3.908 68.599 1.00 44.27 293 PRO B N 1
ATOM 5178 C CA . PRO B 1 278 ? 35.165 3.301 67.267 1.00 44.28 293 PRO B CA 1
ATOM 5179 C C . PRO B 1 278 ? 35.221 4.328 66.138 1.00 41.08 293 PRO B C 1
ATOM 5180 O O . PRO B 1 278 ? 34.840 5.492 66.310 1.00 39.67 293 PRO B O 1
ATOM 5184 N N . HIS B 1 279 ? 35.701 3.880 64.985 1.00 39.57 294 HIS B N 1
ATOM 5185 C CA . HIS B 1 279 ? 35.496 4.602 63.746 1.00 36.77 294 HIS B CA 1
ATOM 5186 C C . HIS B 1 279 ? 34.135 4.191 63.164 1.00 40.71 294 HIS B C 1
ATOM 5187 O O . HIS B 1 279 ? 33.907 3.026 62.828 1.00 45.58 294 HIS B O 1
ATOM 5194 N N . VAL B 1 280 ? 33.229 5.148 63.059 1.00 41.30 295 VAL B N 1
ATOM 5195 C CA . VAL B 1 280 ? 31.846 4.845 62.717 1.00 45.27 295 VAL B CA 1
ATOM 5196 C C . VAL B 1 280 ? 31.693 4.404 61.250 1.00 43.76 295 VAL B C 1
ATOM 5197 O O . VAL B 1 280 ? 30.675 3.832 60.878 1.00 45.49 295 VAL B O 1
ATOM 5201 N N . ILE B 1 281 ? 32.704 4.656 60.423 1.00 41.53 296 ILE B N 1
ATOM 5202 C CA . ILE B 1 281 ? 32.669 4.204 59.028 1.00 45.18 296 ILE B CA 1
ATOM 5203 C C . ILE B 1 281 ? 33.395 2.855 58.856 1.00 44.90 296 ILE B C 1
ATOM 5204 O O . ILE B 1 281 ? 32.817 1.893 58.358 1.00 50.60 296 ILE B O 1
ATOM 5209 N N . TYR B 1 282 ? 34.649 2.774 59.282 1.00 38.50 297 TYR B N 1
ATOM 5210 C CA . TYR B 1 282 ? 35.445 1.573 59.022 1.00 41.25 297 TYR B CA 1
ATOM 5211 C C . TYR B 1 282 ? 35.227 0.453 60.027 1.00 42.55 297 TYR B C 1
ATOM 5212 O O . TYR B 1 282 ? 35.628 -0.682 59.792 1.00 45.61 297 TYR B O 1
ATOM 5221 N N . MET B 1 283 ? 34.624 0.789 61.160 1.00 43.18 298 MET B N 1
ATOM 5222 C CA . MET B 1 283 ? 34.420 -0.169 62.239 1.00 47.03 298 MET B CA 1
ATOM 5223 C C . MET B 1 283 ? 35.740 -0.726 62.742 1.00 42.76 298 MET B C 1
ATOM 5224 O O . MET B 1 283 ? 35.801 -1.827 63.263 1.00 46.09 298 MET B O 1
ATOM 5229 N N . THR B 1 284 ? 36.793 0.063 62.582 1.00 38.53 299 THR B N 1
ATOM 5230 C CA . THR B 1 284 ? 38.068 -0.186 63.215 1.00 33.54 299 THR B CA 1
ATOM 5231 C C . THR B 1 284 ? 38.109 0.670 64.479 1.00 34.74 299 THR B C 1
ATOM 5232 O O . THR B 1 284 ? 37.151 1.398 64.760 1.00 36.54 299 THR B O 1
ATOM 5236 N N . PRO B 1 285 ? 39.200 0.592 65.259 1.00 35.72 300 PRO B N 1
ATOM 5237 C CA . PRO B 1 285 ? 39.333 1.656 66.264 1.00 35.62 300 PRO B CA 1
ATOM 5238 C C . PRO B 1 285 ? 39.336 3.043 65.609 1.00 37.45 300 PRO B C 1
ATOM 5239 O O . PRO B 1 285 ? 39.684 3.145 64.432 1.00 36.87 300 PRO B O 1
ATOM 5243 N N . LEU B 1 286 ? 38.900 4.074 66.331 1.00 33.87 301 LEU B N 1
ATOM 5244 C CA . LEU B 1 286 ? 38.910 5.440 65.796 1.00 38.46 301 LEU B CA 1
ATOM 5245 C C . LEU B 1 286 ? 40.275 5.832 65.263 1.00 38.10 301 LEU B C 1
ATOM 5246 O O . LEU B 1 286 ? 40.392 6.367 64.178 1.00 34.68 301 LEU B O 1
ATOM 5251 N N . LEU B 1 287 ? 41.315 5.543 66.031 1.00 36.63 302 LEU B N 1
ATOM 5252 C CA . LEU B 1 287 ? 42.634 6.042 65.698 1.00 35.44 302 LEU B CA 1
ATOM 5253 C C . LEU B 1 287 ? 43.328 5.251 64.594 1.00 36.88 302 LEU B C 1
ATOM 5254 O O . LEU B 1 287 ? 44.414 5.633 64.166 1.00 40.07 302 LEU B O 1
ATOM 5259 N N . TYR B 1 288 ? 42.717 4.163 64.117 1.00 38.31 303 TYR B N 1
ATOM 5260 C CA . TYR B 1 288 ? 43.404 3.295 63.154 1.00 38.08 303 TYR B CA 1
ATOM 5261 C C . TYR B 1 288 ? 43.863 4.013 61.861 1.00 41.55 303 TYR B C 1
ATOM 5262 O O . TYR B 1 288 ? 45.043 3.959 61.525 1.00 43.91 303 TYR B O 1
ATOM 5271 N N . PRO B 1 289 ? 42.951 4.693 61.137 1.00 42.88 304 PRO B N 1
ATOM 5272 C CA . PRO B 1 289 ? 43.435 5.322 59.898 1.00 41.28 304 PRO B CA 1
ATOM 5273 C C . PRO B 1 289 ? 44.345 6.529 60.148 1.00 40.39 304 PRO B C 1
ATOM 5274 O O . PRO B 1 289 ? 45.258 6.774 59.365 1.00 43.81 304 PRO B O 1
ATOM 5278 N N . PHE B 1 290 ? 44.103 7.267 61.225 1.00 36.99 305 PHE B N 1
ATOM 5279 C CA . PHE B 1 290 ? 44.916 8.433 61.530 1.00 40.49 305 PHE B CA 1
ATOM 5280 C C . PHE B 1 290 ? 46.328 8.021 61.939 1.00 40.97 305 PHE B C 1
ATOM 5281 O O . PHE B 1 290 ? 47.300 8.635 61.519 1.00 41.59 305 PHE B O 1
ATOM 5289 N N . GLY B 1 291 ? 46.448 6.966 62.737 1.00 46.03 306 GLY B N 1
ATOM 5290 C CA . GLY B 1 291 ? 47.746 6.378 63.026 1.00 36.57 306 GLY B CA 1
ATOM 5291 C C . GLY B 1 291 ? 48.508 5.986 61.766 1.00 36.99 306 GLY B C 1
ATOM 5292 O O . GLY B 1 291 ? 49.696 6.282 61.650 1.00 40.36 306 GLY B O 1
ATOM 5293 N N . ARG B 1 292 ? 47.831 5.347 60.810 1.00 36.61 307 ARG B N 1
ATOM 5294 C CA . ARG B 1 292 ? 48.483 4.931 59.569 1.00 37.11 307 ARG B CA 1
ATOM 5295 C C . ARG B 1 292 ? 48.851 6.114 58.697 1.00 43.87 307 ARG B C 1
ATOM 5296 O O . ARG B 1 292 ? 49.910 6.118 58.053 1.00 43.13 307 ARG B O 1
ATOM 5304 N N . PHE B 1 293 ? 47.979 7.119 58.664 1.00 41.44 308 PHE B N 1
ATOM 5305 C CA . PHE B 1 293 ? 48.287 8.295 57.891 1.00 41.47 308 PHE B CA 1
ATOM 5306 C C . PHE B 1 293 ? 49.571 8.934 58.426 1.00 44.35 308 PHE B C 1
ATOM 5307 O O . PHE B 1 293 ? 50.486 9.214 57.657 1.00 47.67 308 PHE B O 1
ATOM 5315 N N . ILE B 1 294 ? 49.630 9.174 59.736 1.00 42.54 309 ILE B N 1
ATOM 5316 C CA . ILE B 1 294 ? 50.796 9.827 60.337 1.00 41.06 309 ILE B CA 1
ATOM 5317 C C . ILE B 1 294 ? 52.034 8.955 60.147 1.00 44.95 309 ILE B C 1
ATOM 5318 O O . ILE B 1 294 ? 53.126 9.464 59.882 1.00 45.34 309 ILE B O 1
ATOM 5323 N N . GLY B 1 295 ? 51.851 7.635 60.238 1.00 44.01 310 GLY B N 1
ATOM 5324 C CA . GLY B 1 295 ? 52.954 6.702 60.078 1.00 42.79 310 GLY B CA 1
ATOM 5325 C C . GLY B 1 295 ? 53.487 6.567 58.657 1.00 47.06 310 GLY B C 1
ATOM 5326 O O . GLY B 1 295 ? 54.464 5.857 58.419 1.00 48.31 310 GLY B O 1
ATOM 5327 N N . SER B 1 296 ? 52.859 7.243 57.702 1.00 49.67 311 SER B N 1
ATOM 5328 C CA . SER B 1 296 ? 53.306 7.158 56.315 1.00 50.75 311 SER B CA 1
ATOM 5329 C C . SER B 1 296 ? 53.581 8.536 55.723 1.00 50.31 311 SER B C 1
ATOM 5330 O O . SER B 1 296 ? 54.005 8.653 54.585 1.00 54.76 311 SER B O 1
ATOM 5333 N N . TYR B 1 297 ? 53.351 9.585 56.496 1.00 52.34 312 TYR B N 1
ATOM 5334 C CA . TYR B 1 297 ? 53.520 10.930 55.961 1.00 54.81 312 TYR B CA 1
ATOM 5335 C C . TYR B 1 297 ? 54.950 11.431 56.130 1.00 59.75 312 TYR B C 1
ATOM 5336 O O . TYR B 1 297 ? 55.427 11.578 57.248 1.00 61.17 312 TYR B O 1
ATOM 5345 N N . THR B 1 298 ? 55.620 11.704 55.013 1.00 63.26 313 THR B N 1
ATOM 5346 C CA . THR B 1 298 ? 56.941 12.324 55.028 1.00 63.59 313 THR B CA 1
ATOM 5347 C C . THR B 1 298 ? 56.902 13.591 54.193 1.00 64.54 313 THR B C 1
ATOM 5348 O O . THR B 1 298 ? 56.006 13.765 53.374 1.00 67.60 313 THR B O 1
ATOM 5352 N N . ARG B 1 299 ? 57.865 14.481 54.398 1.00 65.49 314 ARG B N 1
ATOM 5353 C CA . ARG B 1 299 ? 57.908 15.713 53.619 1.00 67.15 314 ARG B CA 1
ATOM 5354 C C . ARG B 1 299 ? 59.270 16.383 53.653 1.00 71.40 314 ARG B C 1
ATOM 5355 O O . ARG B 1 299 ? 59.883 16.510 54.710 1.00 72.12 314 ARG B O 1
ATOM 5363 N N . ASN B 1 300 ? 59.743 16.781 52.475 1.00 74.26 315 ASN B N 1
ATOM 5364 C CA . ASN B 1 300 ? 61.042 17.415 52.319 1.00 75.46 315 ASN B CA 1
ATOM 5365 C C . ASN B 1 300 ? 60.937 18.693 51.491 1.00 79.15 315 ASN B C 1
ATOM 5366 O O . ASN B 1 300 ? 61.388 18.733 50.352 1.00 77.53 315 ASN B O 1
ATOM 5371 N N . GLU B 1 301 ? 60.306 19.722 52.046 1.00 83.46 316 GLU B N 1
ATOM 5372 C CA . GLU B 1 301 ? 60.147 20.990 51.337 1.00 89.33 316 GLU B CA 1
ATOM 5373 C C . GLU B 1 301 ? 60.944 22.114 51.997 1.00 89.51 316 GLU B C 1
ATOM 5374 O O . GLU B 1 301 ? 61.175 22.090 53.202 1.00 91.44 316 GLU B O 1
ATOM 5380 N N . GLN B 1 302 ? 61.366 23.100 51.210 1.00 89.82 317 GLN B N 1
ATOM 5381 C CA . GLN B 1 302 ? 62.124 24.218 51.761 1.00 89.40 317 GLN B CA 1
ATOM 5382 C C . GLN B 1 302 ? 61.205 25.173 52.519 1.00 83.80 317 GLN B C 1
ATOM 5383 O O . GLN B 1 302 ? 60.116 25.514 52.048 1.00 79.09 317 GLN B O 1
ATOM 5389 N N . GLY B 1 303 ? 61.647 25.610 53.693 1.00 83.19 318 GLY B N 1
ATOM 5390 C CA . GLY B 1 303 ? 60.875 26.550 54.485 1.00 83.38 318 GLY B CA 1
ATOM 5391 C C . GLY B 1 303 ? 59.968 25.917 55.524 1.00 81.12 318 GLY B C 1
ATOM 5392 O O . GLY B 1 303 ? 59.536 26.582 56.467 1.00 81.68 318 GLY B O 1
ATOM 5393 N N . ARG B 1 304 ? 59.667 24.634 55.361 1.00 77.57 319 ARG B N 1
ATOM 5394 C CA . ARG B 1 304 ? 58.836 23.956 56.341 1.00 74.82 319 ARG B CA 1
ATOM 5395 C C . ARG B 1 304 ? 59.679 22.948 57.096 1.00 74.40 319 ARG B C 1
ATOM 5396 O O . ARG B 1 304 ? 60.773 22.600 56.663 1.00 78.68 319 ARG B O 1
ATOM 5404 N N . VAL B 1 305 ? 59.187 22.516 58.246 1.00 72.27 320 VAL B N 1
ATOM 5405 C CA . VAL B 1 305 ? 59.858 21.484 59.010 1.00 71.24 320 VAL B CA 1
ATOM 5406 C C . VAL B 1 305 ? 60.022 20.248 58.147 1.00 68.67 320 VAL B C 1
ATOM 5407 O O . VAL B 1 305 ? 59.066 19.792 57.520 1.00 63.11 320 VAL B O 1
ATOM 5411 N N . ILE B 1 306 ? 61.242 19.727 58.088 1.00 70.03 321 ILE B N 1
ATOM 5412 C CA . ILE B 1 306 ? 61.501 18.534 57.293 1.00 72.26 321 ILE B CA 1
ATOM 5413 C C . ILE B 1 306 ? 60.986 17.310 58.048 1.00 70.09 321 ILE B C 1
ATOM 5414 O O . ILE B 1 306 ? 61.323 17.094 59.209 1.00 68.61 321 ILE B O 1
ATOM 5419 N N . ILE B 1 307 ? 60.146 16.523 57.388 1.00 70.64 322 ILE B N 1
ATOM 5420 C CA . ILE B 1 307 ? 59.491 15.397 58.041 1.00 66.20 322 ILE B CA 1
ATOM 5421 C C . ILE B 1 307 ? 59.953 14.063 57.476 1.00 65.61 322 ILE B C 1
ATOM 5422 O O . ILE B 1 307 ? 59.609 13.681 56.358 1.00 67.46 322 ILE B O 1
ATOM 5427 N N . ASP B 1 308 ? 60.760 13.377 58.274 1.00 64.87 323 ASP B N 1
ATOM 5428 C CA . ASP B 1 308 ? 61.445 12.166 57.860 1.00 68.74 323 ASP B CA 1
ATOM 5429 C C . ASP B 1 308 ? 61.033 10.994 58.716 1.00 66.48 323 ASP B C 1
ATOM 5430 O O . ASP B 1 308 ? 60.168 11.119 59.571 1.00 68.93 323 ASP B O 1
ATOM 5435 N N . ASN B 1 309 ? 61.735 9.883 58.548 1.00 65.03 324 ASN B N 1
ATOM 5436 C CA . ASN B 1 309 ? 61.387 8.629 59.200 1.00 63.98 324 ASN B CA 1
ATOM 5437 C C . ASN B 1 309 ? 61.254 8.689 60.721 1.00 61.03 324 ASN B C 1
ATOM 5438 O O . ASN B 1 309 ? 60.500 7.922 61.317 1.00 62.41 324 ASN B O 1
ATOM 5443 N N . SER B 1 310 ? 61.972 9.605 61.347 1.00 61.50 325 SER B N 1
ATOM 5444 C CA . SER B 1 310 ? 61.907 9.750 62.795 1.00 59.08 325 SER B CA 1
ATOM 5445 C C . SER B 1 310 ? 60.564 10.325 63.248 1.00 55.26 325 SER B C 1
ATOM 5446 O O . SER B 1 310 ? 60.246 10.299 64.434 1.00 56.56 325 SER B O 1
ATOM 5449 N N . TRP B 1 311 ? 59.798 10.865 62.303 1.00 54.85 326 TRP B N 1
ATOM 5450 C CA . TRP B 1 311 ? 58.492 11.438 62.601 1.00 48.53 326 TRP B CA 1
ATOM 5451 C C . TRP B 1 311 ? 57.345 10.444 62.489 1.00 46.47 326 TRP B C 1
ATOM 5452 O O . TRP B 1 311 ? 56.253 10.701 62.977 1.00 50.05 326 TRP B O 1
ATOM 5463 N N . LYS B 1 312 ? 57.600 9.300 61.875 1.00 47.33 327 LYS B N 1
ATOM 5464 C CA . LYS B 1 312 ? 56.552 8.302 61.658 1.00 53.22 327 LYS B CA 1
ATOM 5465 C C . LYS B 1 312 ? 55.980 7.688 62.940 1.00 54.43 327 LYS B C 1
ATOM 5466 O O . LYS B 1 312 ? 54.793 7.367 62.978 1.00 52.74 327 LYS B O 1
ATOM 5472 N N . PRO B 1 313 ? 56.810 7.480 63.984 1.00 54.19 328 PRO B N 1
ATOM 5473 C CA . PRO B 1 313 ? 56.137 6.896 65.154 1.00 48.37 328 PRO B CA 1
ATOM 5474 C C . PRO B 1 313 ? 55.156 7.887 65.803 1.00 46.15 328 PRO B C 1
ATOM 5475 O O . PRO B 1 313 ? 55.448 9.071 65.933 1.00 48.40 328 PRO B O 1
ATOM 5479 N N . ASN B 1 314 ? 53.992 7.398 66.201 1.00 42.82 329 ASN B N 1
ATOM 5480 C CA . ASN B 1 314 ? 52.965 8.268 66.737 1.00 42.93 329 ASN B CA 1
ATOM 5481 C C . ASN B 1 314 ? 52.009 7.507 67.637 1.00 42.61 329 ASN B C 1
ATOM 5482 O O . ASN B 1 314 ? 52.108 6.289 67.783 1.00 40.57 329 ASN B O 1
ATOM 5487 N N . ASP B 1 315 ? 51.071 8.226 68.234 1.00 43.69 330 ASP B N 1
ATOM 5488 C CA . ASP B 1 315 ? 50.078 7.583 69.088 1.00 46.27 330 ASP B CA 1
ATOM 5489 C C . ASP B 1 315 ? 48.699 7.570 68.440 1.00 44.87 330 ASP B C 1
ATOM 5490 O O . ASP B 1 315 ? 47.698 7.352 69.127 1.00 42.11 330 ASP B O 1
ATOM 5495 N N . GLY B 1 316 ? 48.646 7.843 67.135 1.00 37.51 331 GLY B N 1
ATOM 5496 C CA . GLY B 1 316 ? 47.382 7.877 66.423 1.00 36.93 331 GLY B CA 1
ATOM 5497 C C . GLY B 1 316 ? 46.930 9.304 66.158 1.00 44.80 331 GLY B C 1
ATOM 5498 O O . GLY B 1 316 ? 46.113 9.545 65.281 1.00 45.73 331 GLY B O 1
ATOM 5499 N N . VAL B 1 317 ? 47.450 10.252 66.931 1.00 42.00 332 VAL B N 1
ATOM 5500 C CA . VAL B 1 317 ? 47.098 11.650 66.753 1.00 43.73 332 VAL B CA 1
ATOM 5501 C C . VAL B 1 317 ? 48.325 12.567 66.742 1.00 47.56 332 VAL B C 1
ATOM 5502 O O . VAL B 1 317 ? 48.317 13.562 66.042 1.00 47.16 332 VAL B O 1
ATOM 5506 N N . VAL B 1 318 ? 49.355 12.249 67.528 1.00 41.12 333 VAL B N 1
ATOM 5507 C CA . VAL B 1 318 ? 50.544 13.092 67.615 1.00 42.61 333 VAL B CA 1
ATOM 5508 C C . VAL B 1 318 ? 51.834 12.298 67.412 1.00 49.37 333 VAL B C 1
ATOM 5509 O O . VAL B 1 318 ? 52.015 11.246 68.023 1.00 47.16 333 VAL B O 1
ATOM 5513 N N . ASN B 1 319 ? 52.733 12.806 66.568 1.00 48.52 334 ASN B N 1
ATOM 5514 C CA . ASN B 1 319 ? 54.040 12.181 66.375 1.00 44.34 334 ASN B CA 1
ATOM 5515 C C . ASN B 1 319 ? 54.778 12.048 67.705 1.00 49.09 334 ASN B C 1
ATOM 5516 O O . ASN B 1 319 ? 54.804 12.992 68.507 1.00 47.32 334 ASN B O 1
ATOM 5521 N N . THR B 1 320 ? 55.392 10.899 67.938 1.00 44.40 335 THR B N 1
ATOM 5522 C CA . THR B 1 320 ? 56.064 10.688 69.210 1.00 44.92 335 THR B CA 1
ATOM 5523 C C . THR B 1 320 ? 57.212 11.683 69.435 1.00 60.30 335 THR B C 1
ATOM 5524 O O . THR B 1 320 ? 57.399 12.185 70.540 1.00 63.28 335 THR B O 1
ATOM 5528 N N . ILE B 1 321 ? 57.935 12.018 68.375 1.00 59.35 336 ILE B N 1
ATOM 5529 C CA . ILE B 1 321 ? 59.099 12.895 68.494 1.00 49.97 336 ILE B CA 1
ATOM 5530 C C . ILE B 1 321 ? 58.720 14.282 68.997 1.00 56.82 336 ILE B C 1
ATOM 5531 O O . ILE B 1 321 ? 59.553 15.012 69.507 1.00 59.96 336 ILE B O 1
ATOM 5536 N N . SER B 1 322 ? 57.452 14.639 68.889 1.00 55.86 337 SER B N 1
ATOM 5537 C CA . SER B 1 322 ? 57.057 16.012 69.171 1.00 58.64 337 SER B CA 1
ATOM 5538 C C . SER B 1 322 ? 56.740 16.272 70.653 1.00 63.10 337 SER B C 1
ATOM 5539 O O . SER B 1 322 ? 56.567 17.431 71.063 1.00 63.54 337 SER B O 1
ATOM 5542 N N . GLN B 1 323 ? 56.747 15.211 71.462 1.00 60.10 338 GLN B N 1
ATOM 5543 C CA . GLN B 1 323 ? 56.056 15.236 72.752 1.00 56.48 338 GLN B CA 1
ATOM 5544 C C . GLN B 1 323 ? 56.874 15.416 74.023 1.00 57.54 338 GLN B C 1
ATOM 5545 O O . GLN B 1 323 ? 56.293 15.653 75.079 1.00 61.65 338 GLN B O 1
ATOM 5551 N N . ASN B 1 324 ? 58.193 15.278 73.956 1.00 55.93 339 ASN B N 1
ATOM 5552 C CA . ASN B 1 324 ? 59.006 15.406 75.166 1.00 60.54 339 ASN B CA 1
ATOM 5553 C C . ASN B 1 324 ? 59.216 16.856 75.605 1.00 64.56 339 ASN B C 1
ATOM 5554 O O . ASN B 1 324 ? 59.615 17.127 76.735 1.00 66.57 339 ASN B O 1
ATOM 5559 N N . GLY B 1 325 ? 58.959 17.783 74.690 1.00 63.12 340 GLY B N 1
ATOM 5560 C CA . GLY B 1 325 ? 59.144 19.201 74.938 1.00 63.23 340 GLY B CA 1
ATOM 5561 C C . GLY B 1 325 ? 59.374 19.918 73.616 1.00 66.57 340 GLY B C 1
ATOM 5562 O O . GLY B 1 325 ? 59.684 19.276 72.609 1.00 63.11 340 GLY B O 1
ATOM 5563 N N . PRO B 1 326 ? 59.220 21.251 73.607 1.00 71.14 341 PRO B N 1
ATOM 5564 C CA . PRO B 1 326 ? 59.423 22.013 72.372 1.00 73.33 341 PRO B CA 1
ATOM 5565 C C . PRO B 1 326 ? 60.885 22.050 71.987 1.00 73.03 341 PRO B C 1
ATOM 5566 O O . PRO B 1 326 ? 61.709 22.461 72.803 1.00 80.32 341 PRO B O 1
ATOM 5570 N N . LYS B 1 327 ? 61.204 21.607 70.776 1.00 66.44 342 LYS B N 1
ATOM 5571 C CA . LYS B 1 327 ? 62.589 21.583 70.319 1.00 69.99 342 LYS B CA 1
ATOM 5572 C C . LYS B 1 327 ? 62.822 22.572 69.198 1.00 75.81 342 LYS B C 1
ATOM 5573 O O . LYS B 1 327 ? 63.813 23.312 69.190 1.00 82.85 342 LYS B O 1
ATOM 5579 N N . ILE B 1 328 ? 61.889 22.580 68.255 1.00 74.74 343 ILE B N 1
ATOM 5580 C CA . ILE B 1 328 ? 62.025 23.350 67.035 1.00 67.89 343 ILE B CA 1
ATOM 5581 C C . ILE B 1 328 ? 61.749 24.835 67.273 1.00 79.99 343 ILE B C 1
ATOM 5582 O O . ILE B 1 328 ? 60.695 25.204 67.792 1.00 77.81 343 ILE B O 1
ATOM 5587 N N . TRP B 1 329 ? 62.713 25.675 66.888 1.00 73.12 344 TRP B N 1
ATOM 5588 C CA . TRP B 1 329 ? 62.669 27.113 67.147 1.00 75.86 344 TRP B CA 1
ATOM 5589 C C . TRP B 1 329 ? 62.475 27.388 68.630 1.00 78.35 344 TRP B C 1
ATOM 5590 O O . TRP B 1 329 ? 61.815 28.359 69.017 1.00 79.76 344 TRP B O 1
ATOM 5601 N N . SER B 1 330 ? 63.060 26.535 69.460 1.00 77.60 345 SER B N 1
ATOM 5602 C CA . SER B 1 330 ? 62.933 26.688 70.900 1.00 80.92 345 SER B CA 1
ATOM 5603 C C . SER B 1 330 ? 64.295 26.565 71.569 1.00 82.51 345 SER B C 1
ATOM 5604 O O . SER B 1 330 ? 65.188 25.868 71.078 1.00 82.34 345 SER B O 1
ATOM 5607 N N . SER B 1 331 ? 64.443 27.229 72.707 1.00 84.13 346 SER B N 1
ATOM 5608 C CA . SER B 1 331 ? 65.669 27.125 73.482 1.00 88.17 346 SER B CA 1
ATOM 5609 C C . SER B 1 331 ? 65.420 26.372 74.778 1.00 90.32 346 SER B C 1
ATOM 5610 O O . SER B 1 331 ? 66.319 26.248 75.612 1.00 96.73 346 SER B O 1
ATOM 5613 N N . ASP B 1 332 ? 64.194 25.887 74.948 1.00 85.68 347 ASP B N 1
ATOM 5614 C CA . ASP B 1 332 ? 63.835 25.108 76.123 1.00 82.76 347 ASP B CA 1
ATOM 5615 C C . ASP B 1 332 ? 64.817 23.958 76.329 1.00 82.77 347 ASP B C 1
ATOM 5616 O O . ASP B 1 332 ? 65.197 23.276 75.382 1.00 86.42 347 ASP B O 1
ATOM 5621 N N . LYS B 1 333 ? 65.246 23.767 77.570 1.00 80.78 348 LYS B N 1
ATOM 5622 C CA . LYS B 1 333 ? 66.149 22.676 77.908 1.00 79.46 348 LYS B CA 1
ATOM 5623 C C . LYS B 1 333 ? 65.370 21.403 78.238 1.00 77.97 348 LYS B C 1
ATOM 5624 O O . LYS B 1 333 ? 64.488 21.409 79.097 1.00 79.07 348 LYS B O 1
ATOM 5630 N N . ILE B 1 334 ? 65.693 20.305 77.569 1.00 76.91 349 ILE B N 1
ATOM 5631 C CA . ILE B 1 334 ? 65.006 19.053 77.863 1.00 76.14 349 ILE B CA 1
ATOM 5632 C C . ILE B 1 334 ? 65.959 18.035 78.475 1.00 78.33 349 ILE B C 1
ATOM 5633 O O . ILE B 1 334 ? 67.054 17.814 77.963 1.00 82.91 349 ILE B O 1
ATOM 5638 N N . VAL B 1 335 ? 65.530 17.421 79.574 1.00 76.95 350 VAL B N 1
ATOM 5639 C CA . VAL B 1 335 ? 66.378 16.518 80.345 1.00 77.85 350 VAL B CA 1
ATOM 5640 C C . VAL B 1 335 ? 65.665 15.184 80.593 1.00 78.80 350 VAL B C 1
ATOM 5641 O O . VAL B 1 335 ? 64.446 15.148 80.748 1.00 78.25 350 VAL B O 1
ATOM 5645 N N . ASN B 1 336 ? 66.416 14.088 80.594 1.00 80.59 351 ASN B N 1
ATOM 5646 C CA . ASN B 1 336 ? 65.891 12.803 81.050 1.00 81.75 351 ASN B CA 1
ATOM 5647 C C . ASN B 1 336 ? 65.699 12.776 82.572 1.00 85.88 351 ASN B C 1
ATOM 5648 O O . ASN B 1 336 ? 66.625 13.073 83.319 1.00 90.72 351 ASN B O 1
ATOM 5653 N N . TYR B 1 337 ? 64.499 12.412 83.024 1.00 85.05 352 TYR B N 1
ATOM 5654 C CA . TYR B 1 337 ? 64.161 12.412 84.453 1.00 85.23 352 TYR B CA 1
ATOM 5655 C C . TYR B 1 337 ? 64.941 11.384 85.272 1.00 86.30 352 TYR B C 1
ATOM 5656 O O . TYR B 1 337 ? 64.764 10.187 85.107 1.00 88.79 352 TYR B O 1
ATOM 5665 N N . ASN B 1 338 ? 65.796 11.869 86.167 1.00 89.08 353 ASN B N 1
ATOM 5666 C CA . ASN B 1 338 ? 66.676 11.002 86.948 1.00 90.93 353 ASN B CA 1
ATOM 5667 C C . ASN B 1 338 ? 66.115 10.614 88.314 1.00 91.88 353 ASN B C 1
ATOM 5668 O O . ASN B 1 338 ? 66.551 9.632 88.915 1.00 93.44 353 ASN B O 1
ATOM 5673 N N . GLY B 1 339 ? 65.163 11.394 88.814 1.00 89.31 354 GLY B N 1
ATOM 5674 C CA . GLY B 1 339 ? 64.584 11.133 90.116 1.00 87.46 354 GLY B CA 1
ATOM 5675 C C . GLY B 1 339 ? 64.488 12.423 90.903 1.00 90.39 354 GLY B C 1
ATOM 5676 O O . GLY B 1 339 ? 63.735 12.531 91.874 1.00 93.30 354 GLY B O 1
ATOM 5677 N N . VAL B 1 340 ? 65.280 13.405 90.494 1.00 88.37 355 VAL B N 1
ATOM 5678 C CA . VAL B 1 340 ? 65.189 14.722 91.092 1.00 86.72 355 VAL B CA 1
ATOM 5679 C C . VAL B 1 340 ? 64.638 15.712 90.080 1.00 88.71 355 VAL B C 1
ATOM 5680 O O . VAL B 1 340 ? 65.330 16.079 89.127 1.00 93.30 355 VAL B O 1
ATOM 5684 N N . PRO B 1 341 ? 63.384 16.144 90.284 1.00 85.38 356 PRO B N 1
ATOM 5685 C CA . PRO B 1 341 ? 62.766 17.143 89.407 1.00 84.40 356 PRO B CA 1
ATOM 5686 C C . PRO B 1 341 ? 63.631 18.387 89.335 1.00 90.57 356 PRO B C 1
ATOM 5687 O O . PRO B 1 341 ? 63.851 19.040 90.356 1.00 92.63 356 PRO B O 1
ATOM 5691 N N . GLN B 1 342 ? 64.132 18.693 88.145 1.00 93.35 357 GLN B N 1
ATOM 5692 C CA . GLN B 1 342 ? 64.926 19.895 87.936 1.00 94.80 357 GLN B CA 1
ATOM 5693 C C . GLN B 1 342 ? 64.030 21.032 87.476 1.00 93.25 357 GLN B C 1
ATOM 5694 O O . GLN B 1 342 ? 63.507 21.008 86.363 1.00 90.95 357 GLN B O 1
ATOM 5700 N N . ILE B 1 343 ? 63.862 22.029 88.338 1.00 96.27 358 ILE B N 1
ATOM 5701 C CA . ILE B 1 343 ? 63.026 23.182 88.031 1.00 90.82 358 ILE B CA 1
ATOM 5702 C C . ILE B 1 343 ? 63.580 23.918 86.809 1.00 85.42 358 ILE B C 1
ATOM 5703 O O . ILE B 1 343 ? 64.783 23.889 86.554 1.00 86.75 358 ILE B O 1
ATOM 5708 N N . GLY B 1 344 ? 62.694 24.544 86.039 1.00 83.57 359 GLY B N 1
ATOM 5709 C CA . GLY B 1 344 ? 63.095 25.318 84.873 1.00 86.13 359 GLY B CA 1
ATOM 5710 C C . GLY B 1 344 ? 63.362 24.558 83.577 1.00 84.30 359 GLY B C 1
ATOM 5711 O O . GLY B 1 344 ? 63.565 25.174 82.524 1.00 84.09 359 GLY B O 1
ATOM 5712 N N . LYS B 1 345 ? 63.376 23.228 83.642 1.00 80.29 360 LYS B N 1
ATOM 5713 C CA . LYS B 1 345 ? 63.654 22.415 82.463 1.00 77.99 360 LYS B CA 1
ATOM 5714 C C . LYS B 1 345 ? 62.583 21.341 82.262 1.00 74.22 360 LYS B C 1
ATOM 5715 O O . LYS B 1 345 ? 61.828 21.018 83.174 1.00 71.02 360 LYS B O 1
ATOM 5721 N N . TRP B 1 346 ? 62.509 20.798 81.056 1.00 75.90 361 TRP B N 1
ATOM 5722 C CA . TRP B 1 346 ? 61.571 19.722 80.784 1.00 72.49 361 TRP B CA 1
ATOM 5723 C C . TRP B 1 346 ? 62.176 18.406 81.258 1.00 72.71 361 TRP B C 1
ATOM 5724 O O . TRP B 1 346 ? 63.202 17.961 80.750 1.00 76.36 361 TRP B O 1
ATOM 5735 N N . ASN B 1 347 ? 61.544 17.800 82.254 1.00 69.92 362 ASN B N 1
ATOM 5736 C CA . ASN B 1 347 ? 61.948 16.491 82.741 1.00 71.68 362 ASN B CA 1
ATOM 5737 C C . ASN B 1 347 ? 61.244 15.383 81.940 1.00 73.00 362 ASN B C 1
ATOM 5738 O O . ASN B 1 347 ? 60.104 15.016 82.236 1.00 70.07 362 ASN B O 1
ATOM 5743 N N . SER B 1 348 ? 61.930 14.873 80.915 1.00 73.49 363 SER B N 1
ATOM 5744 C CA . SER B 1 348 ? 61.367 13.895 79.982 1.00 69.56 363 SER B CA 1
ATOM 5745 C C . SER B 1 348 ? 61.242 12.500 80.590 1.00 72.24 363 SER B C 1
ATOM 5746 O O . SER B 1 348 ? 62.234 11.834 80.893 1.00 76.76 363 SER B O 1
ATOM 5749 N N . MET B 1 349 ? 60.003 12.068 80.765 1.00 68.83 364 MET B N 1
ATOM 5750 C CA . MET B 1 349 ? 59.713 10.810 81.422 1.00 66.27 364 MET B CA 1
ATOM 5751 C C . MET B 1 349 ? 59.905 9.627 80.474 1.00 64.81 364 MET B C 1
ATOM 5752 O O . MET B 1 349 ? 59.840 9.791 79.253 1.00 63.84 364 MET B O 1
ATOM 5757 N N . PRO B 1 350 ? 60.127 8.427 81.040 1.00 63.06 365 PRO B N 1
ATOM 5758 C CA . PRO B 1 350 ? 60.228 7.196 80.255 1.00 62.08 365 PRO B CA 1
ATOM 5759 C C . PRO B 1 350 ? 59.045 7.037 79.320 1.00 63.48 365 PRO B C 1
ATOM 5760 O O . PRO B 1 350 ? 57.932 7.391 79.702 1.00 66.47 365 PRO B O 1
ATOM 5764 N N . LEU B 1 351 ? 59.288 6.501 78.127 1.00 62.24 366 LEU B N 1
ATOM 5765 C CA . LEU B 1 351 ? 58.281 6.429 77.070 1.00 57.34 366 LEU B CA 1
ATOM 5766 C C . LEU B 1 351 ? 57.069 5.582 77.456 1.00 53.74 366 LEU B C 1
ATOM 5767 O O . LEU B 1 351 ? 57.210 4.444 77.902 1.00 52.95 366 LEU B O 1
ATOM 5772 N N . LEU B 1 352 ? 55.875 6.137 77.292 1.00 53.17 367 LEU B N 1
ATOM 5773 C CA . LEU B 1 352 ? 54.672 5.336 77.457 1.00 54.24 367 LEU B CA 1
ATOM 5774 C C . LEU B 1 352 ? 54.456 4.553 76.171 1.00 54.35 367 LEU B C 1
ATOM 5775 O O . LEU B 1 352 ? 53.772 5.013 75.266 1.00 56.45 367 LEU B O 1
ATOM 5780 N N . ASP B 1 353 ? 55.056 3.376 76.078 1.00 54.15 368 ASP B N 1
ATOM 5781 C CA . ASP B 1 353 ? 54.972 2.599 74.853 1.00 55.74 368 ASP B CA 1
ATOM 5782 C C . ASP B 1 353 ? 53.705 1.745 74.823 1.00 48.72 368 ASP B C 1
ATOM 5783 O O . ASP B 1 353 ? 53.280 1.219 75.850 1.00 44.62 368 ASP B O 1
ATOM 5788 N N . THR B 1 354 ? 53.126 1.618 73.630 1.00 46.09 369 THR B N 1
ATOM 5789 C CA . THR B 1 354 ? 51.836 0.960 73.381 1.00 44.30 369 THR B CA 1
ATOM 5790 C C . THR B 1 354 ? 50.663 1.692 74.015 1.00 43.97 369 THR B C 1
ATOM 5791 O O . THR B 1 354 ? 49.609 1.108 74.223 1.00 50.30 369 THR B O 1
ATOM 5795 N N . ILE B 1 355 ? 50.858 2.962 74.329 1.00 44.79 370 ILE B N 1
ATOM 5796 C CA . ILE B 1 355 ? 49.794 3.819 74.810 1.00 47.04 370 ILE B CA 1
ATOM 5797 C C . ILE B 1 355 ? 49.315 4.723 73.676 1.00 49.83 370 ILE B C 1
ATOM 5798 O O . ILE B 1 355 ? 50.091 5.560 73.204 1.00 51.07 370 ILE B O 1
ATOM 5803 N N . ASP B 1 356 ? 48.076 4.572 73.202 1.00 49.70 371 ASP B N 1
ATOM 5804 C CA . ASP B 1 356 ? 47.659 5.486 72.136 1.00 51.09 371 ASP B CA 1
ATOM 5805 C C . ASP B 1 356 ? 47.092 6.759 72.755 1.00 49.61 371 ASP B C 1
ATOM 5806 O O . ASP B 1 356 ? 47.056 6.887 73.982 1.00 46.11 371 ASP B O 1
ATOM 5811 N N . HIS B 1 357 ? 46.668 7.692 71.911 1.00 37.28 372 HIS B N 1
ATOM 5812 C CA . HIS B 1 357 ? 46.324 9.043 72.354 1.00 45.61 372 HIS B CA 1
ATOM 5813 C C . HIS B 1 357 ? 45.181 9.078 73.383 1.00 44.59 372 HIS B C 1
ATOM 5814 O O . HIS B 1 357 ? 45.247 9.821 74.350 1.00 44.17 372 HIS B O 1
ATOM 5821 N N . MET B 1 358 ? 44.138 8.279 73.175 1.00 41.66 373 MET B N 1
ATOM 5822 C CA . MET B 1 358 ? 43.019 8.274 74.105 1.00 41.15 373 MET B CA 1
ATOM 5823 C C . MET B 1 358 ? 43.331 7.431 75.327 1.00 46.95 373 MET B C 1
ATOM 5824 O O . MET B 1 358 ? 42.786 7.682 76.401 1.00 51.00 373 MET B O 1
ATOM 5829 N N . ASP B 1 359 ? 44.217 6.448 75.160 1.00 37.13 374 ASP B N 1
ATOM 5830 C CA . ASP B 1 359 ? 44.734 5.669 76.276 1.00 38.19 374 ASP B CA 1
ATOM 5831 C C . ASP B 1 359 ? 45.239 6.603 77.380 1.00 43.53 374 ASP B C 1
ATOM 5832 O O . ASP B 1 359 ? 45.047 6.333 78.570 1.00 42.72 374 ASP B O 1
ATOM 5837 N N . ALA B 1 360 ? 45.885 7.696 76.966 1.00 38.99 375 ALA B N 1
ATOM 5838 C CA . ALA B 1 360 ? 46.636 8.545 77.873 1.00 47.49 375 ALA B CA 1
ATOM 5839 C C . ALA B 1 360 ? 45.727 9.330 78.803 1.00 50.58 375 ALA B C 1
ATOM 5840 O O . ALA B 1 360 ? 46.137 9.709 79.898 1.00 51.56 375 ALA B O 1
ATOM 5842 N N . CYS B 1 361 ? 44.494 9.586 78.380 1.00 48.41 376 CYS B N 1
ATOM 5843 C CA . CYS B 1 361 ? 43.594 10.306 79.267 1.00 48.01 376 CYS B CA 1
ATOM 5844 C C . CYS B 1 361 ? 42.556 9.350 79.832 1.00 46.25 376 CYS B C 1
ATOM 5845 O O . CYS B 1 361 ? 41.650 9.765 80.537 1.00 50.62 376 CYS B O 1
ATOM 5848 N N . GLY B 1 362 ? 42.721 8.063 79.552 1.00 43.39 377 GLY B N 1
ATOM 5849 C CA . GLY B 1 362 ? 42.011 7.033 80.301 1.00 47.19 377 GLY B CA 1
ATOM 5850 C C . GLY B 1 362 ? 40.958 6.212 79.584 1.00 43.51 377 GLY B C 1
ATOM 5851 O O . GLY B 1 362 ? 40.226 5.457 80.210 1.00 46.93 377 GLY B O 1
ATOM 5852 N N . ILE B 1 363 ? 40.917 6.336 78.268 1.00 39.42 378 ILE B N 1
ATOM 5853 C CA . ILE B 1 363 ? 39.918 5.702 77.430 1.00 39.82 378 ILE B CA 1
ATOM 5854 C C . ILE B 1 363 ? 40.599 4.755 76.439 1.00 42.76 378 ILE B C 1
ATOM 5855 O O . ILE B 1 363 ? 41.342 5.202 75.574 1.00 44.59 378 ILE B O 1
ATOM 5860 N N . GLY B 1 364 ? 40.376 3.454 76.563 1.00 42.76 379 GLY B N 1
ATOM 5861 C CA . GLY B 1 364 ? 40.949 2.532 75.597 1.00 40.91 379 GLY B CA 1
ATOM 5862 C C . GLY B 1 364 ? 41.391 1.198 76.156 1.00 47.07 379 GLY B C 1
ATOM 5863 O O . GLY B 1 364 ? 41.287 0.934 77.355 1.00 53.71 379 GLY B O 1
ATOM 5864 N N . THR B 1 365 ? 41.894 0.341 75.281 1.00 46.36 380 THR B N 1
ATOM 5865 C CA . THR B 1 365 ? 42.265 -1.005 75.696 1.00 41.06 380 THR B CA 1
ATOM 5866 C C . THR B 1 365 ? 43.566 -1.017 76.486 1.00 40.47 380 THR B C 1
ATOM 5867 O O . THR B 1 365 ? 43.958 -2.063 77.005 1.00 43.45 380 THR B O 1
ATOM 5871 N N . ASN B 1 366 ? 44.242 0.133 76.559 1.00 37.25 381 ASN B N 1
ATOM 5872 C CA . ASN B 1 366 ? 45.467 0.231 77.335 1.00 41.29 381 ASN B CA 1
ATOM 5873 C C . ASN B 1 366 ? 45.505 1.503 78.184 1.00 43.36 381 ASN B C 1
ATOM 5874 O O . ASN B 1 366 ? 46.560 2.118 78.379 1.00 41.20 381 ASN B O 1
ATOM 5879 N N . ALA B 1 367 ? 44.342 1.884 78.694 1.00 43.55 382 ALA B N 1
ATOM 5880 C CA . ALA B 1 367 ? 44.173 3.160 79.367 1.00 44.20 382 ALA B CA 1
ATOM 5881 C C . ALA B 1 367 ? 45.088 3.324 80.589 1.00 43.67 382 ALA B C 1
ATOM 5882 O O . ALA B 1 367 ? 45.217 2.418 81.414 1.00 43.61 382 ALA B O 1
ATOM 5884 N N . LEU B 1 368 ? 45.740 4.478 80.683 1.00 43.14 383 LEU B N 1
ATOM 5885 C CA . LEU B 1 368 ? 46.428 4.858 81.908 1.00 43.93 383 LEU B CA 1
ATOM 5886 C C . LEU B 1 368 ? 45.429 4.801 83.033 1.00 42.26 383 LEU B C 1
ATOM 5887 O O . LEU B 1 368 ? 44.296 5.237 82.866 1.00 41.78 383 LEU B O 1
ATOM 5892 N N . THR B 1 369 ? 45.832 4.220 84.157 1.00 43.40 384 THR B N 1
ATOM 5893 C CA . THR B 1 369 ? 44.892 3.916 85.230 1.00 43.48 384 THR B CA 1
ATOM 5894 C C . THR B 1 369 ? 44.650 5.059 86.219 1.00 50.41 384 THR B C 1
ATOM 5895 O O . THR B 1 369 ? 45.406 6.041 86.279 1.00 45.14 384 THR B O 1
ATOM 5899 N N . LEU B 1 370 ? 43.597 4.902 87.014 1.00 49.07 385 LEU B N 1
ATOM 5900 C CA . LEU B 1 370 ? 43.344 5.811 88.128 1.00 51.80 385 LEU B CA 1
ATOM 5901 C C . LEU B 1 370 ? 44.563 5.855 89.031 1.00 52.23 385 LEU B C 1
ATOM 5902 O O . LEU B 1 370 ? 44.987 6.925 89.483 1.00 49.03 385 LEU B O 1
ATOM 5907 N N . SER B 1 371 ? 45.126 4.677 89.267 1.00 47.86 386 SER B N 1
ATOM 5908 C CA . SER B 1 371 ? 46.292 4.512 90.115 1.00 49.09 386 SER B CA 1
ATOM 5909 C C . SER B 1 371 ? 47.505 5.221 89.531 1.00 57.17 386 SER B C 1
ATOM 5910 O O . SER B 1 371 ? 48.293 5.816 90.272 1.00 54.68 386 SER B O 1
ATOM 5913 N N . TRP B 1 372 ? 47.635 5.186 88.205 1.00 47.54 387 TRP B N 1
ATOM 5914 C CA . TRP B 1 372 ? 48.731 5.875 87.534 1.00 47.48 387 TRP B CA 1
ATOM 5915 C C . TRP B 1 372 ? 48.684 7.381 87.783 1.00 54.86 387 TRP B C 1
ATOM 5916 O O . TRP B 1 372 ? 49.715 8.007 88.044 1.00 56.94 387 TRP B O 1
ATOM 5927 N N . TYR B 1 373 ? 47.485 7.946 87.668 1.00 47.93 388 TYR B N 1
ATOM 5928 C CA . TYR B 1 373 ? 47.242 9.362 87.935 1.00 55.72 388 TYR B CA 1
ATOM 5929 C C . TYR B 1 373 ? 47.391 9.717 89.418 1.00 55.59 388 TYR B C 1
ATOM 5930 O O . TYR B 1 373 ? 47.848 10.813 89.761 1.00 51.92 388 TYR B O 1
ATOM 5939 N N . LYS B 1 374 ? 47.025 8.781 90.296 1.00 53.64 389 LYS B N 1
ATOM 5940 C CA . LYS B 1 374 ? 47.275 8.956 91.723 1.00 55.21 389 LYS B CA 1
ATOM 5941 C C . LYS B 1 374 ? 48.773 9.094 91.955 1.00 56.81 389 LYS B C 1
ATOM 5942 O O . LYS B 1 374 ? 49.219 9.970 92.694 1.00 60.42 389 LYS B O 1
ATOM 5948 N N . GLY B 1 375 ? 49.541 8.235 91.293 1.00 52.98 390 GLY B N 1
ATOM 5949 C CA . GLY B 1 375 ? 50.985 8.290 91.364 1.00 53.84 390 GLY B CA 1
ATOM 5950 C C . GLY B 1 375 ? 51.535 9.629 90.922 1.00 54.36 390 GLY B C 1
ATOM 5951 O O . GLY B 1 375 ? 52.446 10.168 91.547 1.00 56.00 390 GLY B O 1
ATOM 5952 N N . LEU B 1 376 ? 50.980 10.170 89.843 1.00 53.13 391 LEU B N 1
ATOM 5953 C CA . LEU B 1 376 ? 51.418 11.467 89.350 1.00 56.53 391 LEU B CA 1
ATOM 5954 C C . LEU B 1 376 ? 51.139 12.570 90.370 1.00 55.53 391 LEU B C 1
ATOM 5955 O O . LEU B 1 376 ? 52.016 13.366 90.670 1.00 68.69 391 LEU B O 1
ATOM 5960 N N . ALA B 1 377 ? 49.922 12.616 90.902 1.00 60.41 392 ALA B N 1
ATOM 5961 C CA . ALA B 1 377 ? 49.563 13.623 91.907 1.00 61.40 392 ALA B CA 1
ATOM 5962 C C . ALA B 1 377 ? 50.476 13.552 93.130 1.00 65.66 392 ALA B C 1
ATOM 5963 O O . ALA B 1 377 ? 50.892 14.586 93.665 1.00 67.48 392 ALA B O 1
ATOM 5965 N N . GLU B 1 378 ? 50.791 12.335 93.564 1.00 65.01 393 GLU B N 1
ATOM 5966 C CA . GLU B 1 378 ? 51.708 12.141 94.684 1.00 69.23 393 GLU B CA 1
ATOM 5967 C C . GLU B 1 378 ? 53.051 12.800 94.394 1.00 70.15 393 GLU B C 1
ATOM 5968 O O . GLU B 1 378 ? 53.581 13.528 95.228 1.00 74.59 393 GLU B O 1
ATOM 5974 N N . LYS B 1 379 ? 53.581 12.566 93.199 1.00 65.60 394 LYS B N 1
ATOM 5975 C CA . LYS B 1 379 ? 54.845 13.154 92.793 1.00 64.18 394 LYS B CA 1
ATOM 5976 C C . LYS B 1 379 ? 54.738 14.678 92.814 1.00 65.81 394 LYS B C 1
ATOM 5977 O O . LYS B 1 379 ? 55.618 15.364 93.343 1.00 69.84 394 LYS B O 1
ATOM 5983 N N . LEU B 1 380 ? 53.636 15.201 92.283 1.00 63.19 395 LEU B N 1
ATOM 5984 C CA . LEU B 1 380 ? 53.418 16.647 92.182 1.00 65.40 395 LEU B CA 1
ATOM 5985 C C . LEU B 1 380 ? 53.256 17.323 93.545 1.00 69.65 395 LEU B C 1
ATOM 5986 O O . LEU B 1 380 ? 53.498 18.523 93.687 1.00 70.13 395 LEU B O 1
ATOM 5991 N N . SER B 1 381 ? 52.818 16.551 94.533 1.00 67.99 396 SER B N 1
ATOM 5992 C CA . SER B 1 381 ? 52.606 17.058 95.872 1.00 67.57 396 SER B CA 1
ATOM 5993 C C . SER B 1 381 ? 53.862 16.861 96.720 1.00 76.64 396 SER B C 1
ATOM 5994 O O . SER B 1 381 ? 53.896 17.247 97.885 1.00 71.54 396 SER B O 1
ATOM 5997 N N . GLN B 1 382 ? 54.889 16.244 96.145 1.00 73.38 397 GLN B N 1
ATOM 5998 C CA . GLN B 1 382 ? 56.146 16.077 96.863 1.00 79.56 397 GLN B CA 1
ATOM 5999 C C . GLN B 1 382 ? 57.120 17.190 96.482 1.00 85.14 397 GLN B C 1
ATOM 6000 O O . GLN B 1 382 ? 58.193 17.334 97.072 1.00 92.62 397 GLN B O 1
ATOM 6006 N N . LEU B 1 383 ? 56.726 17.987 95.496 1.00 80.51 398 LEU B N 1
ATOM 6007 C CA . LEU B 1 383 ? 57.498 19.145 95.106 1.00 84.33 398 LEU B CA 1
ATOM 6008 C C . LEU B 1 383 ? 57.460 20.168 96.243 1.00 92.48 398 LEU B C 1
ATOM 6009 O O . LEU B 1 383 ? 56.399 20.450 96.790 1.00 94.98 398 LEU B O 1
ATOM 6014 N N . THR B 1 384 ? 58.616 20.695 96.626 1.00 94.40 399 THR B N 1
ATOM 6015 C CA . THR B 1 384 ? 58.665 21.629 97.749 1.00 100.95 399 THR B CA 1
ATOM 6016 C C . THR B 1 384 ? 58.431 23.089 97.342 1.00 98.21 399 THR B C 1
ATOM 6017 O O . THR B 1 384 ? 58.745 23.496 96.226 1.00 97.08 399 THR B O 1
ATOM 6021 N N . ILE B 1 385 ? 57.891 23.867 98.276 1.00 98.42 400 ILE B N 1
ATOM 6022 C CA . ILE B 1 385 ? 57.563 25.279 98.067 1.00 99.94 400 ILE B CA 1
ATOM 6023 C C . ILE B 1 385 ? 58.756 26.243 98.151 1.00 100.21 400 ILE B C 1
ATOM 6024 O O . ILE B 1 385 ? 59.661 26.064 98.968 1.00 100.69 400 ILE B O 1
ATOM 6029 N N . SER B 1 386 ? 58.732 27.276 97.314 1.00 101.51 401 SER B N 1
ATOM 6030 C CA . SER B 1 386 ? 59.780 28.303 97.288 1.00 104.68 401 SER B CA 1
ATOM 6031 C C . SER B 1 386 ? 59.791 29.230 98.502 1.00 106.26 401 SER B C 1
ATOM 6032 O O . SER B 1 386 ? 59.181 28.946 99.529 1.00 105.89 401 SER B O 1
ATOM 6035 N N . ASN B 1 387 ? 60.499 30.346 98.357 1.00 109.43 402 ASN B N 1
ATOM 6036 C CA . ASN B 1 387 ? 60.493 31.417 99.346 1.00 114.20 402 ASN B CA 1
ATOM 6037 C C . ASN B 1 387 ? 60.126 32.759 98.715 1.00 115.51 402 ASN B C 1
ATOM 6038 O O . ASN B 1 387 ? 59.788 33.717 99.414 1.00 117.48 402 ASN B O 1
#

Organism: NCBI:txid1122947

CATH classification: 3.40.50.1820

Foldseek 3Di:
DFQAAEEEAEAALADDPVFLPCQHLQAGNDDLQVVLVVVVRHYHYADAQNKWFLLQRLQSRCCQAQWFWRASADVVCVVQVWDRIAGGYRHPHNCQQPADPVGDGRAHEYEYEERRLLNVLVNVLLQAAADPVRVVDDDDDTDPSRPHRGDRYQAYEYEQYQLLAAVCLVVVVNSLVLSLQVVVLSCVLSVVPQVGGGWSRRVRVPLGDDPPDTPNRSSCCVSVDPSSVVGCGINSNCRHSNNSLVSQQRRAQDQRYFAEWEFEFAQADQADDSQARARPPSRGGSLHVQLVVQLPDFDDDPPGDGGDNQQNTAQSTHGRVRTQHNDRNHPAAGDDAPPDTDGRHYHYYDYPYNQHRSLDSNGDPNRDHSVNVSVVSVVVRVDDD/DFQAAEEEAEAALADDPVFLPCQHLQAGNDPLQVVLVVVVRHYHYADAFNKFFLLQRLQSRCCQAQWFWRASADQVCVVFVWDRIAGTYRHNHNQQQPADPVGDGRAHEYEYEERSLLNVLVNVLLQAAADPSRVPDDDDDTDPSRVHPGPRYAAYEYEQYQLLAAVCLVVVVNSLVLSLQVVCLSCVLSVCPQNGGGWSRRVRVPLGDDPPDTPNRSSCPVSVDPSSVPGCRINSNCRHSNNSLVSQQRSAQDQRYFAEWEFEFAQADQADDSQARARPPSRGGSLHVLLVVQLPDFDDDPPGDGGDNQQNTAQSTHGRVRTQHNDRNHPAAGDDADPDGDGRHRHGYDYPYNQHRSLDSNGDPNRQDSVNVSVVSVVVRVDDDDD

Nearest PDB structures (foldseek):
  5ah0-assembly1_A  TM=1.003E+00  e=2.670E-90  Pelosinus fermentans DSM 17108
  5ah1-assembly1_A  TM=9.066E-01  e=6.185E-54  Clostridium botulinum
  6fz9-assembly1_A  TM=8.805E-01  e=2.385E-45  Geobacillus stearothermophilus
  6s3g-assembly1_A  TM=8.691E-01  e=1.036E-44  Geobacillus stearothermophilus
  2w22-assembly1_A  TM=8.092E-01  e=8.828E-44  Geobacillus thermocatenulatus

Solvent-accessible surface area: 29410 Å² total; per-residue (Å²): 156,19,112,33,10,8,0,3,0,2,0,16,0,0,7,4,71,131,18,2,120,65,4,56,10,8,4,4,129,21,28,13,23,98,27,3,47,69,27,62,56,62,3,60,11,1,18,2,0,0,0,0,6,0,37,0,0,0,3,8,0,23,4,42,0,48,21,36,66,0,13,9,0,58,32,21,5,107,140,53,49,32,54,40,101,28,91,97,44,128,17,50,30,66,80,0,13,69,117,64,158,150,45,110,58,27,23,0,2,0,2,0,0,2,0,0,0,0,0,0,4,0,0,2,12,1,1,40,96,11,12,115,126,2,100,110,91,26,104,82,148,57,21,63,2,0,56,18,74,21,37,35,3,10,0,0,0,0,0,0,0,0,0,2,0,5,0,4,6,8,25,123,132,32,7,14,63,4,0,72,11,4,4,40,0,0,12,63,62,45,64,37,35,93,186,4,86,7,39,0,19,2,61,12,37,46,27,64,84,107,122,87,33,46,8,70,83,0,8,60,70,0,24,109,22,78,45,27,132,91,27,73,3,3,0,27,86,13,8,4,0,16,1,0,30,64,10,1,100,90,0,109,26,13,93,41,3,30,1,0,0,15,10,0,24,17,134,20,45,56,76,62,4,95,51,13,7,12,5,62,112,130,117,16,3,1,8,56,31,2,12,157,63,1,25,82,45,71,16,131,90,180,67,72,15,87,3,65,105,57,13,71,63,8,0,0,5,2,1,22,62,0,0,46,0,0,74,40,116,29,98,22,135,52,33,126,54,108,43,108,35,49,85,20,57,0,1,18,23,95,92,24,85,80,14,19,7,12,2,0,0,9,7,14,17,19,20,13,24,2,26,63,6,40,33,8,1,57,39,0,17,108,7,94,128,151,15,108,28,8,6,0,4,0,2,0,15,1,0,6,4,68,134,18,2,123,67,5,55,9,8,4,5,129,20,30,13,23,100,25,4,49,68,26,60,54,60,3,65,9,1,16,1,0,0,0,0,4,0,37,0,0,0,2,9,0,24,3,46,0,47,20,37,65,1,10,8,0,56,27,20,5,102,140,53,52,32,55,40,100,26,93,97,46,128,15,48,30,66,80,0,13,70,114,69,156,156,41,86,53,28,15,0,2,0,2,0,1,1,0,0,0,0,0,0,5,0,0,1,8,1,1,36,96,11,13,119,129,2,101,113,78,27,108,81,151,59,18,62,2,0,53,16,76,18,39,32,1,8,0,0,0,0,0,0,0,0,0,2,0,5,0,5,8,7,24,131,128,32,8,13,62,4,0,70,10,5,4,41,0,0,11,61,65,45,63,39,33,92,181,4,84,5,40,0,21,0,63,10,38,48,24,68,84,108,117,91,31,47,9,68,83,1,8,60,69,0,22,104,23,77,44,25,131,89,26,73,5,3,0,30,85,14,9,5,0,17,0,0,32,63,10,2,100,88,1,115,29,14,95,48,2,33,2,0,0,15,11,0,23,16,133,20,44,58,78,58,3,100,53,15,6,13,6,62,114,130,109,18,3,1,7,52,32,2,12,159,63,0,27,81,44,69,16,130,90,179,64,73,14,88,3,62,102,57,11,74,62,9,0,0,5,2,1,22,59,0,0,43,0,0,70,42,124,27,106,24,136,53,35,123,58,106,44,107,32,51,81,18,59,0,1,17,22,98,88,23,86,79,12,20,8,13,3,0,0,9,8,13,18,18,20,14,24,2,24,60,6,40,32,7,2,53,38,1,23,102,9,89,73,77,186